Protein 2KMM (pdb70)

Secondary structure (DSSP, 8-state):
--EEEE-TT--EEEE-TT-BHHHHHHHH-SHHHHTEEEEEETTEE--TTPBP-SSSBEEEEE------S-S--

Organism: Porphyromonas gingivalis (strain ATCC BAA-308 / W83) (NCBI:txid242619)

InterPro domains:
  IPR002912 ACT domain [PF13291] (684-760)
  IPR003607 HD/PDEase domain [SM00471] (68-180)
  IPR003607 HD/PDEase domain [cd00077] (70-174)
  IPR004095 TGS [PF02824] (420-477)
  IPR004095 TGS [PS51880] (417-478)
  IPR004811 RelA/SpoT family [TIGR00691] (53-756)
  IPR007685 RelA/SpoT [PF04607] (263-377)
  IPR007685 RelA/SpoT [SM00954] (262-378)
  IPR007685 RelA/SpoT [cd05399] (227-365)
  IPR012675 Beta-grasp domain superfamily [G3DSA:3.10.20.30] (412-488)
  IPR012676 TGS-like [SSF81271] (406-478)
  IPR033655 RelA/SpoT, TGS domain [cd01668] (420-477)
  IPR043519 Nucleotidyltransferase superfamily [G3DSA:3.30.460.10] (219-358)
  IPR043519 Nucleotidyltransferase superfamily [SSF81301] (208-423)
  IPR060374 RelA/SpoT, RIS domain [PF28438] (628-678)

Sequence (73 aa):
MEVMVFTPKGEIKRLPQGATALDFAYSLHSDLGDHCIGAKVNHKLVPLSYVLNSGDQVEVLSSKSLEHHHHHHMEVMVFTPKGEIKRLPQGATALDFAYSLHSDLGDHCIGAKVNHKLVPLSYVLNSGDQVEVLSSKSLEHHHHHHMEVMVFTPKGEIKRLPQGATALDFAYSLHSDLGDHCIGAKVNHKLVPLSYVLNSGDQVEVLSSKSLEHHHHHHMEVMVFTPKGEIKRLPQGATALDFAYSLHSDLGDHCIGAKVNHKLVPLSYVLNSGDQVEVLSSKSLEHHHHHHMEVMVFTPKGEIKRLPQGATALDFAYSLHSDLGDHCIGAKVNHKLVPLSYVLNSGDQVEVLSSKSLEHHHHHHMEVMVFTPKGEIKRLPQGATALDFAYSLHSDLGDHCIGAKVNHKLVPLSYVLNSGDQVEVLSSKSLEHHHHHHMEVMVFTPKGEIKRLPQGATALDFAYSLHSDLGDHCIGAKVNHKLVPLSYVLNSGDQVEVLSSKSLEHHHHHHMEVMVFTPKGEIKRLPQGATALDFAYSLHSDLGDHCIGAKVNHKLVPLSYVLNSGDQVEVLSSKSLEHHHHHHMEVMVFTPKGEIKRLPQGATALDFAYSLHSDLGDHCIGAKVNHKLVPLSYVLNSGDQVEVLSSKSLEHHHHHHMEVMVFTPKGEIKRLPQGATALDFAYSLHSDLGDHCIGAKVNHKLVPLSYVLNSGDQVEVLSSKSLEHHHHHHMEVMVFTPKGEIKRLPQGATALDFAYSLHSDLGDHCIGAKVNHKLVPLSYVLNSGDQVEVLSSKSLEHHHHHHMEVMVFTPKGEIKRLPQGATALDFAYSLHSDLGDHCIGAKVNHKLVPLSYVLNSGDQVEVLSSKSLEHHHHHHMEVMVFTPKGEIKRLPQGATALDFAYSLHSDLGDHCIGAKVNHKLVPLSYVLNSGDQVEVLSSKSLEHHHHHHMEVMVFTPKGEIKRLPQGATALDFAYSLHSDLGDHCIGAKVNHKLVPLSYVLNSGDQVEVLSSKSLEHHHHHHMEVMVFTPKGEIKRLPQGATALDFAYSLHSDLGDHCIGAKVNHKLVPLSYVLNSGDQVEVLSSKSLEHHHHHHMEVMVFTPKGEIKRLPQGATALDFAYSLHSDLGDHCIGAKVNHKLVPLSYVLNSGDQVEVLSSKSLEHHHHHHMEVMVFTPKGEIKRLPQGATALDFAYSLHSDLGDHCIGAKVNHKLVPLSYVLNSGDQVEVLSSKSLEHHHHHHMEVMVFTPKGEIKRLPQGATALDFAYSLHSDLGDHCIGAKVNHKLVPLSYVLNSGDQVEVLSSKSLEHHHHHHMEVMVFTPKGEIKRLPQGATALDFAYSLHSDLGDHCIGAKVNHKLVPLSYVLNSGDQVEVLSSKSLEHHHHHHMEVMVFTPKGEIKRLPQGATALDFAYSLHSDLGDHCIGAKVNHKLVPLSYVLNSGDQVEVLSSKSLEHHHHHH

Foldseek 3Di:
DWAWAAEPVRDIDIHRAQDFLLNVLVVVDDVQSVQFPAKAKQNHGDGRSDGDHHPIHIYTDGVPDPDDDPDDD

Radius of gyration: 13.07 Å; Cα contacts (8 Å, |Δi|>4): 123; chains: 1; bounding box: 39×22×23 Å

Structure (mmCIF, N/CA/C/O backbone):
data_2KMM
#
_entry.id   2KMM
#
loop_
_atom_site.group_PDB
_atom_site.id
_atom_site.type_symbol
_atom_site.label_atom_id
_atom_site.label_alt_id
_atom_site.label_comp_id
_atom_site.label_asym_id
_atom_site.label_entity_id
_atom_site.label_seq_id
_atom_site.pdbx_PDB_ins_code
_atom_site.Cartn_x
_atom_site.Cartn_y
_atom_site.Cartn_z
_atom_site.occupancy
_atom_site.B_iso_or_equiv
_atom_site.auth_seq_id
_atom_site.auth_comp_id
_atom_site.auth_asym_id
_atom_site.auth_atom_id
_atom_site.pdbx_PDB_model_num
ATOM 1 N N . MET A 1 1 ? 10.559 -8.341 10.953 1.00 0.00 417 MET A N 1
ATOM 2 C CA . MET A 1 1 ? 10.644 -6.858 10.846 1.00 0.00 417 MET A CA 1
ATOM 3 C C . MET A 1 1 ? 9.453 -6.341 10.035 1.00 0.00 417 MET A C 1
ATOM 4 O O . MET A 1 1 ? 9.267 -6.693 8.887 1.00 0.00 417 MET A O 1
ATOM 18 N N . GLU A 1 2 ? 8.641 -5.515 10.632 1.00 0.00 418 GLU A N 1
ATOM 19 C CA . GLU A 1 2 ? 7.454 -4.976 9.915 1.00 0.00 418 GLU A CA 1
ATOM 20 C C . GLU A 1 2 ? 7.871 -3.774 9.069 1.00 0.00 418 GLU A C 1
ATOM 21 O O . GLU A 1 2 ? 8.942 -3.229 9.243 1.00 0.00 418 GLU A O 1
ATOM 33 N N . VAL A 1 3 ? 7.028 -3.356 8.155 1.00 0.00 419 VAL A N 1
ATOM 34 C CA . VAL A 1 3 ? 7.360 -2.183 7.286 1.00 0.00 419 VAL A CA 1
ATOM 35 C C . VAL A 1 3 ? 6.364 -1.058 7.551 1.00 0.00 419 VAL A C 1
ATOM 36 O O . VAL A 1 3 ? 5.165 -1.259 7.578 1.00 0.00 419 VAL A O 1
ATOM 49 N N . MET A 1 4 ? 6.861 0.130 7.760 1.00 0.00 420 MET A N 1
ATOM 50 C CA . MET A 1 4 ? 5.967 1.287 8.039 1.00 0.00 420 MET A CA 1
ATOM 51 C C . MET A 1 4 ? 5.686 2.031 6.736 1.00 0.00 420 MET A C 1
ATOM 52 O O . MET A 1 4 ? 6.589 2.342 5.985 1.00 0.00 420 MET A O 1
ATOM 66 N N . VAL A 1 5 ? 4.440 2.326 6.469 1.00 0.00 421 VAL A N 1
ATOM 67 C CA . VAL A 1 5 ? 4.080 3.064 5.221 1.00 0.00 421 VAL A CA 1
ATOM 68 C C . VAL A 1 5 ? 3.138 4.209 5.577 1.00 0.00 421 VAL A C 1
ATOM 69 O O . VAL A 1 5 ? 2.580 4.249 6.658 1.00 0.00 421 VAL A O 1
ATOM 82 N N . PHE A 1 6 ? 2.969 5.147 4.680 1.00 0.00 422 PHE A N 1
ATOM 83 C CA . PHE A 1 6 ? 2.078 6.312 4.956 1.00 0.00 422 PHE A CA 1
ATOM 84 C C . PHE A 1 6 ? 1.013 6.404 3.875 1.00 0.00 422 PHE A C 1
ATOM 85 O O . PHE A 1 6 ? 1.257 6.117 2.719 1.00 0.00 422 PHE A O 1
ATOM 102 N N . THR A 1 7 ? -0.170 6.806 4.247 1.00 0.00 423 THR A N 1
ATOM 103 C CA . THR A 1 7 ? -1.280 6.929 3.258 1.00 0.00 423 THR A CA 1
ATOM 104 C C . THR A 1 7 ? -1.431 8.411 2.875 1.00 0.00 423 THR A C 1
ATOM 105 O O . THR A 1 7 ? -0.764 9.265 3.425 1.00 0.00 423 THR A O 1
ATOM 116 N N . PRO A 1 8 ? -2.311 8.716 1.955 1.00 0.00 424 PRO A N 1
ATOM 117 C CA . PRO A 1 8 ? -2.560 10.123 1.510 1.00 0.00 424 PRO A CA 1
ATOM 118 C C . PRO A 1 8 ? -2.904 11.050 2.686 1.00 0.00 424 PRO A C 1
ATOM 119 O O . PRO A 1 8 ? -2.568 12.217 2.692 1.00 0.00 424 PRO A O 1
ATOM 130 N N . LYS A 1 9 ? -3.591 10.541 3.671 1.00 0.00 425 LYS A N 1
ATOM 131 C CA . LYS A 1 9 ? -3.978 11.389 4.831 1.00 0.00 425 LYS A CA 1
ATOM 132 C C . LYS A 1 9 ? -2.798 11.498 5.804 1.00 0.00 425 LYS A C 1
ATOM 133 O O . LYS A 1 9 ? -2.856 12.206 6.789 1.00 0.00 425 LYS A O 1
ATOM 152 N N . GLY A 1 10 ? -1.720 10.810 5.528 1.00 0.00 426 GLY A N 1
ATOM 153 C CA . GLY A 1 10 ? -0.533 10.881 6.431 1.00 0.00 426 GLY A CA 1
ATOM 154 C C . GLY A 1 10 ? -0.730 9.927 7.611 1.00 0.00 426 GLY A C 1
ATOM 155 O O . GLY A 1 10 ? 0.017 9.945 8.567 1.00 0.00 426 GLY A O 1
ATOM 159 N N . GLU A 1 11 ? -1.739 9.102 7.562 1.00 0.00 427 GLU A N 1
ATOM 160 C CA . GLU A 1 11 ? -1.988 8.165 8.694 1.00 0.00 427 GLU A CA 1
ATOM 161 C C . GLU A 1 11 ? -0.899 7.088 8.742 1.00 0.00 427 GLU A C 1
ATOM 162 O O . GLU A 1 11 ? -0.323 6.723 7.736 1.00 0.00 427 GLU A O 1
ATOM 174 N N . ILE A 1 12 ? -0.610 6.580 9.912 1.00 0.00 428 ILE A N 1
ATOM 175 C CA . ILE A 1 12 ? 0.445 5.533 10.040 1.00 0.00 428 ILE A CA 1
ATOM 176 C C . ILE A 1 12 ? -0.178 4.148 9.887 1.00 0.00 428 ILE A C 1
ATOM 177 O O . ILE A 1 12 ? -1.088 3.784 10.603 1.00 0.00 428 ILE A O 1
ATOM 193 N N . LYS A 1 13 ? 0.322 3.365 8.963 1.00 0.00 429 LYS A N 1
ATOM 194 C CA . LYS A 1 13 ? -0.218 1.988 8.755 1.00 0.00 429 LYS A CA 1
ATOM 195 C C . LYS A 1 13 ? 0.951 1.012 8.696 1.00 0.00 429 LYS A C 1
ATOM 196 O O . LYS A 1 13 ? 1.756 1.038 7.787 1.00 0.00 429 LYS A O 1
ATOM 215 N N . ARG A 1 14 ? 1.060 0.160 9.680 1.00 0.00 430 ARG A N 1
ATOM 216 C CA . ARG A 1 14 ? 2.183 -0.816 9.711 1.00 0.00 430 ARG A CA 1
ATOM 217 C C . ARG A 1 14 ? 1.726 -2.128 9.079 1.00 0.00 430 ARG A C 1
ATOM 218 O O . ARG A 1 14 ? 0.639 -2.601 9.341 1.00 0.00 430 ARG A O 1
ATOM 239 N N . LEU A 1 15 ? 2.551 -2.717 8.248 1.00 0.00 431 LEU A N 1
ATOM 240 C CA . LEU A 1 15 ? 2.182 -4.006 7.582 1.00 0.00 431 LEU A CA 1
ATOM 241 C C . LEU A 1 15 ? 3.240 -5.067 7.928 1.00 0.00 431 LEU A C 1
ATOM 242 O O . LEU A 1 15 ? 4.398 -4.748 8.106 1.00 0.00 431 LEU A O 1
ATOM 258 N N . PRO A 1 16 ? 2.854 -6.321 8.021 1.00 0.00 432 PRO A N 1
ATOM 259 C CA . PRO A 1 16 ? 3.801 -7.431 8.352 1.00 0.00 432 PRO A CA 1
ATOM 260 C C . PRO A 1 16 ? 4.804 -7.713 7.221 1.00 0.00 432 PRO A C 1
ATOM 261 O O . PRO A 1 16 ? 4.577 -7.390 6.073 1.00 0.00 432 PRO A O 1
ATOM 272 N N . GLN A 1 17 ? 5.920 -8.303 7.554 1.00 0.00 433 GLN A N 1
ATOM 273 C CA . GLN A 1 17 ? 6.958 -8.599 6.525 1.00 0.00 433 GLN A CA 1
ATOM 274 C C . GLN A 1 17 ? 6.362 -9.439 5.391 1.00 0.00 433 GLN A C 1
ATOM 275 O O . GLN A 1 17 ? 5.591 -10.352 5.614 1.00 0.00 433 GLN A O 1
ATOM 289 N N . GLY A 1 18 ? 6.727 -9.137 4.171 1.00 0.00 434 GLY A N 1
ATOM 290 C CA . GLY A 1 18 ? 6.196 -9.908 3.010 1.00 0.00 434 GLY A CA 1
ATOM 291 C C . GLY A 1 18 ? 4.830 -9.346 2.615 1.00 0.00 434 GLY A C 1
ATOM 292 O O . GLY A 1 18 ? 4.096 -9.943 1.857 1.00 0.00 434 GLY A O 1
ATOM 296 N N . ALA A 1 19 ? 4.483 -8.199 3.133 1.00 0.00 435 ALA A N 1
ATOM 297 C CA . ALA A 1 19 ? 3.162 -7.595 2.802 1.00 0.00 435 ALA A CA 1
ATOM 298 C C . ALA A 1 19 ? 3.139 -7.143 1.338 1.00 0.00 435 ALA A C 1
ATOM 299 O O . ALA A 1 19 ? 4.166 -6.868 0.750 1.00 0.00 435 ALA A O 1
ATOM 306 N N . THR A 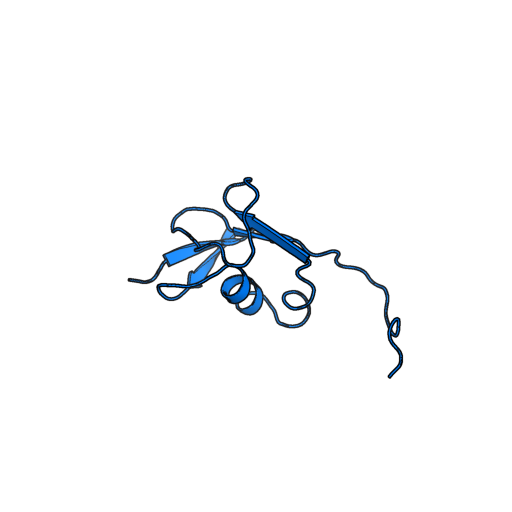1 20 ? 1.968 -7.071 0.750 1.00 0.00 436 THR A N 1
ATOM 307 C CA . THR A 1 20 ? 1.848 -6.645 -0.682 1.00 0.00 436 THR A CA 1
ATOM 308 C C . THR A 1 20 ? 0.836 -5.501 -0.805 1.00 0.00 436 THR A C 1
ATOM 309 O O . THR A 1 20 ? 0.184 -5.124 0.148 1.00 0.00 436 THR A O 1
ATOM 320 N N . ALA A 1 21 ? 0.706 -4.951 -1.980 1.00 0.00 437 ALA A N 1
ATOM 321 C CA . ALA A 1 21 ? -0.256 -3.835 -2.195 1.00 0.00 437 ALA A CA 1
ATOM 322 C C . ALA A 1 21 ? -1.668 -4.302 -1.831 1.00 0.00 437 ALA A C 1
ATOM 323 O O . ALA A 1 21 ? -2.475 -3.545 -1.332 1.00 0.00 437 ALA A O 1
ATOM 330 N N . LEU A 1 22 ? -1.972 -5.544 -2.082 1.00 0.00 438 LEU A N 1
ATOM 331 C CA . LEU A 1 22 ? -3.327 -6.062 -1.751 1.00 0.00 438 LEU A CA 1
ATOM 332 C C . LEU A 1 22 ? -3.543 -5.980 -0.238 1.00 0.00 438 LEU A C 1
ATOM 333 O O . LEU A 1 22 ? -4.596 -5.602 0.231 1.00 0.00 438 LEU A O 1
ATOM 349 N N . ASP A 1 23 ? -2.548 -6.337 0.525 1.00 0.00 439 ASP A N 1
ATOM 350 C CA . ASP A 1 23 ? -2.675 -6.297 2.009 1.00 0.00 439 ASP A CA 1
ATOM 351 C C . ASP A 1 23 ? -2.940 -4.862 2.476 1.00 0.00 439 ASP A C 1
ATOM 352 O O . ASP A 1 23 ? -3.765 -4.621 3.335 1.00 0.00 439 ASP A O 1
ATOM 361 N N . PHE A 1 24 ? -2.246 -3.911 1.922 1.00 0.00 440 PHE A N 1
ATOM 362 C CA . PHE A 1 24 ? -2.455 -2.495 2.332 1.00 0.00 440 PHE A CA 1
ATOM 363 C C . PHE A 1 24 ? -3.896 -2.077 2.030 1.00 0.00 440 PHE A C 1
ATOM 364 O O . PHE A 1 24 ? -4.541 -1.423 2.824 1.00 0.00 440 PHE A O 1
ATOM 381 N N . ALA A 1 25 ? -4.403 -2.439 0.885 1.00 0.00 441 ALA A N 1
ATOM 382 C CA . ALA A 1 25 ? -5.799 -2.056 0.533 1.00 0.00 441 ALA A CA 1
ATOM 383 C C . ALA A 1 25 ? -6.750 -2.575 1.613 1.00 0.00 441 ALA A C 1
ATOM 384 O O . ALA A 1 25 ? -7.646 -1.883 2.054 1.00 0.00 441 ALA A O 1
ATOM 391 N N . TYR A 1 26 ? -6.554 -3.788 2.046 1.00 0.00 442 TYR A N 1
ATOM 392 C CA . TYR A 1 26 ? -7.433 -4.360 3.102 1.00 0.00 442 TYR A CA 1
ATOM 393 C C . TYR A 1 26 ? -7.242 -3.573 4.402 1.00 0.00 442 TYR A C 1
ATOM 394 O O . TYR A 1 26 ? -8.170 -3.361 5.155 1.00 0.00 442 TYR A O 1
ATOM 412 N N . SER A 1 27 ? -6.040 -3.150 4.674 1.00 0.00 443 SER A N 1
ATOM 413 C CA . SER A 1 27 ? -5.783 -2.387 5.926 1.00 0.00 443 SER A CA 1
ATOM 414 C C . SER A 1 27 ? -6.660 -1.132 5.948 1.00 0.00 443 SER A C 1
ATOM 415 O O . SER A 1 27 ? -7.218 -0.769 6.963 1.00 0.00 443 SER A O 1
ATOM 423 N N . LEU A 1 28 ? -6.782 -0.466 4.834 1.00 0.00 444 LEU A N 1
ATOM 424 C CA . LEU A 1 28 ? -7.619 0.764 4.789 1.00 0.00 444 LEU A CA 1
ATOM 425 C C . LEU A 1 28 ? -9.091 0.388 4.969 1.00 0.00 444 LEU A C 1
ATOM 426 O O . LEU A 1 28 ? -9.677 0.621 6.006 1.00 0.00 444 LEU A O 1
ATOM 442 N N . HIS A 1 29 ? -9.697 -0.186 3.961 1.00 0.00 445 HIS A N 1
ATOM 443 C CA . HIS A 1 29 ? -11.137 -0.568 4.070 1.00 0.00 445 HIS A CA 1
ATOM 444 C C . HIS A 1 29 ? -11.394 -1.861 3.292 1.00 0.00 445 HIS A C 1
ATOM 445 O O . HIS A 1 29 ? -10.496 -2.439 2.712 1.00 0.00 445 HIS A O 1
ATOM 459 N N . SER A 1 30 ? -12.618 -2.322 3.291 1.00 0.00 446 SER A N 1
ATOM 460 C CA . SER A 1 30 ? -12.962 -3.586 2.569 1.00 0.00 446 SER A CA 1
ATOM 461 C C . SER A 1 30 ? -13.603 -3.258 1.217 1.00 0.00 446 SER A C 1
ATOM 462 O O . SER A 1 30 ? -13.119 -3.651 0.174 1.00 0.00 446 SER A O 1
ATOM 470 N N . ASP A 1 31 ? -14.701 -2.556 1.230 1.00 0.00 447 ASP A N 1
ATOM 471 C CA . ASP A 1 31 ? -15.393 -2.210 -0.044 1.00 0.00 447 ASP A CA 1
ATOM 472 C C . ASP A 1 31 ? -14.459 -1.388 -0.937 1.00 0.00 447 ASP A C 1
ATOM 473 O O . ASP A 1 31 ? -14.306 -1.658 -2.111 1.00 0.00 447 ASP A O 1
ATOM 482 N N . LEU A 1 32 ? -13.847 -0.375 -0.393 1.00 0.00 448 LEU A N 1
ATOM 483 C CA . LEU A 1 32 ? -12.935 0.475 -1.209 1.00 0.00 448 LEU A CA 1
ATOM 484 C C . LEU A 1 32 ? -11.749 -0.373 -1.690 1.00 0.00 448 LEU A C 1
ATOM 485 O O . LEU A 1 32 ? -11.321 -0.285 -2.823 1.00 0.00 448 LEU A O 1
ATOM 501 N N . GLY A 1 33 ? -11.205 -1.178 -0.816 1.00 0.00 449 GLY A N 1
ATOM 502 C CA . GLY A 1 33 ? -10.033 -2.020 -1.190 1.00 0.00 449 GLY A CA 1
ATOM 503 C C . GLY A 1 33 ? -10.426 -3.032 -2.269 1.00 0.00 449 GLY A C 1
ATOM 504 O O . GLY A 1 33 ? -9.657 -3.324 -3.162 1.00 0.00 449 GLY A O 1
ATOM 508 N N . ASP A 1 34 ? -11.610 -3.572 -2.198 1.00 0.00 450 ASP A N 1
ATOM 509 C CA . ASP A 1 34 ? -12.037 -4.563 -3.226 1.00 0.00 450 ASP A CA 1
ATOM 510 C C . ASP A 1 34 ? -12.251 -3.850 -4.559 1.00 0.00 450 ASP A C 1
ATOM 511 O O . ASP A 1 34 ? -12.313 -4.465 -5.605 1.00 0.00 450 ASP A O 1
ATOM 520 N N . HIS A 1 35 ? -12.365 -2.551 -4.528 1.00 0.00 451 HIS A N 1
ATOM 521 C CA . HIS A 1 35 ? -12.574 -1.781 -5.785 1.00 0.00 451 HIS A CA 1
ATOM 522 C C . HIS A 1 35 ? -11.219 -1.275 -6.279 1.00 0.00 451 HIS A C 1
ATOM 523 O O . HIS A 1 35 ? -11.136 -0.375 -7.090 1.00 0.00 451 HIS A O 1
ATOM 537 N N . CYS A 1 36 ? -10.152 -1.849 -5.787 1.00 0.00 452 CYS A N 1
ATOM 538 C CA . CYS A 1 36 ? -8.801 -1.403 -6.218 1.00 0.00 452 CYS A CA 1
ATOM 539 C C . CYS A 1 36 ? -8.522 -1.911 -7.633 1.00 0.00 452 CYS A C 1
ATOM 540 O O . CYS A 1 36 ? -8.461 -3.099 -7.878 1.00 0.00 452 CYS A O 1
ATOM 548 N N . ILE A 1 37 ? -8.354 -1.012 -8.567 1.00 0.00 453 ILE A N 1
ATOM 549 C CA . ILE A 1 37 ? -8.078 -1.417 -9.976 1.00 0.00 453 ILE A CA 1
ATOM 550 C C . ILE A 1 37 ? -6.577 -1.308 -10.247 1.00 0.00 453 ILE A C 1
ATOM 551 O O . ILE A 1 37 ? -6.106 -1.631 -11.318 1.00 0.00 453 ILE A O 1
ATOM 567 N N . GLY A 1 38 ? -5.820 -0.851 -9.288 1.00 0.00 454 GLY A N 1
ATOM 568 C CA . GLY A 1 38 ? -4.356 -0.725 -9.510 1.00 0.00 454 GLY A CA 1
ATOM 569 C C . GLY A 1 38 ? -3.667 -0.284 -8.219 1.00 0.00 454 GLY A C 1
ATOM 570 O O . GLY A 1 38 ? -4.272 -0.231 -7.167 1.00 0.00 454 GLY A O 1
ATOM 574 N N . ALA A 1 39 ? -2.402 0.035 -8.289 1.00 0.00 455 ALA A N 1
ATOM 575 C CA . ALA A 1 39 ? -1.670 0.473 -7.065 1.00 0.00 455 ALA A CA 1
ATOM 576 C C . ALA A 1 39 ? -0.585 1.467 -7.461 1.00 0.00 455 ALA A C 1
ATOM 577 O O . ALA A 1 39 ? -0.019 1.379 -8.532 1.00 0.00 455 ALA A O 1
ATOM 584 N N . LYS A 1 40 ? -0.282 2.409 -6.604 1.00 0.00 456 LYS A N 1
ATOM 585 C CA . LYS A 1 40 ? 0.780 3.411 -6.925 1.00 0.00 456 LYS A CA 1
ATOM 586 C C . LYS A 1 40 ? 1.671 3.592 -5.697 1.00 0.00 456 LYS A C 1
ATOM 587 O O . LYS A 1 40 ? 1.205 3.959 -4.637 1.00 0.00 456 LYS A O 1
ATOM 606 N N . VAL A 1 41 ? 2.948 3.328 -5.832 1.00 0.00 457 VAL A N 1
ATOM 607 C CA . VAL A 1 41 ? 3.885 3.471 -4.674 1.00 0.00 457 VAL A CA 1
ATOM 608 C C . VAL A 1 41 ? 5.014 4.442 -5.033 1.00 0.00 457 VAL A C 1
ATOM 609 O O . VAL A 1 41 ? 5.615 4.357 -6.085 1.00 0.00 457 VAL A O 1
ATOM 622 N N . ASN A 1 42 ? 5.301 5.361 -4.152 1.00 0.00 458 ASN A N 1
ATOM 623 C CA . ASN A 1 42 ? 6.387 6.347 -4.406 1.00 0.00 458 ASN A CA 1
ATOM 624 C C . ASN A 1 42 ? 6.111 7.092 -5.715 1.00 0.00 458 ASN A C 1
ATOM 625 O O . ASN A 1 42 ? 6.996 7.310 -6.518 1.00 0.00 458 ASN A O 1
ATOM 636 N N . HIS A 1 43 ? 4.883 7.486 -5.925 1.00 0.00 459 HIS A N 1
ATOM 637 C CA . HIS A 1 43 ? 4.520 8.225 -7.168 1.00 0.00 459 HIS A CA 1
ATOM 638 C C . HIS A 1 43 ? 4.932 7.415 -8.395 1.00 0.00 459 HIS A C 1
ATOM 639 O O . HIS A 1 43 ? 4.902 7.902 -9.507 1.00 0.00 459 HIS A O 1
ATOM 653 N N . LYS A 1 44 ? 5.316 6.176 -8.198 1.00 0.00 460 LYS A N 1
ATOM 654 C CA . LYS A 1 44 ? 5.737 5.310 -9.345 1.00 0.00 460 LYS A CA 1
ATOM 655 C C . LYS A 1 44 ? 4.759 4.146 -9.496 1.00 0.00 460 LYS A C 1
ATOM 656 O O . LYS A 1 44 ? 4.226 3.634 -8.532 1.00 0.00 460 LYS A O 1
ATOM 675 N N . LEU A 1 45 ? 4.513 3.733 -10.706 1.00 0.00 461 LEU A N 1
ATOM 676 C CA . LEU A 1 45 ? 3.562 2.613 -10.939 1.00 0.00 461 LEU A CA 1
ATOM 677 C C . LEU A 1 45 ? 4.185 1.285 -10.513 1.00 0.00 461 LEU A C 1
ATOM 678 O O . LEU A 1 45 ? 5.353 1.032 -10.726 1.00 0.00 461 LEU A O 1
ATOM 694 N N . VAL A 1 46 ? 3.396 0.427 -9.926 1.00 0.00 462 VAL A N 1
ATOM 695 C CA . VAL A 1 46 ? 3.917 -0.897 -9.495 1.00 0.00 462 VAL A CA 1
ATOM 696 C C . VAL A 1 46 ? 2.768 -1.916 -9.522 1.00 0.00 462 VAL A C 1
ATOM 697 O O . VAL A 1 46 ? 1.626 -1.569 -9.291 1.00 0.00 462 VAL A O 1
ATOM 710 N N . PRO A 1 47 ? 3.057 -3.163 -9.801 1.00 0.00 463 PRO A N 1
ATOM 711 C CA . PRO A 1 47 ? 2.016 -4.230 -9.850 1.00 0.00 463 PRO A CA 1
ATOM 712 C C . PRO A 1 47 ? 1.400 -4.522 -8.470 1.00 0.00 463 PRO A C 1
ATOM 713 O O . PRO A 1 47 ? 1.938 -4.162 -7.442 1.00 0.00 463 PRO A O 1
ATOM 724 N N . LEU A 1 48 ? 0.265 -5.166 -8.455 1.00 0.00 464 LEU A N 1
ATOM 725 C CA . LEU A 1 48 ? -0.414 -5.489 -7.167 1.00 0.00 464 LEU A CA 1
ATOM 726 C C . LEU A 1 48 ? 0.476 -6.421 -6.335 1.00 0.00 464 LEU A C 1
ATOM 727 O O . LEU A 1 48 ? 0.576 -6.290 -5.132 1.00 0.00 464 LEU A O 1
ATOM 743 N N . SER A 1 49 ? 1.112 -7.370 -6.963 1.00 0.00 465 SER A N 1
ATOM 744 C CA . SER A 1 49 ? 1.982 -8.313 -6.207 1.00 0.00 465 SER A CA 1
ATOM 745 C C . SER A 1 49 ? 3.291 -7.611 -5.834 1.00 0.00 465 SER A C 1
ATOM 746 O O . SER A 1 49 ? 4.235 -8.230 -5.386 1.00 0.00 465 SER A O 1
ATOM 754 N N . TYR A 1 50 ? 3.357 -6.321 -6.024 1.00 0.00 466 TYR A N 1
ATOM 755 C CA . TYR A 1 50 ? 4.606 -5.577 -5.693 1.00 0.00 466 TYR A CA 1
ATOM 756 C C . TYR A 1 50 ? 4.829 -5.558 -4.177 1.00 0.00 466 TYR A C 1
ATOM 757 O O . TYR A 1 50 ? 3.922 -5.323 -3.405 1.00 0.00 466 TYR A O 1
ATOM 775 N N . VAL A 1 51 ? 6.037 -5.808 -3.748 1.00 0.00 467 VAL A N 1
ATOM 776 C CA . VAL A 1 51 ? 6.332 -5.810 -2.287 1.00 0.00 467 VAL A CA 1
ATOM 777 C C . VAL A 1 51 ? 6.441 -4.370 -1.773 1.00 0.00 467 VAL A C 1
ATOM 778 O O . VAL A 1 51 ? 7.109 -3.537 -2.352 1.00 0.00 467 VAL A O 1
ATOM 791 N N . LEU A 1 52 ? 5.772 -4.074 -0.693 1.00 0.00 468 LEU A N 1
ATOM 792 C CA . LEU A 1 52 ? 5.806 -2.693 -0.134 1.00 0.00 468 LEU A CA 1
ATOM 793 C C . LEU A 1 52 ? 7.137 -2.429 0.573 1.00 0.00 468 LEU A C 1
ATOM 794 O O . LEU A 1 52 ? 7.704 -3.301 1.201 1.00 0.00 468 LEU A O 1
ATOM 810 N N . ASN A 1 53 ? 7.632 -1.216 0.473 1.00 0.00 469 ASN A N 1
ATOM 811 C CA . ASN A 1 53 ? 8.927 -0.850 1.130 1.00 0.00 469 ASN A CA 1
ATOM 812 C C . ASN A 1 53 ? 8.669 0.200 2.214 1.00 0.00 469 ASN A C 1
ATOM 813 O O . ASN A 1 53 ? 7.740 0.979 2.133 1.00 0.00 469 ASN A O 1
ATOM 824 N N . SER A 1 54 ? 9.477 0.211 3.236 1.00 0.00 470 SER A N 1
ATOM 825 C CA . SER A 1 54 ? 9.282 1.188 4.345 1.00 0.00 470 SER A CA 1
ATOM 826 C C . SER A 1 54 ? 9.630 2.613 3.897 1.00 0.00 470 SER A C 1
ATOM 827 O O . SER A 1 54 ? 10.412 2.824 2.992 1.00 0.00 470 SER A O 1
ATOM 835 N N . GLY A 1 55 ? 9.059 3.592 4.552 1.00 0.00 471 GLY A N 1
ATOM 836 C CA . GLY A 1 55 ? 9.349 5.012 4.202 1.00 0.00 471 GLY A CA 1
ATOM 837 C C . GLY A 1 55 ? 8.592 5.410 2.932 1.00 0.00 471 GLY A C 1
ATOM 838 O O . GLY A 1 55 ? 8.135 6.526 2.797 1.00 0.00 471 GLY A O 1
ATOM 842 N N . ASP A 1 56 ? 8.465 4.513 1.995 1.00 0.00 472 ASP A N 1
ATOM 843 C CA . ASP A 1 56 ? 7.750 4.851 0.728 1.00 0.00 472 ASP A CA 1
ATOM 844 C C . ASP A 1 56 ? 6.255 5.056 0.980 1.00 0.00 472 ASP A C 1
ATOM 845 O O . ASP A 1 56 ? 5.653 4.400 1.806 1.00 0.00 472 ASP A O 1
ATOM 854 N N . GLN A 1 57 ? 5.652 5.967 0.259 1.00 0.00 473 GLN A N 1
ATOM 855 C CA . GLN A 1 57 ? 4.194 6.228 0.435 1.00 0.00 473 GLN A CA 1
ATOM 856 C C . GLN A 1 57 ? 3.401 5.259 -0.442 1.00 0.00 473 GLN A C 1
ATOM 857 O O . GLN A 1 57 ? 3.778 4.973 -1.562 1.00 0.00 473 GLN A O 1
ATOM 871 N N . VAL A 1 58 ? 2.304 4.750 0.063 1.00 0.00 474 VAL A N 1
ATOM 872 C CA . VAL A 1 58 ? 1.470 3.789 -0.724 1.00 0.00 474 VAL A CA 1
ATOM 873 C C . VAL A 1 58 ? 0.097 4.402 -0.995 1.00 0.00 474 VAL A C 1
ATOM 874 O O . VAL A 1 58 ? -0.549 4.915 -0.104 1.00 0.00 474 VAL A O 1
ATOM 887 N N . GLU A 1 59 ? -0.356 4.342 -2.221 1.00 0.00 475 GLU A N 1
ATOM 888 C CA . GLU A 1 59 ? -1.695 4.907 -2.566 1.00 0.00 475 GLU A CA 1
ATOM 889 C C . GLU A 1 59 ? -2.423 3.927 -3.487 1.00 0.00 475 GLU A C 1
ATOM 890 O O . GLU A 1 59 ? -1.989 3.653 -4.588 1.00 0.00 475 GLU A O 1
ATOM 902 N N . VAL A 1 60 ? -3.522 3.384 -3.036 1.00 0.00 476 VAL A N 1
ATOM 903 C CA . VAL A 1 60 ? -4.275 2.406 -3.872 1.00 0.00 476 VAL A CA 1
ATOM 904 C C . VAL A 1 60 ? -5.131 3.141 -4.903 1.00 0.00 476 VAL A C 1
ATOM 905 O O . VAL A 1 60 ? -5.746 4.148 -4.614 1.00 0.00 476 VAL A O 1
ATOM 918 N N . LEU A 1 61 ? -5.169 2.645 -6.110 1.00 0.00 477 LEU A N 1
ATOM 919 C CA . LEU A 1 61 ? -5.976 3.310 -7.172 1.00 0.00 477 LEU A CA 1
ATOM 920 C C . LEU A 1 61 ? -7.391 2.739 -7.169 1.00 0.00 477 LEU A C 1
ATOM 921 O O . LEU A 1 61 ? -7.588 1.541 -7.166 1.00 0.00 477 LEU A O 1
ATOM 937 N N . SER A 1 62 ? -8.379 3.594 -7.169 1.00 0.00 478 SER A N 1
ATOM 938 C CA . SER A 1 62 ? -9.793 3.117 -7.163 1.00 0.00 478 SER A CA 1
ATOM 939 C C . SER A 1 62 ? -10.627 3.999 -8.092 1.00 0.00 478 SER A C 1
ATOM 940 O O . SER A 1 62 ? -10.386 5.182 -8.223 1.00 0.00 478 SER A O 1
ATOM 948 N N . SER A 1 63 ? -11.604 3.432 -8.738 1.00 0.00 479 SER A N 1
ATOM 949 C CA . SER A 1 63 ? -12.455 4.232 -9.654 1.00 0.00 479 SER A CA 1
ATOM 950 C C . SER A 1 63 ? -13.514 4.963 -8.830 1.00 0.00 479 SER A C 1
ATOM 951 O O . SER A 1 63 ? -14.234 5.799 -9.335 1.00 0.00 479 SER A O 1
ATOM 959 N N . LYS A 1 64 ? -13.607 4.650 -7.556 1.00 0.00 480 LYS A N 1
ATOM 960 C CA . LYS A 1 64 ? -14.616 5.313 -6.671 1.00 0.00 480 LYS A CA 1
ATOM 961 C C . LYS A 1 64 ? -15.929 5.501 -7.435 1.00 0.00 480 LYS A C 1
ATOM 962 O O . LYS A 1 64 ? -16.631 6.478 -7.268 1.00 0.00 480 LYS A O 1
ATOM 981 N N . SER A 1 65 ? -16.247 4.573 -8.291 1.00 0.00 481 SER A N 1
ATOM 982 C CA . SER A 1 65 ? -17.493 4.687 -9.096 1.00 0.00 481 SER A CA 1
ATOM 983 C C . SER A 1 65 ? -18.718 4.679 -8.180 1.00 0.00 481 SER A C 1
ATOM 984 O O . SER A 1 65 ? -18.770 3.971 -7.193 1.00 0.00 481 SER A O 1
ATOM 992 N N . LEU A 1 66 ? -19.709 5.462 -8.511 1.00 0.00 482 LEU A N 1
ATOM 993 C CA . LEU A 1 66 ? -20.948 5.518 -7.686 1.00 0.00 482 LEU A CA 1
ATOM 994 C C . LEU A 1 66 ? -21.984 4.569 -8.296 1.00 0.00 482 LEU A C 1
ATOM 995 O O . LEU A 1 66 ? -23.107 4.479 -7.841 1.00 0.00 482 LEU A O 1
ATOM 1011 N N . GLU A 1 67 ? -21.616 3.866 -9.334 1.00 0.00 483 GLU A N 1
ATOM 1012 C CA . GLU A 1 67 ? -22.577 2.930 -9.986 1.00 0.00 483 GLU A CA 1
ATOM 1013 C C . GLU A 1 67 ? -22.986 1.828 -9.009 1.00 0.00 483 GLU A C 1
ATOM 1014 O O . GLU A 1 67 ? -22.192 1.361 -8.217 1.00 0.00 483 GLU A O 1
ATOM 1026 N N . HIS A 1 68 ? -24.225 1.403 -9.064 1.00 0.00 484 HIS A N 1
ATOM 1027 C CA . HIS A 1 68 ? -24.697 0.325 -8.142 1.00 0.00 484 HIS A CA 1
ATOM 1028 C C . HIS A 1 68 ? -25.639 -0.619 -8.888 1.00 0.00 484 HIS A C 1
ATOM 1029 O O . HIS A 1 68 ? -26.189 -0.280 -9.915 1.00 0.00 484 HIS A O 1
ATOM 1043 N N . HIS A 1 69 ? -25.821 -1.806 -8.375 1.00 0.00 485 HIS A N 1
ATOM 1044 C CA . HIS A 1 69 ? -26.720 -2.788 -9.042 1.00 0.00 485 HIS A CA 1
ATOM 1045 C C . HIS A 1 69 ? -26.266 -2.998 -10.489 1.00 0.00 485 HIS A C 1
ATOM 1046 O O . HIS A 1 69 ? -27.009 -3.480 -11.320 1.00 0.00 485 HIS A O 1
ATOM 1060 N N . HIS A 1 70 ? -25.045 -2.651 -10.793 1.00 0.00 486 HIS A N 1
ATOM 1061 C CA . HIS A 1 70 ? -24.534 -2.843 -12.178 1.00 0.00 486 HIS A CA 1
ATOM 1062 C C . HIS A 1 70 ? -24.577 -4.332 -12.533 1.00 0.00 486 HIS A C 1
ATOM 1063 O O . HIS A 1 70 ? -24.989 -4.712 -13.612 1.00 0.00 486 HIS A O 1
ATOM 1077 N N . HIS A 1 71 ? -24.146 -5.183 -11.637 1.00 0.00 487 HIS A N 1
ATOM 1078 C CA . HIS A 1 71 ? -24.155 -6.648 -11.931 1.00 0.00 487 HIS A CA 1
ATOM 1079 C C . HIS A 1 71 ? -25.493 -7.260 -11.506 1.00 0.00 487 HIS A C 1
ATOM 1080 O O . HIS A 1 71 ? -26.175 -6.754 -10.637 1.00 0.00 487 HIS A O 1
ATOM 1094 N N . HIS A 1 72 ? -25.876 -8.339 -12.128 1.00 0.00 488 HIS A N 1
ATOM 1095 C CA . HIS A 1 72 ? -27.173 -8.988 -11.787 1.00 0.00 488 HIS A CA 1
ATOM 1096 C C . HIS A 1 72 ? -27.071 -9.721 -10.444 1.00 0.00 488 HIS A C 1
ATOM 1097 O O . HIS A 1 72 ? -26.155 -10.483 -10.205 1.00 0.00 488 HIS A O 1
ATOM 1111 N N . HIS A 1 73 ? -28.014 -9.494 -9.567 1.00 0.00 489 HIS A N 1
ATOM 1112 C CA . HIS A 1 73 ? -27.991 -10.169 -8.239 1.00 0.00 489 HIS A CA 1
ATOM 1113 C C . HIS A 1 73 ? -28.475 -11.614 -8.388 1.00 0.00 489 HIS A C 1
ATOM 1114 O O . HIS A 1 73 ? -29.039 -12.131 -7.438 1.00 0.00 489 HIS A O 1
ATOM 1129 N N . MET A 1 1 ? 9.948 -9.200 11.410 1.00 0.00 417 MET A N 2
ATOM 1130 C CA . MET A 1 1 ? 10.207 -7.844 10.849 1.00 0.00 417 MET A CA 2
ATOM 1131 C C . MET A 1 1 ? 8.893 -7.243 10.349 1.00 0.00 417 MET A C 2
ATOM 1132 O O . MET A 1 1 ? 8.030 -7.941 9.857 1.00 0.00 417 MET A O 2
ATOM 1146 N N . GLU A 1 2 ? 8.739 -5.948 10.472 1.00 0.00 418 GLU A N 2
ATOM 1147 C CA . GLU A 1 2 ? 7.484 -5.278 10.007 1.00 0.00 418 GLU A CA 2
ATOM 1148 C C . GLU A 1 2 ? 7.848 -4.050 9.174 1.00 0.00 418 GLU A C 2
ATOM 1149 O O . GLU A 1 2 ? 8.855 -3.411 9.402 1.00 0.00 418 GLU A O 2
ATOM 1161 N N . VAL A 1 3 ? 7.031 -3.718 8.205 1.00 0.00 419 VAL A N 2
ATOM 1162 C CA . VAL A 1 3 ? 7.309 -2.528 7.341 1.00 0.00 419 VAL A CA 2
ATOM 1163 C C . VAL A 1 3 ? 6.211 -1.491 7.556 1.00 0.00 419 VAL A C 2
ATOM 1164 O O . VAL A 1 3 ? 5.036 -1.793 7.508 1.00 0.00 419 VAL A O 2
ATOM 1177 N N . MET A 1 4 ? 6.591 -0.266 7.806 1.00 0.00 420 MET A N 2
ATOM 1178 C CA . MET A 1 4 ? 5.586 0.813 8.042 1.00 0.00 420 MET A CA 2
ATOM 1179 C C . MET A 1 4 ? 5.424 1.649 6.776 1.00 0.00 420 MET A C 2
ATOM 1180 O O . MET A 1 4 ? 6.372 1.902 6.062 1.00 0.00 420 MET A O 2
ATOM 1194 N N . VAL A 1 5 ? 4.220 2.076 6.497 1.00 0.00 421 VAL A N 2
ATOM 1195 C CA . VAL A 1 5 ? 3.962 2.902 5.278 1.00 0.00 421 VAL A CA 2
ATOM 1196 C C . VAL A 1 5 ? 3.150 4.132 5.673 1.00 0.00 421 VAL A C 2
ATOM 1197 O O . VAL A 1 5 ? 2.591 4.199 6.753 1.00 0.00 421 VAL A O 2
ATOM 1210 N N . PHE A 1 6 ? 3.098 5.114 4.809 1.00 0.00 422 PHE A N 2
ATOM 1211 C CA . PHE A 1 6 ? 2.341 6.365 5.116 1.00 0.00 422 PHE A CA 2
ATOM 1212 C C . PHE A 1 6 ? 1.250 6.570 4.068 1.00 0.00 422 PHE A C 2
ATOM 1213 O O . PHE A 1 6 ? 1.460 6.386 2.887 1.00 0.00 422 PHE A O 2
ATOM 1230 N N . THR A 1 7 ? 0.081 6.950 4.503 1.00 0.00 423 THR A N 2
ATOM 1231 C CA . THR A 1 7 ? -1.053 7.180 3.556 1.00 0.00 423 THR A CA 2
ATOM 1232 C C . THR A 1 7 ? -1.163 8.684 3.284 1.00 0.00 423 THR A C 2
ATOM 1233 O O . THR A 1 7 ? -0.595 9.488 3.995 1.00 0.00 423 THR A O 2
ATOM 1244 N N . PRO A 1 8 ? -1.895 9.064 2.271 1.00 0.00 424 PRO A N 2
ATOM 1245 C CA . PRO A 1 8 ? -2.090 10.501 1.915 1.00 0.00 424 PRO A CA 2
ATOM 1246 C C . PRO A 1 8 ? -2.869 11.242 3.006 1.00 0.00 424 PRO A C 2
ATOM 1247 O O . PRO A 1 8 ? -2.911 12.456 3.042 1.00 0.00 424 PRO A O 2
ATOM 1258 N N . LYS A 1 9 ? -3.483 10.511 3.894 1.00 0.00 425 LYS A N 2
ATOM 1259 C CA . LYS A 1 9 ? -4.261 11.149 4.991 1.00 0.00 425 LYS A CA 2
ATOM 1260 C C . LYS A 1 9 ? -3.319 11.490 6.149 1.00 0.00 425 LYS A C 2
ATOM 1261 O O . LYS A 1 9 ? -3.714 12.103 7.121 1.00 0.00 425 LYS A O 2
ATOM 1280 N N . GLY A 1 10 ? -2.073 11.097 6.053 1.00 0.00 426 GLY A N 2
ATOM 1281 C CA . GLY A 1 10 ? -1.102 11.404 7.144 1.00 0.00 426 GLY A CA 2
ATOM 1282 C C . GLY A 1 10 ? -1.207 10.344 8.243 1.00 0.00 426 GLY A C 2
ATOM 1283 O O . GLY A 1 10 ? -0.635 10.482 9.306 1.00 0.00 426 GLY A O 2
ATOM 1287 N N . GLU A 1 11 ? -1.937 9.288 7.997 1.00 0.00 427 GLU A N 2
ATOM 1288 C CA . GLU A 1 11 ? -2.091 8.217 9.028 1.00 0.00 427 GLU A CA 2
ATOM 1289 C C . GLU A 1 11 ? -0.907 7.248 8.949 1.00 0.00 427 GLU A C 2
ATOM 1290 O O . GLU A 1 11 ? -0.195 7.196 7.967 1.00 0.00 427 GLU A O 2
ATOM 1302 N N . ILE A 1 12 ? -0.699 6.482 9.991 1.00 0.00 428 ILE A N 2
ATOM 1303 C CA . ILE A 1 12 ? 0.430 5.503 10.014 1.00 0.00 428 ILE A CA 2
ATOM 1304 C C . ILE A 1 12 ? -0.134 4.087 9.964 1.00 0.00 428 ILE A C 2
ATOM 1305 O O . ILE A 1 12 ? -1.008 3.731 10.729 1.00 0.00 428 ILE A O 2
ATOM 1321 N N . LYS A 1 13 ? 0.362 3.277 9.064 1.00 0.00 429 LYS A N 2
ATOM 1322 C CA . LYS A 1 13 ? -0.135 1.872 8.948 1.00 0.00 429 LYS A CA 2
ATOM 1323 C C . LYS A 1 13 ? 1.056 0.919 8.983 1.00 0.00 429 LYS A C 2
ATOM 1324 O O . LYS A 1 13 ? 2.039 1.109 8.296 1.00 0.00 429 LYS A O 2
ATOM 1343 N N . ARG A 1 14 ? 0.969 -0.109 9.790 1.00 0.00 430 ARG A N 2
ATOM 1344 C CA . ARG A 1 14 ? 2.085 -1.098 9.899 1.00 0.00 430 ARG A CA 2
ATOM 1345 C C . ARG A 1 14 ? 1.659 -2.419 9.267 1.00 0.00 430 ARG A C 2
ATOM 1346 O O . ARG A 1 14 ? 0.538 -2.857 9.423 1.00 0.00 430 ARG A O 2
ATOM 1367 N N . LEU A 1 15 ? 2.549 -3.058 8.547 1.00 0.00 431 LEU A N 2
ATOM 1368 C CA . LEU A 1 15 ? 2.205 -4.358 7.893 1.00 0.00 431 LEU A CA 2
ATOM 1369 C C . LEU A 1 15 ? 3.363 -5.351 8.085 1.00 0.00 431 LEU A C 2
ATOM 1370 O O . LEU A 1 15 ? 4.513 -4.959 8.137 1.00 0.00 431 LEU A O 2
ATOM 1386 N N . PRO A 1 16 ? 3.067 -6.630 8.188 1.00 0.00 432 PRO A N 2
ATOM 1387 C CA . PRO A 1 16 ? 4.111 -7.683 8.377 1.00 0.00 432 PRO A CA 2
ATOM 1388 C C . PRO A 1 16 ? 4.983 -7.879 7.128 1.00 0.00 432 PRO A C 2
ATOM 1389 O O . PRO A 1 16 ? 4.607 -7.528 6.029 1.00 0.00 432 PRO A O 2
ATOM 1400 N N . GLN A 1 17 ? 6.154 -8.431 7.306 1.00 0.00 433 GLN A N 2
ATOM 1401 C CA . GLN A 1 17 ? 7.080 -8.647 6.156 1.00 0.00 433 GLN A CA 2
ATOM 1402 C C . GLN A 1 17 ? 6.395 -9.486 5.074 1.00 0.00 433 GLN A C 2
ATOM 1403 O O . GLN A 1 17 ? 5.592 -10.351 5.356 1.00 0.00 433 GLN A O 2
ATOM 1417 N N . GLY A 1 18 ? 6.712 -9.224 3.832 1.00 0.00 434 GLY A N 2
ATOM 1418 C CA . GLY A 1 18 ? 6.087 -9.992 2.717 1.00 0.00 434 GLY A CA 2
ATOM 1419 C C . GLY A 1 18 ? 4.733 -9.370 2.382 1.00 0.00 434 GLY A C 2
ATOM 1420 O O . GLY A 1 18 ? 3.931 -9.945 1.673 1.00 0.00 434 GLY A O 2
ATOM 1424 N N . ALA A 1 19 ? 4.477 -8.200 2.896 1.00 0.00 435 ALA A N 2
ATOM 1425 C CA . ALA A 1 19 ? 3.174 -7.528 2.630 1.00 0.00 435 ALA A CA 2
ATOM 1426 C C . ALA A 1 19 ? 3.108 -7.065 1.175 1.00 0.00 435 ALA A C 2
ATOM 1427 O O . ALA A 1 19 ? 4.117 -6.830 0.541 1.00 0.00 435 ALA A O 2
ATOM 1434 N N . THR A 1 20 ? 1.915 -6.939 0.645 1.00 0.00 436 THR A N 2
ATOM 1435 C CA . THR A 1 20 ? 1.744 -6.496 -0.775 1.00 0.00 436 THR A CA 2
ATOM 1436 C C . THR A 1 20 ? 0.775 -5.313 -0.833 1.00 0.00 436 THR A C 2
ATOM 1437 O O . THR A 1 20 ? 0.130 -4.971 0.137 1.00 0.00 436 THR A O 2
ATOM 1448 N N . ALA A 1 21 ? 0.670 -4.692 -1.975 1.00 0.00 437 ALA A N 2
ATOM 1449 C CA . ALA A 1 21 ? -0.251 -3.533 -2.125 1.00 0.00 437 ALA A CA 2
ATOM 1450 C C . ALA A 1 21 ? -1.682 -3.983 -1.832 1.00 0.00 437 ALA A C 2
ATOM 1451 O O . ALA A 1 21 ? -2.479 -3.244 -1.288 1.00 0.00 437 ALA A O 2
ATOM 1458 N N . LEU A 1 22 ? -2.012 -5.193 -2.190 1.00 0.00 438 LEU A N 2
ATOM 1459 C CA . LEU A 1 22 ? -3.387 -5.701 -1.939 1.00 0.00 438 LEU A CA 2
ATOM 1460 C C . LEU A 1 22 ? -3.653 -5.737 -0.432 1.00 0.00 438 LEU A C 2
ATOM 1461 O O . LEU A 1 22 ? -4.715 -5.372 0.028 1.00 0.00 438 LEU A O 2
ATOM 1477 N N . ASP A 1 23 ? -2.692 -6.173 0.338 1.00 0.00 439 ASP A N 2
ATOM 1478 C CA . ASP A 1 23 ? -2.883 -6.243 1.816 1.00 0.00 439 ASP A CA 2
ATOM 1479 C C . ASP A 1 23 ? -3.143 -4.837 2.362 1.00 0.00 439 ASP A C 2
ATOM 1480 O O . ASP A 1 23 ? -4.016 -4.628 3.181 1.00 0.00 439 ASP A O 2
ATOM 1489 N N . PHE A 1 24 ? -2.396 -3.867 1.909 1.00 0.00 440 PHE A N 2
ATOM 1490 C CA . PHE A 1 24 ? -2.601 -2.472 2.390 1.00 0.00 440 PHE A CA 2
ATOM 1491 C C . PHE A 1 24 ? -4.012 -2.010 2.030 1.00 0.00 440 PHE A C 2
ATOM 1492 O O . PHE A 1 24 ? -4.706 -1.416 2.832 1.00 0.00 440 PHE A O 2
ATOM 1509 N N . ALA A 1 25 ? -4.438 -2.274 0.826 1.00 0.00 441 ALA A N 2
ATOM 1510 C CA . ALA A 1 25 ? -5.801 -1.849 0.402 1.00 0.00 441 ALA A CA 2
ATOM 1511 C C . ALA A 1 25 ? -6.839 -2.425 1.366 1.00 0.00 441 ALA A C 2
ATOM 1512 O O . ALA A 1 25 ? -7.749 -1.744 1.794 1.00 0.00 441 ALA A O 2
ATOM 1519 N N . TYR A 1 26 ? -6.702 -3.675 1.715 1.00 0.00 442 TYR A N 2
ATOM 1520 C CA . TYR A 1 26 ? -7.673 -4.299 2.654 1.00 0.00 442 TYR A CA 2
ATOM 1521 C C . TYR A 1 26 ? -7.601 -3.581 4.002 1.00 0.00 442 TYR A C 2
ATOM 1522 O O . TYR A 1 26 ? -8.595 -3.398 4.676 1.00 0.00 442 TYR A O 2
ATOM 1540 N N . SER A 1 27 ? -6.426 -3.179 4.396 1.00 0.00 443 SER A N 2
ATOM 1541 C CA . SER A 1 27 ? -6.268 -2.477 5.698 1.00 0.00 443 SER A CA 2
ATOM 1542 C C . SER A 1 27 ? -7.071 -1.175 5.695 1.00 0.00 443 SER A C 2
ATOM 1543 O O . SER A 1 27 ? -7.676 -0.805 6.683 1.00 0.00 443 SER A O 2
ATOM 1551 N N . LEU A 1 28 ? -7.076 -0.470 4.596 1.00 0.00 444 LEU A N 2
ATOM 1552 C CA . LEU A 1 28 ? -7.830 0.815 4.535 1.00 0.00 444 LEU A CA 2
ATOM 1553 C C . LEU A 1 28 ? -9.240 0.614 5.083 1.00 0.00 444 LEU A C 2
ATOM 1554 O O . LEU A 1 28 ? -9.528 0.937 6.217 1.00 0.00 444 LEU A O 2
ATOM 1570 N N . HIS A 1 29 ? -10.128 0.095 4.279 1.00 0.00 445 HIS A N 2
ATOM 1571 C CA . HIS A 1 29 ? -11.527 -0.117 4.744 1.00 0.00 445 HIS A CA 2
ATOM 1572 C C . HIS A 1 29 ? -12.136 -1.301 3.993 1.00 0.00 445 HIS A C 2
ATOM 1573 O O . HIS A 1 29 ? -13.340 -1.443 3.914 1.00 0.00 445 HIS A O 2
ATOM 1587 N N . SER A 1 30 ? -11.306 -2.148 3.440 1.00 0.00 446 SER A N 2
ATOM 1588 C CA . SER A 1 30 ? -11.811 -3.333 2.688 1.00 0.00 446 SER A CA 2
ATOM 1589 C C . SER A 1 30 ? -12.498 -2.876 1.398 1.00 0.00 446 SER A C 2
ATOM 1590 O O . SER A 1 30 ? -12.387 -3.511 0.368 1.00 0.00 446 SER A O 2
ATOM 1598 N N . ASP A 1 31 ? -13.205 -1.781 1.442 1.00 0.00 447 ASP A N 2
ATOM 1599 C CA . ASP A 1 31 ? -13.892 -1.286 0.218 1.00 0.00 447 ASP A CA 2
ATOM 1600 C C . ASP A 1 31 ? -12.852 -0.960 -0.855 1.00 0.00 447 ASP A C 2
ATOM 1601 O O . ASP A 1 31 ? -13.009 -1.297 -2.011 1.00 0.00 447 ASP A O 2
ATOM 1610 N N . LEU A 1 32 ? -11.787 -0.304 -0.476 1.00 0.00 448 LEU A N 2
ATOM 1611 C CA . LEU A 1 32 ? -10.733 0.047 -1.465 1.00 0.00 448 LEU A CA 2
ATOM 1612 C C . LEU A 1 32 ? -10.117 -1.240 -2.013 1.00 0.00 448 LEU A C 2
ATOM 1613 O O . LEU A 1 32 ? -9.886 -1.378 -3.199 1.00 0.00 448 LEU A O 2
ATOM 1629 N N . GLY A 1 33 ? -9.855 -2.187 -1.154 1.00 0.00 449 GLY A N 2
ATOM 1630 C CA . GLY A 1 33 ? -9.259 -3.471 -1.611 1.00 0.00 449 GLY A CA 2
ATOM 1631 C C . GLY A 1 33 ? -10.307 -4.267 -2.389 1.00 0.00 449 GLY A C 2
ATOM 1632 O O . GLY A 1 33 ? -9.987 -5.036 -3.273 1.00 0.00 449 GLY A O 2
ATOM 1636 N N . ASP A 1 34 ? -11.559 -4.093 -2.059 1.00 0.00 450 ASP A N 2
ATOM 1637 C CA . ASP A 1 34 ? -12.631 -4.843 -2.774 1.00 0.00 450 ASP A CA 2
ATOM 1638 C C . ASP A 1 34 ? -12.866 -4.213 -4.144 1.00 0.00 450 ASP A C 2
ATOM 1639 O O . ASP A 1 34 ? -13.568 -4.752 -4.976 1.00 0.00 450 ASP A O 2
ATOM 1648 N N . HIS A 1 35 ? -12.283 -3.069 -4.383 1.00 0.00 451 HIS A N 2
ATOM 1649 C CA . HIS A 1 35 ? -12.460 -2.381 -5.697 1.00 0.00 451 HIS A CA 2
ATOM 1650 C C . HIS A 1 35 ? -11.116 -1.803 -6.133 1.00 0.00 451 HIS A C 2
ATOM 1651 O O . HIS A 1 35 ? -11.049 -0.813 -6.837 1.00 0.00 451 HIS A O 2
ATOM 1665 N N . CYS A 1 36 ? -10.039 -2.414 -5.718 1.00 0.00 452 CYS A N 2
ATOM 1666 C CA . CYS A 1 36 ? -8.694 -1.901 -6.102 1.00 0.00 452 CYS A CA 2
ATOM 1667 C C . CYS A 1 36 ? -8.368 -2.342 -7.528 1.00 0.00 452 CYS A C 2
ATOM 1668 O O . CYS A 1 36 ? -8.116 -3.501 -7.789 1.00 0.00 452 CYS A O 2
ATOM 1676 N N . ILE A 1 37 ? -8.364 -1.418 -8.451 1.00 0.00 453 ILE A N 2
ATOM 1677 C CA . ILE A 1 37 ? -8.051 -1.760 -9.872 1.00 0.00 453 ILE A CA 2
ATOM 1678 C C . ILE A 1 37 ? -6.601 -1.382 -10.180 1.00 0.00 453 ILE A C 2
ATOM 1679 O O . ILE A 1 37 ? -6.109 -1.610 -11.268 1.00 0.00 453 ILE A O 2
ATOM 1695 N N . GLY A 1 38 ? -5.908 -0.804 -9.235 1.00 0.00 454 GLY A N 2
ATOM 1696 C CA . GLY A 1 38 ? -4.492 -0.418 -9.494 1.00 0.00 454 GLY A CA 2
ATOM 1697 C C . GLY A 1 38 ? -3.840 0.085 -8.203 1.00 0.00 454 GLY A C 2
ATOM 1698 O O . GLY A 1 38 ? -4.471 0.195 -7.171 1.00 0.00 454 GLY A O 2
ATOM 1702 N N . ALA A 1 39 ? -2.571 0.395 -8.261 1.00 0.00 455 ALA A N 2
ATOM 1703 C CA . ALA A 1 39 ? -1.861 0.899 -7.050 1.00 0.00 455 ALA A CA 2
ATOM 1704 C C . ALA A 1 39 ? -0.699 1.789 -7.486 1.00 0.00 455 ALA A C 2
ATOM 1705 O O . ALA A 1 39 ? -0.125 1.597 -8.539 1.00 0.00 455 ALA A O 2
ATOM 1712 N N . LYS A 1 40 ? -0.345 2.762 -6.685 1.00 0.00 456 LYS A N 2
ATOM 1713 C CA . LYS A 1 40 ? 0.789 3.667 -7.049 1.00 0.00 456 LYS A CA 2
ATOM 1714 C C . LYS A 1 40 ? 1.676 3.868 -5.820 1.00 0.00 456 LYS A C 2
ATOM 1715 O O . LYS A 1 40 ? 1.215 4.268 -4.770 1.00 0.00 456 LYS A O 2
ATOM 1734 N N . VAL A 1 41 ? 2.949 3.579 -5.945 1.00 0.00 457 VAL A N 2
ATOM 1735 C CA . VAL A 1 41 ? 3.888 3.731 -4.789 1.00 0.00 457 VAL A CA 2
ATOM 1736 C C . VAL A 1 41 ? 5.023 4.691 -5.163 1.00 0.00 457 VAL A C 2
ATOM 1737 O O . VAL A 1 41 ? 5.620 4.590 -6.215 1.00 0.00 457 VAL A O 2
ATOM 1750 N N . ASN A 1 42 ? 5.317 5.624 -4.295 1.00 0.00 458 ASN A N 2
ATOM 1751 C CA . ASN A 1 42 ? 6.408 6.601 -4.570 1.00 0.00 458 ASN A CA 2
ATOM 1752 C C . ASN A 1 42 ? 6.140 7.313 -5.899 1.00 0.00 458 ASN A C 2
ATOM 1753 O O . ASN A 1 42 ? 7.033 7.513 -6.699 1.00 0.00 458 ASN A O 2
ATOM 1764 N N . HIS A 1 43 ? 4.912 7.699 -6.125 1.00 0.00 459 HIS A N 2
ATOM 1765 C CA . HIS A 1 43 ? 4.552 8.411 -7.388 1.00 0.00 459 HIS A CA 2
ATOM 1766 C C . HIS A 1 43 ? 4.980 7.587 -8.600 1.00 0.00 459 HIS A C 2
ATOM 1767 O O . HIS A 1 43 ? 5.007 8.081 -9.709 1.00 0.00 459 HIS A O 2
ATOM 1781 N N . LYS A 1 44 ? 5.311 6.333 -8.401 1.00 0.00 460 LYS A N 2
ATOM 1782 C CA . LYS A 1 44 ? 5.736 5.462 -9.545 1.00 0.00 460 LYS A CA 2
ATOM 1783 C C . LYS A 1 44 ? 4.749 4.303 -9.686 1.00 0.00 460 LYS A C 2
ATOM 1784 O O . LYS A 1 44 ? 4.323 3.713 -8.713 1.00 0.00 460 LYS A O 2
ATOM 1803 N N . LEU A 1 45 ? 4.374 3.980 -10.893 1.00 0.00 461 LEU A N 2
ATOM 1804 C CA . LEU A 1 45 ? 3.405 2.868 -11.109 1.00 0.00 461 LEU A CA 2
ATOM 1805 C C . LEU A 1 45 ? 4.026 1.538 -10.680 1.00 0.00 461 LEU A C 2
ATOM 1806 O O . LEU A 1 45 ? 5.158 1.238 -11.002 1.00 0.00 461 LEU A O 2
ATOM 1822 N N . VAL A 1 46 ? 3.282 0.733 -9.967 1.00 0.00 462 VAL A N 2
ATOM 1823 C CA . VAL A 1 46 ? 3.807 -0.594 -9.522 1.00 0.00 462 VAL A CA 2
ATOM 1824 C C . VAL A 1 46 ? 2.672 -1.628 -9.592 1.00 0.00 462 VAL A C 2
ATOM 1825 O O . VAL A 1 46 ? 1.514 -1.289 -9.439 1.00 0.00 462 VAL A O 2
ATOM 1838 N N . PRO A 1 47 ? 2.996 -2.882 -9.819 1.00 0.00 463 PRO A N 2
ATOM 1839 C CA . PRO A 1 47 ? 1.971 -3.968 -9.907 1.00 0.00 463 PRO A CA 2
ATOM 1840 C C . PRO A 1 47 ? 1.269 -4.225 -8.566 1.00 0.00 463 PRO A C 2
ATOM 1841 O O . PRO A 1 47 ? 1.751 -3.857 -7.514 1.00 0.00 463 PRO A O 2
ATOM 1852 N N . LEU A 1 48 ? 0.125 -4.852 -8.611 1.00 0.00 464 LEU A N 2
ATOM 1853 C CA . LEU A 1 48 ? -0.634 -5.147 -7.362 1.00 0.00 464 LEU A CA 2
ATOM 1854 C C . LEU A 1 48 ? 0.196 -6.079 -6.475 1.00 0.00 464 LEU A C 2
ATOM 1855 O O . LEU A 1 48 ? 0.241 -5.928 -5.270 1.00 0.00 464 LEU A O 2
ATOM 1871 N N . SER A 1 49 ? 0.849 -7.040 -7.066 1.00 0.00 465 SER A N 2
ATOM 1872 C CA . SER A 1 49 ? 1.677 -7.983 -6.268 1.00 0.00 465 SER A CA 2
ATOM 1873 C C . SER A 1 49 ? 2.992 -7.302 -5.893 1.00 0.00 465 SER A C 2
ATOM 1874 O O . SER A 1 49 ? 3.943 -7.940 -5.481 1.00 0.00 465 SER A O 2
ATOM 1882 N N . TYR A 1 50 ? 3.052 -6.005 -6.035 1.00 0.00 466 TYR A N 2
ATOM 1883 C CA . TYR A 1 50 ? 4.302 -5.263 -5.696 1.00 0.00 466 TYR A CA 2
ATOM 1884 C C . TYR A 1 50 ? 4.549 -5.320 -4.185 1.00 0.00 466 TYR A C 2
ATOM 1885 O O . TYR A 1 50 ? 3.657 -5.109 -3.389 1.00 0.00 466 TYR A O 2
ATOM 1903 N N . VAL A 1 51 ? 5.761 -5.604 -3.788 1.00 0.00 467 VAL A N 2
ATOM 1904 C CA . VAL A 1 51 ? 6.075 -5.675 -2.333 1.00 0.00 467 VAL A CA 2
ATOM 1905 C C . VAL A 1 51 ? 6.245 -4.264 -1.771 1.00 0.00 467 VAL A C 2
ATOM 1906 O O . VAL A 1 51 ? 6.943 -3.440 -2.327 1.00 0.00 467 VAL A O 2
ATOM 1919 N N . LEU A 1 52 ? 5.602 -3.980 -0.673 1.00 0.00 468 LEU A N 2
ATOM 1920 C CA . LEU A 1 52 ? 5.707 -2.623 -0.066 1.00 0.00 468 LEU A CA 2
ATOM 1921 C C . LEU A 1 52 ? 7.052 -2.463 0.642 1.00 0.00 468 LEU A C 2
ATOM 1922 O O . LEU A 1 52 ? 7.582 -3.398 1.209 1.00 0.00 468 LEU A O 2
ATOM 1938 N N . ASN A 1 53 ? 7.600 -1.272 0.613 1.00 0.00 469 ASN A N 2
ATOM 1939 C CA . ASN A 1 53 ? 8.913 -1.009 1.281 1.00 0.00 469 ASN A CA 2
ATOM 1940 C C . ASN A 1 53 ? 8.724 0.062 2.356 1.00 0.00 469 ASN A C 2
ATOM 1941 O O . ASN A 1 53 ? 7.915 0.957 2.225 1.00 0.00 469 ASN A O 2
ATOM 1952 N N . SER A 1 54 ? 9.459 -0.039 3.427 1.00 0.00 470 SER A N 2
ATOM 1953 C CA . SER A 1 54 ? 9.322 0.950 4.534 1.00 0.00 470 SER A CA 2
ATOM 1954 C C . SER A 1 54 ? 9.750 2.345 4.069 1.00 0.00 470 SER A C 2
ATOM 1955 O O . SER A 1 54 ? 10.707 2.506 3.340 1.00 0.00 470 SER A O 2
ATOM 1963 N N . GLY A 1 55 ? 9.045 3.359 4.505 1.00 0.00 471 GLY A N 2
ATOM 1964 C CA . GLY A 1 55 ? 9.399 4.757 4.118 1.00 0.00 471 GLY A CA 2
ATOM 1965 C C . GLY A 1 55 ? 8.657 5.161 2.842 1.00 0.00 471 GLY A C 2
ATOM 1966 O O . GLY A 1 55 ? 8.311 6.310 2.655 1.00 0.00 471 GLY A O 2
ATOM 1970 N N . ASP A 1 56 ? 8.417 4.233 1.957 1.00 0.00 472 ASP A N 2
ATOM 1971 C CA . ASP A 1 56 ? 7.710 4.579 0.688 1.00 0.00 472 ASP A CA 2
ATOM 1972 C C . ASP A 1 56 ? 6.231 4.849 0.952 1.00 0.00 472 ASP A C 2
ATOM 1973 O O . ASP A 1 56 ? 5.619 4.257 1.818 1.00 0.00 472 ASP A O 2
ATOM 1982 N N . GLN A 1 57 ? 5.654 5.745 0.195 1.00 0.00 473 GLN A N 2
ATOM 1983 C CA . GLN A 1 57 ? 4.210 6.072 0.371 1.00 0.00 473 GLN A CA 2
ATOM 1984 C C . GLN A 1 57 ? 3.373 5.077 -0.432 1.00 0.00 473 GLN A C 2
ATOM 1985 O O . GLN A 1 57 ? 3.764 4.650 -1.498 1.00 0.00 473 GLN A O 2
ATOM 1999 N N . VAL A 1 58 ? 2.226 4.700 0.079 1.00 0.00 474 VAL A N 2
ATOM 2000 C CA . VAL A 1 58 ? 1.351 3.718 -0.641 1.00 0.00 474 VAL A CA 2
ATOM 2001 C C . VAL A 1 58 ? 0.008 4.367 -0.971 1.00 0.00 474 VAL A C 2
ATOM 2002 O O . VAL A 1 58 ? -0.617 4.994 -0.142 1.00 0.00 474 VAL A O 2
ATOM 2015 N N . GLU A 1 59 ? -0.437 4.211 -2.189 1.00 0.00 475 GLU A N 2
ATOM 2016 C CA . GLU A 1 59 ? -1.743 4.802 -2.606 1.00 0.00 475 GLU A CA 2
ATOM 2017 C C . GLU A 1 59 ? -2.469 3.801 -3.490 1.00 0.00 475 GLU A C 2
ATOM 2018 O O . GLU A 1 59 ? -1.918 3.280 -4.438 1.00 0.00 475 GLU A O 2
ATOM 2030 N N . VAL A 1 60 ? -3.705 3.513 -3.174 1.00 0.00 476 VAL A N 2
ATOM 2031 C CA . VAL A 1 60 ? -4.486 2.529 -3.976 1.00 0.00 476 VAL A CA 2
ATOM 2032 C C . VAL A 1 60 ? -5.518 3.258 -4.838 1.00 0.00 476 VAL A C 2
ATOM 2033 O O . VAL A 1 60 ? -6.281 4.071 -4.357 1.00 0.00 476 VAL A O 2
ATOM 2046 N N . LEU A 1 61 ? -5.546 2.971 -6.113 1.00 0.00 477 LEU A N 2
ATOM 2047 C CA . LEU A 1 61 ? -6.526 3.643 -7.016 1.00 0.00 477 LEU A CA 2
ATOM 2048 C C . LEU A 1 61 ? -7.750 2.741 -7.183 1.00 0.00 477 LEU A C 2
ATOM 2049 O O . LEU A 1 61 ? -7.743 1.799 -7.948 1.00 0.00 477 LEU A O 2
ATOM 2065 N N . SER A 1 62 ? -8.802 3.026 -6.465 1.00 0.00 478 SER A N 2
ATOM 2066 C CA . SER A 1 62 ? -10.034 2.191 -6.566 1.00 0.00 478 SER A CA 2
ATOM 2067 C C . SER A 1 62 ? -10.888 2.658 -7.746 1.00 0.00 478 SER A C 2
ATOM 2068 O O . SER A 1 62 ? -10.684 3.722 -8.295 1.00 0.00 478 SER A O 2
ATOM 2076 N N . SER A 1 63 ? -11.849 1.866 -8.130 1.00 0.00 479 SER A N 2
ATOM 2077 C CA . SER A 1 63 ? -12.733 2.244 -9.266 1.00 0.00 479 SER A CA 2
ATOM 2078 C C . SER A 1 63 ? -13.801 3.220 -8.769 1.00 0.00 479 SER A C 2
ATOM 2079 O O . SER A 1 63 ? -14.620 3.701 -9.525 1.00 0.00 479 SER A O 2
ATOM 2087 N N . LYS A 1 64 ? -13.799 3.505 -7.496 1.00 0.00 480 LYS A N 2
ATOM 2088 C CA . LYS A 1 64 ? -14.817 4.435 -6.931 1.00 0.00 480 LYS A CA 2
ATOM 2089 C C . LYS A 1 64 ? -14.817 5.754 -7.706 1.00 0.00 480 LYS A C 2
ATOM 2090 O O . LYS A 1 64 ? -14.006 6.626 -7.472 1.00 0.00 480 LYS A O 2
ATOM 2109 N N . SER A 1 65 ? -15.736 5.905 -8.620 1.00 0.00 481 SER A N 2
ATOM 2110 C CA . SER A 1 65 ? -15.811 7.168 -9.408 1.00 0.00 481 SER A CA 2
ATOM 2111 C C . SER A 1 65 ? -17.072 7.133 -10.276 1.00 0.00 481 SER A C 2
ATOM 2112 O O . SER A 1 65 ? -17.005 7.013 -11.484 1.00 0.00 481 SER A O 2
ATOM 2120 N N . LEU A 1 66 ? -18.218 7.241 -9.664 1.00 0.00 482 LEU A N 2
ATOM 2121 C CA . LEU A 1 66 ? -19.496 7.217 -10.432 1.00 0.00 482 LEU A CA 2
ATOM 2122 C C . LEU A 1 66 ? -19.878 8.652 -10.787 1.00 0.00 482 LEU A C 2
ATOM 2123 O O . LEU A 1 66 ? -20.870 8.901 -11.442 1.00 0.00 482 LEU A O 2
ATOM 2139 N N . GLU A 1 67 ? -19.094 9.598 -10.350 1.00 0.00 483 GLU A N 2
ATOM 2140 C CA . GLU A 1 67 ? -19.404 11.024 -10.647 1.00 0.00 483 GLU A CA 2
ATOM 2141 C C . GLU A 1 67 ? -19.015 11.353 -12.089 1.00 0.00 483 GLU A C 2
ATOM 2142 O O . GLU A 1 67 ? -17.863 11.278 -12.468 1.00 0.00 483 GLU A O 2
ATOM 2154 N N . HIS A 1 68 ? -19.980 11.725 -12.891 1.00 0.00 484 HIS A N 2
ATOM 2155 C CA . HIS A 1 68 ? -19.703 12.075 -14.318 1.00 0.00 484 HIS A CA 2
ATOM 2156 C C . HIS A 1 68 ? -18.699 11.089 -14.922 1.00 0.00 484 HIS A C 2
ATOM 2157 O O . HIS A 1 68 ? -17.502 11.293 -14.873 1.00 0.00 484 HIS A O 2
ATOM 2171 N N . HIS A 1 69 ? -19.188 10.024 -15.501 1.00 0.00 485 HIS A N 2
ATOM 2172 C CA . HIS A 1 69 ? -18.282 9.017 -16.121 1.00 0.00 485 HIS A CA 2
ATOM 2173 C C . HIS A 1 69 ? -17.836 9.524 -17.495 1.00 0.00 485 HIS A C 2
ATOM 2174 O O . HIS A 1 69 ? -16.972 8.953 -18.131 1.00 0.00 485 HIS A O 2
ATOM 2188 N N . HIS A 1 70 ? -18.424 10.598 -17.948 1.00 0.00 486 HIS A N 2
ATOM 2189 C CA . HIS A 1 70 ? -18.051 11.173 -19.274 1.00 0.00 486 HIS A CA 2
ATOM 2190 C C . HIS A 1 70 ? -18.086 10.094 -20.361 1.00 0.00 486 HIS A C 2
ATOM 2191 O O . HIS A 1 70 ? -18.381 8.944 -20.106 1.00 0.00 486 HIS A O 2
ATOM 2205 N N . HIS A 1 71 ? -17.780 10.477 -21.574 1.00 0.00 487 HIS A N 2
ATOM 2206 C CA . HIS A 1 71 ? -17.778 9.510 -22.711 1.00 0.00 487 HIS A CA 2
ATOM 2207 C C . HIS A 1 71 ? -19.131 8.806 -22.814 1.00 0.00 487 HIS A C 2
ATOM 2208 O O . HIS A 1 71 ? -19.950 8.875 -21.921 1.00 0.00 487 HIS A O 2
ATOM 2222 N N . HIS A 1 72 ? -19.371 8.133 -23.915 1.00 0.00 488 HIS A N 2
ATOM 2223 C CA . HIS A 1 72 ? -20.673 7.421 -24.111 1.00 0.00 488 HIS A CA 2
ATOM 2224 C C . HIS A 1 72 ? -20.496 5.917 -23.877 1.00 0.00 488 HIS A C 2
ATOM 2225 O O . HIS A 1 72 ? -19.612 5.289 -24.425 1.00 0.00 488 HIS A O 2
ATOM 2239 N N . HIS A 1 73 ? -21.344 5.338 -23.065 1.00 0.00 489 HIS A N 2
ATOM 2240 C CA . HIS A 1 73 ? -21.250 3.875 -22.783 1.00 0.00 489 HIS A CA 2
ATOM 2241 C C . HIS A 1 73 ? -19.804 3.499 -22.450 1.00 0.00 489 HIS A C 2
ATOM 2242 O O . HIS A 1 73 ? -19.161 2.898 -23.295 1.00 0.00 489 HIS A O 2
ATOM 2257 N N . MET A 1 1 ? 9.553 -8.635 12.803 1.00 0.00 417 MET A N 3
ATOM 2258 C CA . MET A 1 1 ? 9.958 -7.543 11.880 1.00 0.00 417 MET A CA 3
ATOM 2259 C C . MET A 1 1 ? 8.788 -7.168 10.973 1.00 0.00 417 MET A C 3
ATOM 2260 O O . MET A 1 1 ? 8.150 -8.012 10.371 1.00 0.00 417 MET A O 3
ATOM 2274 N N . GLU A 1 2 ? 8.511 -5.896 10.880 1.00 0.00 418 GLU A N 3
ATOM 2275 C CA . GLU A 1 2 ? 7.388 -5.414 10.024 1.00 0.00 418 GLU A CA 3
ATOM 2276 C C . GLU A 1 2 ? 7.833 -4.197 9.220 1.00 0.00 418 GLU A C 3
ATOM 2277 O O . GLU A 1 2 ? 8.856 -3.602 9.492 1.00 0.00 418 GLU A O 3
ATOM 2289 N N . VAL A 1 3 ? 7.059 -3.836 8.230 1.00 0.00 419 VAL A N 3
ATOM 2290 C CA . VAL A 1 3 ? 7.402 -2.661 7.374 1.00 0.00 419 VAL A CA 3
ATOM 2291 C C . VAL A 1 3 ? 6.392 -1.545 7.614 1.00 0.00 419 VAL A C 3
ATOM 2292 O O . VAL A 1 3 ? 5.196 -1.756 7.613 1.00 0.00 419 VAL A O 3
ATOM 2305 N N . MET A 1 4 ? 6.885 -0.358 7.840 1.00 0.00 420 MET A N 3
ATOM 2306 C CA . MET A 1 4 ? 5.996 0.806 8.109 1.00 0.00 420 MET A CA 3
ATOM 2307 C C . MET A 1 4 ? 5.794 1.626 6.841 1.00 0.00 420 MET A C 3
ATOM 2308 O O . MET A 1 4 ? 6.731 1.997 6.165 1.00 0.00 420 MET A O 3
ATOM 2322 N N . VAL A 1 5 ? 4.557 1.913 6.533 1.00 0.00 421 VAL A N 3
ATOM 2323 C CA . VAL A 1 5 ? 4.228 2.717 5.321 1.00 0.00 421 VAL A CA 3
ATOM 2324 C C . VAL A 1 5 ? 3.277 3.844 5.703 1.00 0.00 421 VAL A C 3
ATOM 2325 O O . VAL A 1 5 ? 2.689 3.841 6.767 1.00 0.00 421 VAL A O 3
ATOM 2338 N N . PHE A 1 6 ? 3.140 4.813 4.839 1.00 0.00 422 PHE A N 3
ATOM 2339 C CA . PHE A 1 6 ? 2.245 5.977 5.122 1.00 0.00 422 PHE A CA 3
ATOM 2340 C C . PHE A 1 6 ? 1.117 6.026 4.100 1.00 0.00 422 PHE A C 3
ATOM 2341 O O . PHE A 1 6 ? 1.316 5.839 2.915 1.00 0.00 422 PHE A O 3
ATOM 2358 N N . THR A 1 7 ? -0.070 6.290 4.567 1.00 0.00 423 THR A N 3
ATOM 2359 C CA . THR A 1 7 ? -1.255 6.373 3.664 1.00 0.00 423 THR A CA 3
ATOM 2360 C C . THR A 1 7 ? -1.514 7.845 3.328 1.00 0.00 423 THR A C 3
ATOM 2361 O O . THR A 1 7 ? -1.083 8.734 4.038 1.00 0.00 423 THR A O 3
ATOM 2372 N N . PRO A 1 8 ? -2.225 8.103 2.258 1.00 0.00 424 PRO A N 3
ATOM 2373 C CA . PRO A 1 8 ? -2.553 9.496 1.837 1.00 0.00 424 PRO A CA 3
ATOM 2374 C C . PRO A 1 8 ? -3.307 10.252 2.940 1.00 0.00 424 PRO A C 3
ATOM 2375 O O . PRO A 1 8 ? -3.409 11.464 2.919 1.00 0.00 424 PRO A O 3
ATOM 2386 N N . LYS A 1 9 ? -3.831 9.536 3.895 1.00 0.00 425 LYS A N 3
ATOM 2387 C CA . LYS A 1 9 ? -4.585 10.182 5.006 1.00 0.00 425 LYS A CA 3
ATOM 2388 C C . LYS A 1 9 ? -3.597 10.671 6.068 1.00 0.00 425 LYS A C 3
ATOM 2389 O O . LYS A 1 9 ? -3.968 11.346 7.011 1.00 0.00 425 LYS A O 3
ATOM 2408 N N . GLY A 1 10 ? -2.342 10.344 5.907 1.00 0.00 426 GLY A N 3
ATOM 2409 C CA . GLY A 1 10 ? -1.306 10.789 6.884 1.00 0.00 426 GLY A CA 3
ATOM 2410 C C . GLY A 1 10 ? -1.290 9.858 8.097 1.00 0.00 426 GLY A C 3
ATOM 2411 O O . GLY A 1 10 ? -0.604 10.105 9.073 1.00 0.00 426 GLY A O 3
ATOM 2415 N N . GLU A 1 11 ? -2.046 8.793 8.043 1.00 0.00 427 GLU A N 3
ATOM 2416 C CA . GLU A 1 11 ? -2.098 7.839 9.190 1.00 0.00 427 GLU A CA 3
ATOM 2417 C C . GLU A 1 11 ? -0.979 6.802 9.082 1.00 0.00 427 GLU A C 3
ATOM 2418 O O . GLU A 1 11 ? -0.512 6.469 8.009 1.00 0.00 427 GLU A O 3
ATOM 2430 N N . ILE A 1 12 ? -0.554 6.290 10.206 1.00 0.00 428 ILE A N 3
ATOM 2431 C CA . ILE A 1 12 ? 0.531 5.272 10.225 1.00 0.00 428 ILE A CA 3
ATOM 2432 C C . ILE A 1 12 ? -0.057 3.885 9.981 1.00 0.00 428 ILE A C 3
ATOM 2433 O O . ILE A 1 12 ? -1.003 3.475 10.623 1.00 0.00 428 ILE A O 3
ATOM 2449 N N . LYS A 1 13 ? 0.509 3.163 9.047 1.00 0.00 429 LYS A N 3
ATOM 2450 C CA . LYS A 1 13 ? 0.010 1.791 8.730 1.00 0.00 429 LYS A CA 3
ATOM 2451 C C . LYS A 1 13 ? 1.177 0.815 8.646 1.00 0.00 429 LYS A C 3
ATOM 2452 O O . LYS A 1 13 ? 1.964 0.842 7.721 1.00 0.00 429 LYS A O 3
ATOM 2471 N N . ARG A 1 14 ? 1.274 -0.059 9.613 1.00 0.00 430 ARG A N 3
ATOM 2472 C CA . ARG A 1 14 ? 2.370 -1.072 9.627 1.00 0.00 430 ARG A CA 3
ATOM 2473 C C . ARG A 1 14 ? 1.820 -2.415 9.175 1.00 0.00 430 ARG A C 3
ATOM 2474 O O . ARG A 1 14 ? 0.821 -2.890 9.682 1.00 0.00 430 ARG A O 3
ATOM 2495 N N . LEU A 1 15 ? 2.472 -3.026 8.218 1.00 0.00 431 LEU A N 3
ATOM 2496 C CA . LEU A 1 15 ? 2.013 -4.346 7.700 1.00 0.00 431 LEU A CA 3
ATOM 2497 C C . LEU A 1 15 ? 3.137 -5.380 7.852 1.00 0.00 431 LEU A C 3
ATOM 2498 O O . LEU A 1 15 ? 4.304 -5.035 7.841 1.00 0.00 431 LEU A O 3
ATOM 2514 N N . PRO A 1 16 ? 2.797 -6.644 7.980 1.00 0.00 432 PRO A N 3
ATOM 2515 C CA . PRO A 1 16 ? 3.807 -7.736 8.116 1.00 0.00 432 PRO A CA 3
ATOM 2516 C C . PRO A 1 16 ? 4.882 -7.688 7.025 1.00 0.00 432 PRO A C 3
ATOM 2517 O O . PRO A 1 16 ? 4.632 -7.314 5.894 1.00 0.00 432 PRO A O 3
ATOM 2528 N N . GLN A 1 17 ? 6.080 -8.063 7.377 1.00 0.00 433 GLN A N 3
ATOM 2529 C CA . GLN A 1 17 ? 7.204 -8.045 6.404 1.00 0.00 433 GLN A CA 3
ATOM 2530 C C . GLN A 1 17 ? 6.885 -8.926 5.196 1.00 0.00 433 GLN A C 3
ATOM 2531 O O . GLN A 1 17 ? 6.377 -10.025 5.319 1.00 0.00 433 GLN A O 3
ATOM 2545 N N . GLY A 1 18 ? 7.194 -8.435 4.026 1.00 0.00 434 GLY A N 3
ATOM 2546 C CA . GLY A 1 18 ? 6.939 -9.204 2.776 1.00 0.00 434 GLY A CA 3
ATOM 2547 C C . GLY A 1 18 ? 5.493 -8.991 2.323 1.00 0.00 434 GLY A C 3
ATOM 2548 O O . GLY A 1 18 ? 4.986 -9.707 1.480 1.00 0.00 434 GLY A O 3
ATOM 2552 N N . ALA A 1 19 ? 4.831 -8.013 2.879 1.00 0.00 435 ALA A N 3
ATOM 2553 C CA . ALA A 1 19 ? 3.413 -7.743 2.497 1.00 0.00 435 ALA A CA 3
ATOM 2554 C C . ALA A 1 19 ? 3.351 -7.127 1.103 1.00 0.00 435 ALA A C 3
ATOM 2555 O O . ALA A 1 19 ? 4.348 -6.703 0.552 1.00 0.00 435 ALA A O 3
ATOM 2562 N N . THR A 1 20 ? 2.174 -7.088 0.528 1.00 0.00 436 THR A N 3
ATOM 2563 C CA . THR A 1 20 ? 2.005 -6.517 -0.845 1.00 0.00 436 THR A CA 3
ATOM 2564 C C . THR A 1 20 ? 0.912 -5.450 -0.852 1.00 0.00 436 THR A C 3
ATOM 2565 O O . THR A 1 20 ? 0.213 -5.236 0.122 1.00 0.00 436 THR A O 3
ATOM 2576 N N . ALA A 1 21 ? 0.784 -4.775 -1.958 1.00 0.00 437 ALA A N 3
ATOM 2577 C CA . ALA A 1 21 ? -0.229 -3.694 -2.097 1.00 0.00 437 ALA A CA 3
ATOM 2578 C C . ALA A 1 21 ? -1.628 -4.247 -1.824 1.00 0.00 437 ALA A C 3
ATOM 2579 O O . ALA A 1 21 ? -2.524 -3.522 -1.425 1.00 0.00 437 ALA A O 3
ATOM 2586 N N . LEU A 1 22 ? -1.829 -5.515 -2.048 1.00 0.00 438 LEU A N 3
ATOM 2587 C CA . LEU A 1 22 ? -3.174 -6.108 -1.814 1.00 0.00 438 LEU A CA 3
ATOM 2588 C C . LEU A 1 22 ? -3.541 -5.989 -0.329 1.00 0.00 438 LEU A C 3
ATOM 2589 O O . LEU A 1 22 ? -4.643 -5.615 0.024 1.00 0.00 438 LEU A O 3
ATOM 2605 N N . ASP A 1 23 ? -2.619 -6.311 0.533 1.00 0.00 439 ASP A N 3
ATOM 2606 C CA . ASP A 1 23 ? -2.889 -6.229 1.995 1.00 0.00 439 ASP A CA 3
ATOM 2607 C C . ASP A 1 23 ? -3.128 -4.770 2.387 1.00 0.00 439 ASP A C 3
ATOM 2608 O O . ASP A 1 23 ? -3.971 -4.466 3.214 1.00 0.00 439 ASP A O 3
ATOM 2617 N N . PHE A 1 24 ? -2.388 -3.871 1.797 1.00 0.00 440 PHE A N 3
ATOM 2618 C CA . PHE A 1 24 ? -2.548 -2.424 2.111 1.00 0.00 440 PHE A CA 3
ATOM 2619 C C . PHE A 1 24 ? -3.965 -1.965 1.755 1.00 0.00 440 PHE A C 3
ATOM 2620 O O . PHE A 1 24 ? -4.611 -1.266 2.515 1.00 0.00 440 PHE A O 3
ATOM 2637 N N . ALA A 1 25 ? -4.444 -2.348 0.602 1.00 0.00 441 ALA A N 3
ATOM 2638 C CA . ALA A 1 25 ? -5.814 -1.936 0.178 1.00 0.00 441 ALA A CA 3
ATOM 2639 C C . ALA A 1 25 ? -6.836 -2.436 1.198 1.00 0.00 441 ALA A C 3
ATOM 2640 O O . ALA A 1 25 ? -7.734 -1.718 1.599 1.00 0.00 441 ALA A O 3
ATOM 2647 N N . TYR A 1 26 ? -6.698 -3.662 1.618 1.00 0.00 442 TYR A N 3
ATOM 2648 C CA . TYR A 1 26 ? -7.643 -4.235 2.618 1.00 0.00 442 TYR A CA 3
ATOM 2649 C C . TYR A 1 26 ? -7.437 -3.547 3.967 1.00 0.00 442 TYR A C 3
ATOM 2650 O O . TYR A 1 26 ? -8.366 -3.363 4.732 1.00 0.00 442 TYR A O 3
ATOM 2668 N N . SER A 1 27 ? -6.220 -3.185 4.264 1.00 0.00 443 SER A N 3
ATOM 2669 C CA . SER A 1 27 ? -5.923 -2.525 5.564 1.00 0.00 443 SER A CA 3
ATOM 2670 C C . SER A 1 27 ? -6.756 -1.250 5.697 1.00 0.00 443 SER A C 3
ATOM 2671 O O . SER A 1 27 ? -7.296 -0.957 6.749 1.00 0.00 443 SER A O 3
ATOM 2679 N N . LEU A 1 28 ? -6.861 -0.495 4.639 1.00 0.00 444 LEU A N 3
ATOM 2680 C CA . LEU A 1 28 ? -7.655 0.767 4.685 1.00 0.00 444 LEU A CA 3
ATOM 2681 C C . LEU A 1 28 ? -9.124 0.439 4.944 1.00 0.00 444 LEU A C 3
ATOM 2682 O O . LEU A 1 28 ? -9.650 0.705 6.009 1.00 0.00 444 LEU A O 3
ATOM 2698 N N . HIS A 1 29 ? -9.791 -0.130 3.975 1.00 0.00 445 HIS A N 3
ATOM 2699 C CA . HIS A 1 29 ? -11.233 -0.477 4.151 1.00 0.00 445 HIS A CA 3
ATOM 2700 C C . HIS A 1 29 ? -11.575 -1.715 3.323 1.00 0.00 445 HIS A C 3
ATOM 2701 O O . HIS A 1 29 ? -10.722 -2.322 2.705 1.00 0.00 445 HIS A O 3
ATOM 2715 N N . SER A 1 30 ? -12.823 -2.090 3.319 1.00 0.00 446 SER A N 3
ATOM 2716 C CA . SER A 1 30 ? -13.268 -3.296 2.559 1.00 0.00 446 SER A CA 3
ATOM 2717 C C . SER A 1 30 ? -13.724 -2.893 1.155 1.00 0.00 446 SER A C 3
ATOM 2718 O O . SER A 1 30 ? -13.085 -3.208 0.166 1.00 0.00 446 SER A O 3
ATOM 2726 N N . ASP A 1 31 ? -14.846 -2.233 1.067 1.00 0.00 447 ASP A N 3
ATOM 2727 C CA . ASP A 1 31 ? -15.385 -1.824 -0.261 1.00 0.00 447 ASP A CA 3
ATOM 2728 C C . ASP A 1 31 ? -14.349 -1.001 -1.020 1.00 0.00 447 ASP A C 3
ATOM 2729 O O . ASP A 1 31 ? -14.080 -1.242 -2.184 1.00 0.00 447 ASP A O 3
ATOM 2738 N N . LEU A 1 32 ? -13.776 -0.023 -0.376 1.00 0.00 448 LEU A N 3
ATOM 2739 C CA . LEU A 1 32 ? -12.767 0.831 -1.058 1.00 0.00 448 LEU A CA 3
ATOM 2740 C C . LEU A 1 32 ? -11.563 -0.023 -1.462 1.00 0.00 448 LEU A C 3
ATOM 2741 O O . LEU A 1 32 ? -11.042 0.086 -2.559 1.00 0.00 448 LEU A O 3
ATOM 2757 N N . GLY A 1 33 ? -11.115 -0.863 -0.572 1.00 0.00 449 GLY A N 3
ATOM 2758 C CA . GLY A 1 33 ? -9.942 -1.725 -0.869 1.00 0.00 449 GLY A CA 3
ATOM 2759 C C . GLY A 1 33 ? -10.297 -2.735 -1.958 1.00 0.00 449 GLY A C 3
ATOM 2760 O O . GLY A 1 33 ? -9.496 -3.041 -2.823 1.00 0.00 449 GLY A O 3
ATOM 2764 N N . ASP A 1 34 ? -11.494 -3.258 -1.914 1.00 0.00 450 ASP A N 3
ATOM 2765 C CA . ASP A 1 34 ? -11.920 -4.257 -2.934 1.00 0.00 450 ASP A CA 3
ATOM 2766 C C . ASP A 1 34 ? -12.181 -3.550 -4.262 1.00 0.00 450 ASP A C 3
ATOM 2767 O O . ASP A 1 34 ? -12.352 -4.180 -5.287 1.00 0.00 450 ASP A O 3
ATOM 2776 N N . HIS A 1 35 ? -12.212 -2.245 -4.248 1.00 0.00 451 HIS A N 3
ATOM 2777 C CA . HIS A 1 35 ? -12.459 -1.473 -5.503 1.00 0.00 451 HIS A CA 3
ATOM 2778 C C . HIS A 1 35 ? -11.124 -0.972 -6.051 1.00 0.00 451 HIS A C 3
ATOM 2779 O O . HIS A 1 35 ? -11.070 -0.037 -6.826 1.00 0.00 451 HIS A O 3
ATOM 2793 N N . CYS A 1 36 ? -10.047 -1.597 -5.652 1.00 0.00 452 CYS A N 3
ATOM 2794 C CA . CYS A 1 36 ? -8.706 -1.172 -6.139 1.00 0.00 452 CYS A CA 3
ATOM 2795 C C . CYS A 1 36 ? -8.445 -1.780 -7.516 1.00 0.00 452 CYS A C 3
ATOM 2796 O O . CYS A 1 36 ? -8.386 -2.983 -7.680 1.00 0.00 452 CYS A O 3
ATOM 2804 N N . ILE A 1 37 ? -8.281 -0.940 -8.500 1.00 0.00 453 ILE A N 3
ATOM 2805 C CA . ILE A 1 37 ? -8.014 -1.415 -9.887 1.00 0.00 453 ILE A CA 3
ATOM 2806 C C . ILE A 1 37 ? -6.520 -1.278 -10.180 1.00 0.00 453 ILE A C 3
ATOM 2807 O O . ILE A 1 37 ? -6.045 -1.664 -11.231 1.00 0.00 453 ILE A O 3
ATOM 2823 N N . GLY A 1 38 ? -5.781 -0.732 -9.250 1.00 0.00 454 GLY A N 3
ATOM 2824 C CA . GLY A 1 38 ? -4.317 -0.565 -9.460 1.00 0.00 454 GLY A CA 3
ATOM 2825 C C . GLY A 1 38 ? -3.663 -0.033 -8.184 1.00 0.00 454 GLY A C 3
ATOM 2826 O O . GLY A 1 38 ? -4.322 0.244 -7.199 1.00 0.00 454 GLY A O 3
ATOM 2830 N N . ALA A 1 39 ? -2.366 0.104 -8.204 1.00 0.00 455 ALA A N 3
ATOM 2831 C CA . ALA A 1 39 ? -1.632 0.612 -7.009 1.00 0.00 455 ALA A CA 3
ATOM 2832 C C . ALA A 1 39 ? -0.514 1.548 -7.451 1.00 0.00 455 ALA A C 3
ATOM 2833 O O . ALA A 1 39 ? 0.089 1.369 -8.492 1.00 0.00 455 ALA A O 3
ATOM 2840 N N . LYS A 1 40 ? -0.239 2.548 -6.655 1.00 0.00 456 LYS A N 3
ATOM 2841 C CA . LYS A 1 40 ? 0.839 3.518 -6.997 1.00 0.00 456 LYS A CA 3
ATOM 2842 C C . LYS A 1 40 ? 1.699 3.778 -5.765 1.00 0.00 456 LYS A C 3
ATOM 2843 O O . LYS A 1 40 ? 1.216 4.205 -4.734 1.00 0.00 456 LYS A O 3
ATOM 2862 N N . VAL A 1 41 ? 2.973 3.522 -5.881 1.00 0.00 457 VAL A N 3
ATOM 2863 C CA . VAL A 1 41 ? 3.912 3.738 -4.740 1.00 0.00 457 VAL A CA 3
ATOM 2864 C C . VAL A 1 41 ? 5.020 4.707 -5.157 1.00 0.00 457 VAL A C 3
ATOM 2865 O O . VAL A 1 41 ? 5.618 4.580 -6.209 1.00 0.00 457 VAL A O 3
ATOM 2878 N N . ASN A 1 42 ? 5.282 5.675 -4.321 1.00 0.00 458 ASN A N 3
ATOM 2879 C CA . ASN A 1 42 ? 6.339 6.681 -4.611 1.00 0.00 458 ASN A CA 3
ATOM 2880 C C . ASN A 1 42 ? 6.081 7.325 -5.973 1.00 0.00 458 ASN A C 3
ATOM 2881 O O . ASN A 1 42 ? 6.978 7.483 -6.788 1.00 0.00 458 ASN A O 3
ATOM 2892 N N . HIS A 1 43 ? 4.852 7.699 -6.215 1.00 0.00 459 HIS A N 3
ATOM 2893 C CA . HIS A 1 43 ? 4.475 8.343 -7.504 1.00 0.00 459 HIS A CA 3
ATOM 2894 C C . HIS A 1 43 ? 4.860 7.438 -8.671 1.00 0.00 459 HIS A C 3
ATOM 2895 O O . HIS A 1 43 ? 4.874 7.858 -9.813 1.00 0.00 459 HIS A O 3
ATOM 2909 N N . LYS A 1 44 ? 5.165 6.196 -8.389 1.00 0.00 460 LYS A N 3
ATOM 2910 C CA . LYS A 1 44 ? 5.548 5.237 -9.472 1.00 0.00 460 LYS A CA 3
ATOM 2911 C C . LYS A 1 44 ? 4.491 4.148 -9.607 1.00 0.00 460 LYS A C 3
ATOM 2912 O O . LYS A 1 44 ? 3.935 3.671 -8.634 1.00 0.00 460 LYS A O 3
ATOM 2931 N N . LEU A 1 45 ? 4.210 3.762 -10.818 1.00 0.00 461 LEU A N 3
ATOM 2932 C CA . LEU A 1 45 ? 3.184 2.719 -11.057 1.00 0.00 461 LEU A CA 3
ATOM 2933 C C . LEU A 1 45 ? 3.785 1.345 -10.796 1.00 0.00 461 LEU A C 3
ATOM 2934 O O . LEU A 1 45 ? 4.642 0.878 -11.520 1.00 0.00 461 LEU A O 3
ATOM 2950 N N . VAL A 1 46 ? 3.318 0.693 -9.759 1.00 0.00 462 VAL A N 3
ATOM 2951 C CA . VAL A 1 46 ? 3.829 -0.663 -9.410 1.00 0.00 462 VAL A CA 3
ATOM 2952 C C . VAL A 1 46 ? 2.672 -1.670 -9.423 1.00 0.00 462 VAL A C 3
ATOM 2953 O O . VAL A 1 46 ? 1.536 -1.322 -9.162 1.00 0.00 462 VAL A O 3
ATOM 2966 N N . PRO A 1 47 ? 2.962 -2.914 -9.718 1.00 0.00 463 PRO A N 3
ATOM 2967 C CA . PRO A 1 47 ? 1.932 -3.992 -9.756 1.00 0.00 463 PRO A CA 3
ATOM 2968 C C . PRO A 1 47 ? 1.364 -4.315 -8.369 1.00 0.00 463 PRO A C 3
ATOM 2969 O O . PRO A 1 47 ? 1.925 -3.957 -7.350 1.00 0.00 463 PRO A O 3
ATOM 2980 N N . LEU A 1 48 ? 0.246 -4.984 -8.343 1.00 0.00 464 LEU A N 3
ATOM 2981 C CA . LEU A 1 48 ? -0.403 -5.349 -7.053 1.00 0.00 464 LEU A CA 3
ATOM 2982 C C . LEU A 1 48 ? 0.518 -6.274 -6.253 1.00 0.00 464 LEU A C 3
ATOM 2983 O O . LEU A 1 48 ? 0.623 -6.169 -5.044 1.00 0.00 464 LEU A O 3
ATOM 2999 N N . SER A 1 49 ? 1.168 -7.188 -6.918 1.00 0.00 465 SER A N 3
ATOM 3000 C CA . SER A 1 49 ? 2.071 -8.140 -6.210 1.00 0.00 465 SER A CA 3
ATOM 3001 C C . SER A 1 49 ? 3.369 -7.430 -5.821 1.00 0.00 465 SER A C 3
ATOM 3002 O O . SER A 1 49 ? 4.315 -8.049 -5.372 1.00 0.00 465 SER A O 3
ATOM 3010 N N . TYR A 1 50 ? 3.419 -6.138 -5.996 1.00 0.00 466 TYR A N 3
ATOM 3011 C CA . TYR A 1 50 ? 4.651 -5.375 -5.649 1.00 0.00 466 TYR A CA 3
ATOM 3012 C C . TYR A 1 50 ? 4.874 -5.382 -4.137 1.00 0.00 466 TYR A C 3
ATOM 3013 O O . TYR A 1 50 ? 3.966 -5.169 -3.356 1.00 0.00 466 TYR A O 3
ATOM 3031 N N . VAL A 1 51 ? 6.092 -5.623 -3.730 1.00 0.00 467 VAL A N 3
ATOM 3032 C CA . VAL A 1 51 ? 6.420 -5.652 -2.278 1.00 0.00 467 VAL A CA 3
ATOM 3033 C C . VAL A 1 51 ? 6.546 -4.226 -1.749 1.00 0.00 467 VAL A C 3
ATOM 3034 O O . VAL A 1 51 ? 7.213 -3.386 -2.322 1.00 0.00 467 VAL A O 3
ATOM 3047 N N . LEU A 1 52 ? 5.891 -3.958 -0.654 1.00 0.00 468 LEU A N 3
ATOM 3048 C CA . LEU A 1 52 ? 5.926 -2.597 -0.054 1.00 0.00 468 LEU A CA 3
ATOM 3049 C C . LEU A 1 52 ? 7.268 -2.349 0.622 1.00 0.00 468 LEU A C 3
ATOM 3050 O O . LEU A 1 52 ? 7.857 -3.232 1.213 1.00 0.00 468 LEU A O 3
ATOM 3066 N N . ASN A 1 53 ? 7.747 -1.136 0.530 1.00 0.00 469 ASN A N 3
ATOM 3067 C CA . ASN A 1 53 ? 9.055 -0.770 1.149 1.00 0.00 469 ASN A CA 3
ATOM 3068 C C . ASN A 1 53 ? 8.836 0.275 2.242 1.00 0.00 469 ASN A C 3
ATOM 3069 O O . ASN A 1 53 ? 7.982 1.134 2.144 1.00 0.00 469 ASN A O 3
ATOM 3080 N N . SER A 1 54 ? 9.611 0.189 3.284 1.00 0.00 470 SER A N 3
ATOM 3081 C CA . SER A 1 54 ? 9.484 1.146 4.414 1.00 0.00 470 SER A CA 3
ATOM 3082 C C . SER A 1 54 ? 9.885 2.554 3.973 1.00 0.00 470 SER A C 3
ATOM 3083 O O . SER A 1 54 ? 10.838 2.749 3.244 1.00 0.00 470 SER A O 3
ATOM 3091 N N . GLY A 1 55 ? 9.153 3.533 4.429 1.00 0.00 471 GLY A N 3
ATOM 3092 C CA . GLY A 1 55 ? 9.453 4.950 4.076 1.00 0.00 471 GLY A CA 3
ATOM 3093 C C . GLY A 1 55 ? 8.656 5.353 2.836 1.00 0.00 471 GLY A C 3
ATOM 3094 O O . GLY A 1 55 ? 8.229 6.483 2.698 1.00 0.00 471 GLY A O 3
ATOM 3098 N N . ASP A 1 56 ? 8.468 4.432 1.929 1.00 0.00 472 ASP A N 3
ATOM 3099 C CA . ASP A 1 56 ? 7.718 4.739 0.676 1.00 0.00 472 ASP A CA 3
ATOM 3100 C C . ASP A 1 56 ? 6.228 4.905 0.961 1.00 0.00 472 ASP A C 3
ATOM 3101 O O . ASP A 1 56 ? 5.656 4.227 1.794 1.00 0.00 472 ASP A O 3
ATOM 3110 N N . GLN A 1 57 ? 5.599 5.807 0.256 1.00 0.00 473 GLN A N 3
ATOM 3111 C CA . GLN A 1 57 ? 4.142 6.047 0.449 1.00 0.00 473 GLN A CA 3
ATOM 3112 C C . GLN A 1 57 ? 3.347 5.098 -0.438 1.00 0.00 473 GLN A C 3
ATOM 3113 O O . GLN A 1 57 ? 3.746 4.774 -1.539 1.00 0.00 473 GLN A O 3
ATOM 3127 N N . VAL A 1 58 ? 2.224 4.645 0.054 1.00 0.00 474 VAL A N 3
ATOM 3128 C CA . VAL A 1 58 ? 1.372 3.699 -0.723 1.00 0.00 474 VAL A CA 3
ATOM 3129 C C . VAL A 1 58 ? 0.035 4.355 -1.056 1.00 0.00 474 VAL A C 3
ATOM 3130 O O . VAL A 1 58 ? -0.625 4.918 -0.208 1.00 0.00 474 VAL A O 3
ATOM 3143 N N . GLU A 1 59 ? -0.355 4.271 -2.299 1.00 0.00 475 GLU A N 3
ATOM 3144 C CA . GLU A 1 59 ? -1.648 4.867 -2.741 1.00 0.00 475 GLU A CA 3
ATOM 3145 C C . GLU A 1 59 ? -2.405 3.851 -3.593 1.00 0.00 475 GLU A C 3
ATOM 3146 O O . GLU A 1 59 ? -1.834 3.170 -4.422 1.00 0.00 475 GLU A O 3
ATOM 3158 N N . VAL A 1 60 ? -3.692 3.752 -3.380 1.00 0.00 476 VAL A N 3
ATOM 3159 C CA . VAL A 1 60 ? -4.531 2.785 -4.153 1.00 0.00 476 VAL A CA 3
ATOM 3160 C C . VAL A 1 60 ? -5.467 3.541 -5.093 1.00 0.00 476 VAL A C 3
ATOM 3161 O O . VAL A 1 60 ? -6.148 4.468 -4.704 1.00 0.00 476 VAL A O 3
ATOM 3174 N N . LEU A 1 61 ? -5.493 3.135 -6.332 1.00 0.00 477 LEU A N 3
ATOM 3175 C CA . LEU A 1 61 ? -6.369 3.802 -7.338 1.00 0.00 477 LEU A CA 3
ATOM 3176 C C . LEU A 1 61 ? -7.677 3.031 -7.471 1.00 0.00 477 LEU A C 3
ATOM 3177 O O . LEU A 1 61 ? -7.692 1.824 -7.608 1.00 0.00 477 LEU A O 3
ATOM 3193 N N . SER A 1 62 ? -8.776 3.738 -7.424 1.00 0.00 478 SER A N 3
ATOM 3194 C CA . SER A 1 62 ? -10.119 3.092 -7.539 1.00 0.00 478 SER A CA 3
ATOM 3195 C C . SER A 1 62 ? -10.924 3.770 -8.646 1.00 0.00 478 SER A C 3
ATOM 3196 O O . SER A 1 62 ? -10.735 4.933 -8.954 1.00 0.00 478 SER A O 3
ATOM 3204 N N . SER A 1 63 ? -11.819 3.036 -9.245 1.00 0.00 479 SER A N 3
ATOM 3205 C CA . SER A 1 63 ? -12.654 3.593 -10.345 1.00 0.00 479 SER A CA 3
ATOM 3206 C C . SER A 1 63 ? -13.693 4.554 -9.770 1.00 0.00 479 SER A C 3
ATOM 3207 O O . SER A 1 63 ? -14.880 4.292 -9.790 1.00 0.00 479 SER A O 3
ATOM 3215 N N . LYS A 1 64 ? -13.244 5.672 -9.267 1.00 0.00 480 LYS A N 3
ATOM 3216 C CA . LYS A 1 64 ? -14.177 6.681 -8.689 1.00 0.00 480 LYS A CA 3
ATOM 3217 C C . LYS A 1 64 ? -14.512 7.728 -9.756 1.00 0.00 480 LYS A C 3
ATOM 3218 O O . LYS A 1 64 ? -15.363 8.572 -9.557 1.00 0.00 480 LYS A O 3
ATOM 3237 N N . SER A 1 65 ? -13.854 7.668 -10.890 1.00 0.00 481 SER A N 3
ATOM 3238 C CA . SER A 1 65 ? -14.135 8.650 -11.987 1.00 0.00 481 SER A CA 3
ATOM 3239 C C . SER A 1 65 ? -13.959 7.975 -13.354 1.00 0.00 481 SER A C 3
ATOM 3240 O O . SER A 1 65 ? -14.584 6.975 -13.654 1.00 0.00 481 SER A O 3
ATOM 3248 N N . LEU A 1 66 ? -13.116 8.537 -14.185 1.00 0.00 482 LEU A N 3
ATOM 3249 C CA . LEU A 1 66 ? -12.869 7.979 -15.544 1.00 0.00 482 LEU A CA 3
ATOM 3250 C C . LEU A 1 66 ? -14.186 7.947 -16.329 1.00 0.00 482 LEU A C 3
ATOM 3251 O O . LEU A 1 66 ? -14.231 7.505 -17.464 1.00 0.00 482 LEU A O 3
ATOM 3267 N N . GLU A 1 67 ? -15.253 8.411 -15.733 1.00 0.00 483 GLU A N 3
ATOM 3268 C CA . GLU A 1 67 ? -16.574 8.404 -16.431 1.00 0.00 483 GLU A CA 3
ATOM 3269 C C . GLU A 1 67 ? -16.441 9.056 -17.810 1.00 0.00 483 GLU A C 3
ATOM 3270 O O . GLU A 1 67 ? -16.241 10.248 -17.941 1.00 0.00 483 GLU A O 3
ATOM 3282 N N . HIS A 1 68 ? -16.566 8.259 -18.836 1.00 0.00 484 HIS A N 3
ATOM 3283 C CA . HIS A 1 68 ? -16.466 8.772 -20.231 1.00 0.00 484 HIS A CA 3
ATOM 3284 C C . HIS A 1 68 ? -17.676 9.649 -20.546 1.00 0.00 484 HIS A C 3
ATOM 3285 O O . HIS A 1 68 ? -17.572 10.632 -21.257 1.00 0.00 484 HIS A O 3
ATOM 3299 N N . HIS A 1 69 ? -18.817 9.289 -20.025 1.00 0.00 485 HIS A N 3
ATOM 3300 C CA . HIS A 1 69 ? -20.060 10.075 -20.269 1.00 0.00 485 HIS A CA 3
ATOM 3301 C C . HIS A 1 69 ? -20.507 9.935 -21.726 1.00 0.00 485 HIS A C 3
ATOM 3302 O O . HIS A 1 69 ? -19.750 10.161 -22.655 1.00 0.00 485 HIS A O 3
ATOM 3316 N N . HIS A 1 70 ? -21.745 9.563 -21.916 1.00 0.00 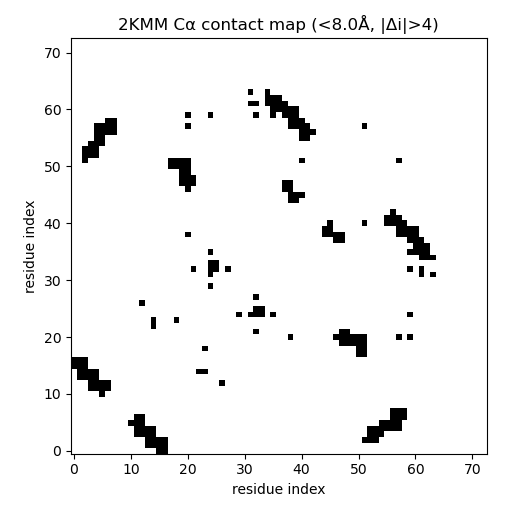486 HIS A N 3
ATOM 3317 C CA . HIS A 1 70 ? -22.303 9.392 -23.286 1.00 0.00 486 HIS A CA 3
ATOM 3318 C C . HIS A 1 70 ? -21.399 8.479 -24.114 1.00 0.00 486 HIS A C 3
ATOM 3319 O O . HIS A 1 70 ? -20.458 8.918 -24.750 1.00 0.00 486 HIS A O 3
ATOM 3333 N N . HIS A 1 71 ? -21.695 7.208 -24.108 1.00 0.00 487 HIS A N 3
ATOM 3334 C CA . HIS A 1 71 ? -20.877 6.233 -24.879 1.00 0.00 487 HIS A CA 3
ATOM 3335 C C . HIS A 1 71 ? -21.079 6.454 -26.376 1.00 0.00 487 HIS A C 3
ATOM 3336 O O . HIS A 1 71 ? -22.182 6.629 -26.853 1.00 0.00 487 HIS A O 3
ATOM 3350 N N . HIS A 1 72 ? -20.004 6.442 -27.112 1.00 0.00 488 HIS A N 3
ATOM 3351 C CA . HIS A 1 72 ? -20.079 6.643 -28.584 1.00 0.00 488 HIS A CA 3
ATOM 3352 C C . HIS A 1 72 ? -18.903 5.920 -29.247 1.00 0.00 488 HIS A C 3
ATOM 3353 O O . HIS A 1 72 ? -18.766 5.911 -30.456 1.00 0.00 488 HIS A O 3
ATOM 3367 N N . HIS A 1 73 ? -18.058 5.314 -28.452 1.00 0.00 489 HIS A N 3
ATOM 3368 C CA . HIS A 1 73 ? -16.881 4.577 -29.000 1.00 0.00 489 HIS A CA 3
ATOM 3369 C C . HIS A 1 73 ? -16.122 5.456 -29.997 1.00 0.00 489 HIS A C 3
ATOM 3370 O O . HIS A 1 73 ? -15.605 4.913 -30.962 1.00 0.00 489 HIS A O 3
ATOM 3385 N N . MET A 1 1 ? 10.124 -7.374 12.454 1.00 0.00 417 MET A N 4
ATOM 3386 C CA . MET A 1 1 ? 10.727 -6.764 11.236 1.00 0.00 417 MET A CA 4
ATOM 3387 C C . MET A 1 1 ? 9.604 -6.325 10.291 1.00 0.00 417 MET A C 4
ATOM 3388 O O . MET A 1 1 ? 9.621 -6.609 9.110 1.00 0.00 417 MET A O 4
ATOM 3402 N N . GLU A 1 2 ? 8.626 -5.637 10.812 1.00 0.00 418 GLU A N 4
ATOM 3403 C CA . GLU A 1 2 ? 7.485 -5.181 9.966 1.00 0.00 418 GLU A CA 4
ATOM 3404 C C . GLU A 1 2 ? 7.870 -3.921 9.192 1.00 0.00 418 GLU A C 4
ATOM 3405 O O . GLU A 1 2 ? 8.839 -3.257 9.505 1.00 0.00 418 GLU A O 4
ATOM 3417 N N . VAL A 1 3 ? 7.104 -3.589 8.180 1.00 0.00 419 VAL A N 4
ATOM 3418 C CA . VAL A 1 3 ? 7.393 -2.373 7.360 1.00 0.00 419 VAL A CA 4
ATOM 3419 C C . VAL A 1 3 ? 6.254 -1.370 7.526 1.00 0.00 419 VAL A C 4
ATOM 3420 O O . VAL A 1 3 ? 5.089 -1.707 7.425 1.00 0.00 419 VAL A O 4
ATOM 3433 N N . MET A 1 4 ? 6.587 -0.137 7.800 1.00 0.00 420 MET A N 4
ATOM 3434 C CA . MET A 1 4 ? 5.543 0.906 7.999 1.00 0.00 420 MET A CA 4
ATOM 3435 C C . MET A 1 4 ? 5.356 1.701 6.711 1.00 0.00 420 MET A C 4
ATOM 3436 O O . MET A 1 4 ? 6.311 2.079 6.062 1.00 0.00 420 MET A O 4
ATOM 3450 N N . VAL A 1 5 ? 4.125 1.966 6.344 1.00 0.00 421 VAL A N 4
ATOM 3451 C CA . VAL A 1 5 ? 3.845 2.750 5.102 1.00 0.00 421 VAL A CA 4
ATOM 3452 C C . VAL A 1 5 ? 3.073 4.009 5.479 1.00 0.00 421 VAL A C 4
ATOM 3453 O O . VAL A 1 5 ? 2.506 4.104 6.554 1.00 0.00 421 VAL A O 4
ATOM 3466 N N . PHE A 1 6 ? 3.062 4.985 4.604 1.00 0.00 422 PHE A N 4
ATOM 3467 C CA . PHE A 1 6 ? 2.347 6.263 4.892 1.00 0.00 422 PHE A CA 4
ATOM 3468 C C . PHE A 1 6 ? 1.188 6.438 3.915 1.00 0.00 422 PHE A C 4
ATOM 3469 O O . PHE A 1 6 ? 1.323 6.241 2.723 1.00 0.00 422 PHE A O 4
ATOM 3486 N N . THR A 1 7 ? 0.048 6.816 4.422 1.00 0.00 423 THR A N 4
ATOM 3487 C CA . THR A 1 7 ? -1.150 7.024 3.556 1.00 0.00 423 THR A CA 4
ATOM 3488 C C . THR A 1 7 ? -1.275 8.524 3.262 1.00 0.00 423 THR A C 4
ATOM 3489 O O . THR A 1 7 ? -0.646 9.340 3.907 1.00 0.00 423 THR A O 4
ATOM 3500 N N . PRO A 1 8 ? -2.088 8.889 2.306 1.00 0.00 424 PRO A N 4
ATOM 3501 C CA . PRO A 1 8 ? -2.303 10.321 1.937 1.00 0.00 424 PRO A CA 4
ATOM 3502 C C . PRO A 1 8 ? -2.935 11.110 3.092 1.00 0.00 424 PRO A C 4
ATOM 3503 O O . PRO A 1 8 ? -2.945 12.324 3.097 1.00 0.00 424 PRO A O 4
ATOM 3514 N N . LYS A 1 9 ? -3.465 10.423 4.069 1.00 0.00 425 LYS A N 4
ATOM 3515 C CA . LYS A 1 9 ? -4.096 11.125 5.221 1.00 0.00 425 LYS A CA 4
ATOM 3516 C C . LYS A 1 9 ? -3.018 11.459 6.260 1.00 0.00 425 LYS A C 4
ATOM 3517 O O . LYS A 1 9 ? -3.271 12.140 7.235 1.00 0.00 425 LYS A O 4
ATOM 3536 N N . GLY A 1 10 ? -1.815 10.992 6.052 1.00 0.00 426 GLY A N 4
ATOM 3537 C CA . GLY A 1 10 ? -0.716 11.282 7.020 1.00 0.00 426 GLY A CA 4
ATOM 3538 C C . GLY A 1 10 ? -0.779 10.276 8.171 1.00 0.00 426 GLY A C 4
ATOM 3539 O O . GLY A 1 10 ? -0.133 10.436 9.186 1.00 0.00 426 GLY A O 4
ATOM 3543 N N . GLU A 1 11 ? -1.560 9.240 8.021 1.00 0.00 427 GLU A N 4
ATOM 3544 C CA . GLU A 1 11 ? -1.678 8.221 9.104 1.00 0.00 427 GLU A CA 4
ATOM 3545 C C . GLU A 1 11 ? -0.567 7.179 8.972 1.00 0.00 427 GLU A C 4
ATOM 3546 O O . GLU A 1 11 ? 0.046 7.036 7.934 1.00 0.00 427 GLU A O 4
ATOM 3558 N N . ILE A 1 12 ? -0.311 6.448 10.030 1.00 0.00 428 ILE A N 4
ATOM 3559 C CA . ILE A 1 12 ? 0.754 5.398 10.004 1.00 0.00 428 ILE A CA 4
ATOM 3560 C C . ILE A 1 12 ? 0.098 4.018 9.998 1.00 0.00 428 ILE A C 4
ATOM 3561 O O . ILE A 1 12 ? -0.734 3.711 10.829 1.00 0.00 428 ILE A O 4
ATOM 3577 N N . LYS A 1 13 ? 0.494 3.178 9.078 1.00 0.00 429 LYS A N 4
ATOM 3578 C CA . LYS A 1 13 ? -0.072 1.801 9.012 1.00 0.00 429 LYS A CA 4
ATOM 3579 C C . LYS A 1 13 ? 1.077 0.798 8.956 1.00 0.00 429 LYS A C 4
ATOM 3580 O O . LYS A 1 13 ? 1.930 0.858 8.093 1.00 0.00 429 LYS A O 4
ATOM 3599 N N . ARG A 1 14 ? 1.105 -0.123 9.887 1.00 0.00 430 ARG A N 4
ATOM 3600 C CA . ARG A 1 14 ? 2.195 -1.143 9.919 1.00 0.00 430 ARG A CA 4
ATOM 3601 C C . ARG A 1 14 ? 1.663 -2.455 9.358 1.00 0.00 430 ARG A C 4
ATOM 3602 O O . ARG A 1 14 ? 0.633 -2.942 9.781 1.00 0.00 430 ARG A O 4
ATOM 3623 N N . LEU A 1 15 ? 2.355 -3.023 8.399 1.00 0.00 431 LEU A N 4
ATOM 3624 C CA . LEU A 1 15 ? 1.896 -4.306 7.779 1.00 0.00 431 LEU A CA 4
ATOM 3625 C C . LEU A 1 15 ? 2.954 -5.397 8.017 1.00 0.00 431 LEU A C 4
ATOM 3626 O O . LEU A 1 15 ? 4.109 -5.096 8.247 1.00 0.00 431 LEU A O 4
ATOM 3642 N N . PRO A 1 16 ? 2.576 -6.657 7.950 1.00 0.00 432 PRO A N 4
ATOM 3643 C CA . PRO A 1 16 ? 3.534 -7.794 8.152 1.00 0.00 432 PRO A CA 4
ATOM 3644 C C . PRO A 1 16 ? 4.693 -7.787 7.139 1.00 0.00 432 PRO A C 4
ATOM 3645 O O . PRO A 1 16 ? 4.555 -7.343 6.017 1.00 0.00 432 PRO A O 4
ATOM 3656 N N . GLN A 1 17 ? 5.837 -8.271 7.545 1.00 0.00 433 GLN A N 4
ATOM 3657 C CA . GLN A 1 17 ? 7.018 -8.290 6.634 1.00 0.00 433 GLN A CA 4
ATOM 3658 C C . GLN A 1 17 ? 6.694 -9.067 5.356 1.00 0.00 433 GLN A C 4
ATOM 3659 O O . GLN A 1 17 ? 6.142 -10.150 5.391 1.00 0.00 433 GLN A O 4
ATOM 3673 N N . GLY A 1 18 ? 7.053 -8.519 4.224 1.00 0.00 434 GLY A N 4
ATOM 3674 C CA . GLY A 1 18 ? 6.786 -9.208 2.930 1.00 0.00 434 GLY A CA 4
ATOM 3675 C C . GLY A 1 18 ? 5.351 -8.917 2.493 1.00 0.00 434 GLY A C 4
ATOM 3676 O O . GLY A 1 18 ? 4.815 -9.558 1.613 1.00 0.00 434 GLY A O 4
ATOM 3680 N N . ALA A 1 19 ? 4.721 -7.954 3.109 1.00 0.00 435 ALA A N 4
ATOM 3681 C CA . ALA A 1 19 ? 3.315 -7.622 2.745 1.00 0.00 435 ALA A CA 4
ATOM 3682 C C . ALA A 1 19 ? 3.245 -7.129 1.299 1.00 0.00 435 ALA A C 4
ATOM 3683 O O . ALA A 1 19 ? 4.250 -6.846 0.677 1.00 0.00 435 ALA A O 4
ATOM 3690 N N . THR A 1 20 ? 2.052 -7.033 0.762 1.00 0.00 436 THR A N 4
ATOM 3691 C CA . THR A 1 20 ? 1.874 -6.567 -0.649 1.00 0.00 436 THR A CA 4
ATOM 3692 C C . THR A 1 20 ? 0.867 -5.417 -0.697 1.00 0.00 436 THR A C 4
ATOM 3693 O O . THR A 1 20 ? 0.228 -5.087 0.283 1.00 0.00 436 THR A O 4
ATOM 3704 N N . ALA A 1 21 ? 0.725 -4.805 -1.841 1.00 0.00 437 ALA A N 4
ATOM 3705 C CA . ALA A 1 21 ? -0.234 -3.677 -1.985 1.00 0.00 437 ALA A CA 4
ATOM 3706 C C . ALA A 1 21 ? -1.646 -4.171 -1.658 1.00 0.00 437 ALA A C 4
ATOM 3707 O O . ALA A 1 21 ? -2.484 -3.428 -1.187 1.00 0.00 437 ALA A O 4
ATOM 3714 N N . LEU A 1 22 ? -1.912 -5.422 -1.912 1.00 0.00 438 LEU A N 4
ATOM 3715 C CA . LEU A 1 22 ? -3.263 -5.976 -1.623 1.00 0.00 438 LEU A CA 4
ATOM 3716 C C . LEU A 1 22 ? -3.529 -5.902 -0.117 1.00 0.00 438 LEU A C 4
ATOM 3717 O O . LEU A 1 22 ? -4.600 -5.535 0.318 1.00 0.00 438 LEU A O 4
ATOM 3733 N N . ASP A 1 23 ? -2.553 -6.247 0.678 1.00 0.00 439 ASP A N 4
ATOM 3734 C CA . ASP A 1 23 ? -2.726 -6.209 2.158 1.00 0.00 439 ASP A CA 4
ATOM 3735 C C . ASP A 1 23 ? -2.993 -4.772 2.611 1.00 0.00 439 ASP A C 4
ATOM 3736 O O . ASP A 1 23 ? -3.818 -4.519 3.466 1.00 0.00 439 ASP A O 4
ATOM 3745 N N . PHE A 1 24 ? -2.291 -3.833 2.046 1.00 0.00 440 PHE A N 4
ATOM 3746 C CA . PHE A 1 24 ? -2.482 -2.406 2.430 1.00 0.00 440 PHE A CA 4
ATOM 3747 C C . PHE A 1 24 ? -3.917 -1.970 2.122 1.00 0.00 440 PHE A C 4
ATOM 3748 O O . PHE A 1 24 ? -4.552 -1.295 2.907 1.00 0.00 440 PHE A O 4
ATOM 3765 N N . ALA A 1 25 ? -4.426 -2.337 0.980 1.00 0.00 441 ALA A N 4
ATOM 3766 C CA . ALA A 1 25 ? -5.815 -1.936 0.615 1.00 0.00 441 ALA A CA 4
ATOM 3767 C C . ALA A 1 25 ? -6.790 -2.449 1.676 1.00 0.00 441 ALA A C 4
ATOM 3768 O O . ALA A 1 25 ? -7.674 -1.742 2.118 1.00 0.00 441 ALA A O 4
ATOM 3775 N N . TYR A 1 26 ? -6.633 -3.677 2.086 1.00 0.00 442 TYR A N 4
ATOM 3776 C CA . TYR A 1 26 ? -7.544 -4.247 3.121 1.00 0.00 442 TYR A CA 4
ATOM 3777 C C . TYR A 1 26 ? -7.341 -3.503 4.443 1.00 0.00 442 TYR A C 4
ATOM 3778 O O . TYR A 1 26 ? -8.267 -3.300 5.203 1.00 0.00 442 TYR A O 4
ATOM 3796 N N . SER A 1 27 ? -6.131 -3.115 4.730 1.00 0.00 443 SER A N 4
ATOM 3797 C CA . SER A 1 27 ? -5.853 -2.399 6.007 1.00 0.00 443 SER A CA 4
ATOM 3798 C C . SER A 1 27 ? -6.694 -1.123 6.078 1.00 0.00 443 SER A C 4
ATOM 3799 O O . SER A 1 27 ? -7.228 -0.776 7.112 1.00 0.00 443 SER A O 4
ATOM 3807 N N . LEU A 1 28 ? -6.803 -0.415 4.989 1.00 0.00 444 LEU A N 4
ATOM 3808 C CA . LEU A 1 28 ? -7.596 0.846 4.992 1.00 0.00 444 LEU A CA 4
ATOM 3809 C C . LEU A 1 28 ? -9.082 0.519 5.154 1.00 0.00 444 LEU A C 4
ATOM 3810 O O . LEU A 1 28 ? -9.642 0.662 6.223 1.00 0.00 444 LEU A O 4
ATOM 3826 N N . HIS A 1 29 ? -9.723 0.088 4.095 1.00 0.00 445 HIS A N 4
ATOM 3827 C CA . HIS A 1 29 ? -11.180 -0.248 4.161 1.00 0.00 445 HIS A CA 4
ATOM 3828 C C . HIS A 1 29 ? -11.386 -1.687 3.688 1.00 0.00 445 HIS A C 4
ATOM 3829 O O . HIS A 1 29 ? -10.516 -2.526 3.824 1.00 0.00 445 HIS A O 4
ATOM 3843 N N . SER A 1 30 ? -12.538 -1.976 3.133 1.00 0.00 446 SER A N 4
ATOM 3844 C CA . SER A 1 30 ? -12.834 -3.360 2.644 1.00 0.00 446 SER A CA 4
ATOM 3845 C C . SER A 1 30 ? -13.329 -3.289 1.197 1.00 0.00 446 SER A C 4
ATOM 3846 O O . SER A 1 30 ? -12.653 -3.698 0.273 1.00 0.00 446 SER A O 4
ATOM 3854 N N . ASP A 1 31 ? -14.513 -2.782 0.997 1.00 0.00 447 ASP A N 4
ATOM 3855 C CA . ASP A 1 31 ? -15.067 -2.686 -0.380 1.00 0.00 447 ASP A CA 4
ATOM 3856 C C . ASP A 1 31 ? -14.211 -1.734 -1.218 1.00 0.00 447 ASP A C 4
ATOM 3857 O O . ASP A 1 31 ? -13.975 -1.959 -2.387 1.00 0.00 447 ASP A O 4
ATOM 3866 N N . LEU A 1 32 ? -13.764 -0.656 -0.635 1.00 0.00 448 LEU A N 4
ATOM 3867 C CA . LEU A 1 32 ? -12.946 0.323 -1.407 1.00 0.00 448 LEU A CA 4
ATOM 3868 C C . LEU A 1 32 ? -11.660 -0.363 -1.881 1.00 0.00 448 LEU A C 4
ATOM 3869 O O . LEU A 1 32 ? -11.244 -0.221 -3.014 1.00 0.00 448 LEU A O 4
ATOM 3885 N N . GLY A 1 33 ? -11.025 -1.096 -1.010 1.00 0.00 449 GLY A N 4
ATOM 3886 C CA . GLY A 1 33 ? -9.763 -1.786 -1.387 1.00 0.00 449 GLY A CA 4
ATOM 3887 C C . GLY A 1 33 ? -10.052 -2.855 -2.444 1.00 0.00 449 GLY A C 4
ATOM 3888 O O . GLY A 1 33 ? -9.278 -3.066 -3.355 1.00 0.00 449 GLY A O 4
ATOM 3892 N N . ASP A 1 34 ? -11.157 -3.535 -2.322 1.00 0.00 450 ASP A N 4
ATOM 3893 C CA . ASP A 1 34 ? -11.503 -4.594 -3.312 1.00 0.00 450 ASP A CA 4
ATOM 3894 C C . ASP A 1 34 ? -11.718 -3.960 -4.688 1.00 0.00 450 ASP A C 4
ATOM 3895 O O . ASP A 1 34 ? -11.346 -4.513 -5.705 1.00 0.00 450 ASP A O 4
ATOM 3904 N N . HIS A 1 35 ? -12.321 -2.806 -4.724 1.00 0.00 451 HIS A N 4
ATOM 3905 C CA . HIS A 1 35 ? -12.569 -2.129 -6.026 1.00 0.00 451 HIS A CA 4
ATOM 3906 C C . HIS A 1 35 ? -11.276 -1.460 -6.500 1.00 0.00 451 HIS A C 4
ATOM 3907 O O . HIS A 1 35 ? -11.298 -0.470 -7.202 1.00 0.00 451 HIS A O 4
ATOM 3921 N N . CYS A 1 36 ? -10.147 -1.991 -6.112 1.00 0.00 452 CYS A N 4
ATOM 3922 C CA . CYS A 1 36 ? -8.854 -1.384 -6.530 1.00 0.00 452 CYS A CA 4
ATOM 3923 C C . CYS A 1 36 ? -8.527 -1.801 -7.964 1.00 0.00 452 CYS A C 4
ATOM 3924 O O . CYS A 1 36 ? -8.458 -2.972 -8.283 1.00 0.00 452 CYS A O 4
ATOM 3932 N N . ILE A 1 37 ? -8.320 -0.843 -8.831 1.00 0.00 453 ILE A N 4
ATOM 3933 C CA . ILE A 1 37 ? -7.989 -1.160 -10.250 1.00 0.00 453 ILE A CA 4
ATOM 3934 C C . ILE A 1 37 ? -6.473 -1.086 -10.442 1.00 0.00 453 ILE A C 4
ATOM 3935 O O . ILE A 1 37 ? -5.955 -1.392 -11.497 1.00 0.00 453 ILE A O 4
ATOM 3951 N N . GLY A 1 38 ? -5.754 -0.680 -9.431 1.00 0.00 454 GLY A N 4
ATOM 3952 C CA . GLY A 1 38 ? -4.276 -0.592 -9.572 1.00 0.00 454 GLY A CA 4
ATOM 3953 C C . GLY A 1 38 ? -3.658 -0.000 -8.305 1.00 0.00 454 GLY A C 4
ATOM 3954 O O . GLY A 1 38 ? -4.346 0.334 -7.362 1.00 0.00 454 GLY A O 4
ATOM 3958 N N . ALA A 1 39 ? -2.356 0.133 -8.283 1.00 0.00 455 ALA A N 4
ATOM 3959 C CA . ALA A 1 39 ? -1.671 0.704 -7.086 1.00 0.00 455 ALA A CA 4
ATOM 3960 C C . ALA A 1 39 ? -0.551 1.630 -7.546 1.00 0.00 455 ALA A C 4
ATOM 3961 O O . ALA A 1 39 ? 0.044 1.426 -8.585 1.00 0.00 455 ALA A O 4
ATOM 3968 N N . LYS A 1 40 ? -0.253 2.644 -6.774 1.00 0.00 456 LYS A N 4
ATOM 3969 C CA . LYS A 1 40 ? 0.838 3.591 -7.154 1.00 0.00 456 LYS A CA 4
ATOM 3970 C C . LYS A 1 40 ? 1.744 3.811 -5.944 1.00 0.00 456 LYS A C 4
ATOM 3971 O O . LYS A 1 40 ? 1.299 4.227 -4.893 1.00 0.00 456 LYS A O 4
ATOM 3990 N N . VAL A 1 41 ? 3.015 3.530 -6.090 1.00 0.00 457 VAL A N 4
ATOM 3991 C CA . VAL A 1 41 ? 3.976 3.710 -4.959 1.00 0.00 457 VAL A CA 4
ATOM 3992 C C . VAL A 1 41 ? 5.107 4.648 -5.389 1.00 0.00 457 VAL A C 4
ATOM 3993 O O . VAL A 1 41 ? 5.681 4.502 -6.451 1.00 0.00 457 VAL A O 4
ATOM 4006 N N . ASN A 1 42 ? 5.425 5.608 -4.563 1.00 0.00 458 ASN A N 4
ATOM 4007 C CA . ASN A 1 42 ? 6.517 6.566 -4.894 1.00 0.00 458 ASN A CA 4
ATOM 4008 C C . ASN A 1 42 ? 6.228 7.234 -6.239 1.00 0.00 458 ASN A C 4
ATOM 4009 O O . ASN A 1 42 ? 7.107 7.402 -7.062 1.00 0.00 458 ASN A O 4
ATOM 4020 N N . HIS A 1 43 ? 4.996 7.613 -6.461 1.00 0.00 459 HIS A N 4
ATOM 4021 C CA . HIS A 1 43 ? 4.613 8.280 -7.739 1.00 0.00 459 HIS A CA 4
ATOM 4022 C C . HIS A 1 43 ? 4.973 7.383 -8.921 1.00 0.00 459 HIS A C 4
ATOM 4023 O O . HIS A 1 43 ? 4.946 7.807 -10.059 1.00 0.00 459 HIS A O 4
ATOM 4037 N N . LYS A 1 44 ? 5.304 6.142 -8.658 1.00 0.00 460 LYS A N 4
ATOM 4038 C CA . LYS A 1 44 ? 5.664 5.195 -9.759 1.00 0.00 460 LYS A CA 4
ATOM 4039 C C . LYS A 1 44 ? 4.642 4.061 -9.816 1.00 0.00 460 LYS A C 4
ATOM 4040 O O . LYS A 1 44 ? 4.239 3.515 -8.808 1.00 0.00 460 LYS A O 4
ATOM 4059 N N . LEU A 1 45 ? 4.218 3.711 -10.998 1.00 0.00 461 LEU A N 4
ATOM 4060 C CA . LEU A 1 45 ? 3.217 2.620 -11.146 1.00 0.00 461 LEU A CA 4
ATOM 4061 C C . LEU A 1 45 ? 3.836 1.287 -10.727 1.00 0.00 461 LEU A C 4
ATOM 4062 O O . LEU A 1 45 ? 4.942 0.959 -11.108 1.00 0.00 461 LEU A O 4
ATOM 4078 N N . VAL A 1 46 ? 3.122 0.509 -9.951 1.00 0.00 462 VAL A N 4
ATOM 4079 C CA . VAL A 1 46 ? 3.654 -0.814 -9.508 1.00 0.00 462 VAL A CA 4
ATOM 4080 C C . VAL A 1 46 ? 2.510 -1.841 -9.489 1.00 0.00 462 VAL A C 4
ATOM 4081 O O . VAL A 1 46 ? 1.365 -1.490 -9.283 1.00 0.00 462 VAL A O 4
ATOM 4094 N N . PRO A 1 47 ? 2.813 -3.102 -9.704 1.00 0.00 463 PRO A N 4
ATOM 4095 C CA . PRO A 1 47 ? 1.784 -4.187 -9.711 1.00 0.00 463 PRO A CA 4
ATOM 4096 C C . PRO A 1 47 ? 1.161 -4.434 -8.326 1.00 0.00 463 PRO A C 4
ATOM 4097 O O . PRO A 1 47 ? 1.693 -4.045 -7.306 1.00 0.00 463 PRO A O 4
ATOM 4108 N N . LEU A 1 48 ? 0.025 -5.077 -8.305 1.00 0.00 464 LEU A N 4
ATOM 4109 C CA . LEU A 1 48 ? -0.670 -5.367 -7.018 1.00 0.00 464 LEU A CA 4
ATOM 4110 C C . LEU A 1 48 ? 0.206 -6.289 -6.161 1.00 0.00 464 LEU A C 4
ATOM 4111 O O . LEU A 1 48 ? 0.293 -6.138 -4.959 1.00 0.00 464 LEU A O 4
ATOM 4127 N N . SER A 1 49 ? 0.841 -7.253 -6.769 1.00 0.00 465 SER A N 4
ATOM 4128 C CA . SER A 1 49 ? 1.700 -8.191 -5.992 1.00 0.00 465 SER A CA 4
ATOM 4129 C C . SER A 1 49 ? 3.016 -7.493 -5.638 1.00 0.00 465 SER A C 4
ATOM 4130 O O . SER A 1 49 ? 3.944 -8.102 -5.145 1.00 0.00 465 SER A O 4
ATOM 4138 N N . TYR A 1 50 ? 3.102 -6.218 -5.902 1.00 0.00 466 TYR A N 4
ATOM 4139 C CA . TYR A 1 50 ? 4.353 -5.466 -5.602 1.00 0.00 466 TYR A CA 4
ATOM 4140 C C . TYR A 1 50 ? 4.656 -5.505 -4.100 1.00 0.00 466 TYR A C 4
ATOM 4141 O O . TYR A 1 50 ? 3.790 -5.310 -3.271 1.00 0.00 466 TYR A O 4
ATOM 4159 N N . VAL A 1 51 ? 5.891 -5.759 -3.751 1.00 0.00 467 VAL A N 4
ATOM 4160 C CA . VAL A 1 51 ? 6.272 -5.817 -2.313 1.00 0.00 467 VAL A CA 4
ATOM 4161 C C . VAL A 1 51 ? 6.386 -4.399 -1.744 1.00 0.00 467 VAL A C 4
ATOM 4162 O O . VAL A 1 51 ? 7.029 -3.537 -2.310 1.00 0.00 467 VAL A O 4
ATOM 4175 N N . LEU A 1 52 ? 5.754 -4.156 -0.629 1.00 0.00 468 LEU A N 4
ATOM 4176 C CA . LEU A 1 52 ? 5.798 -2.802 -0.010 1.00 0.00 468 LEU A CA 4
ATOM 4177 C C . LEU A 1 52 ? 7.118 -2.598 0.732 1.00 0.00 468 LEU A C 4
ATOM 4178 O O . LEU A 1 52 ? 7.686 -3.523 1.278 1.00 0.00 468 LEU A O 4
ATOM 4194 N N . ASN A 1 53 ? 7.600 -1.378 0.758 1.00 0.00 469 ASN A N 4
ATOM 4195 C CA . ASN A 1 53 ? 8.883 -1.070 1.464 1.00 0.00 469 ASN A CA 4
ATOM 4196 C C . ASN A 1 53 ? 8.654 0.057 2.471 1.00 0.00 469 ASN A C 4
ATOM 4197 O O . ASN A 1 53 ? 7.865 0.954 2.254 1.00 0.00 469 ASN A O 4
ATOM 4208 N N . SER A 1 54 ? 9.336 0.002 3.581 1.00 0.00 470 SER A N 4
ATOM 4209 C CA . SER A 1 54 ? 9.166 1.046 4.629 1.00 0.00 470 SER A CA 4
ATOM 4210 C C . SER A 1 54 ? 9.649 2.409 4.124 1.00 0.00 470 SER A C 4
ATOM 4211 O O . SER A 1 54 ? 10.608 2.512 3.384 1.00 0.00 470 SER A O 4
ATOM 4219 N N . GLY A 1 55 ? 8.989 3.459 4.543 1.00 0.00 471 GLY A N 4
ATOM 4220 C CA . GLY A 1 55 ? 9.390 4.832 4.120 1.00 0.00 471 GLY A CA 4
ATOM 4221 C C . GLY A 1 55 ? 8.659 5.195 2.827 1.00 0.00 471 GLY A C 4
ATOM 4222 O O . GLY A 1 55 ? 8.337 6.340 2.582 1.00 0.00 471 GLY A O 4
ATOM 4226 N N . ASP A 1 56 ? 8.401 4.225 1.993 1.00 0.00 472 ASP A N 4
ATOM 4227 C CA . ASP A 1 56 ? 7.702 4.502 0.706 1.00 0.00 472 ASP A CA 4
ATOM 4228 C C . ASP A 1 56 ? 6.223 4.811 0.946 1.00 0.00 472 ASP A C 4
ATOM 4229 O O . ASP A 1 56 ? 5.593 4.262 1.828 1.00 0.00 472 ASP A O 4
ATOM 4238 N N . GLN A 1 57 ? 5.664 5.686 0.150 1.00 0.00 473 GLN A N 4
ATOM 4239 C CA . GLN A 1 57 ? 4.224 6.038 0.306 1.00 0.00 473 GLN A CA 4
ATOM 4240 C C . GLN A 1 57 ? 3.389 5.109 -0.573 1.00 0.00 473 GLN A C 4
ATOM 4241 O O . GLN A 1 57 ? 3.761 4.795 -1.687 1.00 0.00 473 GLN A O 4
ATOM 4255 N N . VAL A 1 58 ? 2.263 4.662 -0.074 1.00 0.00 474 VAL A N 4
ATOM 4256 C CA . VAL A 1 58 ? 1.388 3.739 -0.861 1.00 0.00 474 VAL A CA 4
ATOM 4257 C C . VAL A 1 58 ? 0.049 4.411 -1.152 1.00 0.00 474 VAL A C 4
ATOM 4258 O O . VAL A 1 58 ? -0.589 4.962 -0.278 1.00 0.00 474 VAL A O 4
ATOM 4271 N N . GLU A 1 59 ? -0.381 4.356 -2.387 1.00 0.00 475 GLU A N 4
ATOM 4272 C CA . GLU A 1 59 ? -1.683 4.972 -2.773 1.00 0.00 475 GLU A CA 4
ATOM 4273 C C . GLU A 1 59 ? -2.440 3.999 -3.682 1.00 0.00 475 GLU A C 4
ATOM 4274 O O . GLU A 1 59 ? -2.016 3.703 -4.781 1.00 0.00 475 GLU A O 4
ATOM 4286 N N . VAL A 1 60 ? -3.552 3.488 -3.223 1.00 0.00 476 VAL A N 4
ATOM 4287 C CA . VAL A 1 60 ? -4.333 2.520 -4.049 1.00 0.00 476 VAL A CA 4
ATOM 4288 C C . VAL A 1 60 ? -5.235 3.271 -5.032 1.00 0.00 476 VAL A C 4
ATOM 4289 O O . VAL A 1 60 ? -5.872 4.246 -4.687 1.00 0.00 476 VAL A O 4
ATOM 4302 N N . LEU A 1 61 ? -5.286 2.822 -6.259 1.00 0.00 477 LEU A N 4
ATOM 4303 C CA . LEU A 1 61 ? -6.136 3.502 -7.281 1.00 0.00 477 LEU A CA 4
ATOM 4304 C C . LEU A 1 61 ? -7.504 2.824 -7.343 1.00 0.00 477 LEU A C 4
ATOM 4305 O O . LEU A 1 61 ? -7.629 1.676 -7.719 1.00 0.00 477 LEU A O 4
ATOM 4321 N N . SER A 1 62 ? -8.532 3.534 -6.963 1.00 0.00 478 SER A N 4
ATOM 4322 C CA . SER A 1 62 ? -9.902 2.954 -6.980 1.00 0.00 478 SER A CA 4
ATOM 4323 C C . SER A 1 62 ? -10.527 3.113 -8.369 1.00 0.00 478 SER A C 4
ATOM 4324 O O . SER A 1 62 ? -9.977 3.755 -9.243 1.00 0.00 478 SER A O 4
ATOM 4332 N N . SER A 1 63 ? -11.673 2.523 -8.576 1.00 0.00 479 SER A N 4
ATOM 4333 C CA . SER A 1 63 ? -12.352 2.620 -9.899 1.00 0.00 479 SER A CA 4
ATOM 4334 C C . SER A 1 63 ? -13.177 3.911 -9.961 1.00 0.00 479 SER A C 4
ATOM 4335 O O . SER A 1 63 ? -13.775 4.228 -10.971 1.00 0.00 479 SER A O 4
ATOM 4343 N N . LYS A 1 64 ? -13.222 4.654 -8.887 1.00 0.00 480 LYS A N 4
ATOM 4344 C CA . LYS A 1 64 ? -14.015 5.916 -8.883 1.00 0.00 480 LYS A CA 4
ATOM 4345 C C . LYS A 1 64 ? -13.415 6.919 -9.871 1.00 0.00 480 LYS A C 4
ATOM 4346 O O . LYS A 1 64 ? -12.216 7.102 -9.940 1.00 0.00 480 LYS A O 4
ATOM 4365 N N . SER A 1 65 ? -14.248 7.564 -10.639 1.00 0.00 481 SER A N 4
ATOM 4366 C CA . SER A 1 65 ? -13.748 8.553 -11.636 1.00 0.00 481 SER A CA 4
ATOM 4367 C C . SER A 1 65 ? -13.116 9.759 -10.930 1.00 0.00 481 SER A C 4
ATOM 4368 O O . SER A 1 65 ? -13.504 10.136 -9.842 1.00 0.00 481 SER A O 4
ATOM 4376 N N . LEU A 1 66 ? -12.135 10.363 -11.552 1.00 0.00 482 LEU A N 4
ATOM 4377 C CA . LEU A 1 66 ? -11.452 11.546 -10.948 1.00 0.00 482 LEU A CA 4
ATOM 4378 C C . LEU A 1 66 ? -12.036 12.827 -11.555 1.00 0.00 482 LEU A C 4
ATOM 4379 O O . LEU A 1 66 ? -11.584 13.921 -11.278 1.00 0.00 482 LEU A O 4
ATOM 4395 N N . GLU A 1 67 ? -13.034 12.699 -12.391 1.00 0.00 483 GLU A N 4
ATOM 4396 C CA . GLU A 1 67 ? -13.640 13.904 -13.025 1.00 0.00 483 GLU A CA 4
ATOM 4397 C C . GLU A 1 67 ? -14.303 14.783 -11.964 1.00 0.00 483 GLU A C 4
ATOM 4398 O O . GLU A 1 67 ? -14.947 14.301 -11.052 1.00 0.00 483 GLU A O 4
ATOM 4410 N N . HIS A 1 68 ? -14.153 16.079 -12.079 1.00 0.00 484 HIS A N 4
ATOM 4411 C CA . HIS A 1 68 ? -14.773 17.003 -11.085 1.00 0.00 484 HIS A CA 4
ATOM 4412 C C . HIS A 1 68 ? -15.199 18.296 -11.781 1.00 0.00 484 HIS A C 4
ATOM 4413 O O . HIS A 1 68 ? -14.702 18.642 -12.834 1.00 0.00 484 HIS A O 4
ATOM 4427 N N . HIS A 1 69 ? -16.128 19.008 -11.200 1.00 0.00 485 HIS A N 4
ATOM 4428 C CA . HIS A 1 69 ? -16.607 20.278 -11.819 1.00 0.00 485 HIS A CA 4
ATOM 4429 C C . HIS A 1 69 ? -15.877 21.471 -11.193 1.00 0.00 485 HIS A C 4
ATOM 4430 O O . HIS A 1 69 ? -16.187 21.902 -10.101 1.00 0.00 485 HIS A O 4
ATOM 4444 N N . HIS A 1 70 ? -14.908 22.006 -11.890 1.00 0.00 486 HIS A N 4
ATOM 4445 C CA . HIS A 1 70 ? -14.145 23.175 -11.364 1.00 0.00 486 HIS A CA 4
ATOM 4446 C C . HIS A 1 70 ? -14.823 24.465 -11.840 1.00 0.00 486 HIS A C 4
ATOM 4447 O O . HIS A 1 70 ? -14.487 25.552 -11.414 1.00 0.00 486 HIS A O 4
ATOM 4461 N N . HIS A 1 71 ? -15.779 24.344 -12.723 1.00 0.00 487 HIS A N 4
ATOM 4462 C CA . HIS A 1 71 ? -16.494 25.547 -13.242 1.00 0.00 487 HIS A CA 4
ATOM 4463 C C . HIS A 1 71 ? -15.480 26.572 -13.763 1.00 0.00 487 HIS A C 4
ATOM 4464 O O . HIS A 1 71 ? -15.250 27.601 -13.157 1.00 0.00 487 HIS A O 4
ATOM 4478 N N . HIS A 1 72 ? -14.877 26.298 -14.892 1.00 0.00 488 HIS A N 4
ATOM 4479 C CA . HIS A 1 72 ? -13.885 27.252 -15.467 1.00 0.00 488 HIS A CA 4
ATOM 4480 C C . HIS A 1 72 ? -13.840 27.089 -16.990 1.00 0.00 488 HIS A C 4
ATOM 4481 O O . HIS A 1 72 ? -13.895 25.993 -17.513 1.00 0.00 488 HIS A O 4
ATOM 4495 N N . HIS A 1 73 ? -13.746 28.181 -17.701 1.00 0.00 489 HIS A N 4
ATOM 4496 C CA . HIS A 1 73 ? -13.702 28.118 -19.189 1.00 0.00 489 HIS A CA 4
ATOM 4497 C C . HIS A 1 73 ? -12.267 27.846 -19.650 1.00 0.00 489 HIS A C 4
ATOM 4498 O O . HIS A 1 73 ? -11.759 26.780 -19.346 1.00 0.00 489 HIS A O 4
ATOM 4513 N N . MET A 1 1 ? 9.658 -5.927 12.997 1.00 0.00 417 MET A N 5
ATOM 4514 C CA . MET A 1 1 ? 9.930 -6.761 11.797 1.00 0.00 417 MET A CA 5
ATOM 4515 C C . MET A 1 1 ? 8.947 -6.378 10.693 1.00 0.00 417 MET A C 5
ATOM 4516 O O . MET A 1 1 ? 9.106 -6.742 9.546 1.00 0.00 417 MET A O 5
ATOM 4530 N N . GLU A 1 2 ? 7.938 -5.640 11.043 1.00 0.00 418 GLU A N 5
ATOM 4531 C CA . GLU A 1 2 ? 6.918 -5.210 10.042 1.00 0.00 418 GLU A CA 5
ATOM 4532 C C . GLU A 1 2 ? 7.432 -4.008 9.260 1.00 0.00 418 GLU A C 5
ATOM 4533 O O . GLU A 1 2 ? 8.422 -3.404 9.612 1.00 0.00 418 GLU A O 5
ATOM 4545 N N . VAL A 1 3 ? 6.755 -3.667 8.192 1.00 0.00 419 VAL A N 5
ATOM 4546 C CA . VAL A 1 3 ? 7.183 -2.508 7.352 1.00 0.00 419 VAL A CA 5
ATOM 4547 C C . VAL A 1 3 ? 6.244 -1.333 7.585 1.00 0.00 419 VAL A C 5
ATOM 4548 O O . VAL A 1 3 ? 5.037 -1.468 7.575 1.00 0.00 419 VAL A O 5
ATOM 4561 N N . MET A 1 4 ? 6.812 -0.183 7.814 1.00 0.00 420 MET A N 5
ATOM 4562 C CA . MET A 1 4 ? 5.997 1.033 8.074 1.00 0.00 420 MET A CA 5
ATOM 4563 C C . MET A 1 4 ? 5.700 1.752 6.767 1.00 0.00 420 MET A C 5
ATOM 4564 O O . MET A 1 4 ? 6.569 1.976 5.949 1.00 0.00 420 MET A O 5
ATOM 4578 N N . VAL A 1 5 ? 4.463 2.118 6.582 1.00 0.00 421 VAL A N 5
ATOM 4579 C CA . VAL A 1 5 ? 4.044 2.836 5.345 1.00 0.00 421 VAL A CA 5
ATOM 4580 C C . VAL A 1 5 ? 3.213 4.052 5.723 1.00 0.00 421 VAL A C 5
ATOM 4581 O O . VAL A 1 5 ? 2.733 4.171 6.834 1.00 0.00 421 VAL A O 5
ATOM 4594 N N . PHE A 1 6 ? 3.051 4.962 4.798 1.00 0.00 422 PHE A N 5
ATOM 4595 C CA . PHE A 1 6 ? 2.263 6.201 5.073 1.00 0.00 422 PHE A CA 5
ATOM 4596 C C . PHE A 1 6 ? 1.134 6.331 4.065 1.00 0.00 422 PHE A C 5
ATOM 4597 O O . PHE A 1 6 ? 1.290 6.077 2.886 1.00 0.00 422 PHE A O 5
ATOM 4614 N N . THR A 1 7 ? -0.014 6.729 4.543 1.00 0.00 423 THR A N 5
ATOM 4615 C CA . THR A 1 7 ? -1.195 6.896 3.657 1.00 0.00 423 THR A CA 5
ATOM 4616 C C . THR A 1 7 ? -1.365 8.382 3.323 1.00 0.00 423 THR A C 5
ATOM 4617 O O . THR A 1 7 ? -0.878 9.240 4.036 1.00 0.00 423 THR A O 5
ATOM 4628 N N . PRO A 1 8 ? -2.066 8.688 2.258 1.00 0.00 424 PRO A N 5
ATOM 4629 C CA . PRO A 1 8 ? -2.305 10.101 1.838 1.00 0.00 424 PRO A CA 5
ATOM 4630 C C . PRO A 1 8 ? -2.805 10.976 2.999 1.00 0.00 424 PRO A C 5
ATOM 4631 O O . PRO A 1 8 ? -2.493 12.146 3.079 1.00 0.00 424 PRO A O 5
ATOM 4642 N N . LYS A 1 9 ? -3.588 10.410 3.879 1.00 0.00 425 LYS A N 5
ATOM 4643 C CA . LYS A 1 9 ? -4.133 11.189 5.031 1.00 0.00 425 LYS A CA 5
ATOM 4644 C C . LYS A 1 9 ? -3.024 11.437 6.057 1.00 0.00 425 LYS A C 5
ATOM 4645 O O . LYS A 1 9 ? -3.221 12.129 7.036 1.00 0.00 425 LYS A O 5
ATOM 4664 N N . GLY A 1 10 ? -1.864 10.888 5.824 1.00 0.00 426 GLY A N 5
ATOM 4665 C CA . GLY A 1 10 ? -0.718 11.089 6.763 1.00 0.00 426 GLY A CA 5
ATOM 4666 C C . GLY A 1 10 ? -0.792 10.062 7.894 1.00 0.00 426 GLY A C 5
ATOM 4667 O O . GLY A 1 10 ? -0.041 10.122 8.847 1.00 0.00 426 GLY A O 5
ATOM 4671 N N . GLU A 1 11 ? -1.695 9.130 7.784 1.00 0.00 427 GLU A N 5
ATOM 4672 C CA . GLU A 1 11 ? -1.852 8.086 8.836 1.00 0.00 427 GLU A CA 5
ATOM 4673 C C . GLU A 1 11 ? -0.716 7.075 8.764 1.00 0.00 427 GLU A C 5
ATOM 4674 O O . GLU A 1 11 ? -0.128 6.851 7.728 1.00 0.00 427 GLU A O 5
ATOM 4686 N N . ILE A 1 12 ? -0.412 6.463 9.879 1.00 0.00 428 ILE A N 5
ATOM 4687 C CA . ILE A 1 12 ? 0.683 5.451 9.925 1.00 0.00 428 ILE A CA 5
ATOM 4688 C C . ILE A 1 12 ? 0.085 4.054 10.002 1.00 0.00 428 ILE A C 5
ATOM 4689 O O . ILE A 1 12 ? -0.676 3.740 10.894 1.00 0.00 428 ILE A O 5
ATOM 4705 N N . LYS A 1 13 ? 0.427 3.218 9.055 1.00 0.00 429 LYS A N 5
ATOM 4706 C CA . LYS A 1 13 ? -0.107 1.821 9.035 1.00 0.00 429 LYS A CA 5
ATOM 4707 C C . LYS A 1 13 ? 1.035 0.823 8.930 1.00 0.00 429 LYS A C 5
ATOM 4708 O O . LYS A 1 13 ? 1.960 0.987 8.162 1.00 0.00 429 LYS A O 5
ATOM 4727 N N . ARG A 1 14 ? 0.959 -0.220 9.716 1.00 0.00 430 ARG A N 5
ATOM 4728 C CA . ARG A 1 14 ? 2.015 -1.273 9.711 1.00 0.00 430 ARG A CA 5
ATOM 4729 C C . ARG A 1 14 ? 1.476 -2.535 9.059 1.00 0.00 430 ARG A C 5
ATOM 4730 O O . ARG A 1 14 ? 0.389 -2.987 9.363 1.00 0.00 430 ARG A O 5
ATOM 4751 N N . LEU A 1 15 ? 2.241 -3.103 8.164 1.00 0.00 431 LEU A N 5
ATOM 4752 C CA . LEU A 1 15 ? 1.808 -4.344 7.465 1.00 0.00 431 LEU A CA 5
ATOM 4753 C C . LEU A 1 15 ? 2.837 -5.456 7.700 1.00 0.00 431 LEU A C 5
ATOM 4754 O O . LEU A 1 15 ? 4.010 -5.192 7.888 1.00 0.00 431 LEU A O 5
ATOM 4770 N N . PRO A 1 16 ? 2.408 -6.700 7.662 1.00 0.00 432 PRO A N 5
ATOM 4771 C CA . PRO A 1 16 ? 3.323 -7.865 7.852 1.00 0.00 432 PRO A CA 5
ATOM 4772 C C . PRO A 1 16 ? 4.541 -7.824 6.921 1.00 0.00 432 PRO A C 5
ATOM 4773 O O . PRO A 1 16 ? 4.481 -7.322 5.815 1.00 0.00 432 PRO A O 5
ATOM 4784 N N . GLN A 1 17 ? 5.646 -8.338 7.388 1.00 0.00 433 GLN A N 5
ATOM 4785 C CA . GLN A 1 17 ? 6.892 -8.335 6.578 1.00 0.00 433 GLN A CA 5
ATOM 4786 C C . GLN A 1 17 ? 6.674 -9.066 5.255 1.00 0.00 433 GLN A C 5
ATOM 4787 O O . GLN A 1 17 ? 6.200 -10.181 5.215 1.00 0.00 433 GLN A O 5
ATOM 4801 N N . GLY A 1 18 ? 7.043 -8.426 4.178 1.00 0.00 434 GLY A N 5
ATOM 4802 C CA . GLY A 1 18 ? 6.894 -9.041 2.830 1.00 0.00 434 GLY A CA 5
ATOM 4803 C C . GLY A 1 18 ? 5.464 -8.827 2.335 1.00 0.00 434 GLY A C 5
ATOM 4804 O O . GLY A 1 18 ? 5.027 -9.450 1.389 1.00 0.00 434 GLY A O 5
ATOM 4808 N N . ALA A 1 19 ? 4.740 -7.953 2.980 1.00 0.00 435 ALA A N 5
ATOM 4809 C CA . ALA A 1 19 ? 3.332 -7.682 2.579 1.00 0.00 435 ALA A CA 5
ATOM 4810 C C . ALA A 1 19 ? 3.270 -7.191 1.139 1.00 0.00 435 ALA A C 5
ATOM 4811 O O . ALA A 1 19 ? 4.275 -6.949 0.505 1.00 0.00 435 ALA A O 5
ATOM 4818 N N . THR A 1 20 ? 2.074 -7.050 0.628 1.00 0.00 436 THR A N 5
ATOM 4819 C CA . THR A 1 20 ? 1.880 -6.581 -0.775 1.00 0.00 436 THR A CA 5
ATOM 4820 C C . THR A 1 20 ? 0.908 -5.403 -0.799 1.00 0.00 436 THR A C 5
ATOM 4821 O O . THR A 1 20 ? 0.301 -5.058 0.194 1.00 0.00 436 THR A O 5
ATOM 4832 N N . ALA A 1 21 ? 0.770 -4.789 -1.942 1.00 0.00 437 ALA A N 5
ATOM 4833 C CA . ALA A 1 21 ? -0.151 -3.627 -2.075 1.00 0.00 437 ALA A CA 5
ATOM 4834 C C . ALA A 1 21 ? -1.568 -4.071 -1.718 1.00 0.00 437 ALA A C 5
ATOM 4835 O O . ALA A 1 21 ? -2.384 -3.283 -1.285 1.00 0.00 437 ALA A O 5
ATOM 4842 N N . LEU A 1 22 ? -1.853 -5.332 -1.899 1.00 0.00 438 LEU A N 5
ATOM 4843 C CA . LEU A 1 22 ? -3.206 -5.860 -1.573 1.00 0.00 438 LEU A CA 5
ATOM 4844 C C . LEU A 1 22 ? -3.455 -5.701 -0.078 1.00 0.00 438 LEU A C 5
ATOM 4845 O O . LEU A 1 22 ? -4.528 -5.318 0.342 1.00 0.00 438 LEU A O 5
ATOM 4861 N N . ASP A 1 23 ? -2.464 -5.999 0.714 1.00 0.00 439 ASP A N 5
ATOM 4862 C CA . ASP A 1 23 ? -2.605 -5.890 2.193 1.00 0.00 439 ASP A CA 5
ATOM 4863 C C . ASP A 1 23 ? -2.890 -4.437 2.579 1.00 0.00 439 ASP A C 5
ATOM 4864 O O . ASP A 1 23 ? -3.716 -4.167 3.427 1.00 0.00 439 ASP A O 5
ATOM 4873 N N . PHE A 1 24 ? -2.211 -3.509 1.964 1.00 0.00 440 PHE A N 5
ATOM 4874 C CA . PHE A 1 24 ? -2.434 -2.073 2.283 1.00 0.00 440 PHE A CA 5
ATOM 4875 C C . PHE A 1 24 ? -3.878 -1.699 1.944 1.00 0.00 440 PHE A C 5
ATOM 4876 O O . PHE A 1 24 ? -4.536 -0.998 2.686 1.00 0.00 440 PHE A O 5
ATOM 4893 N N . ALA A 1 25 ? -4.362 -2.154 0.821 1.00 0.00 441 ALA A N 5
ATOM 4894 C CA . ALA A 1 25 ? -5.755 -1.830 0.408 1.00 0.00 441 ALA A CA 5
ATOM 4895 C C . ALA A 1 25 ? -6.724 -2.352 1.468 1.00 0.00 441 ALA A C 5
ATOM 4896 O O . ALA A 1 25 ? -7.678 -1.692 1.830 1.00 0.00 441 ALA A O 5
ATOM 4903 N N . TYR A 1 26 ? -6.476 -3.532 1.959 1.00 0.00 442 TYR A N 5
ATOM 4904 C CA . TYR A 1 26 ? -7.359 -4.126 2.998 1.00 0.00 442 TYR A CA 5
ATOM 4905 C C . TYR A 1 26 ? -7.253 -3.298 4.277 1.00 0.00 442 TYR A C 5
ATOM 4906 O O . TYR A 1 26 ? -8.216 -3.122 4.996 1.00 0.00 442 TYR A O 5
ATOM 4924 N N . SER A 1 27 ? -6.077 -2.810 4.564 1.00 0.00 443 SER A N 5
ATOM 4925 C CA . SER A 1 27 ? -5.863 -2.006 5.800 1.00 0.00 443 SER A CA 5
ATOM 4926 C C . SER A 1 27 ? -6.780 -0.783 5.784 1.00 0.00 443 SER A C 5
ATOM 4927 O O . SER A 1 27 ? -7.370 -0.431 6.785 1.00 0.00 443 SER A O 5
ATOM 4935 N N . LEU A 1 28 ? -6.890 -0.132 4.657 1.00 0.00 444 LEU A N 5
ATOM 4936 C CA . LEU A 1 28 ? -7.754 1.079 4.563 1.00 0.00 444 LEU A CA 5
ATOM 4937 C C . LEU A 1 28 ? -9.217 0.685 4.743 1.00 0.00 444 LEU A C 5
ATOM 4938 O O . LEU A 1 28 ? -9.878 1.143 5.652 1.00 0.00 444 LEU A O 5
ATOM 4954 N N . HIS A 1 29 ? -9.717 -0.162 3.887 1.00 0.00 445 HIS A N 5
ATOM 4955 C CA . HIS A 1 29 ? -11.137 -0.596 3.995 1.00 0.00 445 HIS A CA 5
ATOM 4956 C C . HIS A 1 29 ? -11.332 -1.921 3.260 1.00 0.00 445 HIS A C 5
ATOM 4957 O O . HIS A 1 29 ? -10.395 -2.518 2.772 1.00 0.00 445 HIS A O 5
ATOM 4971 N N . SER A 1 30 ? -12.549 -2.393 3.198 1.00 0.00 446 SER A N 5
ATOM 4972 C CA . SER A 1 30 ? -12.831 -3.691 2.515 1.00 0.00 446 SER A CA 5
ATOM 4973 C C . SER A 1 30 ? -13.413 -3.437 1.124 1.00 0.00 446 SER A C 5
ATOM 4974 O O . SER A 1 30 ? -12.847 -3.833 0.126 1.00 0.00 446 SER A O 5
ATOM 4982 N N . ASP A 1 31 ? -14.551 -2.797 1.061 1.00 0.00 447 ASP A N 5
ATOM 4983 C CA . ASP A 1 31 ? -15.199 -2.530 -0.255 1.00 0.00 447 ASP A CA 5
ATOM 4984 C C . ASP A 1 31 ? -14.298 -1.637 -1.108 1.00 0.00 447 ASP A C 5
ATOM 4985 O O . ASP A 1 31 ? -14.120 -1.871 -2.287 1.00 0.00 447 ASP A O 5
ATOM 4994 N N . LEU A 1 32 ? -13.754 -0.606 -0.523 1.00 0.00 448 LEU A N 5
ATOM 4995 C CA . LEU A 1 32 ? -12.884 0.319 -1.293 1.00 0.00 448 LEU A CA 5
ATOM 4996 C C . LEU A 1 32 ? -11.652 -0.443 -1.788 1.00 0.00 448 LEU A C 5
ATOM 4997 O O . LEU A 1 32 ? -11.244 -0.317 -2.926 1.00 0.00 448 LEU A O 5
ATOM 5013 N N . GLY A 1 33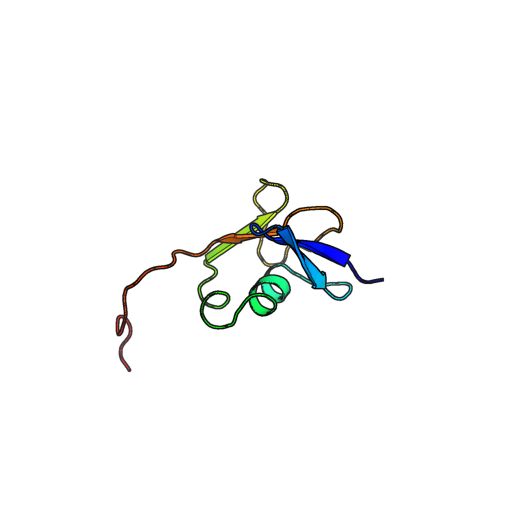 ? -11.059 -1.219 -0.928 1.00 0.00 449 GLY A N 5
ATOM 5014 C CA . GLY A 1 33 ? -9.846 -1.994 -1.308 1.00 0.00 449 GLY A CA 5
ATOM 5015 C C . GLY A 1 33 ? -10.218 -3.060 -2.339 1.00 0.00 449 GLY A C 5
ATOM 5016 O O . GLY A 1 33 ? -9.453 -3.364 -3.232 1.00 0.00 449 GLY A O 5
ATOM 5020 N N . ASP A 1 34 ? -11.382 -3.633 -2.204 1.00 0.00 450 ASP A N 5
ATOM 5021 C CA . ASP A 1 34 ? -11.830 -4.692 -3.152 1.00 0.00 450 ASP A CA 5
ATOM 5022 C C . ASP A 1 34 ? -11.996 -4.088 -4.547 1.00 0.00 450 ASP A C 5
ATOM 5023 O O . ASP A 1 34 ? -11.757 -4.737 -5.545 1.00 0.00 450 ASP A O 5
ATOM 5032 N N . HIS A 1 35 ? -12.417 -2.854 -4.612 1.00 0.00 451 HIS A N 5
ATOM 5033 C CA . HIS A 1 35 ? -12.623 -2.185 -5.928 1.00 0.00 451 HIS A CA 5
ATOM 5034 C C . HIS A 1 35 ? -11.296 -1.594 -6.410 1.00 0.00 451 HIS A C 5
ATOM 5035 O O . HIS A 1 35 ? -11.262 -0.758 -7.292 1.00 0.00 451 HIS A O 5
ATOM 5049 N N . CYS A 1 36 ? -10.209 -2.028 -5.831 1.00 0.00 452 CYS A N 5
ATOM 5050 C CA . CYS A 1 36 ? -8.875 -1.506 -6.240 1.00 0.00 452 CYS A CA 5
ATOM 5051 C C . CYS A 1 36 ? -8.501 -2.072 -7.608 1.00 0.00 452 CYS A C 5
ATOM 5052 O O . CYS A 1 36 ? -8.341 -3.263 -7.778 1.00 0.00 452 CYS A O 5
ATOM 5060 N N . ILE A 1 37 ? -8.365 -1.211 -8.583 1.00 0.00 453 ILE A N 5
ATOM 5061 C CA . ILE A 1 37 ? -7.998 -1.660 -9.961 1.00 0.00 453 ILE A CA 5
ATOM 5062 C C . ILE A 1 37 ? -6.518 -1.372 -10.209 1.00 0.00 453 ILE A C 5
ATOM 5063 O O . ILE A 1 37 ? -5.992 -1.664 -11.263 1.00 0.00 453 ILE A O 5
ATOM 5079 N N . GLY A 1 38 ? -5.846 -0.802 -9.243 1.00 0.00 454 GLY A N 5
ATOM 5080 C CA . GLY A 1 38 ? -4.398 -0.493 -9.422 1.00 0.00 454 GLY A CA 5
ATOM 5081 C C . GLY A 1 38 ? -3.785 0.008 -8.113 1.00 0.00 454 GLY A C 5
ATOM 5082 O O . GLY A 1 38 ? -4.466 0.271 -7.143 1.00 0.00 454 GLY A O 5
ATOM 5086 N N . ALA A 1 39 ? -2.483 0.133 -8.102 1.00 0.00 455 ALA A N 5
ATOM 5087 C CA . ALA A 1 39 ? -1.763 0.613 -6.889 1.00 0.00 455 ALA A CA 5
ATOM 5088 C C . ALA A 1 39 ? -0.505 1.371 -7.307 1.00 0.00 455 ALA A C 5
ATOM 5089 O O . ALA A 1 39 ? 0.095 1.092 -8.326 1.00 0.00 455 ALA A O 5
ATOM 5096 N N . LYS A 1 40 ? -0.107 2.334 -6.519 1.00 0.00 456 LYS A N 5
ATOM 5097 C CA . LYS A 1 40 ? 1.111 3.137 -6.844 1.00 0.00 456 LYS A CA 5
ATOM 5098 C C . LYS A 1 40 ? 1.931 3.388 -5.584 1.00 0.00 456 LYS A C 5
ATOM 5099 O O . LYS A 1 40 ? 1.421 3.811 -4.565 1.00 0.00 456 LYS A O 5
ATOM 5118 N N . VAL A 1 41 ? 3.208 3.123 -5.664 1.00 0.00 457 VAL A N 5
ATOM 5119 C CA . VAL A 1 41 ? 4.120 3.329 -4.500 1.00 0.00 457 VAL A CA 5
ATOM 5120 C C . VAL A 1 41 ? 5.209 4.337 -4.871 1.00 0.00 457 VAL A C 5
ATOM 5121 O O . VAL A 1 41 ? 5.847 4.237 -5.901 1.00 0.00 457 VAL A O 5
ATOM 5134 N N . ASN A 1 42 ? 5.412 5.305 -4.022 1.00 0.00 458 ASN A N 5
ATOM 5135 C CA . ASN A 1 42 ? 6.446 6.349 -4.269 1.00 0.00 458 ASN A CA 5
ATOM 5136 C C . ASN A 1 42 ? 6.149 7.062 -5.589 1.00 0.00 458 ASN A C 5
ATOM 5137 O O . ASN A 1 42 ? 7.039 7.347 -6.365 1.00 0.00 458 ASN A O 5
ATOM 5148 N N . HIS A 1 43 ? 4.893 7.350 -5.828 1.00 0.00 459 HIS A N 5
ATOM 5149 C CA . HIS A 1 43 ? 4.483 8.051 -7.073 1.00 0.00 459 HIS A CA 5
ATOM 5150 C C . HIS A 1 43 ? 4.955 7.249 -8.281 1.00 0.00 459 HIS A C 5
ATOM 5151 O O . HIS A 1 43 ? 4.931 7.724 -9.397 1.00 0.00 459 HIS A O 5
ATOM 5165 N N . LYS A 1 44 ? 5.367 6.028 -8.055 1.00 0.00 460 LYS A N 5
ATOM 5166 C CA . LYS A 1 44 ? 5.838 5.156 -9.174 1.00 0.00 460 LYS A CA 5
ATOM 5167 C C . LYS A 1 44 ? 4.870 3.993 -9.365 1.00 0.00 460 LYS A C 5
ATOM 5168 O O . LYS A 1 44 ? 4.697 3.154 -8.504 1.00 0.00 460 LYS A O 5
ATOM 5187 N N . LEU A 1 45 ? 4.229 3.960 -10.498 1.00 0.00 461 LEU A N 5
ATOM 5188 C CA . LEU A 1 45 ? 3.253 2.881 -10.789 1.00 0.00 461 LEU A CA 5
ATOM 5189 C C . LEU A 1 45 ? 3.884 1.517 -10.535 1.00 0.00 461 LEU A C 5
ATOM 5190 O O . LEU A 1 45 ? 4.991 1.242 -10.950 1.00 0.00 461 LEU A O 5
ATOM 5206 N N . VAL A 1 46 ? 3.164 0.659 -9.857 1.00 0.00 462 VAL A N 5
ATOM 5207 C CA . VAL A 1 46 ? 3.684 -0.706 -9.563 1.00 0.00 462 VAL A CA 5
ATOM 5208 C C . VAL A 1 46 ? 2.522 -1.705 -9.516 1.00 0.00 462 VAL A C 5
ATOM 5209 O O . VAL A 1 46 ? 1.400 -1.352 -9.198 1.00 0.00 462 VAL A O 5
ATOM 5222 N N . PRO A 1 47 ? 2.794 -2.954 -9.824 1.00 0.00 463 PRO A N 5
ATOM 5223 C CA . PRO A 1 47 ? 1.758 -4.029 -9.813 1.00 0.00 463 PRO A CA 5
ATOM 5224 C C . PRO A 1 47 ? 1.242 -4.336 -8.405 1.00 0.00 463 PRO A C 5
ATOM 5225 O O . PRO A 1 47 ? 1.857 -3.999 -7.414 1.00 0.00 463 PRO A O 5
ATOM 5236 N N . LEU A 1 48 ? 0.106 -4.969 -8.333 1.00 0.00 464 LEU A N 5
ATOM 5237 C CA . LEU A 1 48 ? -0.501 -5.313 -7.018 1.00 0.00 464 LEU A CA 5
ATOM 5238 C C . LEU A 1 48 ? 0.423 -6.270 -6.260 1.00 0.00 464 LEU A C 5
ATOM 5239 O O . LEU A 1 48 ? 0.553 -6.191 -5.055 1.00 0.00 464 LEU A O 5
ATOM 5255 N N . SER A 1 49 ? 1.040 -7.182 -6.961 1.00 0.00 465 SER A N 5
ATOM 5256 C CA . SER A 1 49 ? 1.940 -8.171 -6.300 1.00 0.00 465 SER A CA 5
ATOM 5257 C C . SER A 1 49 ? 3.257 -7.493 -5.917 1.00 0.00 465 SER A C 5
ATOM 5258 O O . SER A 1 49 ? 4.194 -8.137 -5.490 1.00 0.00 465 SER A O 5
ATOM 5266 N N . TYR A 1 50 ? 3.327 -6.200 -6.073 1.00 0.00 466 TYR A N 5
ATOM 5267 C CA . TYR A 1 50 ? 4.571 -5.459 -5.724 1.00 0.00 466 TYR A CA 5
ATOM 5268 C C . TYR A 1 50 ? 4.772 -5.450 -4.209 1.00 0.00 466 TYR A C 5
ATOM 5269 O O . TYR A 1 50 ? 3.859 -5.200 -3.448 1.00 0.00 466 TYR A O 5
ATOM 5287 N N . VAL A 1 51 ? 5.975 -5.731 -3.782 1.00 0.00 467 VAL A N 5
ATOM 5288 C CA . VAL A 1 51 ? 6.285 -5.757 -2.327 1.00 0.00 467 VAL A CA 5
ATOM 5289 C C . VAL A 1 51 ? 6.460 -4.331 -1.808 1.00 0.00 467 VAL A C 5
ATOM 5290 O O . VAL A 1 51 ? 7.161 -3.526 -2.385 1.00 0.00 467 VAL A O 5
ATOM 5303 N N . LEU A 1 52 ? 5.802 -4.028 -0.723 1.00 0.00 468 LEU A N 5
ATOM 5304 C CA . LEU A 1 52 ? 5.883 -2.662 -0.135 1.00 0.00 468 LEU A CA 5
ATOM 5305 C C . LEU A 1 52 ? 7.219 -2.457 0.562 1.00 0.00 468 LEU A C 5
ATOM 5306 O O . LEU A 1 52 ? 7.785 -3.366 1.133 1.00 0.00 468 LEU A O 5
ATOM 5322 N N . ASN A 1 53 ? 7.716 -1.247 0.513 1.00 0.00 469 ASN A N 5
ATOM 5323 C CA . ASN A 1 53 ? 9.021 -0.917 1.160 1.00 0.00 469 ASN A CA 5
ATOM 5324 C C . ASN A 1 53 ? 8.826 0.184 2.199 1.00 0.00 469 ASN A C 5
ATOM 5325 O O . ASN A 1 53 ? 8.018 1.079 2.042 1.00 0.00 469 ASN A O 5
ATOM 5336 N N . SER A 1 54 ? 9.567 0.099 3.266 1.00 0.00 470 SER A N 5
ATOM 5337 C CA . SER A 1 54 ? 9.465 1.100 4.363 1.00 0.00 470 SER A CA 5
ATOM 5338 C C . SER A 1 54 ? 9.920 2.482 3.892 1.00 0.00 470 SER A C 5
ATOM 5339 O O . SER A 1 54 ? 10.885 2.623 3.170 1.00 0.00 470 SER A O 5
ATOM 5347 N N . GLY A 1 55 ? 9.224 3.499 4.333 1.00 0.00 471 GLY A N 5
ATOM 5348 C CA . GLY A 1 55 ? 9.583 4.902 3.967 1.00 0.00 471 GLY A CA 5
ATOM 5349 C C . GLY A 1 55 ? 8.789 5.340 2.736 1.00 0.00 471 GLY A C 5
ATOM 5350 O O . GLY A 1 55 ? 8.562 6.515 2.524 1.00 0.00 471 GLY A O 5
ATOM 5354 N N . ASP A 1 56 ? 8.384 4.407 1.921 1.00 0.00 472 ASP A N 5
ATOM 5355 C CA . ASP A 1 56 ? 7.625 4.753 0.686 1.00 0.00 472 ASP A CA 5
ATOM 5356 C C . ASP A 1 56 ? 6.164 5.061 1.011 1.00 0.00 472 ASP A C 5
ATOM 5357 O O . ASP A 1 56 ? 5.662 4.731 2.064 1.00 0.00 472 ASP A O 5
ATOM 5366 N N . GLN A 1 57 ? 5.490 5.696 0.086 1.00 0.00 473 GLN A N 5
ATOM 5367 C CA . GLN A 1 57 ? 4.055 6.053 0.282 1.00 0.00 473 GLN A CA 5
ATOM 5368 C C . GLN A 1 57 ? 3.199 5.184 -0.631 1.00 0.00 473 GLN A C 5
ATOM 5369 O O . GLN A 1 57 ? 3.351 5.183 -1.835 1.00 0.00 473 GLN A O 5
ATOM 5383 N N . VAL A 1 58 ? 2.309 4.431 -0.046 1.00 0.00 474 VAL A N 5
ATOM 5384 C CA . VAL A 1 58 ? 1.431 3.526 -0.838 1.00 0.00 474 VAL A CA 5
ATOM 5385 C C . VAL A 1 58 ? 0.118 4.218 -1.182 1.00 0.00 474 VAL A C 5
ATOM 5386 O O . VAL A 1 58 ? -0.537 4.803 -0.343 1.00 0.00 474 VAL A O 5
ATOM 5399 N N . GLU A 1 59 ? -0.261 4.136 -2.427 1.00 0.00 475 GLU A N 5
ATOM 5400 C CA . GLU A 1 59 ? -1.531 4.759 -2.894 1.00 0.00 475 GLU A CA 5
ATOM 5401 C C . GLU A 1 59 ? -2.327 3.738 -3.701 1.00 0.00 475 GLU A C 5
ATOM 5402 O O . GLU A 1 59 ? -1.784 2.988 -4.488 1.00 0.00 475 GLU A O 5
ATOM 5414 N N . VAL A 1 60 ? -3.618 3.711 -3.494 1.00 0.00 476 VAL A N 5
ATOM 5415 C CA . VAL A 1 60 ? -4.499 2.746 -4.220 1.00 0.00 476 VAL A CA 5
ATOM 5416 C C . VAL A 1 60 ? -5.398 3.482 -5.202 1.00 0.00 476 VAL A C 5
ATOM 5417 O O . VAL A 1 60 ? -6.047 4.455 -4.871 1.00 0.00 476 VAL A O 5
ATOM 5430 N N . LEU A 1 61 ? -5.432 3.003 -6.417 1.00 0.00 477 LEU A N 5
ATOM 5431 C CA . LEU A 1 61 ? -6.279 3.634 -7.468 1.00 0.00 477 LEU A CA 5
ATOM 5432 C C . LEU A 1 61 ? -7.603 2.880 -7.566 1.00 0.00 477 LEU A C 5
ATOM 5433 O O . LEU A 1 61 ? -7.672 1.779 -8.074 1.00 0.00 477 LEU A O 5
ATOM 5449 N N . SER A 1 62 ? -8.651 3.481 -7.072 1.00 0.00 478 SER A N 5
ATOM 5450 C CA . SER A 1 62 ? -9.995 2.840 -7.116 1.00 0.00 478 SER A CA 5
ATOM 5451 C C . SER A 1 62 ? -10.695 3.175 -8.430 1.00 0.00 478 SER A C 5
ATOM 5452 O O . SER A 1 62 ? -10.256 4.015 -9.188 1.00 0.00 478 SER A O 5
ATOM 5460 N N . SER A 1 63 ? -11.784 2.506 -8.692 1.00 0.00 479 SER A N 5
ATOM 5461 C CA . SER A 1 63 ? -12.548 2.745 -9.949 1.00 0.00 479 SER A CA 5
ATOM 5462 C C . SER A 1 63 ? -13.362 4.031 -9.822 1.00 0.00 479 SER A C 5
ATOM 5463 O O . SER A 1 63 ? -14.437 4.153 -10.373 1.00 0.00 479 SER A O 5
ATOM 5471 N N . LYS A 1 64 ? -12.847 4.983 -9.098 1.00 0.00 480 LYS A N 5
ATOM 5472 C CA . LYS A 1 64 ? -13.564 6.275 -8.922 1.00 0.00 480 LYS A CA 5
ATOM 5473 C C . LYS A 1 64 ? -13.304 7.154 -10.142 1.00 0.00 480 LYS A C 5
ATOM 5474 O O . LYS A 1 64 ? -13.849 8.233 -10.270 1.00 0.00 480 LYS A O 5
ATOM 5493 N N . SER A 1 65 ? -12.468 6.693 -11.034 1.00 0.00 481 SER A N 5
ATOM 5494 C CA . SER A 1 65 ? -12.150 7.481 -12.256 1.00 0.00 481 SER A CA 5
ATOM 5495 C C . SER A 1 65 ? -13.434 8.020 -12.874 1.00 0.00 481 SER A C 5
ATOM 5496 O O . SER A 1 65 ? -14.218 7.291 -13.449 1.00 0.00 481 SER A O 5
ATOM 5504 N N . LEU A 1 66 ? -13.635 9.300 -12.749 1.00 0.00 482 LEU A N 5
ATOM 5505 C CA . LEU A 1 66 ? -14.847 9.948 -13.311 1.00 0.00 482 LEU A CA 5
ATOM 5506 C C . LEU A 1 66 ? -16.088 9.270 -12.746 1.00 0.00 482 LEU A C 5
ATOM 5507 O O . LEU A 1 66 ? -17.200 9.563 -13.137 1.00 0.00 482 LEU A O 5
ATOM 5523 N N . GLU A 1 67 ? -15.889 8.376 -11.821 1.00 0.00 483 GLU A N 5
ATOM 5524 C CA . GLU A 1 67 ? -17.024 7.655 -11.189 1.00 0.00 483 GLU A CA 5
ATOM 5525 C C . GLU A 1 67 ? -17.994 7.154 -12.254 1.00 0.00 483 GLU A C 5
ATOM 5526 O O . GLU A 1 67 ? -17.704 7.168 -13.433 1.00 0.00 483 GLU A O 5
ATOM 5538 N N . HIS A 1 68 ? -19.148 6.708 -11.834 1.00 0.00 484 HIS A N 5
ATOM 5539 C CA . HIS A 1 68 ? -20.163 6.194 -12.796 1.00 0.00 484 HIS A CA 5
ATOM 5540 C C . HIS A 1 68 ? -21.572 6.443 -12.257 1.00 0.00 484 HIS A C 5
ATOM 5541 O O . HIS A 1 68 ? -21.770 6.733 -11.093 1.00 0.00 484 HIS A O 5
ATOM 5555 N N . HIS A 1 69 ? -22.548 6.346 -13.121 1.00 0.00 485 HIS A N 5
ATOM 5556 C CA . HIS A 1 69 ? -23.963 6.586 -12.716 1.00 0.00 485 HIS A CA 5
ATOM 5557 C C . HIS A 1 69 ? -24.453 5.472 -11.793 1.00 0.00 485 HIS A C 5
ATOM 5558 O O . HIS A 1 69 ? -24.315 4.301 -12.080 1.00 0.00 485 HIS A O 5
ATOM 5572 N N . HIS A 1 70 ? -25.020 5.855 -10.680 1.00 0.00 486 HIS A N 5
ATOM 5573 C CA . HIS A 1 70 ? -25.531 4.862 -9.695 1.00 0.00 486 HIS A CA 5
ATOM 5574 C C . HIS A 1 70 ? -26.922 4.384 -10.100 1.00 0.00 486 HIS A C 5
ATOM 5575 O O . HIS A 1 70 ? -27.816 5.167 -10.350 1.00 0.00 486 HIS A O 5
ATOM 5589 N N . HIS A 1 71 ? -27.093 3.090 -10.164 1.00 0.00 487 HIS A N 5
ATOM 5590 C CA . HIS A 1 71 ? -28.409 2.501 -10.553 1.00 0.00 487 HIS A CA 5
ATOM 5591 C C . HIS A 1 71 ? -29.066 1.845 -9.340 1.00 0.00 487 HIS A C 5
ATOM 5592 O O . HIS A 1 71 ? -28.491 0.993 -8.692 1.00 0.00 487 HIS A O 5
ATOM 5606 N N . HIS A 1 72 ? -30.273 2.249 -9.035 1.00 0.00 488 HIS A N 5
ATOM 5607 C CA . HIS A 1 72 ? -31.007 1.676 -7.864 1.00 0.00 488 HIS A CA 5
ATOM 5608 C C . HIS A 1 72 ? -32.119 0.738 -8.339 1.00 0.00 488 HIS A C 5
ATOM 5609 O O . HIS A 1 72 ? -32.956 1.094 -9.145 1.00 0.00 488 HIS A O 5
ATOM 5623 N N . HIS A 1 73 ? -32.114 -0.466 -7.832 1.00 0.00 489 HIS A N 5
ATOM 5624 C CA . HIS A 1 73 ? -33.147 -1.467 -8.220 1.00 0.00 489 HIS A CA 5
ATOM 5625 C C . HIS A 1 73 ? -34.418 -1.247 -7.398 1.00 0.00 489 HIS A C 5
ATOM 5626 O O . HIS A 1 73 ? -35.481 -1.598 -7.888 1.00 0.00 489 HIS A O 5
ATOM 5641 N N . MET A 1 1 ? 10.001 -9.141 9.583 1.00 0.00 417 MET A N 6
ATOM 5642 C CA . MET A 1 1 ? 9.806 -8.002 10.525 1.00 0.00 417 MET A CA 6
ATOM 5643 C C . MET A 1 1 ? 8.532 -7.255 10.150 1.00 0.00 417 MET A C 6
ATOM 5644 O O . MET A 1 1 ? 7.549 -7.849 9.753 1.00 0.00 417 MET A O 6
ATOM 5658 N N . GLU A 1 2 ? 8.549 -5.951 10.271 1.00 0.00 418 GLU A N 6
ATOM 5659 C CA . GLU A 1 2 ? 7.345 -5.145 9.921 1.00 0.00 418 GLU A CA 6
ATOM 5660 C C . GLU A 1 2 ? 7.769 -3.919 9.110 1.00 0.00 418 GLU A C 6
ATOM 5661 O O . GLU A 1 2 ? 8.819 -3.350 9.341 1.00 0.00 418 GLU A O 6
ATOM 5673 N N . VAL A 1 3 ? 6.955 -3.505 8.165 1.00 0.00 419 VAL A N 6
ATOM 5674 C CA . VAL A 1 3 ? 7.293 -2.306 7.334 1.00 0.00 419 VAL A CA 6
ATOM 5675 C C . VAL A 1 3 ? 6.216 -1.241 7.527 1.00 0.00 419 VAL A C 6
ATOM 5676 O O . VAL A 1 3 ? 5.033 -1.514 7.451 1.00 0.00 419 VAL A O 6
ATOM 5689 N N . MET A 1 4 ? 6.620 -0.026 7.793 1.00 0.00 420 MET A N 6
ATOM 5690 C CA . MET A 1 4 ? 5.632 1.070 8.007 1.00 0.00 420 MET A CA 6
ATOM 5691 C C . MET A 1 4 ? 5.445 1.850 6.709 1.00 0.00 420 MET A C 6
ATOM 5692 O O . MET A 1 4 ? 6.396 2.141 6.009 1.00 0.00 420 MET A O 6
ATOM 5706 N N . VAL A 1 5 ? 4.222 2.194 6.384 1.00 0.00 421 VAL A N 6
ATOM 5707 C CA . VAL A 1 5 ? 3.947 2.963 5.131 1.00 0.00 421 VAL A CA 6
ATOM 5708 C C . VAL A 1 5 ? 3.054 4.152 5.469 1.00 0.00 421 VAL A C 6
ATOM 5709 O O . VAL A 1 5 ? 2.477 4.217 6.540 1.00 0.00 421 VAL A O 6
ATOM 5722 N N . PHE A 1 6 ? 2.947 5.102 4.573 1.00 0.00 422 PHE A N 6
ATOM 5723 C CA . PHE A 1 6 ? 2.107 6.308 4.838 1.00 0.00 422 PHE A CA 6
ATOM 5724 C C . PHE A 1 6 ? 0.912 6.314 3.892 1.00 0.00 422 PHE A C 6
ATOM 5725 O O . PHE A 1 6 ? 1.031 6.007 2.721 1.00 0.00 422 PHE A O 6
ATOM 5742 N N . THR A 1 7 ? -0.246 6.662 4.390 1.00 0.00 423 THR A N 6
ATOM 5743 C CA . THR A 1 7 ? -1.463 6.694 3.530 1.00 0.00 423 THR A CA 6
ATOM 5744 C C . THR A 1 7 ? -1.716 8.145 3.083 1.00 0.00 423 THR A C 6
ATOM 5745 O O . THR A 1 7 ? -1.204 9.070 3.685 1.00 0.00 423 THR A O 6
ATOM 5756 N N . PRO A 1 8 ? -2.510 8.359 2.057 1.00 0.00 424 PRO A N 6
ATOM 5757 C CA . PRO A 1 8 ? -2.831 9.738 1.571 1.00 0.00 424 PRO A CA 6
ATOM 5758 C C . PRO A 1 8 ? -3.313 10.651 2.708 1.00 0.00 424 PRO A C 6
ATOM 5759 O O . PRO A 1 8 ? -3.087 11.845 2.701 1.00 0.00 424 PRO A O 6
ATOM 5770 N N . LYS A 1 9 ? -3.983 10.099 3.681 1.00 0.00 425 LYS A N 6
ATOM 5771 C CA . LYS A 1 9 ? -4.481 10.933 4.806 1.00 0.00 425 LYS A CA 6
ATOM 5772 C C . LYS A 1 9 ? -3.326 11.224 5.772 1.00 0.00 425 LYS A C 6
ATOM 5773 O O . LYS A 1 9 ? -3.484 11.920 6.756 1.00 0.00 425 LYS A O 6
ATOM 5792 N N . GLY A 1 10 ? -2.159 10.698 5.495 1.00 0.00 426 GLY A N 6
ATOM 5793 C CA . GLY A 1 10 ? -0.994 10.945 6.394 1.00 0.00 426 GLY A CA 6
ATOM 5794 C C . GLY A 1 10 ? -1.056 9.976 7.577 1.00 0.00 426 GLY A C 6
ATOM 5795 O O . GLY A 1 10 ? -0.354 10.126 8.556 1.00 0.00 426 GLY A O 6
ATOM 5799 N N . GLU A 1 11 ? -1.902 8.987 7.497 1.00 0.00 427 GLU A N 6
ATOM 5800 C CA . GLU A 1 11 ? -2.021 8.013 8.618 1.00 0.00 427 GLU A CA 6
ATOM 5801 C C . GLU A 1 11 ? -0.829 7.054 8.625 1.00 0.00 427 GLU A C 6
ATOM 5802 O O . GLU A 1 11 ? -0.164 6.867 7.625 1.00 0.00 427 GLU A O 6
ATOM 5814 N N . ILE A 1 12 ? -0.560 6.437 9.752 1.00 0.00 428 ILE A N 6
ATOM 5815 C CA . ILE A 1 12 ? 0.584 5.479 9.845 1.00 0.00 428 ILE A CA 6
ATOM 5816 C C . ILE A 1 12 ? 0.039 4.055 9.896 1.00 0.00 428 ILE A C 6
ATOM 5817 O O . ILE A 1 12 ? -0.766 3.724 10.746 1.00 0.00 428 ILE A O 6
ATOM 5833 N N . LYS A 1 13 ? 0.472 3.206 8.995 1.00 0.00 429 LYS A N 6
ATOM 5834 C CA . LYS A 1 13 ? -0.017 1.793 8.986 1.00 0.00 429 LYS A CA 6
ATOM 5835 C C . LYS A 1 13 ? 1.183 0.852 8.952 1.00 0.00 429 LYS A C 6
ATOM 5836 O O . LYS A 1 13 ? 2.104 1.032 8.180 1.00 0.00 429 LYS A O 6
ATOM 5855 N N . ARG A 1 14 ? 1.177 -0.151 9.793 1.00 0.00 430 ARG A N 6
ATOM 5856 C CA . ARG A 1 14 ? 2.310 -1.121 9.837 1.00 0.00 430 ARG A CA 6
ATOM 5857 C C . ARG A 1 14 ? 1.875 -2.445 9.217 1.00 0.00 430 ARG A C 6
ATOM 5858 O O . ARG A 1 14 ? 0.778 -2.913 9.450 1.00 0.00 430 ARG A O 6
ATOM 5879 N N . LEU A 1 15 ? 2.729 -3.056 8.432 1.00 0.00 431 LEU A N 6
ATOM 5880 C CA . LEU A 1 15 ? 2.381 -4.362 7.792 1.00 0.00 431 LEU A CA 6
ATOM 5881 C C . LEU A 1 15 ? 3.542 -5.348 8.009 1.00 0.00 431 LEU A C 6
ATOM 5882 O O . LEU A 1 15 ? 4.687 -4.948 8.057 1.00 0.00 431 LEU A O 6
ATOM 5898 N N . PRO A 1 16 ? 3.257 -6.624 8.137 1.00 0.00 432 PRO A N 6
ATOM 5899 C CA . PRO A 1 16 ? 4.312 -7.663 8.348 1.00 0.00 432 PRO A CA 6
ATOM 5900 C C . PRO A 1 16 ? 5.199 -7.869 7.108 1.00 0.00 432 PRO A C 6
ATOM 5901 O O . PRO A 1 16 ? 4.823 -7.554 5.997 1.00 0.00 432 PRO A O 6
ATOM 5912 N N . GLN A 1 17 ? 6.386 -8.381 7.304 1.00 0.00 433 GLN A N 6
ATOM 5913 C CA . GLN A 1 17 ? 7.322 -8.594 6.161 1.00 0.00 433 GLN A CA 6
ATOM 5914 C C . GLN A 1 17 ? 6.656 -9.431 5.066 1.00 0.00 433 GLN A C 6
ATOM 5915 O O . GLN A 1 17 ? 5.903 -10.349 5.335 1.00 0.00 433 GLN A O 6
ATOM 5929 N N . GLY A 1 18 ? 6.937 -9.120 3.825 1.00 0.00 434 GLY A N 6
ATOM 5930 C CA . GLY A 1 18 ? 6.331 -9.883 2.696 1.00 0.00 434 GLY A CA 6
ATOM 5931 C C . GLY A 1 18 ? 4.954 -9.300 2.387 1.00 0.00 434 GLY A C 6
ATOM 5932 O O . GLY A 1 18 ? 4.163 -9.883 1.672 1.00 0.00 434 GLY A O 6
ATOM 5936 N N . ALA A 1 19 ? 4.661 -8.151 2.930 1.00 0.00 435 ALA A N 6
ATOM 5937 C CA . ALA A 1 19 ? 3.334 -7.521 2.687 1.00 0.00 435 ALA A CA 6
ATOM 5938 C C . ALA A 1 19 ? 3.224 -7.055 1.234 1.00 0.00 435 ALA A C 6
ATOM 5939 O O . ALA A 1 19 ? 4.214 -6.778 0.584 1.00 0.00 435 ALA A O 6
ATOM 5946 N N . THR A 1 20 ? 2.017 -6.972 0.720 1.00 0.00 436 THR A N 6
ATOM 5947 C CA . THR A 1 20 ? 1.811 -6.531 -0.698 1.00 0.00 436 THR A CA 6
ATOM 5948 C C . THR A 1 20 ? 0.800 -5.381 -0.748 1.00 0.00 436 THR A C 6
ATOM 5949 O O . THR A 1 20 ? 0.176 -5.038 0.238 1.00 0.00 436 THR A O 6
ATOM 5960 N N . ALA A 1 21 ? 0.639 -4.786 -1.897 1.00 0.00 437 ALA A N 6
ATOM 5961 C CA . ALA A 1 21 ? -0.323 -3.660 -2.044 1.00 0.00 437 ALA A CA 6
ATOM 5962 C C . ALA A 1 21 ? -1.727 -4.130 -1.654 1.00 0.00 437 ALA A C 6
ATOM 5963 O O . ALA A 1 21 ? -2.522 -3.377 -1.127 1.00 0.00 437 ALA A O 6
ATOM 5970 N N . LEU A 1 22 ? -2.041 -5.367 -1.912 1.00 0.00 438 LEU A N 6
ATOM 5971 C CA . LEU A 1 22 ? -3.391 -5.881 -1.558 1.00 0.00 438 LEU A CA 6
ATOM 5972 C C . LEU A 1 22 ? -3.575 -5.809 -0.039 1.00 0.00 438 LEU A C 6
ATOM 5973 O O . LEU A 1 22 ? -4.616 -5.423 0.453 1.00 0.00 438 LEU A O 6
ATOM 5989 N N . ASP A 1 23 ? -2.567 -6.172 0.706 1.00 0.00 439 ASP A N 6
ATOM 5990 C CA . ASP A 1 23 ? -2.672 -6.125 2.192 1.00 0.00 439 ASP A CA 6
ATOM 5991 C C . ASP A 1 23 ? -2.966 -4.691 2.637 1.00 0.00 439 ASP A C 6
ATOM 5992 O O . ASP A 1 23 ? -3.810 -4.447 3.477 1.00 0.00 439 ASP A O 6
ATOM 6001 N N . PHE A 1 24 ? -2.274 -3.742 2.075 1.00 0.00 440 PHE A N 6
ATOM 6002 C CA . PHE A 1 24 ? -2.504 -2.320 2.447 1.00 0.00 440 PHE A CA 6
ATOM 6003 C C . PHE A 1 24 ? -3.945 -1.925 2.109 1.00 0.00 440 PHE A C 6
ATOM 6004 O O . PHE A 1 24 ? -4.617 -1.270 2.879 1.00 0.00 440 PHE A O 6
ATOM 6021 N N . ALA A 1 25 ? -4.423 -2.314 0.958 1.00 0.00 441 ALA A N 6
ATOM 6022 C CA . ALA A 1 25 ? -5.816 -1.961 0.570 1.00 0.00 441 ALA A CA 6
ATOM 6023 C C . ALA A 1 25 ? -6.793 -2.495 1.623 1.00 0.00 441 ALA A C 6
ATOM 6024 O O . ALA A 1 25 ? -7.699 -1.808 2.051 1.00 0.00 441 ALA A O 6
ATOM 6031 N N . TYR A 1 26 ? -6.611 -3.716 2.045 1.00 0.00 442 TYR A N 6
ATOM 6032 C CA . TYR A 1 26 ? -7.519 -4.295 3.072 1.00 0.00 442 TYR A CA 6
ATOM 6033 C C . TYR A 1 26 ? -7.370 -3.516 4.380 1.00 0.00 442 TYR A C 6
ATOM 6034 O O . TYR A 1 26 ? -8.322 -3.308 5.107 1.00 0.00 442 TYR A O 6
ATOM 6052 N N . SER A 1 27 ? -6.178 -3.098 4.692 1.00 0.00 443 SER A N 6
ATOM 6053 C CA . SER A 1 27 ? -5.955 -2.345 5.954 1.00 0.00 443 SER A CA 6
ATOM 6054 C C . SER A 1 27 ? -6.814 -1.077 5.965 1.00 0.00 443 SER A C 6
ATOM 6055 O O . SER A 1 27 ? -7.399 -0.722 6.969 1.00 0.00 443 SER A O 6
ATOM 6063 N N . LEU A 1 28 ? -6.888 -0.382 4.863 1.00 0.00 444 LEU A N 6
ATOM 6064 C CA . LEU A 1 28 ? -7.702 0.864 4.826 1.00 0.00 444 LEU A CA 6
ATOM 6065 C C . LEU A 1 28 ? -9.184 0.516 4.988 1.00 0.00 444 LEU A C 6
ATOM 6066 O O . LEU A 1 28 ? -9.848 0.991 5.888 1.00 0.00 444 LEU A O 6
ATOM 6082 N N . HIS A 1 29 ? -9.709 -0.311 4.126 1.00 0.00 445 HIS A N 6
ATOM 6083 C CA . HIS A 1 29 ? -11.146 -0.681 4.238 1.00 0.00 445 HIS A CA 6
ATOM 6084 C C . HIS A 1 29 ? -11.402 -1.966 3.445 1.00 0.00 445 HIS A C 6
ATOM 6085 O O . HIS A 1 29 ? -10.484 -2.589 2.948 1.00 0.00 445 HIS A O 6
ATOM 6099 N N . SER A 1 30 ? -12.644 -2.365 3.327 1.00 0.00 446 SER A N 6
ATOM 6100 C CA . SER A 1 30 ? -12.978 -3.609 2.568 1.00 0.00 446 SER A CA 6
ATOM 6101 C C . SER A 1 30 ? -13.548 -3.240 1.195 1.00 0.00 446 SER A C 6
ATOM 6102 O O . SER A 1 30 ? -13.010 -3.602 0.169 1.00 0.00 446 SER A O 6
ATOM 6110 N N . ASP A 1 31 ? -14.641 -2.531 1.171 1.00 0.00 447 ASP A N 6
ATOM 6111 C CA . ASP A 1 31 ? -15.253 -2.144 -0.131 1.00 0.00 447 ASP A CA 6
ATOM 6112 C C . ASP A 1 31 ? -14.280 -1.262 -0.920 1.00 0.00 447 ASP A C 6
ATOM 6113 O O . ASP A 1 31 ? -14.082 -1.448 -2.103 1.00 0.00 447 ASP A O 6
ATOM 6122 N N . LEU A 1 32 ? -13.684 -0.296 -0.279 1.00 0.00 448 LEU A N 6
ATOM 6123 C CA . LEU A 1 32 ? -12.740 0.602 -1.001 1.00 0.00 448 LEU A CA 6
ATOM 6124 C C . LEU A 1 32 ? -11.558 -0.228 -1.506 1.00 0.00 448 LEU A C 6
ATOM 6125 O O . LEU A 1 32 ? -11.111 -0.080 -2.626 1.00 0.00 448 LEU A O 6
ATOM 6141 N N . GLY A 1 33 ? -11.045 -1.099 -0.678 1.00 0.00 449 GLY A N 6
ATOM 6142 C CA . GLY A 1 33 ? -9.890 -1.935 -1.098 1.00 0.00 449 GLY A CA 6
ATOM 6143 C C . GLY A 1 33 ? -10.314 -2.856 -2.241 1.00 0.00 449 GLY A C 6
ATOM 6144 O O . GLY A 1 33 ? -9.549 -3.135 -3.141 1.00 0.00 449 GLY A O 6
ATOM 6148 N N . ASP A 1 34 ? -11.529 -3.329 -2.214 1.00 0.00 450 ASP A N 6
ATOM 6149 C CA . ASP A 1 34 ? -11.999 -4.229 -3.300 1.00 0.00 450 ASP A CA 6
ATOM 6150 C C . ASP A 1 34 ? -12.234 -3.411 -4.570 1.00 0.00 450 ASP A C 6
ATOM 6151 O O . ASP A 1 34 ? -12.432 -3.949 -5.642 1.00 0.00 450 ASP A O 6
ATOM 6160 N N . HIS A 1 35 ? -12.211 -2.111 -4.457 1.00 0.00 451 HIS A N 6
ATOM 6161 C CA . HIS A 1 35 ? -12.425 -1.242 -5.648 1.00 0.00 451 HIS A CA 6
ATOM 6162 C C . HIS A 1 35 ? -11.067 -0.807 -6.191 1.00 0.00 451 HIS A C 6
ATOM 6163 O O . HIS A 1 35 ? -10.976 0.023 -7.071 1.00 0.00 451 HIS A O 6
ATOM 6177 N N . CYS A 1 36 ? -10.007 -1.361 -5.666 1.00 0.00 452 CYS A N 6
ATOM 6178 C CA . CYS A 1 36 ? -8.655 -0.975 -6.146 1.00 0.00 452 CYS A CA 6
ATOM 6179 C C . CYS A 1 36 ? -8.403 -1.580 -7.529 1.00 0.00 452 CYS A C 6
ATOM 6180 O O . CYS A 1 36 ? -8.355 -2.784 -7.693 1.00 0.00 452 CYS A O 6
ATOM 6188 N N . ILE A 1 37 ? -8.235 -0.749 -8.528 1.00 0.00 453 ILE A N 6
ATOM 6189 C CA . ILE A 1 37 ? -7.978 -1.259 -9.908 1.00 0.00 453 ILE A CA 6
ATOM 6190 C C . ILE A 1 37 ? -6.476 -1.194 -10.193 1.00 0.00 453 ILE A C 6
ATOM 6191 O O . ILE A 1 37 ? -6.015 -1.601 -11.239 1.00 0.00 453 ILE A O 6
ATOM 6207 N N . GLY A 1 38 ? -5.709 -0.681 -9.270 1.00 0.00 454 GLY A N 6
ATOM 6208 C CA . GLY A 1 38 ? -4.244 -0.591 -9.499 1.00 0.00 454 GLY A CA 6
ATOM 6209 C C . GLY A 1 38 ? -3.547 -0.169 -8.206 1.00 0.00 454 GLY A C 6
ATOM 6210 O O . GLY A 1 38 ? -4.185 0.080 -7.203 1.00 0.00 454 GLY A O 6
ATOM 6214 N N . ALA A 1 39 ? -2.238 -0.089 -8.220 1.00 0.00 455 ALA A N 6
ATOM 6215 C CA . ALA A 1 39 ? -1.491 0.316 -6.990 1.00 0.00 455 ALA A CA 6
ATOM 6216 C C . ALA A 1 39 ? -0.383 1.290 -7.381 1.00 0.00 455 ALA A C 6
ATOM 6217 O O . ALA A 1 39 ? 0.234 1.144 -8.417 1.00 0.00 455 ALA A O 6
ATOM 6224 N N . LYS A 1 40 ? -0.122 2.280 -6.563 1.00 0.00 456 LYS A N 6
ATOM 6225 C CA . LYS A 1 40 ? 0.956 3.264 -6.891 1.00 0.00 456 LYS A CA 6
ATOM 6226 C C . LYS A 1 40 ? 1.805 3.503 -5.643 1.00 0.00 456 LYS A C 6
ATOM 6227 O O . LYS A 1 40 ? 1.304 3.910 -4.613 1.00 0.00 456 LYS A O 6
ATOM 6246 N N . VAL A 1 41 ? 3.089 3.249 -5.732 1.00 0.00 457 VAL A N 6
ATOM 6247 C CA . VAL A 1 41 ? 3.994 3.451 -4.558 1.00 0.00 457 VAL A CA 6
ATOM 6248 C C . VAL A 1 41 ? 5.107 4.430 -4.940 1.00 0.00 457 VAL A C 6
ATOM 6249 O O . VAL A 1 41 ? 5.713 4.320 -5.988 1.00 0.00 457 VAL A O 6
ATOM 6262 N N . ASN A 1 42 ? 5.377 5.387 -4.094 1.00 0.00 458 ASN A N 6
ATOM 6263 C CA . ASN A 1 42 ? 6.447 6.379 -4.393 1.00 0.00 458 ASN A CA 6
ATOM 6264 C C . ASN A 1 42 ? 6.136 7.077 -5.724 1.00 0.00 458 ASN A C 6
ATOM 6265 O O . ASN A 1 42 ? 6.996 7.274 -6.559 1.00 0.00 458 ASN A O 6
ATOM 6276 N N . HIS A 1 43 ? 4.897 7.456 -5.915 1.00 0.00 459 HIS A N 6
ATOM 6277 C CA . HIS A 1 43 ? 4.492 8.149 -7.172 1.00 0.00 459 HIS A CA 6
ATOM 6278 C C . HIS A 1 43 ? 4.899 7.318 -8.388 1.00 0.00 459 HIS A C 6
ATOM 6279 O O . HIS A 1 43 ? 4.881 7.798 -9.505 1.00 0.00 459 HIS A O 6
ATOM 6293 N N . LYS A 1 44 ? 5.264 6.075 -8.181 1.00 0.00 460 LYS A N 6
ATOM 6294 C CA . LYS A 1 44 ? 5.675 5.198 -9.324 1.00 0.00 460 LYS A CA 6
ATOM 6295 C C . LYS A 1 44 ? 4.669 4.056 -9.476 1.00 0.00 460 LYS A C 6
ATOM 6296 O O . LYS A 1 44 ? 4.242 3.455 -8.510 1.00 0.00 460 LYS A O 6
ATOM 6315 N N . LEU A 1 45 ? 4.286 3.756 -10.686 1.00 0.00 461 LEU A N 6
ATOM 6316 C CA . LEU A 1 45 ? 3.303 2.660 -10.912 1.00 0.00 461 LEU A CA 6
ATOM 6317 C C . LEU A 1 45 ? 3.928 1.310 -10.557 1.00 0.00 461 LEU A C 6
ATOM 6318 O O . LEU A 1 45 ? 5.041 1.011 -10.944 1.00 0.00 461 LEU A O 6
ATOM 6334 N N . VAL A 1 46 ? 3.214 0.480 -9.837 1.00 0.00 462 VAL A N 6
ATOM 6335 C CA . VAL A 1 46 ? 3.756 -0.863 -9.474 1.00 0.00 462 VAL A CA 6
ATOM 6336 C C . VAL A 1 46 ? 2.601 -1.879 -9.463 1.00 0.00 462 VAL A C 6
ATOM 6337 O O . VAL A 1 46 ? 1.467 -1.524 -9.208 1.00 0.00 462 VAL A O 6
ATOM 6350 N N . PRO A 1 47 ? 2.881 -3.130 -9.740 1.00 0.00 463 PRO A N 6
ATOM 6351 C CA . PRO A 1 47 ? 1.840 -4.202 -9.763 1.00 0.00 463 PRO A CA 6
ATOM 6352 C C . PRO A 1 47 ? 1.242 -4.481 -8.372 1.00 0.00 463 PRO A C 6
ATOM 6353 O O . PRO A 1 47 ? 1.800 -4.121 -7.354 1.00 0.00 463 PRO A O 6
ATOM 6364 N N . LEU A 1 48 ? 0.103 -5.119 -8.338 1.00 0.00 464 LEU A N 6
ATOM 6365 C CA . LEU A 1 48 ? -0.557 -5.437 -7.043 1.00 0.00 464 LEU A CA 6
ATOM 6366 C C . LEU A 1 48 ? 0.342 -6.376 -6.234 1.00 0.00 464 LEU A C 6
ATOM 6367 O O . LEU A 1 48 ? 0.462 -6.259 -5.030 1.00 0.00 464 LEU A O 6
ATOM 6383 N N . SER A 1 49 ? 0.972 -7.313 -6.886 1.00 0.00 465 SER A N 6
ATOM 6384 C CA . SER A 1 49 ? 1.856 -8.261 -6.158 1.00 0.00 465 SER A CA 6
ATOM 6385 C C . SER A 1 49 ? 3.159 -7.549 -5.786 1.00 0.00 465 SER A C 6
ATOM 6386 O O . SER A 1 49 ? 4.101 -8.155 -5.317 1.00 0.00 465 SER A O 6
ATOM 6394 N N . TYR A 1 50 ? 3.221 -6.262 -6.002 1.00 0.00 466 TYR A N 6
ATOM 6395 C CA . TYR A 1 50 ? 4.460 -5.505 -5.675 1.00 0.00 466 TYR A CA 6
ATOM 6396 C C . TYR A 1 50 ? 4.694 -5.499 -4.160 1.00 0.00 466 TYR A C 6
ATOM 6397 O O . TYR A 1 50 ? 3.788 -5.278 -3.379 1.00 0.00 466 TYR A O 6
ATOM 6415 N N . VAL A 1 51 ? 5.905 -5.744 -3.739 1.00 0.00 467 VAL A N 6
ATOM 6416 C CA . VAL A 1 51 ? 6.210 -5.758 -2.281 1.00 0.00 467 VAL A CA 6
ATOM 6417 C C . VAL A 1 51 ? 6.344 -4.322 -1.759 1.00 0.00 467 VAL A C 6
ATOM 6418 O O . VAL A 1 51 ? 7.019 -3.497 -2.343 1.00 0.00 467 VAL A O 6
ATOM 6431 N N . LEU A 1 52 ? 5.695 -4.016 -0.667 1.00 0.00 468 LEU A N 6
ATOM 6432 C CA . LEU A 1 52 ? 5.771 -2.635 -0.109 1.00 0.00 468 LEU A CA 6
ATOM 6433 C C . LEU A 1 52 ? 7.130 -2.407 0.556 1.00 0.00 468 LEU A C 6
ATOM 6434 O O . LEU A 1 52 ? 7.697 -3.302 1.153 1.00 0.00 468 LEU A O 6
ATOM 6450 N N . ASN A 1 53 ? 7.652 -1.205 0.456 1.00 0.00 469 ASN A N 6
ATOM 6451 C CA . ASN A 1 53 ? 8.975 -0.883 1.074 1.00 0.00 469 ASN A CA 6
ATOM 6452 C C . ASN A 1 53 ? 8.792 0.191 2.146 1.00 0.00 469 ASN A C 6
ATOM 6453 O O . ASN A 1 53 ? 7.887 1.000 2.083 1.00 0.00 469 ASN A O 6
ATOM 6464 N N . SER A 1 54 ? 9.642 0.195 3.134 1.00 0.00 470 SER A N 6
ATOM 6465 C CA . SER A 1 54 ? 9.525 1.199 4.226 1.00 0.00 470 SER A CA 6
ATOM 6466 C C . SER A 1 54 ? 9.858 2.604 3.713 1.00 0.00 470 SER A C 6
ATOM 6467 O O . SER A 1 54 ? 10.599 2.775 2.764 1.00 0.00 470 SER A O 6
ATOM 6475 N N . GLY A 1 55 ? 9.323 3.613 4.352 1.00 0.00 471 GLY A N 6
ATOM 6476 C CA . GLY A 1 55 ? 9.609 5.012 3.928 1.00 0.00 471 GLY A CA 6
ATOM 6477 C C . GLY A 1 55 ? 8.793 5.372 2.682 1.00 0.00 471 GLY A C 6
ATOM 6478 O O . GLY A 1 55 ? 8.337 6.488 2.534 1.00 0.00 471 GLY A O 6
ATOM 6482 N N . ASP A 1 56 ? 8.612 4.450 1.776 1.00 0.00 472 ASP A N 6
ATOM 6483 C CA . ASP A 1 56 ? 7.837 4.768 0.541 1.00 0.00 472 ASP A CA 6
ATOM 6484 C C . ASP A 1 56 ? 6.349 4.939 0.857 1.00 0.00 472 ASP A C 6
ATOM 6485 O O . ASP A 1 56 ? 5.800 4.278 1.717 1.00 0.00 472 ASP A O 6
ATOM 6494 N N . GLN A 1 57 ? 5.694 5.831 0.157 1.00 0.00 473 GLN A N 6
ATOM 6495 C CA . GLN A 1 57 ? 4.242 6.067 0.397 1.00 0.00 473 GLN A CA 6
ATOM 6496 C C . GLN A 1 57 ? 3.419 5.096 -0.453 1.00 0.00 473 GLN A C 6
ATOM 6497 O O . GLN A 1 57 ? 3.835 4.694 -1.523 1.00 0.00 473 GLN A O 6
ATOM 6511 N N . VAL A 1 58 ? 2.253 4.716 0.017 1.00 0.00 474 VAL A N 6
ATOM 6512 C CA . VAL A 1 58 ? 1.388 3.767 -0.753 1.00 0.00 474 VAL A CA 6
ATOM 6513 C C . VAL A 1 58 ? 0.065 4.442 -1.101 1.00 0.00 474 VAL A C 6
ATOM 6514 O O . VAL A 1 58 ? -0.573 5.050 -0.262 1.00 0.00 474 VAL A O 6
ATOM 6527 N N . GLU A 1 59 ? -0.358 4.335 -2.336 1.00 0.00 475 GLU A N 6
ATOM 6528 C CA . GLU A 1 59 ? -1.647 4.959 -2.753 1.00 0.00 475 GLU A CA 6
ATOM 6529 C C . GLU A 1 59 ? -2.396 3.982 -3.662 1.00 0.00 475 GLU A C 6
ATOM 6530 O O . GLU A 1 59 ? -1.957 3.673 -4.751 1.00 0.00 475 GLU A O 6
ATOM 6542 N N . VAL A 1 60 ? -3.518 3.484 -3.215 1.00 0.00 476 VAL A N 6
ATOM 6543 C CA . VAL A 1 60 ? -4.289 2.516 -4.044 1.00 0.00 476 VAL A CA 6
ATOM 6544 C C . VAL A 1 60 ? -5.156 3.268 -5.057 1.00 0.00 476 VAL A C 6
ATOM 6545 O O . VAL A 1 60 ? -5.743 4.288 -4.750 1.00 0.00 476 VAL A O 6
ATOM 6558 N N . LEU A 1 61 ? -5.236 2.779 -6.266 1.00 0.00 477 LEU A N 6
ATOM 6559 C CA . LEU A 1 61 ? -6.060 3.465 -7.301 1.00 0.00 477 LEU A CA 6
ATOM 6560 C C . LEU A 1 61 ? -7.470 2.874 -7.302 1.00 0.00 477 LEU A C 6
ATOM 6561 O O . LEU A 1 61 ? -7.674 1.735 -7.676 1.00 0.00 477 LEU A O 6
ATOM 6577 N N . SER A 1 62 ? -8.443 3.646 -6.887 1.00 0.00 478 SER A N 6
ATOM 6578 C CA . SER A 1 62 ? -9.853 3.154 -6.854 1.00 0.00 478 SER A CA 6
ATOM 6579 C C . SER A 1 62 ? -10.638 3.836 -7.979 1.00 0.00 478 SER A C 6
ATOM 6580 O O . SER A 1 62 ? -11.801 4.153 -7.841 1.00 0.00 478 SER A O 6
ATOM 6588 N N . SER A 1 63 ? -9.996 4.067 -9.093 1.00 0.00 479 SER A N 6
ATOM 6589 C CA . SER A 1 63 ? -10.681 4.732 -10.238 1.00 0.00 479 SER A CA 6
ATOM 6590 C C . SER A 1 63 ? -11.292 6.061 -9.775 1.00 0.00 479 SER A C 6
ATOM 6591 O O . SER A 1 63 ? -12.155 6.618 -10.423 1.00 0.00 479 SER A O 6
ATOM 6599 N N . LYS A 1 64 ? -10.851 6.571 -8.657 1.00 0.00 480 LYS A N 6
ATOM 6600 C CA . LYS A 1 64 ? -11.405 7.854 -8.150 1.00 0.00 480 LYS A CA 6
ATOM 6601 C C . LYS A 1 64 ? -10.998 9.009 -9.071 1.00 0.00 480 LYS A C 6
ATOM 6602 O O . LYS A 1 64 ? -9.878 9.086 -9.540 1.00 0.00 480 LYS A O 6
ATOM 6621 N N . SER A 1 65 ? -11.910 9.903 -9.336 1.00 0.00 481 SER A N 6
ATOM 6622 C CA . SER A 1 65 ? -11.602 11.055 -10.227 1.00 0.00 481 SER A CA 6
ATOM 6623 C C . SER A 1 65 ? -10.745 12.075 -9.474 1.00 0.00 481 SER A C 6
ATOM 6624 O O . SER A 1 65 ? -10.972 12.354 -8.310 1.00 0.00 481 SER A O 6
ATOM 6632 N N . LEU A 1 66 ? -9.766 12.637 -10.137 1.00 0.00 482 LEU A N 6
ATOM 6633 C CA . LEU A 1 66 ? -8.876 13.649 -9.496 1.00 0.00 482 LEU A CA 6
ATOM 6634 C C . LEU A 1 66 ? -9.134 15.015 -10.136 1.00 0.00 482 LEU A C 6
ATOM 6635 O O . LEU A 1 66 ? -8.850 16.049 -9.566 1.00 0.00 482 LEU A O 6
ATOM 6651 N N . GLU A 1 67 ? -9.653 15.023 -11.334 1.00 0.00 483 GLU A N 6
ATOM 6652 C CA . GLU A 1 67 ? -9.907 16.315 -12.025 1.00 0.00 483 GLU A CA 6
ATOM 6653 C C . GLU A 1 67 ? -10.973 17.116 -11.273 1.00 0.00 483 GLU A C 6
ATOM 6654 O O . GLU A 1 67 ? -12.016 16.605 -10.914 1.00 0.00 483 GLU A O 6
ATOM 6666 N N . HIS A 1 68 ? -10.713 18.377 -11.029 1.00 0.00 484 HIS A N 6
ATOM 6667 C CA . HIS A 1 68 ? -11.696 19.227 -10.297 1.00 0.00 484 HIS A CA 6
ATOM 6668 C C . HIS A 1 68 ? -12.634 19.914 -11.297 1.00 0.00 484 HIS A C 6
ATOM 6669 O O . HIS A 1 68 ? -12.200 20.502 -12.269 1.00 0.00 484 HIS A O 6
ATOM 6683 N N . HIS A 1 69 ? -13.917 19.830 -11.072 1.00 0.00 485 HIS A N 6
ATOM 6684 C CA . HIS A 1 69 ? -14.889 20.457 -12.011 1.00 0.00 485 HIS A CA 6
ATOM 6685 C C . HIS A 1 69 ? -14.980 21.969 -11.776 1.00 0.00 485 HIS A C 6
ATOM 6686 O O . HIS A 1 69 ? -14.695 22.461 -10.702 1.00 0.00 485 HIS A O 6
ATOM 6700 N N . HIS A 1 70 ? -15.378 22.705 -12.784 1.00 0.00 486 HIS A N 6
ATOM 6701 C CA . HIS A 1 70 ? -15.495 24.187 -12.648 1.00 0.00 486 HIS A CA 6
ATOM 6702 C C . HIS A 1 70 ? -14.142 24.768 -12.229 1.00 0.00 486 HIS A C 6
ATOM 6703 O O . HIS A 1 70 ? -14.059 25.643 -11.390 1.00 0.00 486 HIS A O 6
ATOM 6717 N N . HIS A 1 71 ? -13.079 24.281 -12.815 1.00 0.00 487 HIS A N 6
ATOM 6718 C CA . HIS A 1 71 ? -11.722 24.790 -12.464 1.00 0.00 487 HIS A CA 6
ATOM 6719 C C . HIS A 1 71 ? -11.453 26.113 -13.185 1.00 0.00 487 HIS A C 6
ATOM 6720 O O . HIS A 1 71 ? -12.106 26.450 -14.154 1.00 0.00 487 HIS A O 6
ATOM 6734 N N . HIS A 1 72 ? -10.485 26.867 -12.723 1.00 0.00 488 HIS A N 6
ATOM 6735 C CA . HIS A 1 72 ? -10.166 28.167 -13.384 1.00 0.00 488 HIS A CA 6
ATOM 6736 C C . HIS A 1 72 ? -8.679 28.486 -13.201 1.00 0.00 488 HIS A C 6
ATOM 6737 O O . HIS A 1 72 ? -8.049 28.047 -12.257 1.00 0.00 488 HIS A O 6
ATOM 6751 N N . HIS A 1 73 ? -8.114 29.245 -14.101 1.00 0.00 489 HIS A N 6
ATOM 6752 C CA . HIS A 1 73 ? -6.670 29.594 -13.995 1.00 0.00 489 HIS A CA 6
ATOM 6753 C C . HIS A 1 73 ? -6.404 30.316 -12.668 1.00 0.00 489 HIS A C 6
ATOM 6754 O O . HIS A 1 73 ? -7.192 31.179 -12.314 1.00 0.00 489 HIS A O 6
ATOM 6769 N N . MET A 1 1 ? 9.764 -9.314 11.630 1.00 0.00 417 MET A N 7
ATOM 6770 C CA . MET A 1 1 ? 10.068 -7.990 11.015 1.00 0.00 417 MET A CA 7
ATOM 6771 C C . MET A 1 1 ? 8.783 -7.386 10.451 1.00 0.00 417 MET A C 7
ATOM 6772 O O . MET A 1 1 ? 7.919 -8.084 9.955 1.00 0.00 417 MET A O 7
ATOM 6786 N N . GLU A 1 2 ? 8.652 -6.088 10.524 1.00 0.00 418 GLU A N 7
ATOM 6787 C CA . GLU A 1 2 ? 7.430 -5.413 10.001 1.00 0.00 418 GLU A CA 7
ATOM 6788 C C . GLU A 1 2 ? 7.837 -4.177 9.206 1.00 0.00 418 GLU A C 7
ATOM 6789 O O . GLU A 1 2 ? 8.845 -3.555 9.482 1.00 0.00 418 GLU A O 7
ATOM 6801 N N . VAL A 1 3 ? 7.058 -3.816 8.216 1.00 0.00 419 VAL A N 7
ATOM 6802 C CA . VAL A 1 3 ? 7.382 -2.619 7.381 1.00 0.00 419 VAL A CA 7
ATOM 6803 C C . VAL A 1 3 ? 6.288 -1.571 7.566 1.00 0.00 419 VAL A C 7
ATOM 6804 O O . VAL A 1 3 ? 5.108 -1.858 7.488 1.00 0.00 419 VAL A O 7
ATOM 6817 N N . MET A 1 4 ? 6.678 -0.352 7.829 1.00 0.00 420 MET A N 7
ATOM 6818 C CA . MET A 1 4 ? 5.684 0.737 8.046 1.00 0.00 420 MET A CA 7
ATOM 6819 C C . MET A 1 4 ? 5.546 1.574 6.776 1.00 0.00 420 MET A C 7
ATOM 6820 O O . MET A 1 4 ? 6.513 1.860 6.096 1.00 0.00 420 MET A O 7
ATOM 6834 N N . VAL A 1 5 ? 4.340 1.973 6.460 1.00 0.00 421 VAL A N 7
ATOM 6835 C CA . VAL A 1 5 ? 4.098 2.802 5.242 1.00 0.00 421 VAL A CA 7
ATOM 6836 C C . VAL A 1 5 ? 3.237 4.003 5.619 1.00 0.00 421 VAL A C 7
ATOM 6837 O O . VAL A 1 5 ? 2.663 4.058 6.694 1.00 0.00 421 VAL A O 7
ATOM 6850 N N . PHE A 1 6 ? 3.154 4.978 4.746 1.00 0.00 422 PHE A N 7
ATOM 6851 C CA . PHE A 1 6 ? 2.347 6.201 5.036 1.00 0.00 422 PHE A CA 7
ATOM 6852 C C . PHE A 1 6 ? 1.170 6.287 4.067 1.00 0.00 422 PHE A C 7
ATOM 6853 O O . PHE A 1 6 ? 1.292 6.025 2.885 1.00 0.00 422 PHE A O 7
ATOM 6870 N N . THR A 1 7 ? 0.027 6.663 4.572 1.00 0.00 423 THR A N 7
ATOM 6871 C CA . THR A 1 7 ? -1.193 6.788 3.720 1.00 0.00 423 THR A CA 7
ATOM 6872 C C . THR A 1 7 ? -1.385 8.269 3.364 1.00 0.00 423 THR A C 7
ATOM 6873 O O . THR A 1 7 ? -0.791 9.136 3.969 1.00 0.00 423 THR A O 7
ATOM 6884 N N . PRO A 1 8 ? -2.222 8.554 2.402 1.00 0.00 424 PRO A N 7
ATOM 6885 C CA . PRO A 1 8 ? -2.505 9.957 1.971 1.00 0.00 424 PRO A CA 7
ATOM 6886 C C . PRO A 1 8 ? -3.190 10.760 3.087 1.00 0.00 424 PRO A C 7
ATOM 6887 O O . PRO A 1 8 ? -3.250 11.972 3.049 1.00 0.00 424 PRO A O 7
ATOM 6898 N N . LYS A 1 9 ? -3.712 10.088 4.076 1.00 0.00 425 LYS A N 7
ATOM 6899 C CA . LYS A 1 9 ? -4.398 10.803 5.189 1.00 0.00 425 LYS A CA 7
ATOM 6900 C C . LYS A 1 9 ? -3.355 11.208 6.237 1.00 0.00 425 LYS A C 7
ATOM 6901 O O . LYS A 1 9 ? -3.656 11.874 7.210 1.00 0.00 425 LYS A O 7
ATOM 6920 N N . GLY A 1 10 ? -2.125 10.818 6.037 1.00 0.00 426 GLY A N 7
ATOM 6921 C CA . GLY A 1 10 ? -1.053 11.183 7.010 1.00 0.00 426 GLY A CA 7
ATOM 6922 C C . GLY A 1 10 ? -1.069 10.201 8.185 1.00 0.00 426 GLY A C 7
ATOM 6923 O O . GLY A 1 10 ? -0.405 10.401 9.183 1.00 0.00 426 GLY A O 7
ATOM 6927 N N . GLU A 1 11 ? -1.828 9.145 8.078 1.00 0.00 427 GLU A N 7
ATOM 6928 C CA . GLU A 1 11 ? -1.894 8.154 9.192 1.00 0.00 427 GLU A CA 7
ATOM 6929 C C . GLU A 1 11 ? -0.721 7.177 9.107 1.00 0.00 427 GLU A C 7
ATOM 6930 O O . GLU A 1 11 ? -0.021 7.110 8.115 1.00 0.00 427 GLU A O 7
ATOM 6942 N N . ILE A 1 12 ? -0.505 6.417 10.152 1.00 0.00 428 ILE A N 7
ATOM 6943 C CA . ILE A 1 12 ? 0.618 5.430 10.163 1.00 0.00 428 ILE A CA 7
ATOM 6944 C C . ILE A 1 12 ? 0.050 4.019 10.059 1.00 0.00 428 ILE A C 7
ATOM 6945 O O . ILE A 1 12 ? -0.836 3.640 10.801 1.00 0.00 428 ILE A O 7
ATOM 6961 N N . LYS A 1 13 ? 0.552 3.237 9.134 1.00 0.00 429 LYS A N 7
ATOM 6962 C CA . LYS A 1 13 ? 0.048 1.841 8.958 1.00 0.00 429 LYS A CA 7
ATOM 6963 C C . LYS A 1 13 ? 1.214 0.864 9.044 1.00 0.00 429 LYS A C 7
ATOM 6964 O O . LYS A 1 13 ? 2.237 1.037 8.412 1.00 0.00 429 LYS A O 7
ATOM 6983 N N . ARG A 1 14 ? 1.058 -0.170 9.830 1.00 0.00 430 ARG A N 7
ATOM 6984 C CA . ARG A 1 14 ? 2.138 -1.188 9.982 1.00 0.00 430 ARG A CA 7
ATOM 6985 C C . ARG A 1 14 ? 1.723 -2.470 9.271 1.00 0.00 430 ARG A C 7
ATOM 6986 O O . ARG A 1 14 ? 0.618 -2.949 9.434 1.00 0.00 430 ARG A O 7
ATOM 7007 N N . LEU A 1 15 ? 2.607 -3.033 8.483 1.00 0.00 431 LEU A N 7
ATOM 7008 C CA . LEU A 1 15 ? 2.284 -4.294 7.749 1.00 0.00 431 LEU A CA 7
ATOM 7009 C C . LEU A 1 15 ? 3.364 -5.346 8.044 1.00 0.00 431 LEU A C 7
ATOM 7010 O O . LEU A 1 15 ? 4.516 -5.012 8.239 1.00 0.00 431 LEU A O 7
ATOM 7026 N N . PRO A 1 16 ? 3.002 -6.609 8.069 1.00 0.00 432 PRO A N 7
ATOM 7027 C CA . PRO A 1 16 ? 3.966 -7.717 8.343 1.00 0.00 432 PRO A CA 7
ATOM 7028 C C . PRO A 1 16 ? 4.953 -7.938 7.186 1.00 0.00 432 PRO A C 7
ATOM 7029 O O . PRO A 1 16 ? 4.709 -7.561 6.056 1.00 0.00 432 PRO A O 7
ATOM 7040 N N . GLN A 1 17 ? 6.071 -8.542 7.476 1.00 0.00 433 GLN A N 7
ATOM 7041 C CA . GLN A 1 17 ? 7.091 -8.791 6.419 1.00 0.00 433 GLN A CA 7
ATOM 7042 C C . GLN A 1 17 ? 6.471 -9.587 5.267 1.00 0.00 433 GLN A C 7
ATOM 7043 O O . GLN A 1 17 ? 5.699 -10.505 5.470 1.00 0.00 433 GLN A O 7
ATOM 7057 N N . GLY A 1 18 ? 6.816 -9.236 4.056 1.00 0.00 434 GLY A N 7
ATOM 7058 C CA . GLY A 1 18 ? 6.264 -9.954 2.872 1.00 0.00 434 GLY A CA 7
ATOM 7059 C C . GLY A 1 18 ? 4.893 -9.373 2.522 1.00 0.00 434 GLY A C 7
ATOM 7060 O O . GLY A 1 18 ? 4.140 -9.943 1.758 1.00 0.00 434 GLY A O 7
ATOM 7064 N N . ALA A 1 19 ? 4.563 -8.242 3.083 1.00 0.00 435 ALA A N 7
ATOM 7065 C CA . ALA A 1 19 ? 3.238 -7.621 2.795 1.00 0.00 435 ALA A CA 7
ATOM 7066 C C . ALA A 1 19 ? 3.190 -7.133 1.347 1.00 0.00 435 ALA A C 7
ATOM 7067 O O . ALA A 1 19 ? 4.206 -6.852 0.740 1.00 0.00 435 ALA A O 7
ATOM 7074 N N . THR A 1 20 ? 2.007 -7.038 0.788 1.00 0.00 436 THR A N 7
ATOM 7075 C CA . THR A 1 20 ? 1.860 -6.579 -0.628 1.00 0.00 436 THR A CA 7
ATOM 7076 C C . THR A 1 20 ? 0.866 -5.418 -0.707 1.00 0.00 436 THR A C 7
ATOM 7077 O O . THR A 1 20 ? 0.220 -5.060 0.259 1.00 0.00 436 THR A O 7
ATOM 7088 N N . ALA A 1 21 ? 0.755 -4.826 -1.863 1.00 0.00 437 ALA A N 7
ATOM 7089 C CA . ALA A 1 21 ? -0.175 -3.678 -2.050 1.00 0.00 437 ALA A CA 7
ATOM 7090 C C . ALA A 1 21 ? -1.606 -4.099 -1.701 1.00 0.00 437 ALA A C 7
ATOM 7091 O O . ALA A 1 21 ? -2.409 -3.302 -1.261 1.00 0.00 437 ALA A O 7
ATOM 7098 N N . LEU A 1 22 ? -1.933 -5.343 -1.907 1.00 0.00 438 LEU A N 7
ATOM 7099 C CA . LEU A 1 22 ? -3.313 -5.813 -1.595 1.00 0.00 438 LEU A CA 7
ATOM 7100 C C . LEU A 1 22 ? -3.586 -5.679 -0.093 1.00 0.00 438 LEU A C 7
ATOM 7101 O O . LEU A 1 22 ? -4.643 -5.250 0.320 1.00 0.00 438 LEU A O 7
ATOM 7117 N N . ASP A 1 23 ? -2.638 -6.047 0.725 1.00 0.00 439 ASP A N 7
ATOM 7118 C CA . ASP A 1 23 ? -2.839 -5.950 2.201 1.00 0.00 439 ASP A CA 7
ATOM 7119 C C . ASP A 1 23 ? -3.046 -4.487 2.599 1.00 0.00 439 ASP A C 7
ATOM 7120 O O . ASP A 1 23 ? -3.873 -4.163 3.429 1.00 0.00 439 ASP A O 7
ATOM 7129 N N . PHE A 1 24 ? -2.297 -3.604 2.008 1.00 0.00 440 PHE A N 7
ATOM 7130 C CA . PHE A 1 24 ? -2.430 -2.155 2.332 1.00 0.00 440 PHE A CA 7
ATOM 7131 C C . PHE A 1 24 ? -3.846 -1.684 1.990 1.00 0.00 440 PHE A C 7
ATOM 7132 O O . PHE A 1 24 ? -4.464 -0.944 2.730 1.00 0.00 440 PHE A O 7
ATOM 7149 N N . ALA A 1 25 ? -4.359 -2.098 0.865 1.00 0.00 441 ALA A N 7
ATOM 7150 C CA . ALA A 1 25 ? -5.731 -1.676 0.461 1.00 0.00 441 ALA A CA 7
ATOM 7151 C C . ALA A 1 25 ? -6.747 -2.140 1.510 1.00 0.00 441 ALA A C 7
ATOM 7152 O O . ALA A 1 25 ? -7.656 -1.422 1.876 1.00 0.00 441 ALA A O 7
ATOM 7159 N N . TYR A 1 26 ? -6.598 -3.343 1.991 1.00 0.00 442 TYR A N 7
ATOM 7160 C CA . TYR A 1 26 ? -7.546 -3.866 3.016 1.00 0.00 442 TYR A CA 7
ATOM 7161 C C . TYR A 1 26 ? -7.358 -3.104 4.330 1.00 0.00 442 TYR A C 7
ATOM 7162 O O . TYR A 1 26 ? -8.301 -2.837 5.048 1.00 0.00 442 TYR A O 7
ATOM 7180 N N . SER A 1 27 ? -6.142 -2.770 4.658 1.00 0.00 443 SER A N 7
ATOM 7181 C CA . SER A 1 27 ? -5.883 -2.040 5.931 1.00 0.00 443 SER A CA 7
ATOM 7182 C C . SER A 1 27 ? -6.607 -0.692 5.903 1.00 0.00 443 SER A C 7
ATOM 7183 O O . SER A 1 27 ? -7.097 -0.216 6.908 1.00 0.00 443 SER A O 7
ATOM 7191 N N . LEU A 1 28 ? -6.672 -0.069 4.761 1.00 0.00 444 LEU A N 7
ATOM 7192 C CA . LEU A 1 28 ? -7.360 1.248 4.672 1.00 0.00 444 LEU A CA 7
ATOM 7193 C C . LEU A 1 28 ? -8.844 1.075 4.995 1.00 0.00 444 LEU A C 7
ATOM 7194 O O . LEU A 1 28 ? -9.424 1.857 5.723 1.00 0.00 444 LEU A O 7
ATOM 7210 N N . HIS A 1 29 ? -9.458 0.052 4.465 1.00 0.00 445 HIS A N 7
ATOM 7211 C CA . HIS A 1 29 ? -10.908 -0.181 4.731 1.00 0.00 445 HIS A CA 7
ATOM 7212 C C . HIS A 1 29 ? -11.262 -1.630 4.384 1.00 0.00 445 HIS A C 7
ATOM 7213 O O . HIS A 1 29 ? -10.718 -2.567 4.937 1.00 0.00 445 HIS A O 7
ATOM 7227 N N . SER A 1 30 ? -12.175 -1.818 3.465 1.00 0.00 446 SER A N 7
ATOM 7228 C CA . SER A 1 30 ? -12.576 -3.197 3.065 1.00 0.00 446 SER A CA 7
ATOM 7229 C C . SER A 1 30 ? -13.219 -3.148 1.675 1.00 0.00 446 SER A C 7
ATOM 7230 O O . SER A 1 30 ? -12.675 -3.637 0.703 1.00 0.00 446 SER A O 7
ATOM 7238 N N . ASP A 1 31 ? -14.380 -2.562 1.581 1.00 0.00 447 ASP A N 7
ATOM 7239 C CA . ASP A 1 31 ? -15.075 -2.470 0.264 1.00 0.00 447 ASP A CA 7
ATOM 7240 C C . ASP A 1 31 ? -14.260 -1.591 -0.686 1.00 0.00 447 ASP A C 7
ATOM 7241 O O . ASP A 1 31 ? -14.163 -1.854 -1.868 1.00 0.00 447 ASP A O 7
ATOM 7250 N N . LEU A 1 32 ? -13.691 -0.536 -0.179 1.00 0.00 448 LEU A N 7
ATOM 7251 C CA . LEU A 1 32 ? -12.898 0.378 -1.048 1.00 0.00 448 LEU A CA 7
ATOM 7252 C C . LEU A 1 32 ? -11.697 -0.385 -1.621 1.00 0.00 448 LEU A C 7
ATOM 7253 O O . LEU A 1 32 ? -11.358 -0.263 -2.781 1.00 0.00 448 LEU A O 7
ATOM 7269 N N . GLY A 1 33 ? -11.045 -1.156 -0.801 1.00 0.00 449 GLY A N 7
ATOM 7270 C CA . GLY A 1 33 ? -9.854 -1.917 -1.272 1.00 0.00 449 GLY A CA 7
ATOM 7271 C C . GLY A 1 33 ? -10.269 -2.924 -2.346 1.00 0.00 449 GLY A C 7
ATOM 7272 O O . GLY A 1 33 ? -9.530 -3.204 -3.268 1.00 0.00 449 GLY A O 7
ATOM 7276 N N . ASP A 1 34 ? -11.443 -3.473 -2.227 1.00 0.00 450 ASP A N 7
ATOM 7277 C CA . ASP A 1 34 ? -11.914 -4.467 -3.233 1.00 0.00 450 ASP A CA 7
ATOM 7278 C C . ASP A 1 34 ? -12.092 -3.786 -4.594 1.00 0.00 450 ASP A C 7
ATOM 7279 O O . ASP A 1 34 ? -11.872 -4.379 -5.631 1.00 0.00 450 ASP A O 7
ATOM 7288 N N . HIS A 1 35 ? -12.499 -2.547 -4.597 1.00 0.00 451 HIS A N 7
ATOM 7289 C CA . HIS A 1 35 ? -12.699 -1.829 -5.887 1.00 0.00 451 HIS A CA 7
ATOM 7290 C C . HIS A 1 35 ? -11.351 -1.297 -6.378 1.00 0.00 451 HIS A C 7
ATOM 7291 O O . HIS A 1 35 ? -11.281 -0.378 -7.171 1.00 0.00 451 HIS A O 7
ATOM 7305 N N . CYS A 1 36 ? -10.276 -1.873 -5.908 1.00 0.00 452 CYS A N 7
ATOM 7306 C CA . CYS A 1 36 ? -8.930 -1.407 -6.340 1.00 0.00 452 CYS A CA 7
ATOM 7307 C C . CYS A 1 36 ? -8.631 -1.930 -7.746 1.00 0.00 452 CYS A C 7
ATOM 7308 O O . CYS A 1 36 ? -8.647 -3.120 -7.996 1.00 0.00 452 CYS A O 7
ATOM 7316 N N . ILE A 1 37 ? -8.353 -1.040 -8.664 1.00 0.00 453 ILE A N 7
ATOM 7317 C CA . ILE A 1 37 ? -8.041 -1.453 -10.064 1.00 0.00 453 ILE A CA 7
ATOM 7318 C C . ILE A 1 37 ? -6.537 -1.306 -10.303 1.00 0.00 453 ILE A C 7
ATOM 7319 O O . ILE A 1 37 ? -6.026 -1.658 -11.348 1.00 0.00 453 ILE A O 7
ATOM 7335 N N . GLY A 1 38 ? -5.820 -0.788 -9.342 1.00 0.00 454 GLY A N 7
ATOM 7336 C CA . GLY A 1 38 ? -4.352 -0.624 -9.530 1.00 0.00 454 GLY A CA 7
ATOM 7337 C C . GLY A 1 38 ? -3.715 -0.051 -8.263 1.00 0.00 454 GLY A C 7
ATOM 7338 O O . GLY A 1 38 ? -4.372 0.168 -7.265 1.00 0.00 454 GLY A O 7
ATOM 7342 N N . ALA A 1 39 ? -2.431 0.199 -8.299 1.00 0.00 455 ALA A N 7
ATOM 7343 C CA . ALA A 1 39 ? -1.736 0.762 -7.104 1.00 0.00 455 ALA A CA 7
ATOM 7344 C C . ALA A 1 39 ? -0.572 1.635 -7.565 1.00 0.00 455 ALA A C 7
ATOM 7345 O O . ALA A 1 39 ? 0.032 1.393 -8.591 1.00 0.00 455 ALA A O 7
ATOM 7352 N N . LYS A 1 40 ? -0.254 2.653 -6.809 1.00 0.00 456 LYS A N 7
ATOM 7353 C CA . LYS A 1 40 ? 0.871 3.564 -7.182 1.00 0.00 456 LYS A CA 7
ATOM 7354 C C . LYS A 1 40 ? 1.771 3.776 -5.969 1.00 0.00 456 LYS A C 7
ATOM 7355 O O . LYS A 1 40 ? 1.316 4.156 -4.908 1.00 0.00 456 LYS A O 7
ATOM 7374 N N . VAL A 1 41 ? 3.050 3.534 -6.121 1.00 0.00 457 VAL A N 7
ATOM 7375 C CA . VAL A 1 41 ? 4.003 3.716 -4.984 1.00 0.00 457 VAL A CA 7
ATOM 7376 C C . VAL A 1 41 ? 5.100 4.706 -5.383 1.00 0.00 457 VAL A C 7
ATOM 7377 O O . VAL A 1 41 ? 5.718 4.588 -6.423 1.00 0.00 457 VAL A O 7
ATOM 7390 N N . ASN A 1 42 ? 5.346 5.677 -4.546 1.00 0.00 458 ASN A N 7
ATOM 7391 C CA . ASN A 1 42 ? 6.402 6.687 -4.840 1.00 0.00 458 ASN A CA 7
ATOM 7392 C C . ASN A 1 42 ? 6.131 7.341 -6.198 1.00 0.00 458 ASN A C 7
ATOM 7393 O O . ASN A 1 42 ? 7.033 7.559 -6.982 1.00 0.00 458 ASN A O 7
ATOM 7404 N N . HIS A 1 43 ? 4.891 7.650 -6.472 1.00 0.00 459 HIS A N 7
ATOM 7405 C CA . HIS A 1 43 ? 4.533 8.297 -7.770 1.00 0.00 459 HIS A CA 7
ATOM 7406 C C . HIS A 1 43 ? 4.992 7.409 -8.923 1.00 0.00 459 HIS A C 7
ATOM 7407 O O . HIS A 1 43 ? 5.075 7.841 -10.056 1.00 0.00 459 HIS A O 7
ATOM 7421 N N . LYS A 1 44 ? 5.285 6.167 -8.635 1.00 0.00 460 LYS A N 7
ATOM 7422 C CA . LYS A 1 44 ? 5.740 5.220 -9.698 1.00 0.00 460 LYS A CA 7
ATOM 7423 C C . LYS A 1 44 ? 4.754 4.060 -9.816 1.00 0.00 460 LYS A C 7
ATOM 7424 O O . LYS A 1 44 ? 4.259 3.540 -8.835 1.00 0.00 460 LYS A O 7
ATOM 7443 N N . LEU A 1 45 ? 4.463 3.660 -11.021 1.00 0.00 461 LEU A N 7
ATOM 7444 C CA . LEU A 1 45 ? 3.504 2.543 -11.234 1.00 0.00 461 LEU A CA 7
ATOM 7445 C C . LEU A 1 45 ? 4.116 1.222 -10.776 1.00 0.00 461 LEU A C 7
ATOM 7446 O O . LEU A 1 45 ? 5.272 0.937 -11.014 1.00 0.00 461 LEU A O 7
ATOM 7462 N N . VAL A 1 46 ? 3.328 0.404 -10.132 1.00 0.00 462 VAL A N 7
ATOM 7463 C CA . VAL A 1 46 ? 3.834 -0.913 -9.663 1.00 0.00 462 VAL A CA 7
ATOM 7464 C C . VAL A 1 46 ? 2.668 -1.909 -9.623 1.00 0.00 462 VAL A C 7
ATOM 7465 O O . VAL A 1 46 ? 1.534 -1.529 -9.403 1.00 0.00 462 VAL A O 7
ATOM 7478 N N . PRO A 1 47 ? 2.935 -3.175 -9.833 1.00 0.00 463 PRO A N 7
ATOM 7479 C CA . PRO A 1 47 ? 1.877 -4.227 -9.818 1.00 0.00 463 PRO A CA 7
ATOM 7480 C C . PRO A 1 47 ? 1.287 -4.457 -8.416 1.00 0.00 463 PRO A C 7
ATOM 7481 O O . PRO A 1 47 ? 1.854 -4.075 -7.411 1.00 0.00 463 PRO A O 7
ATOM 7492 N N . LEU A 1 48 ? 0.139 -5.073 -8.360 1.00 0.00 464 LEU A N 7
ATOM 7493 C CA . LEU A 1 48 ? -0.523 -5.341 -7.051 1.00 0.00 464 LEU A CA 7
ATOM 7494 C C . LEU A 1 48 ? 0.359 -6.276 -6.214 1.00 0.00 464 LEU A C 7
ATOM 7495 O O . LEU A 1 48 ? 0.475 -6.130 -5.014 1.00 0.00 464 LEU A O 7
ATOM 7511 N N . SER A 1 49 ? 0.968 -7.245 -6.838 1.00 0.00 465 SER A N 7
ATOM 7512 C CA . SER A 1 49 ? 1.831 -8.196 -6.082 1.00 0.00 465 SER A CA 7
ATOM 7513 C C . SER A 1 49 ? 3.154 -7.507 -5.728 1.00 0.00 465 SER A C 7
ATOM 7514 O O . SER A 1 49 ? 4.083 -8.127 -5.248 1.00 0.00 465 SER A O 7
ATOM 7522 N N . TYR A 1 50 ? 3.245 -6.228 -5.974 1.00 0.00 466 TYR A N 7
ATOM 7523 C CA . TYR A 1 50 ? 4.506 -5.491 -5.668 1.00 0.00 466 TYR A CA 7
ATOM 7524 C C . TYR A 1 50 ? 4.759 -5.464 -4.158 1.00 0.00 466 TYR A C 7
ATOM 7525 O O . TYR A 1 50 ? 3.870 -5.217 -3.367 1.00 0.00 466 TYR A O 7
ATOM 7543 N N . VAL A 1 51 ? 5.976 -5.720 -3.760 1.00 0.00 467 VAL A N 7
ATOM 7544 C CA . VAL A 1 51 ? 6.314 -5.717 -2.310 1.00 0.00 467 VAL A CA 7
ATOM 7545 C C . VAL A 1 51 ? 6.440 -4.277 -1.804 1.00 0.00 467 VAL A C 7
ATOM 7546 O O . VAL A 1 51 ? 7.107 -3.449 -2.394 1.00 0.00 467 VAL A O 7
ATOM 7559 N N . LEU A 1 52 ? 5.790 -3.976 -0.713 1.00 0.00 468 LEU A N 7
ATOM 7560 C CA . LEU A 1 52 ? 5.845 -2.596 -0.154 1.00 0.00 468 LEU A CA 7
ATOM 7561 C C . LEU A 1 52 ? 7.177 -2.369 0.559 1.00 0.00 468 LEU A C 7
ATOM 7562 O O . LEU A 1 52 ? 7.728 -3.264 1.170 1.00 0.00 468 LEU A O 7
ATOM 7578 N N . ASN A 1 53 ? 7.692 -1.164 0.485 1.00 0.00 469 ASN A N 7
ATOM 7579 C CA . ASN A 1 53 ? 8.989 -0.838 1.153 1.00 0.00 469 ASN A CA 7
ATOM 7580 C C . ASN A 1 53 ? 8.769 0.251 2.203 1.00 0.00 469 ASN A C 7
ATOM 7581 O O . ASN A 1 53 ? 7.919 1.110 2.064 1.00 0.00 469 ASN A O 7
ATOM 7592 N N . SER A 1 54 ? 9.531 0.207 3.260 1.00 0.00 470 SER A N 7
ATOM 7593 C CA . SER A 1 54 ? 9.383 1.216 4.346 1.00 0.00 470 SER A CA 7
ATOM 7594 C C . SER A 1 54 ? 9.753 2.616 3.845 1.00 0.00 470 SER A C 7
ATOM 7595 O O . SER A 1 54 ? 10.563 2.783 2.953 1.00 0.00 470 SER A O 7
ATOM 7603 N N . GLY A 1 55 ? 9.160 3.623 4.430 1.00 0.00 471 GLY A N 7
ATOM 7604 C CA . GLY A 1 55 ? 9.459 5.023 4.018 1.00 0.00 471 GLY A CA 7
ATOM 7605 C C . GLY A 1 55 ? 8.675 5.363 2.750 1.00 0.00 471 GLY A C 7
ATOM 7606 O O . GLY A 1 55 ? 8.187 6.463 2.582 1.00 0.00 471 GLY A O 7
ATOM 7610 N N . ASP A 1 56 ? 8.559 4.423 1.853 1.00 0.00 472 ASP A N 7
ATOM 7611 C CA . ASP A 1 56 ? 7.819 4.680 0.584 1.00 0.00 472 ASP A CA 7
ATOM 7612 C C . ASP A 1 56 ? 6.321 4.857 0.854 1.00 0.00 472 ASP A C 7
ATOM 7613 O O . ASP A 1 56 ? 5.746 4.213 1.711 1.00 0.00 472 ASP A O 7
ATOM 7622 N N . GLN A 1 57 ? 5.686 5.729 0.113 1.00 0.00 473 GLN A N 7
ATOM 7623 C CA . GLN A 1 57 ? 4.227 5.963 0.300 1.00 0.00 473 GLN A CA 7
ATOM 7624 C C . GLN A 1 57 ? 3.446 4.997 -0.589 1.00 0.00 473 GLN A C 7
ATOM 7625 O O . GLN A 1 57 ? 3.868 4.659 -1.678 1.00 0.00 473 GLN A O 7
ATOM 7639 N N . VAL A 1 58 ? 2.306 4.546 -0.125 1.00 0.00 474 VAL A N 7
ATOM 7640 C CA . VAL A 1 58 ? 1.480 3.592 -0.922 1.00 0.00 474 VAL A CA 7
ATOM 7641 C C . VAL A 1 58 ? 0.113 4.204 -1.202 1.00 0.00 474 VAL A C 7
ATOM 7642 O O . VAL A 1 58 ? -0.538 4.730 -0.319 1.00 0.00 474 VAL A O 7
ATOM 7655 N N . GLU A 1 59 ? -0.332 4.125 -2.430 1.00 0.00 475 GLU A N 7
ATOM 7656 C CA . GLU A 1 59 ? -1.666 4.685 -2.793 1.00 0.00 475 GLU A CA 7
ATOM 7657 C C . GLU A 1 59 ? -2.428 3.650 -3.617 1.00 0.00 475 GLU A C 7
ATOM 7658 O O . GLU A 1 59 ? -1.861 2.944 -4.429 1.00 0.00 475 GLU A O 7
ATOM 7670 N N . VAL A 1 60 ? -3.717 3.555 -3.404 1.00 0.00 476 VAL A N 7
ATOM 7671 C CA . VAL A 1 60 ? -4.555 2.567 -4.151 1.00 0.00 476 VAL A CA 7
ATOM 7672 C C . VAL A 1 60 ? -5.518 3.305 -5.080 1.00 0.00 476 VAL A C 7
ATOM 7673 O O . VAL A 1 60 ? -6.195 4.236 -4.687 1.00 0.00 476 VAL A O 7
ATOM 7686 N N . LEU A 1 61 ? -5.576 2.895 -6.321 1.00 0.00 477 LEU A N 7
ATOM 7687 C CA . LEU A 1 61 ? -6.480 3.562 -7.301 1.00 0.00 477 LEU A CA 7
ATOM 7688 C C . LEU A 1 61 ? -7.824 2.840 -7.338 1.00 0.00 477 LEU A C 7
ATOM 7689 O O . LEU A 1 61 ? -7.890 1.625 -7.332 1.00 0.00 477 LEU A O 7
ATOM 7705 N N . SER A 1 62 ? -8.899 3.588 -7.373 1.00 0.00 478 SER A N 7
ATOM 7706 C CA . SER A 1 62 ? -10.261 2.975 -7.406 1.00 0.00 478 SER A CA 7
ATOM 7707 C C . SER A 1 62 ? -11.053 3.553 -8.578 1.00 0.00 478 SER A C 7
ATOM 7708 O O . SER A 1 62 ? -10.800 4.651 -9.036 1.00 0.00 478 SER A O 7
ATOM 7716 N N . SER A 1 63 ? -12.007 2.811 -9.073 1.00 0.00 479 SER A N 7
ATOM 7717 C CA . SER A 1 63 ? -12.822 3.296 -10.220 1.00 0.00 479 SER A CA 7
ATOM 7718 C C . SER A 1 63 ? -14.028 4.081 -9.698 1.00 0.00 479 SER A C 7
ATOM 7719 O O . SER A 1 63 ? -15.109 3.553 -9.534 1.00 0.00 479 SER A O 7
ATOM 7727 N N . LYS A 1 64 ? -13.843 5.346 -9.447 1.00 0.00 480 LYS A N 7
ATOM 7728 C CA . LYS A 1 64 ? -14.962 6.194 -8.947 1.00 0.00 480 LYS A CA 7
ATOM 7729 C C . LYS A 1 64 ? -15.738 6.746 -10.147 1.00 0.00 480 LYS A C 7
ATOM 7730 O O . LYS A 1 64 ? -16.784 7.351 -10.007 1.00 0.00 480 LYS A O 7
ATOM 7749 N N . SER A 1 65 ? -15.220 6.549 -11.330 1.00 0.00 481 SER A N 7
ATOM 7750 C CA . SER A 1 65 ? -15.900 7.068 -12.552 1.00 0.00 481 SER A CA 7
ATOM 7751 C C . SER A 1 65 ? -17.092 6.179 -12.930 1.00 0.00 481 SER A C 7
ATOM 7752 O O . SER A 1 65 ? -17.262 5.091 -12.417 1.00 0.00 481 SER A O 7
ATOM 7760 N N . LEU A 1 66 ? -17.915 6.649 -13.831 1.00 0.00 482 LEU A N 7
ATOM 7761 C CA . LEU A 1 66 ? -19.101 5.856 -14.264 1.00 0.00 482 LEU A CA 7
ATOM 7762 C C . LEU A 1 66 ? -18.664 4.866 -15.348 1.00 0.00 482 LEU A C 7
ATOM 7763 O O . LEU A 1 66 ? -19.439 4.064 -15.828 1.00 0.00 482 LEU A O 7
ATOM 7779 N N . GLU A 1 67 ? -17.417 4.920 -15.723 1.00 0.00 483 GLU A N 7
ATOM 7780 C CA . GLU A 1 67 ? -16.888 3.991 -16.762 1.00 0.00 483 GLU A CA 7
ATOM 7781 C C . GLU A 1 67 ? -17.716 4.077 -18.047 1.00 0.00 483 GLU A C 7
ATOM 7782 O O . GLU A 1 67 ? -18.797 4.634 -18.075 1.00 0.00 483 GLU A O 7
ATOM 7794 N N . HIS A 1 68 ? -17.200 3.528 -19.112 1.00 0.00 484 HIS A N 7
ATOM 7795 C CA . HIS A 1 68 ? -17.924 3.570 -20.412 1.00 0.00 484 HIS A CA 7
ATOM 7796 C C . HIS A 1 68 ? -19.010 2.492 -20.453 1.00 0.00 484 HIS A C 7
ATOM 7797 O O . HIS A 1 68 ? -19.034 1.577 -19.654 1.00 0.00 484 HIS A O 7
ATOM 7811 N N . HIS A 1 69 ? -19.914 2.605 -21.386 1.00 0.00 485 HIS A N 7
ATOM 7812 C CA . HIS A 1 69 ? -21.010 1.604 -21.504 1.00 0.00 485 HIS A CA 7
ATOM 7813 C C . HIS A 1 69 ? -20.417 0.207 -21.713 1.00 0.00 485 HIS A C 7
ATOM 7814 O O . HIS A 1 69 ? -20.885 -0.768 -21.156 1.00 0.00 485 HIS A O 7
ATOM 7828 N N . HIS A 1 70 ? -19.401 0.100 -22.522 1.00 0.00 486 HIS A N 7
ATOM 7829 C CA . HIS A 1 70 ? -18.793 -1.235 -22.780 1.00 0.00 486 HIS A CA 7
ATOM 7830 C C . HIS A 1 70 ? -18.009 -1.703 -21.553 1.00 0.00 486 HIS A C 7
ATOM 7831 O O . HIS A 1 70 ? -17.195 -0.986 -21.004 1.00 0.00 486 HIS A O 7
ATOM 7845 N N . HIS A 1 71 ? -18.259 -2.910 -21.118 1.00 0.00 487 HIS A N 7
ATOM 7846 C CA . HIS A 1 71 ? -17.549 -3.444 -19.923 1.00 0.00 487 HIS A CA 7
ATOM 7847 C C . HIS A 1 71 ? -16.173 -3.990 -20.319 1.00 0.00 487 HIS A C 7
ATOM 7848 O O . HIS A 1 71 ? -16.023 -4.700 -21.295 1.00 0.00 487 HIS A O 7
ATOM 7862 N N . HIS A 1 72 ? -15.170 -3.652 -19.554 1.00 0.00 488 HIS A N 7
ATOM 7863 C CA . HIS A 1 72 ? -13.785 -4.124 -19.845 1.00 0.00 488 HIS A CA 7
ATOM 7864 C C . HIS A 1 72 ? -13.467 -3.954 -21.334 1.00 0.00 488 HIS A C 7
ATOM 7865 O O . HIS A 1 72 ? -13.785 -4.794 -22.154 1.00 0.00 488 HIS A O 7
ATOM 7879 N N . HIS A 1 73 ? -12.834 -2.862 -21.684 1.00 0.00 489 HIS A N 7
ATOM 7880 C CA . HIS A 1 73 ? -12.480 -2.610 -23.112 1.00 0.00 489 HIS A CA 7
ATOM 7881 C C . HIS A 1 73 ? -11.912 -3.885 -23.743 1.00 0.00 489 HIS A C 7
ATOM 7882 O O . HIS A 1 73 ? -12.288 -4.187 -24.863 1.00 0.00 489 HIS A O 7
ATOM 7897 N N . MET A 1 1 ? 10.613 -7.320 12.030 1.00 0.00 417 MET A N 8
ATOM 7898 C CA . MET A 1 1 ? 11.026 -6.875 10.671 1.00 0.00 417 MET A CA 8
ATOM 7899 C C . MET A 1 1 ? 9.796 -6.359 9.918 1.00 0.00 417 MET A C 8
ATOM 7900 O O . MET A 1 1 ? 9.590 -6.658 8.759 1.00 0.00 417 MET A O 8
ATOM 7914 N N . GLU A 1 2 ? 8.976 -5.588 10.578 1.00 0.00 418 GLU A N 8
ATOM 7915 C CA . GLU A 1 2 ? 7.746 -5.050 9.925 1.00 0.00 418 GLU A CA 8
ATOM 7916 C C . GLU A 1 2 ? 8.090 -3.809 9.105 1.00 0.00 418 GLU A C 8
ATOM 7917 O O . GLU A 1 2 ? 9.082 -3.150 9.348 1.00 0.00 418 GLU A O 8
ATOM 7929 N N . VAL A 1 3 ? 7.263 -3.485 8.139 1.00 0.00 419 VAL A N 8
ATOM 7930 C CA . VAL A 1 3 ? 7.511 -2.282 7.286 1.00 0.00 419 VAL A CA 8
ATOM 7931 C C . VAL A 1 3 ? 6.345 -1.311 7.434 1.00 0.00 419 VAL A C 8
ATOM 7932 O O . VAL A 1 3 ? 5.192 -1.686 7.343 1.00 0.00 419 VAL A O 8
ATOM 7945 N N . MET A 1 4 ? 6.644 -0.063 7.673 1.00 0.00 420 MET A N 8
ATOM 7946 C CA . MET A 1 4 ? 5.569 0.957 7.845 1.00 0.00 420 MET A CA 8
ATOM 7947 C C . MET A 1 4 ? 5.395 1.745 6.549 1.00 0.00 420 MET A C 8
ATOM 7948 O O . MET A 1 4 ? 6.346 2.022 5.846 1.00 0.00 420 MET A O 8
ATOM 7962 N N . VAL A 1 5 ? 4.178 2.116 6.238 1.00 0.00 421 VAL A N 8
ATOM 7963 C CA . VAL A 1 5 ? 3.908 2.899 4.994 1.00 0.00 421 VAL A CA 8
ATOM 7964 C C . VAL A 1 5 ? 3.026 4.096 5.340 1.00 0.00 421 VAL A C 8
ATOM 7965 O O . VAL A 1 5 ? 2.418 4.145 6.395 1.00 0.00 421 VAL A O 8
ATOM 7978 N N . PHE A 1 6 ? 2.965 5.067 4.460 1.00 0.00 422 PHE A N 8
ATOM 7979 C CA . PHE A 1 6 ? 2.141 6.288 4.723 1.00 0.00 422 PHE A CA 8
ATOM 7980 C C . PHE A 1 6 ? 1.062 6.421 3.654 1.00 0.00 422 PHE A C 8
ATOM 7981 O O . PHE A 1 6 ? 1.299 6.218 2.479 1.00 0.00 422 PHE A O 8
ATOM 7998 N N . THR A 1 7 ? -0.128 6.766 4.065 1.00 0.00 423 THR A N 8
ATOM 7999 C CA . THR A 1 7 ? -1.256 6.926 3.100 1.00 0.00 423 THR A CA 8
ATOM 8000 C C . THR A 1 7 ? -1.404 8.415 2.756 1.00 0.00 423 THR A C 8
ATOM 8001 O O . THR A 1 7 ? -0.693 9.249 3.283 1.00 0.00 423 THR A O 8
ATOM 8012 N N . PRO A 1 8 ? -2.320 8.751 1.880 1.00 0.00 424 PRO A N 8
ATOM 8013 C CA . PRO A 1 8 ? -2.556 10.169 1.470 1.00 0.00 424 PRO A CA 8
ATOM 8014 C C . PRO A 1 8 ? -2.884 11.059 2.677 1.00 0.00 424 PRO A C 8
ATOM 8015 O O . PRO A 1 8 ? -2.601 12.241 2.689 1.00 0.00 424 PRO A O 8
ATOM 8026 N N . LYS A 1 9 ? -3.491 10.495 3.687 1.00 0.00 425 LYS A N 8
ATOM 8027 C CA . LYS A 1 9 ? -3.852 11.293 4.894 1.00 0.00 425 LYS A CA 8
ATOM 8028 C C . LYS A 1 9 ? -2.647 11.351 5.837 1.00 0.00 425 LYS A C 8
ATOM 8029 O O . LYS A 1 9 ? -2.667 12.022 6.848 1.00 0.00 425 LYS A O 8
ATOM 8048 N N . GLY A 1 10 ? -1.591 10.656 5.502 1.00 0.00 426 GLY A N 8
ATOM 8049 C CA . GLY A 1 10 ? -0.371 10.668 6.362 1.00 0.00 426 GLY A CA 8
ATOM 8050 C C . GLY A 1 10 ? -0.553 9.698 7.530 1.00 0.00 426 GLY A C 8
ATOM 8051 O O . GLY A 1 10 ? 0.188 9.724 8.492 1.00 0.00 426 GLY A O 8
ATOM 8055 N N . GLU A 1 11 ? -1.538 8.844 7.457 1.00 0.00 427 GLU A N 8
ATOM 8056 C CA . GLU A 1 11 ? -1.774 7.876 8.565 1.00 0.00 427 GLU A CA 8
ATOM 8057 C C . GLU A 1 11 ? -0.694 6.793 8.566 1.00 0.00 427 GLU A C 8
ATOM 8058 O O . GLU A 1 11 ? -0.186 6.401 7.533 1.00 0.00 427 GLU A O 8
ATOM 8070 N N . ILE A 1 12 ? -0.344 6.307 9.728 1.00 0.00 428 ILE A N 8
ATOM 8071 C CA . ILE A 1 12 ? 0.701 5.246 9.826 1.00 0.00 428 ILE A CA 8
ATOM 8072 C C . ILE A 1 12 ? 0.035 3.873 9.765 1.00 0.00 428 ILE A C 8
ATOM 8073 O O . ILE A 1 12 ? -0.871 3.576 10.520 1.00 0.00 428 ILE A O 8
ATOM 8089 N N . LYS A 1 13 ? 0.499 3.029 8.881 1.00 0.00 429 LYS A N 8
ATOM 8090 C CA . LYS A 1 13 ? -0.077 1.658 8.761 1.00 0.00 429 LYS A CA 8
ATOM 8091 C C . LYS A 1 13 ? 1.063 0.642 8.745 1.00 0.00 429 LYS A C 8
ATOM 8092 O O . LYS A 1 13 ? 1.823 0.554 7.802 1.00 0.00 429 LYS A O 8
ATOM 8111 N N . ARG A 1 14 ? 1.184 -0.121 9.800 1.00 0.00 430 ARG A N 8
ATOM 8112 C CA . ARG A 1 14 ? 2.270 -1.139 9.882 1.00 0.00 430 ARG A CA 8
ATOM 8113 C C . ARG A 1 14 ? 1.777 -2.464 9.312 1.00 0.00 430 ARG A C 8
ATOM 8114 O O . ARG A 1 14 ? 0.667 -2.886 9.567 1.00 0.00 430 ARG A O 8
ATOM 8135 N N . LEU A 1 15 ? 2.604 -3.123 8.538 1.00 0.00 431 LEU A N 8
ATOM 8136 C CA . LEU A 1 15 ? 2.211 -4.430 7.934 1.00 0.00 431 LEU A CA 8
ATOM 8137 C C . LEU A 1 15 ? 3.334 -5.454 8.160 1.00 0.00 431 LEU A C 8
ATOM 8138 O O . LEU A 1 15 ? 4.495 -5.100 8.206 1.00 0.00 431 LEU A O 8
ATOM 8154 N N . PRO A 1 16 ? 2.995 -6.716 8.300 1.00 0.00 432 PRO A N 8
ATOM 8155 C CA . PRO A 1 16 ? 4.002 -7.797 8.522 1.00 0.00 432 PRO A CA 8
ATOM 8156 C C . PRO A 1 16 ? 4.898 -8.025 7.296 1.00 0.00 432 PRO A C 8
ATOM 8157 O O . PRO A 1 16 ? 4.531 -7.726 6.177 1.00 0.00 432 PRO A O 8
ATOM 8168 N N . GLN A 1 17 ? 6.078 -8.542 7.514 1.00 0.00 433 GLN A N 8
ATOM 8169 C CA . GLN A 1 17 ? 7.022 -8.782 6.385 1.00 0.00 433 GLN A CA 8
ATOM 8170 C C . GLN A 1 17 ? 6.338 -9.587 5.279 1.00 0.00 433 GLN A C 8
ATOM 8171 O O . GLN A 1 17 ? 5.509 -10.440 5.530 1.00 0.00 433 GLN A O 8
ATOM 8185 N N . GLY A 1 18 ? 6.693 -9.314 4.050 1.00 0.00 434 GLY A N 8
ATOM 8186 C CA . GLY A 1 18 ? 6.084 -10.045 2.904 1.00 0.00 434 GLY A CA 8
ATOM 8187 C C . GLY A 1 18 ? 4.742 -9.403 2.557 1.00 0.00 434 GLY A C 8
ATOM 8188 O O . GLY A 1 18 ? 3.947 -9.954 1.825 1.00 0.00 434 GLY A O 8
ATOM 8192 N N . ALA A 1 19 ? 4.487 -8.238 3.089 1.00 0.00 435 ALA A N 8
ATOM 8193 C CA . ALA A 1 19 ? 3.197 -7.548 2.808 1.00 0.00 435 ALA A CA 8
ATOM 8194 C C . ALA A 1 19 ? 3.148 -7.091 1.353 1.00 0.00 435 ALA A C 8
ATOM 8195 O O . ALA A 1 19 ? 4.163 -6.810 0.745 1.00 0.00 435 ALA A O 8
ATOM 8202 N N . THR A 1 20 ? 1.965 -7.018 0.793 1.00 0.00 436 THR A N 8
ATOM 8203 C CA . THR A 1 20 ? 1.811 -6.585 -0.632 1.00 0.00 436 THR A CA 8
ATOM 8204 C C . THR A 1 20 ? 0.796 -5.444 -0.720 1.00 0.00 436 THR A C 8
ATOM 8205 O O . THR A 1 20 ? 0.146 -5.093 0.245 1.00 0.00 436 THR A O 8
ATOM 8216 N N . ALA A 1 21 ? 0.666 -4.864 -1.881 1.00 0.00 437 ALA A N 8
ATOM 8217 C CA . ALA A 1 21 ? -0.291 -3.740 -2.067 1.00 0.00 437 ALA A CA 8
ATOM 8218 C C . ALA A 1 21 ? -1.702 -4.201 -1.703 1.00 0.00 437 ALA A C 8
ATOM 8219 O O . ALA A 1 21 ? -2.523 -3.426 -1.254 1.00 0.00 437 ALA A O 8
ATOM 8226 N N . LEU A 1 22 ? -1.994 -5.458 -1.898 1.00 0.00 438 LEU A N 8
ATOM 8227 C CA . LEU A 1 22 ? -3.352 -5.971 -1.569 1.00 0.00 438 LEU A CA 8
ATOM 8228 C C . LEU A 1 22 ? -3.600 -5.840 -0.063 1.00 0.00 438 LEU A C 8
ATOM 8229 O O . LEU A 1 22 ? -4.663 -5.437 0.365 1.00 0.00 438 LEU A O 8
ATOM 8245 N N . ASP A 1 23 ? -2.628 -6.179 0.740 1.00 0.00 439 ASP A N 8
ATOM 8246 C CA . ASP A 1 23 ? -2.799 -6.082 2.218 1.00 0.00 439 ASP A CA 8
ATOM 8247 C C . ASP A 1 23 ? -3.035 -4.624 2.616 1.00 0.00 439 ASP A C 8
ATOM 8248 O O . ASP A 1 23 ? -3.863 -4.322 3.453 1.00 0.00 439 ASP A O 8
ATOM 8257 N N . PHE A 1 24 ? -2.303 -3.723 2.025 1.00 0.00 440 PHE A N 8
ATOM 8258 C CA . PHE A 1 24 ? -2.457 -2.279 2.354 1.00 0.00 440 PHE A CA 8
ATOM 8259 C C . PHE A 1 24 ? -3.877 -1.818 2.017 1.00 0.00 440 PHE A C 8
ATOM 8260 O O . PHE A 1 24 ? -4.501 -1.097 2.769 1.00 0.00 440 PHE A O 8
ATOM 8277 N N . ALA A 1 25 ? -4.382 -2.217 0.883 1.00 0.00 441 ALA A N 8
ATOM 8278 C CA . ALA A 1 25 ? -5.754 -1.798 0.480 1.00 0.00 441 ALA A CA 8
ATOM 8279 C C . ALA A 1 25 ? -6.763 -2.231 1.547 1.00 0.00 441 ALA A C 8
ATOM 8280 O O . ALA A 1 25 ? -7.614 -1.468 1.957 1.00 0.00 441 ALA A O 8
ATOM 8287 N N . TYR A 1 26 ? -6.673 -3.453 1.998 1.00 0.00 442 TYR A N 8
ATOM 8288 C CA . TYR A 1 26 ? -7.622 -3.945 3.037 1.00 0.00 442 TYR A CA 8
ATOM 8289 C C . TYR A 1 26 ? -7.412 -3.164 4.335 1.00 0.00 442 TYR A C 8
ATOM 8290 O O . TYR A 1 26 ? -8.346 -2.885 5.062 1.00 0.00 442 TYR A O 8
ATOM 8308 N N . SER A 1 27 ? -6.192 -2.822 4.637 1.00 0.00 443 SER A N 8
ATOM 8309 C CA . SER A 1 27 ? -5.910 -2.071 5.890 1.00 0.00 443 SER A CA 8
ATOM 8310 C C . SER A 1 27 ? -6.672 -0.745 5.876 1.00 0.00 443 SER A C 8
ATOM 8311 O O . SER A 1 27 ? -7.185 -0.302 6.884 1.00 0.00 443 SER A O 8
ATOM 8319 N N . LEU A 1 28 ? -6.738 -0.103 4.743 1.00 0.00 444 LEU A N 8
ATOM 8320 C CA . LEU A 1 28 ? -7.454 1.199 4.663 1.00 0.00 444 LEU A CA 8
ATOM 8321 C C . LEU A 1 28 ? -8.935 0.995 4.983 1.00 0.00 444 LEU A C 8
ATOM 8322 O O . LEU A 1 28 ? -9.525 1.756 5.723 1.00 0.00 444 LEU A O 8
ATOM 8338 N N . HIS A 1 29 ? -9.533 -0.029 4.433 1.00 0.00 445 HIS A N 8
ATOM 8339 C CA . HIS A 1 29 ? -10.977 -0.291 4.694 1.00 0.00 445 HIS A CA 8
ATOM 8340 C C . HIS A 1 29 ? -11.310 -1.742 4.323 1.00 0.00 445 HIS A C 8
ATOM 8341 O O . HIS A 1 29 ? -10.753 -2.675 4.863 1.00 0.00 445 HIS A O 8
ATOM 8355 N N . SER A 1 30 ? -12.219 -1.928 3.400 1.00 0.00 446 SER A N 8
ATOM 8356 C CA . SER A 1 30 ? -12.605 -3.303 2.978 1.00 0.00 446 SER A CA 8
ATOM 8357 C C . SER A 1 30 ? -13.109 -3.260 1.534 1.00 0.00 446 SER A C 8
ATOM 8358 O O . SER A 1 30 ? -12.422 -3.644 0.609 1.00 0.00 446 SER A O 8
ATOM 8366 N N . ASP A 1 31 ? -14.314 -2.794 1.346 1.00 0.00 447 ASP A N 8
ATOM 8367 C CA . ASP A 1 31 ? -14.890 -2.716 -0.023 1.00 0.00 447 ASP A CA 8
ATOM 8368 C C . ASP A 1 31 ? -14.070 -1.746 -0.868 1.00 0.00 447 ASP A C 8
ATOM 8369 O O . ASP A 1 31 ? -13.792 -1.992 -2.024 1.00 0.00 447 ASP A O 8
ATOM 8378 N N . LEU A 1 32 ? -13.694 -0.632 -0.302 1.00 0.00 448 LEU A N 8
ATOM 8379 C CA . LEU A 1 32 ? -12.907 0.364 -1.075 1.00 0.00 448 LEU A CA 8
ATOM 8380 C C . LEU A 1 32 ? -11.568 -0.261 -1.471 1.00 0.00 448 LEU A C 8
ATOM 8381 O O . LEU A 1 32 ? -11.113 -0.133 -2.590 1.00 0.00 448 LEU A O 8
ATOM 8397 N N . GLY A 1 33 ? -10.933 -0.930 -0.550 1.00 0.00 449 GLY A N 8
ATOM 8398 C CA . GLY A 1 33 ? -9.619 -1.557 -0.854 1.00 0.00 449 GLY A CA 8
ATOM 8399 C C . GLY A 1 33 ? -9.808 -2.667 -1.886 1.00 0.00 449 GLY A C 8
ATOM 8400 O O . GLY A 1 33 ? -9.047 -2.795 -2.823 1.00 0.00 449 GLY A O 8
ATOM 8404 N N . ASP A 1 34 ? -10.819 -3.471 -1.715 1.00 0.00 450 ASP A N 8
ATOM 8405 C CA . ASP A 1 34 ? -11.076 -4.579 -2.675 1.00 0.00 450 ASP A CA 8
ATOM 8406 C C . ASP A 1 34 ? -11.522 -4.001 -4.018 1.00 0.00 450 ASP A C 8
ATOM 8407 O O . ASP A 1 34 ? -11.299 -4.582 -5.062 1.00 0.00 450 ASP A O 8
ATOM 8416 N N . HIS A 1 35 ? -12.157 -2.861 -3.997 1.00 0.00 451 HIS A N 8
ATOM 8417 C CA . HIS A 1 35 ? -12.627 -2.240 -5.264 1.00 0.00 451 HIS A CA 8
ATOM 8418 C C . HIS A 1 35 ? -11.453 -1.522 -5.926 1.00 0.00 451 HIS A C 8
ATOM 8419 O O . HIS A 1 35 ? -11.624 -0.667 -6.771 1.00 0.00 451 HIS A O 8
ATOM 8433 N N . CYS A 1 36 ? -10.257 -1.865 -5.533 1.00 0.00 452 CYS A N 8
ATOM 8434 C CA . CYS A 1 36 ? -9.056 -1.212 -6.117 1.00 0.00 452 CYS A CA 8
ATOM 8435 C C . CYS A 1 36 ? -8.737 -1.829 -7.478 1.00 0.00 452 CYS A C 8
ATOM 8436 O O . CYS A 1 36 ? -8.714 -3.035 -7.637 1.00 0.00 452 CYS A O 8
ATOM 8444 N N . ILE A 1 37 ? -8.488 -1.003 -8.461 1.00 0.00 453 ILE A N 8
ATOM 8445 C CA . ILE A 1 37 ? -8.164 -1.511 -9.827 1.00 0.00 453 ILE A CA 8
ATOM 8446 C C . ILE A 1 37 ? -6.655 -1.416 -10.062 1.00 0.00 453 ILE A C 8
ATOM 8447 O O . ILE A 1 37 ? -6.149 -1.844 -11.081 1.00 0.00 453 ILE A O 8
ATOM 8463 N N . GLY A 1 38 ? -5.927 -0.858 -9.131 1.00 0.00 454 GLY A N 8
ATOM 8464 C CA . GLY A 1 38 ? -4.453 -0.741 -9.314 1.00 0.00 454 GLY A CA 8
ATOM 8465 C C . GLY A 1 38 ? -3.811 -0.148 -8.059 1.00 0.00 454 GLY A C 8
ATOM 8466 O O . GLY A 1 38 ? -4.483 0.175 -7.098 1.00 0.00 454 GLY A O 8
ATOM 8470 N N . ALA A 1 39 ? -2.508 -0.005 -8.063 1.00 0.00 455 ALA A N 8
ATOM 8471 C CA . ALA A 1 39 ? -1.801 0.561 -6.873 1.00 0.00 455 ALA A CA 8
ATOM 8472 C C . ALA A 1 39 ? -0.721 1.536 -7.332 1.00 0.00 455 ALA A C 8
ATOM 8473 O O . ALA A 1 39 ? -0.178 1.409 -8.414 1.00 0.00 455 ALA A O 8
ATOM 8480 N N . LYS A 1 40 ? -0.402 2.508 -6.512 1.00 0.00 456 LYS A N 8
ATOM 8481 C CA . LYS A 1 40 ? 0.650 3.503 -6.886 1.00 0.00 456 LYS A CA 8
ATOM 8482 C C . LYS A 1 40 ? 1.609 3.691 -5.710 1.00 0.00 456 LYS A C 8
ATOM 8483 O O . LYS A 1 40 ? 1.216 4.091 -4.632 1.00 0.00 456 LYS A O 8
ATOM 8502 N N . VAL A 1 41 ? 2.867 3.402 -5.922 1.00 0.00 457 VAL A N 8
ATOM 8503 C CA . VAL A 1 41 ? 3.888 3.554 -4.839 1.00 0.00 457 VAL A CA 8
ATOM 8504 C C . VAL A 1 41 ? 5.018 4.457 -5.334 1.00 0.00 457 VAL A C 8
ATOM 8505 O O . VAL A 1 41 ? 5.481 4.331 -6.451 1.00 0.00 457 VAL A O 8
ATOM 8518 N N . ASN A 1 42 ? 5.454 5.369 -4.505 1.00 0.00 458 ASN A N 8
ATOM 8519 C CA . ASN A 1 42 ? 6.553 6.296 -4.898 1.00 0.00 458 ASN A CA 8
ATOM 8520 C C . ASN A 1 42 ? 6.148 7.055 -6.161 1.00 0.00 458 ASN A C 8
ATOM 8521 O O . ASN A 1 42 ? 6.955 7.311 -7.030 1.00 0.00 458 ASN A O 8
ATOM 8532 N N . HIS A 1 43 ? 4.894 7.414 -6.252 1.00 0.00 459 HIS A N 8
ATOM 8533 C CA . HIS A 1 43 ? 4.389 8.164 -7.437 1.00 0.00 459 HIS A CA 8
ATOM 8534 C C . HIS A 1 43 ? 4.631 7.351 -8.707 1.00 0.00 459 HIS A C 8
ATOM 8535 O O . HIS A 1 43 ? 4.521 7.855 -9.806 1.00 0.00 459 HIS A O 8
ATOM 8549 N N . LYS A 1 44 ? 4.953 6.088 -8.557 1.00 0.00 460 LYS A N 8
ATOM 8550 C CA . LYS A 1 44 ? 5.202 5.209 -9.743 1.00 0.00 460 LYS A CA 8
ATOM 8551 C C . LYS A 1 44 ? 4.156 4.106 -9.796 1.00 0.00 460 LYS A C 8
ATOM 8552 O O . LYS A 1 44 ? 3.547 3.758 -8.802 1.00 0.00 460 LYS A O 8
ATOM 8571 N N . LEU A 1 45 ? 3.928 3.563 -10.959 1.00 0.00 461 LEU A N 8
ATOM 8572 C CA . LEU A 1 45 ? 2.903 2.494 -11.090 1.00 0.00 461 LEU A CA 8
ATOM 8573 C C . LEU A 1 45 ? 3.535 1.136 -10.795 1.00 0.00 461 LEU A C 8
ATOM 8574 O O . LEU A 1 45 ? 4.372 0.655 -11.537 1.00 0.00 461 LEU A O 8
ATOM 8590 N N . VAL A 1 46 ? 3.124 0.512 -9.719 1.00 0.00 462 VAL A N 8
ATOM 8591 C CA . VAL A 1 46 ? 3.674 -0.828 -9.350 1.00 0.00 462 VAL A CA 8
ATOM 8592 C C . VAL A 1 46 ? 2.544 -1.869 -9.379 1.00 0.00 462 VAL A C 8
ATOM 8593 O O . VAL A 1 46 ? 1.396 -1.550 -9.134 1.00 0.00 462 VAL A O 8
ATOM 8606 N N . PRO A 1 47 ? 2.867 -3.109 -9.667 1.00 0.00 463 PRO A N 8
ATOM 8607 C CA . PRO A 1 47 ? 1.862 -4.212 -9.717 1.00 0.00 463 PRO A CA 8
ATOM 8608 C C . PRO A 1 47 ? 1.260 -4.528 -8.340 1.00 0.00 463 PRO A C 8
ATOM 8609 O O . PRO A 1 47 ? 1.792 -4.160 -7.311 1.00 0.00 463 PRO A O 8
ATOM 8620 N N . LEU A 1 48 ? 0.145 -5.205 -8.330 1.00 0.00 464 LEU A N 8
ATOM 8621 C CA . LEU A 1 48 ? -0.529 -5.559 -7.049 1.00 0.00 464 LEU A CA 8
ATOM 8622 C C . LEU A 1 48 ? 0.385 -6.474 -6.225 1.00 0.00 464 LEU A C 8
ATOM 8623 O O . LEU A 1 48 ? 0.462 -6.366 -5.018 1.00 0.00 464 LEU A O 8
ATOM 8639 N N . SER A 1 49 ? 1.068 -7.380 -6.868 1.00 0.00 465 SER A N 8
ATOM 8640 C CA . SER A 1 49 ? 1.967 -8.309 -6.127 1.00 0.00 465 SER A CA 8
ATOM 8641 C C . SER A 1 49 ? 3.236 -7.561 -5.710 1.00 0.00 465 SER A C 8
ATOM 8642 O O . SER A 1 49 ? 4.158 -8.135 -5.166 1.00 0.00 465 SER A O 8
ATOM 8650 N N . TYR A 1 50 ? 3.289 -6.283 -5.971 1.00 0.00 466 TYR A N 8
ATOM 8651 C CA . TYR A 1 50 ? 4.495 -5.486 -5.608 1.00 0.00 466 TYR A CA 8
ATOM 8652 C C . TYR A 1 50 ? 4.699 -5.486 -4.091 1.00 0.00 466 TYR A C 8
ATOM 8653 O O . TYR A 1 50 ? 3.772 -5.318 -3.323 1.00 0.00 466 TYR A O 8
ATOM 8671 N N . VAL A 1 51 ? 5.917 -5.679 -3.662 1.00 0.00 467 VAL A N 8
ATOM 8672 C CA . VAL A 1 51 ? 6.216 -5.701 -2.202 1.00 0.00 467 VAL A CA 8
ATOM 8673 C C . VAL A 1 51 ? 6.341 -4.270 -1.668 1.00 0.00 467 VAL A C 8
ATOM 8674 O O . VAL A 1 51 ? 7.008 -3.432 -2.243 1.00 0.00 467 VAL A O 8
ATOM 8687 N N . LEU A 1 52 ? 5.689 -3.992 -0.572 1.00 0.00 468 LEU A N 8
ATOM 8688 C CA . LEU A 1 52 ? 5.739 -2.624 0.018 1.00 0.00 468 LEU A CA 8
ATOM 8689 C C . LEU A 1 52 ? 7.110 -2.357 0.634 1.00 0.00 468 LEU A C 8
ATOM 8690 O O . LEU A 1 52 ? 7.764 -3.253 1.131 1.00 0.00 468 LEU A O 8
ATOM 8706 N N . ASN A 1 53 ? 7.543 -1.119 0.602 1.00 0.00 469 ASN A N 8
ATOM 8707 C CA . ASN A 1 53 ? 8.875 -0.752 1.179 1.00 0.00 469 ASN A CA 8
ATOM 8708 C C . ASN A 1 53 ? 8.698 0.354 2.221 1.00 0.00 469 ASN A C 8
ATOM 8709 O O . ASN A 1 53 ? 7.886 1.247 2.072 1.00 0.00 469 ASN A O 8
ATOM 8720 N N . SER A 1 54 ? 9.454 0.283 3.279 1.00 0.00 470 SER A N 8
ATOM 8721 C CA . SER A 1 54 ? 9.352 1.301 4.360 1.00 0.00 470 SER A CA 8
ATOM 8722 C C . SER A 1 54 ? 9.823 2.669 3.864 1.00 0.00 470 SER A C 8
ATOM 8723 O O . SER A 1 54 ? 10.784 2.784 3.129 1.00 0.00 470 SER A O 8
ATOM 8731 N N . GLY A 1 55 ? 9.147 3.710 4.278 1.00 0.00 471 GLY A N 8
ATOM 8732 C CA . GLY A 1 55 ? 9.532 5.088 3.859 1.00 0.00 471 GLY A CA 8
ATOM 8733 C C . GLY A 1 55 ? 8.775 5.455 2.584 1.00 0.00 471 GLY A C 8
ATOM 8734 O O . GLY A 1 55 ? 8.377 6.586 2.388 1.00 0.00 471 GLY A O 8
ATOM 8738 N N . ASP A 1 56 ? 8.577 4.503 1.713 1.00 0.00 472 ASP A N 8
ATOM 8739 C CA . ASP A 1 56 ? 7.854 4.780 0.443 1.00 0.00 472 ASP A CA 8
ATOM 8740 C C . ASP A 1 56 ? 6.372 5.037 0.717 1.00 0.00 472 ASP A C 8
ATOM 8741 O O . ASP A 1 56 ? 5.773 4.431 1.584 1.00 0.00 472 ASP A O 8
ATOM 8750 N N . GLN A 1 57 ? 5.778 5.933 -0.026 1.00 0.00 473 GLN A N 8
ATOM 8751 C CA . GLN A 1 57 ? 4.334 6.241 0.173 1.00 0.00 473 GLN A CA 8
ATOM 8752 C C . GLN A 1 57 ? 3.491 5.263 -0.639 1.00 0.00 473 GLN A C 8
ATOM 8753 O O . GLN A 1 57 ? 3.856 4.876 -1.733 1.00 0.00 473 GLN A O 8
ATOM 8767 N N . VAL A 1 58 ? 2.368 4.856 -0.104 1.00 0.00 474 VAL A N 8
ATOM 8768 C CA . VAL A 1 58 ? 1.482 3.890 -0.822 1.00 0.00 474 VAL A CA 8
ATOM 8769 C C . VAL A 1 58 ? 0.120 4.530 -1.079 1.00 0.00 474 VAL A C 8
ATOM 8770 O O . VAL A 1 58 ? -0.487 5.105 -0.196 1.00 0.00 474 VAL A O 8
ATOM 8783 N N . GLU A 1 59 ? -0.367 4.422 -2.286 1.00 0.00 475 GLU A N 8
ATOM 8784 C CA . GLU A 1 59 ? -1.697 5.007 -2.624 1.00 0.00 475 GLU A CA 8
ATOM 8785 C C . GLU A 1 59 ? -2.445 4.048 -3.550 1.00 0.00 475 GLU A C 8
ATOM 8786 O O . GLU A 1 59 ? -1.945 3.641 -4.580 1.00 0.00 475 GLU A O 8
ATOM 8798 N N . VAL A 1 60 ? -3.645 3.682 -3.182 1.00 0.00 476 VAL A N 8
ATOM 8799 C CA . VAL A 1 60 ? -4.448 2.743 -4.020 1.00 0.00 476 VAL A CA 8
ATOM 8800 C C . VAL A 1 60 ? -5.368 3.535 -4.951 1.00 0.00 476 VAL A C 8
ATOM 8801 O O . VAL A 1 60 ? -6.035 4.463 -4.540 1.00 0.00 476 VAL A O 8
ATOM 8814 N N . LEU A 1 61 ? -5.400 3.178 -6.210 1.00 0.00 477 LEU A N 8
ATOM 8815 C CA . LEU A 1 61 ? -6.264 3.911 -7.183 1.00 0.00 477 LEU A CA 8
ATOM 8816 C C . LEU A 1 61 ? -7.613 3.204 -7.306 1.00 0.00 477 LEU A C 8
ATOM 8817 O O . LEU A 1 61 ? -7.711 2.104 -7.812 1.00 0.00 477 LEU A O 8
ATOM 8833 N N . SER A 1 62 ? -8.653 3.839 -6.836 1.00 0.00 478 SER A N 8
ATOM 8834 C CA . SER A 1 62 ? -10.011 3.227 -6.902 1.00 0.00 478 SER A CA 8
ATOM 8835 C C . SER A 1 62 ? -10.696 3.612 -8.216 1.00 0.00 478 SER A C 8
ATOM 8836 O O . SER A 1 62 ? -10.202 4.420 -8.979 1.00 0.00 478 SER A O 8
ATOM 8844 N N . SER A 1 63 ? -11.834 3.031 -8.480 1.00 0.00 479 SER A N 8
ATOM 8845 C CA . SER A 1 63 ? -12.573 3.338 -9.736 1.00 0.00 479 SER A CA 8
ATOM 8846 C C . SER A 1 63 ? -13.254 4.705 -9.613 1.00 0.00 479 SER A C 8
ATOM 8847 O O . SER A 1 63 ? -14.297 4.947 -10.187 1.00 0.00 479 SER A O 8
ATOM 8855 N N . LYS A 1 64 ? -12.674 5.597 -8.855 1.00 0.00 480 LYS A N 8
ATOM 8856 C CA . LYS A 1 64 ? -13.283 6.943 -8.671 1.00 0.00 480 LYS A CA 8
ATOM 8857 C C . LYS A 1 64 ? -13.149 7.774 -9.944 1.00 0.00 480 LYS A C 8
ATOM 8858 O O . LYS A 1 64 ? -12.180 7.683 -10.671 1.00 0.00 480 LYS A O 8
ATOM 8877 N N . SER A 1 65 ? -14.137 8.580 -10.210 1.00 0.00 481 SER A N 8
ATOM 8878 C CA . SER A 1 65 ? -14.120 9.429 -11.432 1.00 0.00 481 SER A CA 8
ATOM 8879 C C . SER A 1 65 ? -13.091 10.551 -11.280 1.00 0.00 481 SER A C 8
ATOM 8880 O O . SER A 1 65 ? -13.284 11.502 -10.545 1.00 0.00 481 SER A O 8
ATOM 8888 N N . LEU A 1 66 ? -11.996 10.442 -11.985 1.00 0.00 482 LEU A N 8
ATOM 8889 C CA . LEU A 1 66 ? -10.927 11.479 -11.920 1.00 0.00 482 LEU A CA 8
ATOM 8890 C C . LEU A 1 66 ? -11.076 12.422 -13.117 1.00 0.00 482 LEU A C 8
ATOM 8891 O O . LEU A 1 66 ? -10.223 13.243 -13.383 1.00 0.00 482 LEU A O 8
ATOM 8907 N N . GLU A 1 67 ? -12.163 12.300 -13.838 1.00 0.00 483 GLU A N 8
ATOM 8908 C CA . GLU A 1 67 ? -12.404 13.177 -15.022 1.00 0.00 483 GLU A CA 8
ATOM 8909 C C . GLU A 1 67 ? -11.257 13.041 -16.027 1.00 0.00 483 GLU A C 8
ATOM 8910 O O . GLU A 1 67 ? -10.172 13.553 -15.829 1.00 0.00 483 GLU A O 8
ATOM 8922 N N . HIS A 1 68 ? -11.501 12.344 -17.105 1.00 0.00 484 HIS A N 8
ATOM 8923 C CA . HIS A 1 68 ? -10.451 12.150 -18.144 1.00 0.00 484 HIS A CA 8
ATOM 8924 C C . HIS A 1 68 ? -10.035 13.503 -18.722 1.00 0.00 484 HIS A C 8
ATOM 8925 O O . HIS A 1 68 ? -8.873 13.749 -18.979 1.00 0.00 484 HIS A O 8
ATOM 8939 N N . HIS A 1 69 ? -10.976 14.383 -18.935 1.00 0.00 485 HIS A N 8
ATOM 8940 C CA . HIS A 1 69 ? -10.635 15.716 -19.502 1.00 0.00 485 HIS A CA 8
ATOM 8941 C C . HIS A 1 69 ? -9.998 16.586 -18.416 1.00 0.00 485 HIS A C 8
ATOM 8942 O O . HIS A 1 69 ? -10.554 17.579 -17.989 1.00 0.00 485 HIS A O 8
ATOM 8956 N N . HIS A 1 70 ? -8.826 16.214 -17.972 1.00 0.00 486 HIS A N 8
ATOM 8957 C CA . HIS A 1 70 ? -8.128 17.002 -16.921 1.00 0.00 486 HIS A CA 8
ATOM 8958 C C . HIS A 1 70 ? -7.852 18.410 -17.446 1.00 0.00 486 HIS A C 8
ATOM 8959 O O . HIS A 1 70 ? -8.000 19.388 -16.740 1.00 0.00 486 HIS A O 8
ATOM 8973 N N . HIS A 1 71 ? -7.453 18.521 -18.687 1.00 0.00 487 HIS A N 8
ATOM 8974 C CA . HIS A 1 71 ? -7.166 19.866 -19.266 1.00 0.00 487 HIS A CA 8
ATOM 8975 C C . HIS A 1 71 ? -7.419 19.848 -20.774 1.00 0.00 487 HIS A C 8
ATOM 8976 O O . HIS A 1 71 ? -7.528 18.805 -21.387 1.00 0.00 487 HIS A O 8
ATOM 8990 N N . HIS A 1 72 ? -7.518 21.007 -21.371 1.00 0.00 488 HIS A N 8
ATOM 8991 C CA . HIS A 1 72 ? -7.772 21.084 -22.836 1.00 0.00 488 HIS A CA 8
ATOM 8992 C C . HIS A 1 72 ? -6.451 20.977 -23.602 1.00 0.00 488 HIS A C 8
ATOM 8993 O O . HIS A 1 72 ? -5.537 21.754 -23.400 1.00 0.00 488 HIS A O 8
ATOM 9007 N N . HIS A 1 73 ? -6.347 20.013 -24.476 1.00 0.00 489 HIS A N 8
ATOM 9008 C CA . HIS A 1 73 ? -5.093 19.837 -25.261 1.00 0.00 489 HIS A CA 8
ATOM 9009 C C . HIS A 1 73 ? -5.060 20.842 -26.414 1.00 0.00 489 HIS A C 8
ATOM 9010 O O . HIS A 1 73 ? -6.101 21.063 -27.013 1.00 0.00 489 HIS A O 8
ATOM 9025 N N . MET A 1 1 ? 10.123 -9.098 10.542 1.00 0.00 417 MET A N 9
ATOM 9026 C CA . MET A 1 1 ? 10.293 -7.620 10.527 1.00 0.00 417 MET A CA 9
ATOM 9027 C C . MET A 1 1 ? 9.012 -6.966 10.008 1.00 0.00 417 MET A C 9
ATOM 9028 O O . MET A 1 1 ? 8.280 -7.548 9.232 1.00 0.00 417 MET A O 9
ATOM 9042 N N . GLU A 1 2 ? 8.737 -5.758 10.434 1.00 0.00 418 GLU A N 9
ATOM 9043 C CA . GLU A 1 2 ? 7.504 -5.042 9.979 1.00 0.00 418 GLU A CA 9
ATOM 9044 C C . GLU A 1 2 ? 7.908 -3.827 9.144 1.00 0.00 418 GLU A C 9
ATOM 9045 O O . GLU A 1 2 ? 8.916 -3.198 9.399 1.00 0.00 418 GLU A O 9
ATOM 9057 N N . VAL A 1 3 ? 7.126 -3.495 8.146 1.00 0.00 419 VAL A N 9
ATOM 9058 C CA . VAL A 1 3 ? 7.449 -2.320 7.277 1.00 0.00 419 VAL A CA 9
ATOM 9059 C C . VAL A 1 3 ? 6.440 -1.205 7.547 1.00 0.00 419 VAL A C 9
ATOM 9060 O O . VAL A 1 3 ? 5.245 -1.420 7.561 1.00 0.00 419 VAL A O 9
ATOM 9073 N N . MET A 1 4 ? 6.919 -0.013 7.774 1.00 0.00 420 MET A N 9
ATOM 9074 C CA . MET A 1 4 ? 6.004 1.130 8.054 1.00 0.00 420 MET A CA 9
ATOM 9075 C C . MET A 1 4 ? 5.650 1.828 6.740 1.00 0.00 420 MET A C 9
ATOM 9076 O O . MET A 1 4 ? 6.507 2.095 5.922 1.00 0.00 420 MET A O 9
ATOM 9090 N N . VAL A 1 5 ? 4.392 2.129 6.535 1.00 0.00 421 VAL A N 9
ATOM 9091 C CA . VAL A 1 5 ? 3.965 2.817 5.276 1.00 0.00 421 VAL A CA 9
ATOM 9092 C C . VAL A 1 5 ? 3.074 4.005 5.632 1.00 0.00 421 VAL A C 9
ATOM 9093 O O . VAL A 1 5 ? 2.561 4.101 6.734 1.00 0.00 421 VAL A O 9
ATOM 9106 N N . PHE A 1 6 ? 2.901 4.918 4.708 1.00 0.00 422 PHE A N 9
ATOM 9107 C CA . PHE A 1 6 ? 2.061 6.127 4.971 1.00 0.00 422 PHE A CA 9
ATOM 9108 C C . PHE A 1 6 ? 0.888 6.157 3.996 1.00 0.00 422 PHE A C 9
ATOM 9109 O O . PHE A 1 6 ? 1.029 5.867 2.824 1.00 0.00 422 PHE A O 9
ATOM 9126 N N . THR A 1 7 ? -0.271 6.511 4.478 1.00 0.00 423 THR A N 9
ATOM 9127 C CA . THR A 1 7 ? -1.478 6.576 3.599 1.00 0.00 423 THR A CA 9
ATOM 9128 C C . THR A 1 7 ? -1.697 8.033 3.182 1.00 0.00 423 THR A C 9
ATOM 9129 O O . THR A 1 7 ? -1.124 8.937 3.759 1.00 0.00 423 THR A O 9
ATOM 9140 N N . PRO A 1 8 ? -2.519 8.266 2.192 1.00 0.00 424 PRO A N 9
ATOM 9141 C CA . PRO A 1 8 ? -2.809 9.646 1.709 1.00 0.00 424 PRO A CA 9
ATOM 9142 C C . PRO A 1 8 ? -3.550 10.460 2.775 1.00 0.00 424 PRO A C 9
ATOM 9143 O O . PRO A 1 8 ? -3.650 11.668 2.696 1.00 0.00 424 PRO A O 9
ATOM 9154 N N . LYS A 1 9 ? -4.071 9.797 3.771 1.00 0.00 425 LYS A N 9
ATOM 9155 C CA . LYS A 1 9 ? -4.808 10.513 4.852 1.00 0.00 425 LYS A CA 9
ATOM 9156 C C . LYS A 1 9 ? -3.811 11.014 5.902 1.00 0.00 425 LYS A C 9
ATOM 9157 O O . LYS A 1 9 ? -4.174 11.700 6.835 1.00 0.00 425 LYS A O 9
ATOM 9176 N N . GLY A 1 10 ? -2.555 10.684 5.753 1.00 0.00 426 GLY A N 9
ATOM 9177 C CA . GLY A 1 10 ? -1.532 11.149 6.739 1.00 0.00 426 GLY A CA 9
ATOM 9178 C C . GLY A 1 10 ? -1.501 10.206 7.943 1.00 0.00 426 GLY A C 9
ATOM 9179 O O . GLY A 1 10 ? -0.842 10.463 8.930 1.00 0.00 426 GLY A O 9
ATOM 9183 N N . GLU A 1 11 ? -2.209 9.114 7.867 1.00 0.00 427 GLU A N 9
ATOM 9184 C CA . GLU A 1 11 ? -2.226 8.149 9.003 1.00 0.00 427 GLU A CA 9
ATOM 9185 C C . GLU A 1 11 ? -1.021 7.211 8.913 1.00 0.00 427 GLU A C 9
ATOM 9186 O O . GLU A 1 11 ? -0.355 7.131 7.901 1.00 0.00 427 GLU A O 9
ATOM 9198 N N . ILE A 1 12 ? -0.738 6.500 9.978 1.00 0.00 428 ILE A N 9
ATOM 9199 C CA . ILE A 1 12 ? 0.422 5.554 9.988 1.00 0.00 428 ILE A CA 9
ATOM 9200 C C . ILE A 1 12 ? -0.105 4.120 10.031 1.00 0.00 428 ILE A C 9
ATOM 9201 O O . ILE A 1 12 ? -0.918 3.778 10.867 1.00 0.00 428 ILE A O 9
ATOM 9217 N N . LYS A 1 13 ? 0.353 3.279 9.135 1.00 0.00 429 LYS A N 9
ATOM 9218 C CA . LYS A 1 13 ? -0.115 1.856 9.113 1.00 0.00 429 LYS A CA 9
ATOM 9219 C C . LYS A 1 13 ? 1.101 0.930 9.140 1.00 0.00 429 LYS A C 9
ATOM 9220 O O . LYS A 1 13 ? 2.104 1.192 8.509 1.00 0.00 429 LYS A O 9
ATOM 9239 N N . ARG A 1 14 ? 1.015 -0.151 9.877 1.00 0.00 430 ARG A N 9
ATOM 9240 C CA . ARG A 1 14 ? 2.157 -1.116 9.967 1.00 0.00 430 ARG A CA 9
ATOM 9241 C C . ARG A 1 14 ? 1.764 -2.442 9.318 1.00 0.00 430 ARG A C 9
ATOM 9242 O O . ARG A 1 14 ? 0.675 -2.940 9.520 1.00 0.00 430 ARG A O 9
ATOM 9263 N N . LEU A 1 15 ? 2.649 -3.021 8.545 1.00 0.00 431 LEU A N 9
ATOM 9264 C CA . LEU A 1 15 ? 2.344 -4.327 7.878 1.00 0.00 431 LEU A CA 9
ATOM 9265 C C . LEU A 1 15 ? 3.548 -5.270 8.050 1.00 0.00 431 LEU A C 9
ATOM 9266 O O . LEU A 1 15 ? 4.678 -4.825 8.085 1.00 0.00 431 LEU A O 9
ATOM 9282 N N . PRO A 1 16 ? 3.323 -6.562 8.157 1.00 0.00 432 PRO A N 9
ATOM 9283 C CA . PRO A 1 16 ? 4.428 -7.552 8.330 1.00 0.00 432 PRO A CA 9
ATOM 9284 C C . PRO A 1 16 ? 5.259 -7.721 7.048 1.00 0.00 432 PRO A C 9
ATOM 9285 O O . PRO A 1 16 ? 4.823 -7.384 5.965 1.00 0.00 432 PRO A O 9
ATOM 9296 N N . GLN A 1 17 ? 6.458 -8.223 7.174 1.00 0.00 433 GLN A N 9
ATOM 9297 C CA . GLN A 1 17 ? 7.338 -8.404 5.980 1.00 0.00 433 GLN A CA 9
ATOM 9298 C C . GLN A 1 17 ? 6.643 -9.283 4.936 1.00 0.00 433 GLN A C 9
ATOM 9299 O O . GLN A 1 17 ? 5.863 -10.156 5.260 1.00 0.00 433 GLN A O 9
ATOM 9313 N N . GLY A 1 18 ? 6.923 -9.054 3.679 1.00 0.00 434 GLY A N 9
ATOM 9314 C CA . GLY A 1 18 ? 6.284 -9.869 2.604 1.00 0.00 434 GLY A CA 9
ATOM 9315 C C . GLY A 1 18 ? 4.906 -9.291 2.281 1.00 0.00 434 GLY A C 9
ATOM 9316 O O . GLY A 1 18 ? 4.119 -9.888 1.572 1.00 0.00 434 GLY A O 9
ATOM 9320 N N . ALA A 1 19 ? 4.612 -8.130 2.795 1.00 0.00 435 ALA A N 9
ATOM 9321 C CA . ALA A 1 19 ? 3.289 -7.499 2.524 1.00 0.00 435 ALA A CA 9
ATOM 9322 C C . ALA A 1 19 ? 3.211 -7.070 1.056 1.00 0.00 435 ALA A C 9
ATOM 9323 O O . ALA A 1 19 ? 4.215 -6.802 0.425 1.00 0.00 435 ALA A O 9
ATOM 9330 N N . THR A 1 20 ? 2.021 -7.012 0.511 1.00 0.00 436 THR A N 9
ATOM 9331 C CA . THR A 1 20 ? 1.846 -6.607 -0.922 1.00 0.00 436 THR A CA 9
ATOM 9332 C C . THR A 1 20 ? 0.823 -5.473 -1.016 1.00 0.00 436 THR A C 9
ATOM 9333 O O . THR A 1 20 ? 0.200 -5.099 -0.044 1.00 0.00 436 THR A O 9
ATOM 9344 N N . ALA A 1 21 ? 0.656 -4.922 -2.187 1.00 0.00 437 ALA A N 9
ATOM 9345 C CA . ALA A 1 21 ? -0.314 -3.805 -2.364 1.00 0.00 437 ALA A CA 9
ATOM 9346 C C . ALA A 1 21 ? -1.713 -4.258 -1.938 1.00 0.00 437 ALA A C 9
ATOM 9347 O O . ALA A 1 21 ? -2.493 -3.486 -1.418 1.00 0.00 437 ALA A O 9
ATOM 9354 N N . LEU A 1 22 ? -2.042 -5.499 -2.161 1.00 0.00 438 LEU A N 9
ATOM 9355 C CA . LEU A 1 22 ? -3.395 -5.992 -1.773 1.00 0.00 438 LEU A CA 9
ATOM 9356 C C . LEU A 1 22 ? -3.572 -5.870 -0.256 1.00 0.00 438 LEU A C 9
ATOM 9357 O O . LEU A 1 22 ? -4.606 -5.455 0.226 1.00 0.00 438 LEU A O 9
ATOM 9373 N N . ASP A 1 23 ? -2.570 -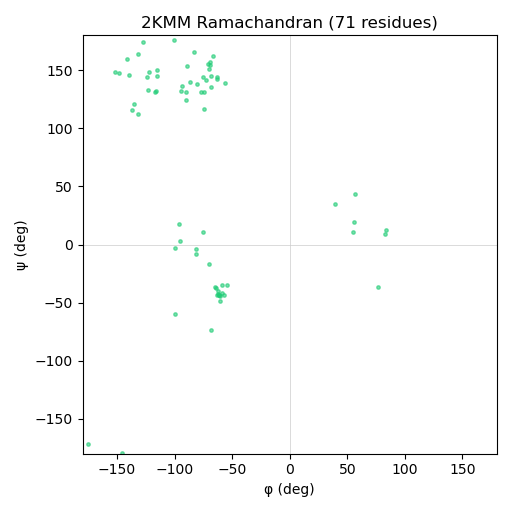6.229 0.498 1.00 0.00 439 ASP A N 9
ATOM 9374 C CA . ASP A 1 23 ? -2.677 -6.142 1.985 1.00 0.00 439 ASP A CA 9
ATOM 9375 C C . ASP A 1 23 ? -2.894 -4.688 2.408 1.00 0.00 439 ASP A C 9
ATOM 9376 O O . ASP A 1 23 ? -3.686 -4.395 3.280 1.00 0.00 439 ASP A O 9
ATOM 9385 N N . PHE A 1 24 ? -2.195 -3.776 1.796 1.00 0.00 440 PHE A N 9
ATOM 9386 C CA . PHE A 1 24 ? -2.351 -2.339 2.158 1.00 0.00 440 PHE A CA 9
ATOM 9387 C C . PHE A 1 24 ? -3.793 -1.888 1.908 1.00 0.00 440 PHE A C 9
ATOM 9388 O O . PHE A 1 24 ? -4.390 -1.207 2.718 1.00 0.00 440 PHE A O 9
ATOM 9405 N N . ALA A 1 25 ? -4.357 -2.253 0.791 1.00 0.00 441 ALA A N 9
ATOM 9406 C CA . ALA A 1 25 ? -5.755 -1.835 0.489 1.00 0.00 441 ALA A CA 9
ATOM 9407 C C . ALA A 1 25 ? -6.697 -2.329 1.590 1.00 0.00 441 ALA A C 9
ATOM 9408 O O . ALA A 1 25 ? -7.570 -1.612 2.039 1.00 0.00 441 ALA A O 9
ATOM 9415 N N . TYR A 1 26 ? -6.530 -3.542 2.036 1.00 0.00 442 TYR A N 9
ATOM 9416 C CA . TYR A 1 26 ? -7.420 -4.068 3.111 1.00 0.00 442 TYR A CA 9
ATOM 9417 C C . TYR A 1 26 ? -7.215 -3.258 4.391 1.00 0.00 442 TYR A C 9
ATOM 9418 O O . TYR A 1 26 ? -8.146 -2.994 5.125 1.00 0.00 442 TYR A O 9
ATOM 9436 N N . SER A 1 27 ? -6.003 -2.874 4.673 1.00 0.00 443 SER A N 9
ATOM 9437 C CA . SER A 1 27 ? -5.739 -2.095 5.913 1.00 0.00 443 SER A CA 9
ATOM 9438 C C . SER A 1 27 ? -6.541 -0.793 5.889 1.00 0.00 443 SER A C 9
ATOM 9439 O O . SER A 1 27 ? -7.026 -0.334 6.903 1.00 0.00 443 SER A O 9
ATOM 9447 N N . LEU A 1 28 ? -6.676 -0.184 4.745 1.00 0.00 444 LEU A N 9
ATOM 9448 C CA . LEU A 1 28 ? -7.435 1.097 4.679 1.00 0.00 444 LEU A CA 9
ATOM 9449 C C . LEU A 1 28 ? -8.896 0.860 5.068 1.00 0.00 444 LEU A C 9
ATOM 9450 O O . LEU A 1 28 ? -9.414 1.502 5.959 1.00 0.00 444 LEU A O 9
ATOM 9466 N N . HIS A 1 29 ? -9.556 -0.064 4.418 1.00 0.00 445 HIS A N 9
ATOM 9467 C CA . HIS A 1 29 ? -10.986 -0.347 4.750 1.00 0.00 445 HIS A CA 9
ATOM 9468 C C . HIS A 1 29 ? -11.378 -1.721 4.195 1.00 0.00 445 HIS A C 9
ATOM 9469 O O . HIS A 1 29 ? -10.730 -2.715 4.452 1.00 0.00 445 HIS A O 9
ATOM 9483 N N . SER A 1 30 ? -12.440 -1.780 3.431 1.00 0.00 446 SER A N 9
ATOM 9484 C CA . SER A 1 30 ? -12.886 -3.081 2.851 1.00 0.00 446 SER A CA 9
ATOM 9485 C C . SER A 1 30 ? -13.506 -2.827 1.475 1.00 0.00 446 SER A C 9
ATOM 9486 O O . SER A 1 30 ? -13.000 -3.267 0.463 1.00 0.00 446 SER A O 9
ATOM 9494 N N . ASP A 1 31 ? -14.600 -2.120 1.435 1.00 0.00 447 ASP A N 9
ATOM 9495 C CA . ASP A 1 31 ? -15.262 -1.832 0.133 1.00 0.00 447 ASP A CA 9
ATOM 9496 C C . ASP A 1 31 ? -14.333 -0.999 -0.753 1.00 0.00 447 ASP A C 9
ATOM 9497 O O . ASP A 1 31 ? -14.174 -1.263 -1.928 1.00 0.00 447 ASP A O 9
ATOM 9506 N N . LEU A 1 32 ? -13.724 0.012 -0.198 1.00 0.00 448 LEU A N 9
ATOM 9507 C CA . LEU A 1 32 ? -12.812 0.874 -1.003 1.00 0.00 448 LEU A CA 9
ATOM 9508 C C . LEU A 1 32 ? -11.632 0.027 -1.502 1.00 0.00 448 LEU A C 9
ATOM 9509 O O . LEU A 1 32 ? -11.242 0.096 -2.650 1.00 0.00 448 LEU A O 9
ATOM 9525 N N . GLY A 1 33 ? -11.066 -0.776 -0.643 1.00 0.00 449 GLY A N 9
ATOM 9526 C CA . GLY A 1 33 ? -9.915 -1.630 -1.054 1.00 0.00 449 GLY A CA 9
ATOM 9527 C C . GLY A 1 33 ? -10.372 -2.673 -2.076 1.00 0.00 449 GLY A C 9
ATOM 9528 O O . GLY A 1 33 ? -9.648 -3.029 -2.982 1.00 0.00 449 GLY A O 9
ATOM 9532 N N . ASP A 1 34 ? -11.565 -3.177 -1.928 1.00 0.00 450 ASP A N 9
ATOM 9533 C CA . ASP A 1 34 ? -12.063 -4.209 -2.882 1.00 0.00 450 ASP A CA 9
ATOM 9534 C C . ASP A 1 34 ? -12.300 -3.581 -4.255 1.00 0.00 450 ASP A C 9
ATOM 9535 O O . ASP A 1 34 ? -12.378 -4.269 -5.254 1.00 0.00 450 ASP A O 9
ATOM 9544 N N . HIS A 1 35 ? -12.411 -2.279 -4.314 1.00 0.00 451 HIS A N 9
ATOM 9545 C CA . HIS A 1 35 ? -12.642 -1.592 -5.625 1.00 0.00 451 HIS A CA 9
ATOM 9546 C C . HIS A 1 35 ? -11.336 -0.957 -6.100 1.00 0.00 451 HIS A C 9
ATOM 9547 O O . HIS A 1 35 ? -11.312 0.156 -6.587 1.00 0.00 451 HIS A O 9
ATOM 9561 N N . CYS A 1 36 ? -10.245 -1.664 -5.960 1.00 0.00 452 CYS A N 9
ATOM 9562 C CA . CYS A 1 36 ? -8.925 -1.121 -6.397 1.00 0.00 452 CYS A CA 9
ATOM 9563 C C . CYS A 1 36 ? -8.581 -1.674 -7.779 1.00 0.00 452 CYS A C 9
ATOM 9564 O O . CYS A 1 36 ? -8.596 -2.870 -7.998 1.00 0.00 452 CYS A O 9
ATOM 9572 N N . ILE A 1 37 ? -8.265 -0.814 -8.711 1.00 0.00 453 ILE A N 9
ATOM 9573 C CA . ILE A 1 37 ? -7.911 -1.279 -10.088 1.00 0.00 453 ILE A CA 9
ATOM 9574 C C . ILE A 1 37 ? -6.391 -1.254 -10.268 1.00 0.00 453 ILE A C 9
ATOM 9575 O O . ILE A 1 37 ? -5.871 -1.676 -11.281 1.00 0.00 453 ILE A O 9
ATOM 9591 N N . GLY A 1 38 ? -5.677 -0.758 -9.295 1.00 0.00 454 GLY A N 9
ATOM 9592 C CA . GLY A 1 38 ? -4.194 -0.703 -9.412 1.00 0.00 454 GLY A CA 9
ATOM 9593 C C . GLY A 1 38 ? -3.595 -0.149 -8.119 1.00 0.00 454 GLY A C 9
ATOM 9594 O O . GLY A 1 38 ? -4.301 0.201 -7.193 1.00 0.00 454 GLY A O 9
ATOM 9598 N N . ALA A 1 39 ? -2.292 -0.067 -8.057 1.00 0.00 455 ALA A N 9
ATOM 9599 C CA . ALA A 1 39 ? -1.610 0.462 -6.836 1.00 0.00 455 ALA A CA 9
ATOM 9600 C C . ALA A 1 39 ? -0.491 1.410 -7.271 1.00 0.00 455 ALA A C 9
ATOM 9601 O O . ALA A 1 39 ? 0.097 1.237 -8.320 1.00 0.00 455 ALA A O 9
ATOM 9608 N N . LYS A 1 40 ? -0.188 2.407 -6.476 1.00 0.00 456 LYS A N 9
ATOM 9609 C CA . LYS A 1 40 ? 0.904 3.369 -6.842 1.00 0.00 456 LYS A CA 9
ATOM 9610 C C . LYS A 1 40 ? 1.810 3.566 -5.622 1.00 0.00 456 LYS A C 9
ATOM 9611 O O . LYS A 1 40 ? 1.362 3.976 -4.569 1.00 0.00 456 LYS A O 9
ATOM 9630 N N . VAL A 1 41 ? 3.080 3.258 -5.755 1.00 0.00 457 VAL A N 9
ATOM 9631 C CA . VAL A 1 41 ? 4.027 3.401 -4.602 1.00 0.00 457 VAL A CA 9
ATOM 9632 C C . VAL A 1 41 ? 5.190 4.317 -4.999 1.00 0.00 457 VAL A C 9
ATOM 9633 O O . VAL A 1 41 ? 5.767 4.182 -6.059 1.00 0.00 457 VAL A O 9
ATOM 9646 N N . ASN A 1 42 ? 5.534 5.248 -4.152 1.00 0.00 458 ASN A N 9
ATOM 9647 C CA . ASN A 1 42 ? 6.656 6.180 -4.468 1.00 0.00 458 ASN A CA 9
ATOM 9648 C C . ASN A 1 42 ? 6.356 6.928 -5.770 1.00 0.00 458 ASN A C 9
ATOM 9649 O O . ASN A 1 42 ? 7.212 7.089 -6.614 1.00 0.00 458 ASN A O 9
ATOM 9660 N N . HIS A 1 43 ? 5.147 7.389 -5.932 1.00 0.00 459 HIS A N 9
ATOM 9661 C CA . HIS A 1 43 ? 4.774 8.141 -7.169 1.00 0.00 459 HIS A CA 9
ATOM 9662 C C . HIS A 1 43 ? 5.132 7.335 -8.419 1.00 0.00 459 HIS A C 9
ATOM 9663 O O . HIS A 1 43 ? 5.133 7.859 -9.516 1.00 0.00 459 HIS A O 9
ATOM 9677 N N . LYS A 1 44 ? 5.437 6.070 -8.267 1.00 0.00 460 LYS A N 9
ATOM 9678 C CA . LYS A 1 44 ? 5.798 5.220 -9.450 1.00 0.00 460 LYS A CA 9
ATOM 9679 C C . LYS A 1 44 ? 4.784 4.083 -9.592 1.00 0.00 460 LYS A C 9
ATOM 9680 O O . LYS A 1 44 ? 4.391 3.460 -8.626 1.00 0.00 460 LYS A O 9
ATOM 9699 N N . LEU A 1 45 ? 4.359 3.812 -10.796 1.00 0.00 461 LEU A N 9
ATOM 9700 C CA . LEU A 1 45 ? 3.372 2.717 -11.021 1.00 0.00 461 LEU A CA 9
ATOM 9701 C C . LEU A 1 45 ? 4.006 1.372 -10.662 1.00 0.00 461 LEU A C 9
ATOM 9702 O O . LEU A 1 45 ? 5.125 1.086 -11.035 1.00 0.00 461 LEU A O 9
ATOM 9718 N N . VAL A 1 46 ? 3.294 0.538 -9.944 1.00 0.00 462 VAL A N 9
ATOM 9719 C CA . VAL A 1 46 ? 3.850 -0.799 -9.561 1.00 0.00 462 VAL A CA 9
ATOM 9720 C C . VAL A 1 46 ? 2.720 -1.845 -9.593 1.00 0.00 462 VAL A C 9
ATOM 9721 O O . VAL A 1 46 ? 1.571 -1.519 -9.372 1.00 0.00 462 VAL A O 9
ATOM 9734 N N . PRO A 1 47 ? 3.038 -3.090 -9.865 1.00 0.00 463 PRO A N 9
ATOM 9735 C CA . PRO A 1 47 ? 2.022 -4.188 -9.926 1.00 0.00 463 PRO A CA 9
ATOM 9736 C C . PRO A 1 47 ? 1.419 -4.515 -8.552 1.00 0.00 463 PRO A C 9
ATOM 9737 O O . PRO A 1 47 ? 1.957 -4.169 -7.522 1.00 0.00 463 PRO A O 9
ATOM 9748 N N . LEU A 1 48 ? 0.296 -5.179 -8.545 1.00 0.00 464 LEU A N 9
ATOM 9749 C CA . LEU A 1 48 ? -0.370 -5.538 -7.261 1.00 0.00 464 LEU A CA 9
ATOM 9750 C C . LEU A 1 48 ? 0.550 -6.463 -6.457 1.00 0.00 464 LEU A C 9
ATOM 9751 O O . LEU A 1 48 ? 0.647 -6.362 -5.250 1.00 0.00 464 LEU A O 9
ATOM 9767 N N . SER A 1 49 ? 1.219 -7.366 -7.118 1.00 0.00 465 SER A N 9
ATOM 9768 C CA . SER A 1 49 ? 2.128 -8.302 -6.400 1.00 0.00 465 SER A CA 9
ATOM 9769 C C . SER A 1 49 ? 3.399 -7.556 -5.985 1.00 0.00 465 SER A C 9
ATOM 9770 O O . SER A 1 49 ? 4.353 -8.142 -5.515 1.00 0.00 465 SER A O 9
ATOM 9778 N N . TYR A 1 50 ? 3.415 -6.265 -6.167 1.00 0.00 466 TYR A N 9
ATOM 9779 C CA . TYR A 1 50 ? 4.617 -5.466 -5.794 1.00 0.00 466 TYR A CA 9
ATOM 9780 C C . TYR A 1 50 ? 4.823 -5.509 -4.276 1.00 0.00 466 TYR A C 9
ATOM 9781 O O . TYR A 1 50 ? 3.899 -5.332 -3.507 1.00 0.00 466 TYR A O 9
ATOM 9799 N N . VAL A 1 51 ? 6.034 -5.742 -3.844 1.00 0.00 467 VAL A N 9
ATOM 9800 C CA . VAL A 1 51 ? 6.320 -5.798 -2.380 1.00 0.00 467 VAL A CA 9
ATOM 9801 C C . VAL A 1 51 ? 6.435 -4.376 -1.821 1.00 0.00 467 VAL A C 9
ATOM 9802 O O . VAL A 1 51 ? 7.107 -3.531 -2.378 1.00 0.00 467 VAL A O 9
ATOM 9815 N N . LEU A 1 52 ? 5.774 -4.107 -0.728 1.00 0.00 468 LEU A N 9
ATOM 9816 C CA . LEU A 1 52 ? 5.829 -2.741 -0.128 1.00 0.00 468 LEU A CA 9
ATOM 9817 C C . LEU A 1 52 ? 7.181 -2.521 0.558 1.00 0.00 468 LEU A C 9
ATOM 9818 O O . LEU A 1 52 ? 7.790 -3.447 1.058 1.00 0.00 468 LEU A O 9
ATOM 9834 N N . ASN A 1 53 ? 7.651 -1.295 0.582 1.00 0.00 469 ASN A N 9
ATOM 9835 C CA . ASN A 1 53 ? 8.966 -0.981 1.231 1.00 0.00 469 ASN A CA 9
ATOM 9836 C C . ASN A 1 53 ? 8.764 0.102 2.298 1.00 0.00 469 ASN A C 9
ATOM 9837 O O . ASN A 1 53 ? 7.937 0.982 2.158 1.00 0.00 469 ASN A O 9
ATOM 9848 N N . SER A 1 54 ? 9.507 0.030 3.370 1.00 0.00 470 SER A N 9
ATOM 9849 C CA . SER A 1 54 ? 9.361 1.035 4.464 1.00 0.00 470 SER A CA 9
ATOM 9850 C C . SER A 1 54 ? 9.785 2.425 3.976 1.00 0.00 470 SER A C 9
ATOM 9851 O O . SER A 1 54 ? 10.731 2.573 3.228 1.00 0.00 470 SER A O 9
ATOM 9859 N N . GLY A 1 55 ? 9.094 3.450 4.408 1.00 0.00 471 GLY A N 9
ATOM 9860 C CA . GLY A 1 55 ? 9.452 4.843 3.992 1.00 0.00 471 GLY A CA 9
ATOM 9861 C C . GLY A 1 55 ? 8.682 5.220 2.726 1.00 0.00 471 GLY A C 9
ATOM 9862 O O . GLY A 1 55 ? 8.327 6.363 2.518 1.00 0.00 471 GLY A O 9
ATOM 9866 N N . ASP A 1 56 ? 8.420 4.266 1.882 1.00 0.00 472 ASP A N 9
ATOM 9867 C CA . ASP A 1 56 ? 7.674 4.558 0.631 1.00 0.00 472 ASP A CA 9
ATOM 9868 C C . ASP A 1 56 ? 6.202 4.814 0.956 1.00 0.00 472 ASP A C 9
ATOM 9869 O O . ASP A 1 56 ? 5.656 4.268 1.894 1.00 0.00 472 ASP A O 9
ATOM 9878 N N . GLN A 1 57 ? 5.551 5.641 0.178 1.00 0.00 473 GLN A N 9
ATOM 9879 C CA . GLN A 1 57 ? 4.109 5.933 0.426 1.00 0.00 473 GLN A CA 9
ATOM 9880 C C . GLN A 1 57 ? 3.267 5.016 -0.461 1.00 0.00 473 GLN A C 9
ATOM 9881 O O . GLN A 1 57 ? 3.498 4.910 -1.649 1.00 0.00 473 GLN A O 9
ATOM 9895 N N . VAL A 1 58 ? 2.297 4.348 0.108 1.00 0.00 474 VAL A N 9
ATOM 9896 C CA . VAL A 1 58 ? 1.436 3.425 -0.693 1.00 0.00 474 VAL A CA 9
ATOM 9897 C C . VAL A 1 58 ? 0.081 4.084 -0.958 1.00 0.00 474 VAL A C 9
ATOM 9898 O O . VAL A 1 58 ? -0.552 4.601 -0.060 1.00 0.00 474 VAL A O 9
ATOM 9911 N N . GLU A 1 59 ? -0.366 4.062 -2.187 1.00 0.00 475 GLU A N 9
ATOM 9912 C CA . GLU A 1 59 ? -1.686 4.674 -2.534 1.00 0.00 475 GLU A CA 9
ATOM 9913 C C . GLU A 1 59 ? -2.456 3.708 -3.431 1.00 0.00 475 GLU A C 9
ATOM 9914 O O . GLU A 1 59 ? -1.882 3.034 -4.263 1.00 0.00 475 GLU A O 9
ATOM 9926 N N . VAL A 1 60 ? -3.752 3.633 -3.264 1.00 0.00 476 VAL A N 9
ATOM 9927 C CA . VAL A 1 60 ? -4.581 2.707 -4.098 1.00 0.00 476 VAL A CA 9
ATOM 9928 C C . VAL A 1 60 ? -5.452 3.523 -5.053 1.00 0.00 476 VAL A C 9
ATOM 9929 O O . VAL A 1 60 ? -6.090 4.481 -4.664 1.00 0.00 476 VAL A O 9
ATOM 9942 N N . LEU A 1 61 ? -5.475 3.155 -6.307 1.00 0.00 477 LEU A N 9
ATOM 9943 C CA . LEU A 1 61 ? -6.299 3.906 -7.303 1.00 0.00 477 LEU A CA 9
ATOM 9944 C C . LEU A 1 61 ? -7.596 3.140 -7.564 1.00 0.00 477 LEU A C 9
ATOM 9945 O O . LEU A 1 61 ? -7.581 1.960 -7.853 1.00 0.00 477 LEU A O 9
ATOM 9961 N N . SER A 1 62 ? -8.721 3.807 -7.460 1.00 0.00 478 SER A N 9
ATOM 9962 C CA . SER A 1 62 ? -10.036 3.130 -7.696 1.00 0.00 478 SER A CA 9
ATOM 9963 C C . SER A 1 62 ? -10.877 3.967 -8.659 1.00 0.00 478 SER A C 9
ATOM 9964 O O . SER A 1 62 ? -11.217 5.100 -8.383 1.00 0.00 478 SER A O 9
ATOM 9972 N N . SER A 1 63 ? -11.223 3.410 -9.788 1.00 0.00 479 SER A N 9
ATOM 9973 C CA . SER A 1 63 ? -12.053 4.158 -10.776 1.00 0.00 479 SER A CA 9
ATOM 9974 C C . SER A 1 63 ? -13.530 3.871 -10.504 1.00 0.00 479 SER A C 9
ATOM 9975 O O . SER A 1 63 ? -14.409 4.438 -11.122 1.00 0.00 479 SER A O 9
ATOM 9983 N N . LYS A 1 64 ? -13.804 2.993 -9.578 1.00 0.00 480 LYS A N 9
ATOM 9984 C CA . LYS A 1 64 ? -15.220 2.655 -9.252 1.00 0.00 480 LYS A CA 9
ATOM 9985 C C . LYS A 1 64 ? -15.999 2.423 -10.547 1.00 0.00 480 LYS A C 9
ATOM 9986 O O . LYS A 1 64 ? -16.550 3.336 -11.128 1.00 0.00 480 LYS A O 9
ATOM 10005 N N . SER A 1 65 ? -16.036 1.201 -11.002 1.00 0.00 481 SER A N 9
ATOM 10006 C CA . SER A 1 65 ? -16.765 0.887 -12.262 1.00 0.00 481 SER A CA 9
ATOM 10007 C C . SER A 1 65 ? -18.265 0.788 -11.980 1.00 0.00 481 SER A C 9
ATOM 10008 O O . SER A 1 65 ? -18.738 -0.175 -11.409 1.00 0.00 481 SER A O 9
ATOM 10016 N N . LEU A 1 66 ? -19.017 1.776 -12.383 1.00 0.00 482 LEU A N 9
ATOM 10017 C CA . LEU A 1 66 ? -20.492 1.748 -12.152 1.00 0.00 482 LEU A CA 9
ATOM 10018 C C . LEU A 1 66 ? -21.177 1.215 -13.412 1.00 0.00 482 LEU A C 9
ATOM 10019 O O . LEU A 1 66 ? -22.385 1.094 -13.475 1.00 0.00 482 LEU A O 9
ATOM 10035 N N . GLU A 1 67 ? -20.408 0.905 -14.419 1.00 0.00 483 GLU A N 9
ATOM 10036 C CA . GLU A 1 67 ? -20.991 0.390 -15.689 1.00 0.00 483 GLU A CA 9
ATOM 10037 C C . GLU A 1 67 ? -21.613 -0.989 -15.469 1.00 0.00 483 GLU A C 9
ATOM 10038 O O . GLU A 1 67 ? -21.073 -1.827 -14.772 1.00 0.00 483 GLU A O 9
ATOM 10050 N N . HIS A 1 68 ? -22.746 -1.229 -16.074 1.00 0.00 484 HIS A N 9
ATOM 10051 C CA . HIS A 1 68 ? -23.424 -2.553 -15.931 1.00 0.00 484 HIS A CA 9
ATOM 10052 C C . HIS A 1 68 ? -24.036 -2.949 -17.278 1.00 0.00 484 HIS A C 9
ATOM 10053 O O . HIS A 1 68 ? -24.969 -3.723 -17.344 1.00 0.00 484 HIS A O 9
ATOM 10067 N N . HIS A 1 69 ? -23.512 -2.416 -18.355 1.00 0.00 485 HIS A N 9
ATOM 10068 C CA . HIS A 1 69 ? -24.054 -2.747 -19.710 1.00 0.00 485 HIS A CA 9
ATOM 10069 C C . HIS A 1 69 ? -22.900 -2.915 -20.703 1.00 0.00 485 HIS A C 9
ATOM 10070 O O . HIS A 1 69 ? -21.748 -2.731 -20.366 1.00 0.00 485 HIS A O 9
ATOM 10084 N N . HIS A 1 70 ? -23.211 -3.270 -21.922 1.00 0.00 486 HIS A N 9
ATOM 10085 C CA . HIS A 1 70 ? -22.152 -3.460 -22.955 1.00 0.00 486 HIS A CA 9
ATOM 10086 C C . HIS A 1 70 ? -21.119 -4.471 -22.462 1.00 0.00 486 HIS A C 9
ATOM 10087 O O . HIS A 1 70 ? -20.086 -4.113 -21.934 1.00 0.00 486 HIS A O 9
ATOM 10101 N N . HIS A 1 71 ? -21.395 -5.737 -22.646 1.00 0.00 487 HIS A N 9
ATOM 10102 C CA . HIS A 1 71 ? -20.442 -6.804 -22.210 1.00 0.00 487 HIS A CA 9
ATOM 10103 C C . HIS A 1 71 ? -20.286 -7.823 -23.343 1.00 0.00 487 HIS A C 9
ATOM 10104 O O . HIS A 1 71 ? -19.860 -8.941 -23.130 1.00 0.00 487 HIS A O 9
ATOM 10118 N N . HIS A 1 72 ? -20.626 -7.444 -24.553 1.00 0.00 488 HIS A N 9
ATOM 10119 C CA . HIS A 1 72 ? -20.500 -8.392 -25.704 1.00 0.00 488 HIS A CA 9
ATOM 10120 C C . HIS A 1 72 ? -20.247 -7.616 -27.002 1.00 0.00 488 HIS A C 9
ATOM 10121 O O . HIS A 1 72 ? -20.473 -6.425 -27.081 1.00 0.00 488 HIS A O 9
ATOM 10135 N N . HIS A 1 73 ? -19.774 -8.291 -28.019 1.00 0.00 489 HIS A N 9
ATOM 10136 C CA . HIS A 1 73 ? -19.494 -7.611 -29.319 1.00 0.00 489 HIS A CA 9
ATOM 10137 C C . HIS A 1 73 ? -18.771 -6.288 -29.065 1.00 0.00 489 HIS A C 9
ATOM 10138 O O . HIS A 1 73 ? -19.449 -5.283 -28.933 1.00 0.00 489 HIS A O 9
ATOM 10153 N N . MET A 1 1 ? 9.787 -7.886 12.241 1.00 0.00 417 MET A N 10
ATOM 10154 C CA . MET A 1 1 ? 10.353 -6.823 11.365 1.00 0.00 417 MET A CA 10
ATOM 10155 C C . MET A 1 1 ? 9.275 -6.350 10.385 1.00 0.00 417 MET A C 10
ATOM 10156 O O . MET A 1 1 ? 9.308 -6.646 9.205 1.00 0.00 417 MET A O 10
ATOM 10170 N N . GLU A 1 2 ? 8.314 -5.624 10.887 1.00 0.00 418 GLU A N 10
ATOM 10171 C CA . GLU A 1 2 ? 7.208 -5.120 10.024 1.00 0.00 418 GLU A CA 10
ATOM 10172 C C . GLU A 1 2 ? 7.690 -3.939 9.187 1.00 0.00 418 GLU A C 10
ATOM 10173 O O . GLU A 1 2 ? 8.752 -3.390 9.418 1.00 0.00 418 GLU A O 10
ATOM 10185 N N . VAL A 1 3 ? 6.908 -3.550 8.213 1.00 0.00 419 VAL A N 10
ATOM 10186 C CA . VAL A 1 3 ? 7.285 -2.405 7.331 1.00 0.00 419 VAL A CA 10
ATOM 10187 C C . VAL A 1 3 ? 6.294 -1.262 7.528 1.00 0.00 419 VAL A C 10
ATOM 10188 O O . VAL A 1 3 ? 5.091 -1.452 7.525 1.00 0.00 419 VAL A O 10
ATOM 10201 N N . MET A 1 4 ? 6.803 -0.076 7.719 1.00 0.00 420 MET A N 10
ATOM 10202 C CA . MET A 1 4 ? 5.922 1.104 7.940 1.00 0.00 420 MET A CA 10
ATOM 10203 C C . MET A 1 4 ? 5.716 1.867 6.633 1.00 0.00 420 MET A C 10
ATOM 10204 O O . MET A 1 4 ? 6.648 2.146 5.902 1.00 0.00 420 MET A O 10
ATOM 10218 N N . VAL A 1 5 ? 4.489 2.214 6.353 1.00 0.00 421 VAL A N 10
ATOM 10219 C CA . VAL A 1 5 ? 4.163 2.976 5.111 1.00 0.00 421 VAL A CA 10
ATOM 10220 C C . VAL A 1 5 ? 3.259 4.150 5.479 1.00 0.00 421 VAL A C 10
ATOM 10221 O O . VAL A 1 5 ? 2.681 4.184 6.554 1.00 0.00 421 VAL A O 10
ATOM 10234 N N . PHE A 1 6 ? 3.143 5.115 4.603 1.00 0.00 422 PHE A N 10
ATOM 10235 C CA . PHE A 1 6 ? 2.292 6.311 4.891 1.00 0.00 422 PHE A CA 10
ATOM 10236 C C . PHE A 1 6 ? 1.123 6.375 3.918 1.00 0.00 422 PHE A C 10
ATOM 10237 O O . PHE A 1 6 ? 1.244 6.069 2.746 1.00 0.00 422 PHE A O 10
ATOM 10254 N N . THR A 1 7 ? -0.012 6.785 4.411 1.00 0.00 423 THR A N 10
ATOM 10255 C CA . THR A 1 7 ? -1.230 6.898 3.559 1.00 0.00 423 THR A CA 10
ATOM 10256 C C . THR A 1 7 ? -1.418 8.373 3.176 1.00 0.00 423 THR A C 10
ATOM 10257 O O . THR A 1 7 ? -0.669 9.226 3.614 1.00 0.00 423 THR A O 10
ATOM 10268 N N . PRO A 1 8 ? -2.403 8.677 2.369 1.00 0.00 424 PRO A N 10
ATOM 10269 C CA . PRO A 1 8 ? -2.669 10.082 1.936 1.00 0.00 424 PRO A CA 10
ATOM 10270 C C . PRO A 1 8 ? -2.922 11.002 3.140 1.00 0.00 424 PRO A C 10
ATOM 10271 O O . PRO A 1 8 ? -2.637 12.185 3.110 1.00 0.00 424 PRO A O 10
ATOM 10282 N N . LYS A 1 9 ? -3.460 10.454 4.197 1.00 0.00 425 LYS A N 10
ATOM 10283 C CA . LYS A 1 9 ? -3.743 11.271 5.414 1.00 0.00 425 LYS A CA 10
ATOM 10284 C C . LYS A 1 9 ? -2.472 11.362 6.266 1.00 0.00 425 LYS A C 10
ATOM 10285 O O . LYS A 1 9 ? -2.426 12.051 7.268 1.00 0.00 425 LYS A O 10
ATOM 10304 N N . GLY A 1 10 ? -1.444 10.665 5.863 1.00 0.00 426 GLY A N 10
ATOM 10305 C CA . GLY A 1 10 ? -0.161 10.692 6.629 1.00 0.00 426 GLY A CA 10
ATOM 10306 C C . GLY A 1 10 ? -0.244 9.729 7.815 1.00 0.00 426 GLY A C 10
ATOM 10307 O O . GLY A 1 10 ? 0.575 9.758 8.716 1.00 0.00 426 GLY A O 10
ATOM 10311 N N . GLU A 1 11 ? -1.231 8.879 7.819 1.00 0.00 427 GLU A N 10
ATOM 10312 C CA . GLU A 1 11 ? -1.388 7.907 8.941 1.00 0.00 427 GLU A CA 10
ATOM 10313 C C . GLU A 1 11 ? -0.306 6.832 8.872 1.00 0.00 427 GLU A C 10
ATOM 10314 O O . GLU A 1 11 ? 0.275 6.574 7.833 1.00 0.00 427 GLU A O 10
ATOM 10326 N N . ILE A 1 12 ? -0.032 6.205 9.984 1.00 0.00 428 ILE A N 10
ATOM 10327 C CA . ILE A 1 12 ? 1.013 5.143 10.020 1.00 0.00 428 ILE A CA 10
ATOM 10328 C C . ILE A 1 12 ? 0.354 3.769 9.960 1.00 0.00 428 ILE A C 10
ATOM 10329 O O . ILE A 1 12 ? -0.490 3.435 10.772 1.00 0.00 428 ILE A O 10
ATOM 10345 N N . LYS A 1 13 ? 0.738 2.974 8.997 1.00 0.00 429 LYS A N 10
ATOM 10346 C CA . LYS A 1 13 ? 0.151 1.607 8.852 1.00 0.00 429 LYS A CA 10
ATOM 10347 C C . LYS A 1 13 ? 1.277 0.584 8.779 1.00 0.00 429 LYS A C 10
ATOM 10348 O O . LYS A 1 13 ? 2.181 0.691 7.972 1.00 0.00 429 LYS A O 10
ATOM 10367 N N . ARG A 1 14 ? 1.223 -0.407 9.627 1.00 0.00 430 ARG A N 10
ATOM 10368 C CA . ARG A 1 14 ? 2.277 -1.462 9.642 1.00 0.00 430 ARG A CA 10
ATOM 10369 C C . ARG A 1 14 ? 1.723 -2.745 9.051 1.00 0.00 430 ARG A C 10
ATOM 10370 O O . ARG A 1 14 ? 0.629 -3.172 9.379 1.00 0.00 430 ARG A O 10
ATOM 10391 N N . LEU A 1 15 ? 2.476 -3.362 8.178 1.00 0.00 431 LEU A N 10
ATOM 10392 C CA . LEU A 1 15 ? 2.020 -4.633 7.538 1.00 0.00 431 LEU A CA 10
ATOM 10393 C C . LEU A 1 15 ? 3.109 -5.702 7.703 1.00 0.00 431 LEU A C 10
ATOM 10394 O O . LEU A 1 15 ? 4.277 -5.382 7.802 1.00 0.00 431 LEU A O 10
ATOM 10410 N N . PRO A 1 16 ? 2.742 -6.964 7.718 1.00 0.00 432 PRO A N 10
ATOM 10411 C CA . PRO A 1 16 ? 3.724 -8.080 7.852 1.00 0.00 432 PRO A CA 10
ATOM 10412 C C . PRO A 1 16 ? 4.873 -7.977 6.837 1.00 0.00 432 PRO A C 10
ATOM 10413 O O . PRO A 1 16 ? 4.710 -7.486 5.735 1.00 0.00 432 PRO A O 10
ATOM 10424 N N . GLN A 1 17 ? 6.035 -8.427 7.223 1.00 0.00 433 GLN A N 10
ATOM 10425 C CA . GLN A 1 17 ? 7.216 -8.355 6.319 1.00 0.00 433 GLN A CA 10
ATOM 10426 C C . GLN A 1 17 ? 6.931 -9.081 4.999 1.00 0.00 433 GLN A C 10
ATOM 10427 O O . GLN A 1 17 ? 6.441 -10.195 4.970 1.00 0.00 433 GLN A O 10
ATOM 10441 N N . GLY A 1 18 ? 7.244 -8.436 3.908 1.00 0.00 434 GLY A N 10
ATOM 10442 C CA . GLY A 1 18 ? 7.012 -9.041 2.565 1.00 0.00 434 GLY A CA 10
ATOM 10443 C C . GLY A 1 18 ? 5.560 -8.801 2.141 1.00 0.00 434 GLY A C 10
ATOM 10444 O O . GLY A 1 18 ? 5.061 -9.406 1.211 1.00 0.00 434 GLY A O 10
ATOM 10448 N N . ALA A 1 19 ? 4.880 -7.924 2.828 1.00 0.00 435 ALA A N 10
ATOM 10449 C CA . ALA A 1 19 ? 3.454 -7.637 2.491 1.00 0.00 435 ALA A CA 10
ATOM 10450 C C . ALA A 1 19 ? 3.330 -7.135 1.054 1.00 0.00 435 ALA A C 10
ATOM 10451 O O . ALA A 1 19 ? 4.310 -6.858 0.385 1.00 0.00 435 ALA A O 10
ATOM 10458 N N . THR A 1 20 ? 2.115 -7.024 0.579 1.00 0.00 436 THR A N 10
ATOM 10459 C CA . THR A 1 20 ? 1.870 -6.549 -0.816 1.00 0.00 436 THR A CA 10
ATOM 10460 C C . THR A 1 20 ? 0.873 -5.389 -0.810 1.00 0.00 436 THR A C 10
ATOM 10461 O O . THR A 1 20 ? 0.271 -5.070 0.199 1.00 0.00 436 THR A O 10
ATOM 10472 N N . ALA A 1 21 ? 0.705 -4.761 -1.940 1.00 0.00 437 ALA A N 10
ATOM 10473 C CA . ALA A 1 21 ? -0.244 -3.615 -2.044 1.00 0.00 437 ALA A CA 10
ATOM 10474 C C . ALA A 1 21 ? -1.659 -4.074 -1.685 1.00 0.00 437 ALA A C 10
ATOM 10475 O O . ALA A 1 21 ? -2.472 -3.304 -1.204 1.00 0.00 437 ALA A O 10
ATOM 10482 N N . LEU A 1 22 ? -1.958 -5.320 -1.918 1.00 0.00 438 LEU A N 10
ATOM 10483 C CA . LEU A 1 22 ? -3.321 -5.839 -1.597 1.00 0.00 438 LEU A CA 10
ATOM 10484 C C . LEU A 1 22 ? -3.570 -5.754 -0.090 1.00 0.00 438 LEU A C 10
ATOM 10485 O O . LEU A 1 22 ? -4.636 -5.372 0.354 1.00 0.00 438 LEU A O 10
ATOM 10501 N N . ASP A 1 23 ? -2.592 -6.109 0.695 1.00 0.00 439 ASP A N 10
ATOM 10502 C CA . ASP A 1 23 ? -2.755 -6.063 2.179 1.00 0.00 439 ASP A CA 10
ATOM 10503 C C . ASP A 1 23 ? -3.000 -4.620 2.627 1.00 0.00 439 ASP A C 10
ATOM 10504 O O . ASP A 1 23 ? -3.811 -4.353 3.496 1.00 0.00 439 ASP A O 10
ATOM 10513 N N . PHE A 1 24 ? -2.311 -3.689 2.032 1.00 0.00 440 PHE A N 10
ATOM 10514 C CA . PHE A 1 24 ? -2.500 -2.255 2.400 1.00 0.00 440 PHE A CA 10
ATOM 10515 C C . PHE A 1 24 ? -3.948 -1.849 2.112 1.00 0.00 440 PHE A C 10
ATOM 10516 O O . PHE A 1 24 ? -4.591 -1.179 2.903 1.00 0.00 440 PHE A O 10
ATOM 10533 N N . ALA A 1 25 ? -4.460 -2.252 0.983 1.00 0.00 441 ALA A N 10
ATOM 10534 C CA . ALA A 1 25 ? -5.865 -1.903 0.619 1.00 0.00 441 ALA A CA 10
ATOM 10535 C C . ALA A 1 25 ? -6.822 -2.471 1.671 1.00 0.00 441 ALA A C 10
ATOM 10536 O O . ALA A 1 25 ? -7.752 -1.814 2.105 1.00 0.00 441 ALA A O 10
ATOM 10543 N N . TYR A 1 26 ? -6.595 -3.686 2.084 1.00 0.00 442 TYR A N 10
ATOM 10544 C CA . TYR A 1 26 ? -7.476 -4.312 3.113 1.00 0.00 442 TYR A CA 10
ATOM 10545 C C . TYR A 1 26 ? -7.339 -3.552 4.435 1.00 0.00 442 TYR A C 10
ATOM 10546 O O . TYR A 1 26 ? -8.294 -3.380 5.171 1.00 0.00 442 TYR A O 10
ATOM 10564 N N . SER A 1 27 ? -6.155 -3.101 4.737 1.00 0.00 443 SER A N 10
ATOM 10565 C CA . SER A 1 27 ? -5.934 -2.356 6.009 1.00 0.00 443 SER A CA 10
ATOM 10566 C C . SER A 1 27 ? -6.837 -1.119 6.045 1.00 0.00 443 SER A C 10
ATOM 10567 O O . SER A 1 27 ? -7.419 -0.788 7.062 1.00 0.00 443 SER A O 10
ATOM 10575 N N . LEU A 1 28 ? -6.952 -0.436 4.939 1.00 0.00 444 LEU A N 10
ATOM 10576 C CA . LEU A 1 28 ? -7.811 0.783 4.893 1.00 0.00 444 LEU A CA 10
ATOM 10577 C C . LEU A 1 28 ? -9.286 0.379 4.941 1.00 0.00 444 LEU A C 10
ATOM 10578 O O . LEU A 1 28 ? -9.942 0.505 5.958 1.00 0.00 444 LEU A O 10
ATOM 10594 N N . HIS A 1 29 ? -9.815 -0.094 3.843 1.00 0.00 445 HIS A N 10
ATOM 10595 C CA . HIS A 1 29 ? -11.256 -0.501 3.806 1.00 0.00 445 HIS A CA 10
ATOM 10596 C C . HIS A 1 29 ? -11.408 -1.804 3.025 1.00 0.00 445 HIS A C 10
ATOM 10597 O O . HIS A 1 29 ? -10.449 -2.358 2.522 1.00 0.00 445 HIS A O 10
ATOM 10611 N N . SER A 1 30 ? -12.615 -2.294 2.925 1.00 0.00 446 SER A N 10
ATOM 10612 C CA . SER A 1 30 ? -12.871 -3.565 2.180 1.00 0.00 446 SER A CA 10
ATOM 10613 C C . SER A 1 30 ? -13.497 -3.246 0.819 1.00 0.00 446 SER A C 10
ATOM 10614 O O . SER A 1 30 ? -13.004 -3.653 -0.216 1.00 0.00 446 SER A O 10
ATOM 10622 N N . ASP A 1 31 ? -14.585 -2.524 0.822 1.00 0.00 447 ASP A N 10
ATOM 10623 C CA . ASP A 1 31 ? -15.258 -2.176 -0.464 1.00 0.00 447 ASP A CA 10
ATOM 10624 C C . ASP A 1 31 ? -14.319 -1.327 -1.323 1.00 0.00 447 ASP A C 10
ATOM 10625 O O . ASP A 1 31 ? -14.116 -1.590 -2.495 1.00 0.00 447 ASP A O 10
ATOM 10634 N N . LEU A 1 32 ? -13.758 -0.301 -0.749 1.00 0.00 448 LEU A N 10
ATOM 10635 C CA . LEU A 1 32 ? -12.845 0.584 -1.526 1.00 0.00 448 LEU A CA 10
ATOM 10636 C C . LEU A 1 32 ? -11.599 -0.205 -1.948 1.00 0.00 448 LEU A C 10
ATOM 10637 O O . LEU A 1 32 ? -11.141 -0.125 -3.073 1.00 0.00 448 LEU A O 10
ATOM 10653 N N . GLY A 1 33 ? -11.050 -0.955 -1.040 1.00 0.00 449 GLY A N 10
ATOM 10654 C CA . GLY A 1 33 ? -9.826 -1.743 -1.354 1.00 0.00 449 GLY A CA 10
ATOM 10655 C C . GLY A 1 33 ? -10.149 -2.831 -2.377 1.00 0.00 449 GLY A C 10
ATOM 10656 O O . GLY A 1 33 ? -9.396 -3.078 -3.305 1.00 0.00 449 GLY A O 10
ATOM 10660 N N . ASP A 1 34 ? -11.263 -3.484 -2.210 1.00 0.00 450 ASP A N 10
ATOM 10661 C CA . ASP A 1 34 ? -11.660 -4.566 -3.157 1.00 0.00 450 ASP A CA 10
ATOM 10662 C C . ASP A 1 34 ? -11.953 -3.968 -4.538 1.00 0.00 450 ASP A C 10
ATOM 10663 O O . ASP A 1 34 ? -11.681 -4.571 -5.562 1.00 0.00 450 ASP A O 10
ATOM 10672 N N . HIS A 1 35 ? -12.509 -2.790 -4.570 1.00 0.00 451 HIS A N 10
ATOM 10673 C CA . HIS A 1 35 ? -12.830 -2.142 -5.875 1.00 0.00 451 HIS A CA 10
ATOM 10674 C C . HIS A 1 35 ? -11.566 -1.477 -6.432 1.00 0.00 451 HIS A C 10
ATOM 10675 O O . HIS A 1 35 ? -11.627 -0.594 -7.269 1.00 0.00 451 HIS A O 10
ATOM 10689 N N . CYS A 1 36 ? -10.423 -1.902 -5.966 1.00 0.00 452 CYS A N 10
ATOM 10690 C CA . CYS A 1 36 ? -9.142 -1.313 -6.449 1.00 0.00 452 CYS A CA 10
ATOM 10691 C C . CYS A 1 36 ? -8.832 -1.822 -7.856 1.00 0.00 452 CYS A C 10
ATOM 10692 O O . CYS A 1 36 ? -8.858 -3.010 -8.123 1.00 0.00 452 CYS A O 10
ATOM 10700 N N . ILE A 1 37 ? -8.531 -0.923 -8.755 1.00 0.00 453 ILE A N 10
ATOM 10701 C CA . ILE A 1 37 ? -8.203 -1.316 -10.157 1.00 0.00 453 ILE A CA 10
ATOM 10702 C C . ILE A 1 37 ? -6.690 -1.209 -10.371 1.00 0.00 453 ILE A C 10
ATOM 10703 O O . ILE A 1 37 ? -6.176 -1.555 -11.418 1.00 0.00 453 ILE A O 10
ATOM 10719 N N . GLY A 1 38 ? -5.972 -0.735 -9.387 1.00 0.00 454 GLY A N 10
ATOM 10720 C CA . GLY A 1 38 ? -4.491 -0.612 -9.540 1.00 0.00 454 GLY A CA 10
ATOM 10721 C C . GLY A 1 38 ? -3.861 -0.084 -8.250 1.00 0.00 454 GLY A C 10
ATOM 10722 O O . GLY A 1 38 ? -4.542 0.200 -7.281 1.00 0.00 454 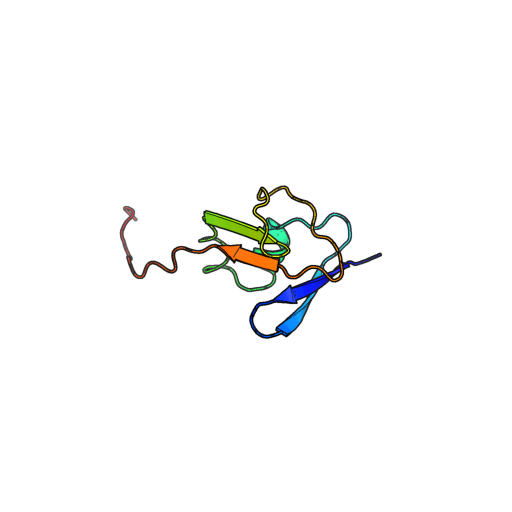GLY A O 10
ATOM 10726 N N . ALA A 1 39 ? -2.559 0.042 -8.233 1.00 0.00 455 ALA A N 10
ATOM 10727 C CA . ALA A 1 39 ? -1.858 0.545 -7.010 1.00 0.00 455 ALA A CA 10
ATOM 10728 C C . ALA A 1 39 ? -0.734 1.495 -7.415 1.00 0.00 455 ALA A C 10
ATOM 10729 O O . ALA A 1 39 ? -0.107 1.335 -8.449 1.00 0.00 455 ALA A O 10
ATOM 10736 N N . LYS A 1 40 ? -0.477 2.481 -6.597 1.00 0.00 456 LYS A N 10
ATOM 10737 C CA . LYS A 1 40 ? 0.604 3.465 -6.899 1.00 0.00 456 LYS A CA 10
ATOM 10738 C C . LYS A 1 40 ? 1.483 3.643 -5.663 1.00 0.00 456 LYS A C 10
ATOM 10739 O O . LYS A 1 40 ? 1.006 3.968 -4.591 1.00 0.00 456 LYS A O 10
ATOM 10758 N N . VAL A 1 41 ? 2.764 3.422 -5.810 1.00 0.00 457 VAL A N 10
ATOM 10759 C CA . VAL A 1 41 ? 3.705 3.563 -4.658 1.00 0.00 457 VAL A CA 10
ATOM 10760 C C . VAL A 1 41 ? 4.818 4.556 -5.009 1.00 0.00 457 VAL A C 10
ATOM 10761 O O . VAL A 1 41 ? 5.435 4.480 -6.058 1.00 0.00 457 VAL A O 10
ATOM 10774 N N . ASN A 1 42 ? 5.071 5.478 -4.121 1.00 0.00 458 ASN A N 10
ATOM 10775 C CA . ASN A 1 42 ? 6.140 6.493 -4.346 1.00 0.00 458 ASN A CA 10
ATOM 10776 C C . ASN A 1 42 ? 5.904 7.214 -5.677 1.00 0.00 458 ASN A C 10
ATOM 10777 O O . ASN A 1 42 ? 6.817 7.433 -6.455 1.00 0.00 458 ASN A O 10
ATOM 10788 N N . HIS A 1 43 ? 4.675 7.580 -5.926 1.00 0.00 459 HIS A N 10
ATOM 10789 C CA . HIS A 1 43 ? 4.322 8.295 -7.189 1.00 0.00 459 HIS A CA 10
ATOM 10790 C C . HIS A 1 43 ? 4.711 7.437 -8.392 1.00 0.00 459 HIS A C 10
ATOM 10791 O O . HIS A 1 43 ? 4.741 7.902 -9.517 1.00 0.00 459 HIS A O 10
ATOM 10805 N N . LYS A 1 44 ? 5.006 6.184 -8.157 1.00 0.00 460 LYS A N 10
ATOM 10806 C CA . LYS A 1 44 ? 5.398 5.266 -9.272 1.00 0.00 460 LYS A CA 10
ATOM 10807 C C . LYS A 1 44 ? 4.351 4.170 -9.430 1.00 0.00 460 LYS A C 10
ATOM 10808 O O . LYS A 1 44 ? 3.766 3.702 -8.471 1.00 0.00 460 LYS A O 10
ATOM 10827 N N . LEU A 1 45 ? 4.111 3.766 -10.645 1.00 0.00 461 LEU A N 10
ATOM 10828 C CA . LEU A 1 45 ? 3.095 2.710 -10.893 1.00 0.00 461 LEU A CA 10
ATOM 10829 C C . LEU A 1 45 ? 3.714 1.339 -10.652 1.00 0.00 461 LEU A C 10
ATOM 10830 O O . LEU A 1 45 ? 4.595 0.904 -11.373 1.00 0.00 461 LEU A O 10
ATOM 10846 N N . VAL A 1 46 ? 3.246 0.656 -9.639 1.00 0.00 462 VAL A N 10
ATOM 10847 C CA . VAL A 1 46 ? 3.774 -0.700 -9.318 1.00 0.00 462 VAL A CA 10
ATOM 10848 C C . VAL A 1 46 ? 2.629 -1.722 -9.376 1.00 0.00 462 VAL A C 10
ATOM 10849 O O . VAL A 1 46 ? 1.484 -1.389 -9.138 1.00 0.00 462 VAL A O 10
ATOM 10862 N N . PRO A 1 47 ? 2.934 -2.960 -9.686 1.00 0.00 463 PRO A N 10
ATOM 10863 C CA . PRO A 1 47 ? 1.910 -4.042 -9.765 1.00 0.00 463 PRO A CA 10
ATOM 10864 C C . PRO A 1 47 ? 1.303 -4.373 -8.395 1.00 0.00 463 PRO A C 10
ATOM 10865 O O . PRO A 1 47 ? 1.839 -4.030 -7.356 1.00 0.00 463 PRO A O 10
ATOM 10876 N N . LEU A 1 48 ? 0.181 -5.037 -8.401 1.00 0.00 464 LEU A N 10
ATOM 10877 C CA . LEU A 1 48 ? -0.494 -5.404 -7.124 1.00 0.00 464 LEU A CA 10
ATOM 10878 C C . LEU A 1 48 ? 0.405 -6.353 -6.319 1.00 0.00 464 LEU A C 10
ATOM 10879 O O . LEU A 1 48 ? 0.503 -6.260 -5.109 1.00 0.00 464 LEU A O 10
ATOM 10895 N N . SER A 1 49 ? 1.059 -7.263 -6.985 1.00 0.00 465 SER A N 10
ATOM 10896 C CA . SER A 1 49 ? 1.951 -8.224 -6.270 1.00 0.00 465 SER A CA 10
ATOM 10897 C C . SER A 1 49 ? 3.245 -7.509 -5.866 1.00 0.00 465 SER A C 10
ATOM 10898 O O . SER A 1 49 ? 4.207 -8.125 -5.444 1.00 0.00 465 SER A O 10
ATOM 10906 N N . TYR A 1 50 ? 3.269 -6.212 -6.000 1.00 0.00 466 TYR A N 10
ATOM 10907 C CA . TYR A 1 50 ? 4.489 -5.433 -5.639 1.00 0.00 466 TYR A CA 10
ATOM 10908 C C . TYR A 1 50 ? 4.706 -5.448 -4.126 1.00 0.00 466 TYR A C 10
ATOM 10909 O O . TYR A 1 50 ? 3.791 -5.261 -3.345 1.00 0.00 466 TYR A O 10
ATOM 10927 N N . VAL A 1 51 ? 5.925 -5.664 -3.716 1.00 0.00 467 VAL A N 10
ATOM 10928 C CA . VAL A 1 51 ? 6.246 -5.693 -2.263 1.00 0.00 467 VAL A CA 10
ATOM 10929 C C . VAL A 1 51 ? 6.404 -4.264 -1.739 1.00 0.00 467 VAL A C 10
ATOM 10930 O O . VAL A 1 51 ? 7.088 -3.441 -2.320 1.00 0.00 467 VAL A O 10
ATOM 10943 N N . LEU A 1 52 ? 5.761 -3.970 -0.646 1.00 0.00 468 LEU A N 10
ATOM 10944 C CA . LEU A 1 52 ? 5.836 -2.601 -0.061 1.00 0.00 468 LEU A CA 10
ATOM 10945 C C . LEU A 1 52 ? 7.197 -2.371 0.592 1.00 0.00 468 LEU A C 10
ATOM 10946 O O . LEU A 1 52 ? 7.793 -3.269 1.159 1.00 0.00 468 LEU A O 10
ATOM 10962 N N . ASN A 1 53 ? 7.685 -1.159 0.508 1.00 0.00 469 ASN A N 10
ATOM 10963 C CA . ASN A 1 53 ? 9.010 -0.814 1.106 1.00 0.00 469 ASN A CA 10
ATOM 10964 C C . ASN A 1 53 ? 8.827 0.231 2.208 1.00 0.00 469 ASN A C 10
ATOM 10965 O O . ASN A 1 53 ? 7.987 1.108 2.124 1.00 0.00 469 ASN A O 10
ATOM 10976 N N . SER A 1 54 ? 9.613 0.127 3.242 1.00 0.00 470 SER A N 10
ATOM 10977 C CA . SER A 1 54 ? 9.514 1.082 4.381 1.00 0.00 470 SER A CA 10
ATOM 10978 C C . SER A 1 54 ? 9.974 2.482 3.969 1.00 0.00 470 SER A C 10
ATOM 10979 O O . SER A 1 54 ? 10.942 2.657 3.250 1.00 0.00 470 SER A O 10
ATOM 10987 N N . GLY A 1 55 ? 9.277 3.482 4.441 1.00 0.00 471 GLY A N 10
ATOM 10988 C CA . GLY A 1 55 ? 9.637 4.895 4.120 1.00 0.00 471 GLY A CA 10
ATOM 10989 C C . GLY A 1 55 ? 8.851 5.367 2.892 1.00 0.00 471 GLY A C 10
ATOM 10990 O O . GLY A 1 55 ? 8.611 6.546 2.708 1.00 0.00 471 GLY A O 10
ATOM 10994 N N . ASP A 1 56 ? 8.463 4.452 2.047 1.00 0.00 472 ASP A N 10
ATOM 10995 C CA . ASP A 1 56 ? 7.709 4.829 0.812 1.00 0.00 472 ASP A CA 10
ATOM 10996 C C . ASP A 1 56 ? 6.236 5.101 1.120 1.00 0.00 472 ASP A C 10
ATOM 10997 O O . ASP A 1 56 ? 5.712 4.720 2.151 1.00 0.00 472 ASP A O 10
ATOM 11006 N N . GLN A 1 57 ? 5.565 5.755 0.206 1.00 0.00 473 GLN A N 10
ATOM 11007 C CA . GLN A 1 57 ? 4.118 6.067 0.390 1.00 0.00 473 GLN A CA 10
ATOM 11008 C C . GLN A 1 57 ? 3.292 5.111 -0.465 1.00 0.00 473 GLN A C 10
ATOM 11009 O O . GLN A 1 57 ? 3.600 4.862 -1.616 1.00 0.00 473 GLN A O 10
ATOM 11023 N N . VAL A 1 58 ? 2.251 4.562 0.104 1.00 0.00 474 VAL A N 10
ATOM 11024 C CA . VAL A 1 58 ? 1.390 3.598 -0.640 1.00 0.00 474 VAL A CA 10
ATOM 11025 C C . VAL A 1 58 ? -0.004 4.179 -0.839 1.00 0.00 474 VAL A C 10
ATOM 11026 O O . VAL A 1 58 ? -0.624 4.685 0.080 1.00 0.00 474 VAL A O 10
ATOM 11039 N N . GLU A 1 59 ? -0.499 4.101 -2.041 1.00 0.00 475 GLU A N 10
ATOM 11040 C CA . GLU A 1 59 ? -1.856 4.634 -2.347 1.00 0.00 475 GLU A CA 10
ATOM 11041 C C . GLU A 1 59 ? -2.575 3.673 -3.294 1.00 0.00 475 GLU A C 10
ATOM 11042 O O . GLU A 1 59 ? -1.964 3.039 -4.137 1.00 0.00 475 GLU A O 10
ATOM 11054 N N . VAL A 1 60 ? -3.871 3.561 -3.152 1.00 0.00 476 VAL A N 10
ATOM 11055 C CA . VAL A 1 60 ? -4.666 2.641 -4.023 1.00 0.00 476 VAL A CA 10
ATOM 11056 C C . VAL A 1 60 ? -5.470 3.445 -5.044 1.00 0.00 476 VAL A C 10
ATOM 11057 O O . VAL A 1 60 ? -6.139 4.408 -4.717 1.00 0.00 476 VAL A O 10
ATOM 11070 N N . LEU A 1 61 ? -5.397 3.045 -6.283 1.00 0.00 477 LEU A N 10
ATOM 11071 C CA . LEU A 1 61 ? -6.135 3.756 -7.364 1.00 0.00 477 LEU A CA 10
ATOM 11072 C C . LEU A 1 61 ? -7.545 3.183 -7.483 1.00 0.00 477 LEU A C 10
ATOM 11073 O O . LEU A 1 61 ? -7.741 1.982 -7.520 1.00 0.00 477 LEU A O 10
ATOM 11089 N N . SER A 1 62 ? -8.530 4.043 -7.530 1.00 0.00 478 SER A N 10
ATOM 11090 C CA . SER A 1 62 ? -9.949 3.583 -7.634 1.00 0.00 478 SER A CA 10
ATOM 11091 C C . SER A 1 62 ? -10.664 4.326 -8.761 1.00 0.00 478 SER A C 10
ATOM 11092 O O . SER A 1 62 ? -10.311 5.434 -9.121 1.00 0.00 478 SER A O 10
ATOM 11100 N N . SER A 1 63 ? -11.674 3.710 -9.312 1.00 0.00 479 SER A N 10
ATOM 11101 C CA . SER A 1 63 ? -12.444 4.342 -10.418 1.00 0.00 479 SER A CA 10
ATOM 11102 C C . SER A 1 63 ? -13.605 5.150 -9.835 1.00 0.00 479 SER A C 10
ATOM 11103 O O . SER A 1 63 ? -14.728 4.686 -9.759 1.00 0.00 479 SER A O 10
ATOM 11111 N N . LYS A 1 64 ? -13.330 6.363 -9.432 1.00 0.00 480 LYS A N 10
ATOM 11112 C CA . LYS A 1 64 ? -14.387 7.250 -8.856 1.00 0.00 480 LYS A CA 10
ATOM 11113 C C . LYS A 1 64 ? -14.617 8.432 -9.805 1.00 0.00 480 LYS A C 10
ATOM 11114 O O . LYS A 1 64 ? -15.358 9.349 -9.510 1.00 0.00 480 LYS A O 10
ATOM 11133 N N . SER A 1 65 ? -13.977 8.406 -10.944 1.00 0.00 481 SER A N 10
ATOM 11134 C CA . SER A 1 65 ? -14.137 9.515 -11.934 1.00 0.00 481 SER A CA 10
ATOM 11135 C C . SER A 1 65 ? -15.370 9.248 -12.795 1.00 0.00 481 SER A C 10
ATOM 11136 O O . SER A 1 65 ? -15.718 10.021 -13.667 1.00 0.00 481 SER A O 10
ATOM 11144 N N . LEU A 1 66 ? -16.023 8.149 -12.558 1.00 0.00 482 LEU A N 10
ATOM 11145 C CA . LEU A 1 66 ? -17.230 7.803 -13.359 1.00 0.00 482 LEU A CA 10
ATOM 11146 C C . LEU A 1 66 ? -18.436 8.574 -12.810 1.00 0.00 482 LEU A C 10
ATOM 11147 O O . LEU A 1 66 ? -19.517 8.542 -13.368 1.00 0.00 482 LEU A O 10
ATOM 11163 N N . GLU A 1 67 ? -18.248 9.269 -11.723 1.00 0.00 483 GLU A N 10
ATOM 11164 C CA . GLU A 1 67 ? -19.370 10.053 -11.122 1.00 0.00 483 GLU A CA 10
ATOM 11165 C C . GLU A 1 67 ? -19.662 11.295 -11.972 1.00 0.00 483 GLU A C 10
ATOM 11166 O O . GLU A 1 67 ? -18.778 11.875 -12.573 1.00 0.00 483 GLU A O 10
ATOM 11178 N N . HIS A 1 68 ? -20.906 11.702 -12.028 1.00 0.00 484 HIS A N 10
ATOM 11179 C CA . HIS A 1 68 ? -21.273 12.904 -12.836 1.00 0.00 484 HIS A CA 10
ATOM 11180 C C . HIS A 1 68 ? -22.433 13.649 -12.165 1.00 0.00 484 HIS A C 10
ATOM 11181 O O . HIS A 1 68 ? -23.363 13.053 -11.653 1.00 0.00 484 HIS A O 10
ATOM 11195 N N . HIS A 1 69 ? -22.370 14.953 -12.164 1.00 0.00 485 HIS A N 10
ATOM 11196 C CA . HIS A 1 69 ? -23.444 15.773 -11.528 1.00 0.00 485 HIS A CA 10
ATOM 11197 C C . HIS A 1 69 ? -24.626 15.921 -12.495 1.00 0.00 485 HIS A C 10
ATOM 11198 O O . HIS A 1 69 ? -25.035 17.015 -12.842 1.00 0.00 485 HIS A O 10
ATOM 11212 N N . HIS A 1 70 ? -25.169 14.816 -12.924 1.00 0.00 486 HIS A N 10
ATOM 11213 C CA . HIS A 1 70 ? -26.324 14.848 -13.869 1.00 0.00 486 HIS A CA 10
ATOM 11214 C C . HIS A 1 70 ? -27.596 15.274 -13.131 1.00 0.00 486 HIS A C 10
ATOM 11215 O O . HIS A 1 70 ? -27.781 14.989 -11.962 1.00 0.00 486 HIS A O 10
ATOM 11229 N N . HIS A 1 71 ? -28.468 15.959 -13.817 1.00 0.00 487 HIS A N 10
ATOM 11230 C CA . HIS A 1 71 ? -29.738 16.419 -13.187 1.00 0.00 487 HIS A CA 10
ATOM 11231 C C . HIS A 1 71 ? -30.542 15.214 -12.694 1.00 0.00 487 HIS A C 10
ATOM 11232 O O . HIS A 1 71 ? -31.097 15.228 -11.610 1.00 0.00 487 HIS A O 10
ATOM 11246 N N . HIS A 1 72 ? -30.613 14.174 -13.487 1.00 0.00 488 HIS A N 10
ATOM 11247 C CA . HIS A 1 72 ? -31.385 12.954 -13.085 1.00 0.00 488 HIS A CA 10
ATOM 11248 C C . HIS A 1 72 ? -30.445 11.747 -13.037 1.00 0.00 488 HIS A C 10
ATOM 11249 O O . HIS A 1 72 ? -29.853 11.359 -14.028 1.00 0.00 488 HIS A O 10
ATOM 11263 N N . HIS A 1 73 ? -30.307 11.159 -11.880 1.00 0.00 489 HIS A N 10
ATOM 11264 C CA . HIS A 1 73 ? -29.412 9.979 -11.727 1.00 0.00 489 HIS A CA 10
ATOM 11265 C C . HIS A 1 73 ? -30.149 8.711 -12.164 1.00 0.00 489 HIS A C 10
ATOM 11266 O O . HIS A 1 73 ? -29.698 8.076 -13.104 1.00 0.00 489 HIS A O 10
ATOM 11281 N N . MET A 1 1 ? 9.382 -9.063 12.091 1.00 0.00 417 MET A N 11
ATOM 11282 C CA . MET A 1 1 ? 9.652 -7.686 11.591 1.00 0.00 417 MET A CA 11
ATOM 11283 C C . MET A 1 1 ? 8.429 -7.175 10.826 1.00 0.00 417 MET A C 11
ATOM 11284 O O . MET A 1 1 ? 7.670 -7.941 10.265 1.00 0.00 417 MET A O 11
ATOM 11298 N N . GLU A 1 2 ? 8.237 -5.881 10.799 1.00 0.00 418 GLU A N 11
ATOM 11299 C CA . GLU A 1 2 ? 7.070 -5.290 10.071 1.00 0.00 418 GLU A CA 11
ATOM 11300 C C . GLU A 1 2 ? 7.545 -4.083 9.262 1.00 0.00 418 GLU A C 11
ATOM 11301 O O . GLU A 1 2 ? 8.578 -3.509 9.542 1.00 0.00 418 GLU A O 11
ATOM 11313 N N . VAL A 1 3 ? 6.798 -3.694 8.260 1.00 0.00 419 VAL A N 11
ATOM 11314 C CA . VAL A 1 3 ? 7.193 -2.519 7.418 1.00 0.00 419 VAL A CA 11
ATOM 11315 C C . VAL A 1 3 ? 6.165 -1.407 7.605 1.00 0.00 419 VAL A C 11
ATOM 11316 O O . VAL A 1 3 ? 4.973 -1.628 7.534 1.00 0.00 419 VAL A O 11
ATOM 11329 N N . MET A 1 4 ? 6.623 -0.213 7.863 1.00 0.00 420 MET A N 11
ATOM 11330 C CA . MET A 1 4 ? 5.686 0.927 8.079 1.00 0.00 420 MET A CA 11
ATOM 11331 C C . MET A 1 4 ? 5.441 1.652 6.758 1.00 0.00 420 MET A C 11
ATOM 11332 O O . MET A 1 4 ? 6.350 1.879 5.985 1.00 0.00 420 MET A O 11
ATOM 11346 N N . VAL A 1 5 ? 4.215 2.028 6.504 1.00 0.00 421 VAL A N 11
ATOM 11347 C CA . VAL A 1 5 ? 3.880 2.757 5.242 1.00 0.00 421 VAL A CA 11
ATOM 11348 C C . VAL A 1 5 ? 3.040 3.979 5.595 1.00 0.00 421 VAL A C 11
ATOM 11349 O O . VAL A 1 5 ? 2.510 4.085 6.687 1.00 0.00 421 VAL A O 11
ATOM 11362 N N . PHE A 1 6 ? 2.922 4.905 4.680 1.00 0.00 422 PHE A N 11
ATOM 11363 C CA . PHE A 1 6 ? 2.130 6.145 4.939 1.00 0.00 422 PHE A CA 11
ATOM 11364 C C . PHE A 1 6 ? 0.983 6.218 3.941 1.00 0.00 422 PHE A C 11
ATOM 11365 O O . PHE A 1 6 ? 1.145 5.940 2.770 1.00 0.00 422 PHE A O 11
ATOM 11382 N N . THR A 1 7 ? -0.181 6.585 4.401 1.00 0.00 423 THR A N 11
ATOM 11383 C CA . THR A 1 7 ? -1.364 6.675 3.496 1.00 0.00 423 THR A CA 11
ATOM 11384 C C . THR A 1 7 ? -1.562 8.142 3.090 1.00 0.00 423 THR A C 11
ATOM 11385 O O . THR A 1 7 ? -0.923 9.023 3.633 1.00 0.00 423 THR A O 11
ATOM 11396 N N . PRO A 1 8 ? -2.449 8.418 2.159 1.00 0.00 424 PRO A N 11
ATOM 11397 C CA . PRO A 1 8 ? -2.722 9.819 1.718 1.00 0.00 424 PRO A CA 11
ATOM 11398 C C . PRO A 1 8 ? -3.142 10.699 2.902 1.00 0.00 424 PRO A C 11
ATOM 11399 O O . PRO A 1 8 ? -2.916 11.895 2.919 1.00 0.00 424 PRO A O 11
ATOM 11410 N N . LYS A 1 9 ? -3.761 10.104 3.885 1.00 0.00 425 LYS A N 11
ATOM 11411 C CA . LYS A 1 9 ? -4.217 10.875 5.074 1.00 0.00 425 LYS A CA 11
ATOM 11412 C C . LYS A 1 9 ? -3.042 11.080 6.036 1.00 0.00 425 LYS A C 11
ATOM 11413 O O . LYS A 1 9 ? -3.162 11.762 7.034 1.00 0.00 425 LYS A O 11
ATOM 11432 N N . GLY A 1 10 ? -1.905 10.506 5.737 1.00 0.00 426 GLY A N 11
ATOM 11433 C CA . GLY A 1 10 ? -0.719 10.677 6.628 1.00 0.00 426 GLY A CA 11
ATOM 11434 C C . GLY A 1 10 ? -0.798 9.705 7.806 1.00 0.00 426 GLY A C 11
ATOM 11435 O O . GLY A 1 10 ? -0.049 9.808 8.756 1.00 0.00 426 GLY A O 11
ATOM 11439 N N . GLU A 1 11 ? -1.702 8.764 7.756 1.00 0.00 427 GLU A N 11
ATOM 11440 C CA . GLU A 1 11 ? -1.829 7.792 8.883 1.00 0.00 427 GLU A CA 11
ATOM 11441 C C . GLU A 1 11 ? -0.671 6.795 8.853 1.00 0.00 427 GLU A C 11
ATOM 11442 O O . GLU A 1 11 ? -0.059 6.565 7.828 1.00 0.00 427 GLU A O 11
ATOM 11454 N N . ILE A 1 12 ? -0.368 6.203 9.980 1.00 0.00 428 ILE A N 11
ATOM 11455 C CA . ILE A 1 12 ? 0.751 5.215 10.052 1.00 0.00 428 ILE A CA 11
ATOM 11456 C C . ILE A 1 12 ? 0.167 3.807 10.091 1.00 0.00 428 ILE A C 11
ATOM 11457 O O . ILE A 1 12 ? -0.656 3.490 10.929 1.00 0.00 428 ILE A O 11
ATOM 11473 N N . LYS A 1 13 ? 0.583 2.960 9.185 1.00 0.00 429 LYS A N 11
ATOM 11474 C CA . LYS A 1 13 ? 0.053 1.560 9.155 1.00 0.00 429 LYS A CA 11
ATOM 11475 C C . LYS A 1 13 ? 1.222 0.580 9.109 1.00 0.00 429 LYS A C 11
ATOM 11476 O O . LYS A 1 13 ? 2.144 0.730 8.333 1.00 0.00 429 LYS A O 11
ATOM 11495 N N . ARG A 1 14 ? 1.179 -0.431 9.936 1.00 0.00 430 ARG A N 11
ATOM 11496 C CA . ARG A 1 14 ? 2.271 -1.451 9.961 1.00 0.00 430 ARG A CA 11
ATOM 11497 C C . ARG A 1 14 ? 1.755 -2.741 9.337 1.00 0.00 430 ARG A C 11
ATOM 11498 O O . ARG A 1 14 ? 0.659 -3.180 9.624 1.00 0.00 430 ARG A O 11
ATOM 11519 N N . LEU A 1 15 ? 2.535 -3.352 8.481 1.00 0.00 431 LEU A N 11
ATOM 11520 C CA . LEU A 1 15 ? 2.093 -4.623 7.826 1.00 0.00 431 LEU A CA 11
ATOM 11521 C C . LEU A 1 15 ? 3.211 -5.674 7.943 1.00 0.00 431 LEU A C 11
ATOM 11522 O O . LEU A 1 15 ? 4.374 -5.330 8.020 1.00 0.00 431 LEU A O 11
ATOM 11538 N N . PRO A 1 16 ? 2.875 -6.950 7.939 1.00 0.00 432 PRO A N 11
ATOM 11539 C CA . PRO A 1 16 ? 3.898 -8.040 8.030 1.00 0.00 432 PRO A CA 11
ATOM 11540 C C . PRO A 1 16 ? 5.048 -7.859 7.028 1.00 0.00 432 PRO A C 11
ATOM 11541 O O . PRO A 1 16 ? 4.870 -7.343 5.943 1.00 0.00 432 PRO A O 11
ATOM 11552 N N . GLN A 1 17 ? 6.229 -8.275 7.405 1.00 0.00 433 GLN A N 11
ATOM 11553 C CA . GLN A 1 17 ? 7.412 -8.129 6.510 1.00 0.00 433 GLN A CA 11
ATOM 11554 C C . GLN A 1 17 ? 7.128 -8.779 5.152 1.00 0.00 433 GLN A C 11
ATOM 11555 O O . GLN A 1 17 ? 6.692 -9.910 5.071 1.00 0.00 433 GLN A O 11
ATOM 11569 N N . GLY A 1 18 ? 7.383 -8.066 4.084 1.00 0.00 434 GLY A N 11
ATOM 11570 C CA . GLY A 1 18 ? 7.142 -8.632 2.725 1.00 0.00 434 GLY A CA 11
ATOM 11571 C C . GLY A 1 18 ? 5.674 -8.452 2.337 1.00 0.00 434 GLY A C 11
ATOM 11572 O O . GLY A 1 18 ? 5.198 -9.040 1.386 1.00 0.00 434 GLY A O 11
ATOM 11576 N N . ALA A 1 19 ? 4.950 -7.645 3.067 1.00 0.00 435 ALA A N 11
ATOM 11577 C CA . ALA A 1 19 ? 3.509 -7.430 2.741 1.00 0.00 435 ALA A CA 11
ATOM 11578 C C . ALA A 1 19 ? 3.361 -7.046 1.267 1.00 0.00 435 ALA A C 11
ATOM 11579 O O . ALA A 1 19 ? 4.334 -6.824 0.574 1.00 0.00 435 ALA A O 11
ATOM 11586 N N . THR A 1 20 ? 2.142 -6.972 0.784 1.00 0.00 436 THR A N 11
ATOM 11587 C CA . THR A 1 20 ? 1.898 -6.610 -0.651 1.00 0.00 436 THR A CA 11
ATOM 11588 C C . THR A 1 20 ? 0.889 -5.461 -0.736 1.00 0.00 436 THR A C 11
ATOM 11589 O O . THR A 1 20 ? 0.287 -5.068 0.246 1.00 0.00 436 THR A O 11
ATOM 11600 N N . ALA A 1 21 ? 0.708 -4.923 -1.911 1.00 0.00 437 ALA A N 11
ATOM 11601 C CA . ALA A 1 21 ? -0.249 -3.797 -2.097 1.00 0.00 437 ALA A CA 11
ATOM 11602 C C . ALA A 1 21 ? -1.658 -4.234 -1.694 1.00 0.00 437 ALA A C 11
ATOM 11603 O O . ALA A 1 21 ? -2.445 -3.444 -1.209 1.00 0.00 437 ALA A O 11
ATOM 11610 N N . LEU A 1 22 ? -1.987 -5.480 -1.897 1.00 0.00 438 LEU A N 11
ATOM 11611 C CA . LEU A 1 22 ? -3.349 -5.961 -1.532 1.00 0.00 438 LEU A CA 11
ATOM 11612 C C . LEU A 1 22 ? -3.557 -5.816 -0.021 1.00 0.00 438 LEU A C 11
ATOM 11613 O O . LEU A 1 22 ? -4.606 -5.404 0.432 1.00 0.00 438 LEU A O 11
ATOM 11629 N N . ASP A 1 23 ? -2.563 -6.150 0.758 1.00 0.00 439 ASP A N 11
ATOM 11630 C CA . ASP A 1 23 ? -2.697 -6.038 2.239 1.00 0.00 439 ASP A CA 11
ATOM 11631 C C . ASP A 1 23 ? -2.958 -4.580 2.620 1.00 0.00 439 ASP A C 11
ATOM 11632 O O . ASP A 1 23 ? -3.793 -4.282 3.452 1.00 0.00 439 ASP A O 11
ATOM 11641 N N . PHE A 1 24 ? -2.241 -3.674 2.016 1.00 0.00 440 PHE A N 11
ATOM 11642 C CA . PHE A 1 24 ? -2.424 -2.230 2.329 1.00 0.00 440 PHE A CA 11
ATOM 11643 C C . PHE A 1 24 ? -3.854 -1.798 1.994 1.00 0.00 440 PHE A C 11
ATOM 11644 O O . PHE A 1 24 ? -4.489 -1.086 2.747 1.00 0.00 440 PHE A O 11
ATOM 11661 N N . ALA A 1 25 ? -4.357 -2.214 0.866 1.00 0.00 441 ALA A N 11
ATOM 11662 C CA . ALA A 1 25 ? -5.738 -1.822 0.469 1.00 0.00 441 ALA A CA 11
ATOM 11663 C C . ALA A 1 25 ? -6.728 -2.231 1.561 1.00 0.00 441 ALA A C 11
ATOM 11664 O O . ALA A 1 25 ? -7.593 -1.464 1.944 1.00 0.00 441 ALA A O 11
ATOM 11671 N N . TYR A 1 26 ? -6.612 -3.428 2.063 1.00 0.00 442 TYR A N 11
ATOM 11672 C CA . TYR A 1 26 ? -7.546 -3.890 3.129 1.00 0.00 442 TYR A CA 11
ATOM 11673 C C . TYR A 1 26 ? -7.393 -3.008 4.367 1.00 0.00 442 TYR A C 11
ATOM 11674 O O . TYR A 1 26 ? -8.355 -2.699 5.044 1.00 0.00 442 TYR A O 11
ATOM 11692 N N . SER A 1 27 ? -6.189 -2.610 4.675 1.00 0.00 443 SER A N 11
ATOM 11693 C CA . SER A 1 27 ? -5.969 -1.759 5.875 1.00 0.00 443 SER A CA 11
ATOM 11694 C C . SER A 1 27 ? -6.778 -0.471 5.751 1.00 0.00 443 SER A C 11
ATOM 11695 O O . SER A 1 27 ? -7.364 -0.001 6.707 1.00 0.00 443 SER A O 11
ATOM 11703 N N . LEU A 1 28 ? -6.805 0.112 4.586 1.00 0.00 444 LEU A N 11
ATOM 11704 C CA . LEU A 1 28 ? -7.562 1.378 4.406 1.00 0.00 444 LEU A CA 11
ATOM 11705 C C . LEU A 1 28 ? -9.048 1.120 4.664 1.00 0.00 444 LEU A C 11
ATOM 11706 O O . LEU A 1 28 ? -9.711 1.886 5.337 1.00 0.00 444 LEU A O 11
ATOM 11722 N N . HIS A 1 29 ? -9.572 0.039 4.142 1.00 0.00 445 HIS A N 11
ATOM 11723 C CA . HIS A 1 29 ? -11.011 -0.283 4.355 1.00 0.00 445 HIS A CA 11
ATOM 11724 C C . HIS A 1 29 ? -11.315 -1.669 3.773 1.00 0.00 445 HIS A C 11
ATOM 11725 O O . HIS A 1 29 ? -10.620 -2.630 4.036 1.00 0.00 445 HIS A O 11
ATOM 11739 N N . SER A 1 30 ? -12.350 -1.775 2.983 1.00 0.00 446 SER A N 11
ATOM 11740 C CA . SER A 1 30 ? -12.715 -3.089 2.375 1.00 0.00 446 SER A CA 11
ATOM 11741 C C . SER A 1 30 ? -13.285 -2.856 0.976 1.00 0.00 446 SER A C 11
ATOM 11742 O O . SER A 1 30 ? -12.720 -3.272 -0.017 1.00 0.00 446 SER A O 11
ATOM 11750 N N . ASP A 1 31 ? -14.405 -2.192 0.894 1.00 0.00 447 ASP A N 11
ATOM 11751 C CA . ASP A 1 31 ? -15.025 -1.928 -0.433 1.00 0.00 447 ASP A CA 11
ATOM 11752 C C . ASP A 1 31 ? -14.089 -1.064 -1.277 1.00 0.00 447 ASP A C 11
ATOM 11753 O O . ASP A 1 31 ? -13.882 -1.320 -2.447 1.00 0.00 447 ASP A O 11
ATOM 11762 N N . LEU A 1 32 ? -13.531 -0.037 -0.695 1.00 0.00 448 LEU A N 11
ATOM 11763 C CA . LEU A 1 32 ? -12.616 0.851 -1.460 1.00 0.00 448 LEU A CA 11
ATOM 11764 C C . LEU A 1 32 ? -11.398 0.039 -1.910 1.00 0.00 448 LEU A C 11
ATOM 11765 O O . LEU A 1 32 ? -10.976 0.104 -3.049 1.00 0.00 448 LEU A O 11
ATOM 11781 N N . GLY A 1 33 ? -10.836 -0.730 -1.017 1.00 0.00 449 GLY A N 11
ATOM 11782 C CA . GLY A 1 33 ? -9.648 -1.551 -1.374 1.00 0.00 449 GLY A CA 11
ATOM 11783 C C . GLY A 1 33 ? -10.055 -2.657 -2.345 1.00 0.00 449 GLY A C 11
ATOM 11784 O O . GLY A 1 33 ? -9.334 -2.985 -3.268 1.00 0.00 449 GLY A O 11
ATOM 11788 N N . ASP A 1 34 ? -11.202 -3.240 -2.136 1.00 0.00 450 ASP A N 11
ATOM 11789 C CA . ASP A 1 34 ? -11.665 -4.334 -3.034 1.00 0.00 450 ASP A CA 11
ATOM 11790 C C . ASP A 1 34 ? -11.865 -3.794 -4.448 1.00 0.00 450 ASP A C 11
ATOM 11791 O O . ASP A 1 34 ? -11.582 -4.462 -5.423 1.00 0.00 450 ASP A O 11
ATOM 11800 N N . HIS A 1 35 ? -12.360 -2.594 -4.567 1.00 0.00 451 HIS A N 11
ATOM 11801 C CA . HIS A 1 35 ? -12.595 -2.010 -5.917 1.00 0.00 451 HIS A CA 11
ATOM 11802 C C . HIS A 1 35 ? -11.293 -1.407 -6.446 1.00 0.00 451 HIS A C 11
ATOM 11803 O O . HIS A 1 35 ? -11.297 -0.578 -7.333 1.00 0.00 451 HIS A O 11
ATOM 11817 N N . CYS A 1 36 ? -10.178 -1.819 -5.908 1.00 0.00 452 CYS A N 11
ATOM 11818 C CA . CYS A 1 36 ? -8.874 -1.269 -6.376 1.00 0.00 452 CYS A CA 11
ATOM 11819 C C . CYS A 1 36 ? -8.564 -1.800 -7.778 1.00 0.00 452 CYS A C 11
ATOM 11820 O O . CYS A 1 36 ? -8.491 -2.992 -7.998 1.00 0.00 452 CYS A O 11
ATOM 11828 N N . ILE A 1 37 ? -8.373 -0.918 -8.726 1.00 0.00 453 ILE A N 11
ATOM 11829 C CA . ILE A 1 37 ? -8.060 -1.354 -10.123 1.00 0.00 453 ILE A CA 11
ATOM 11830 C C . ILE A 1 37 ? -6.554 -1.249 -10.373 1.00 0.00 453 ILE A C 11
ATOM 11831 O O . ILE A 1 37 ? -6.067 -1.603 -11.428 1.00 0.00 453 ILE A O 11
ATOM 11847 N N . GLY A 1 38 ? -5.814 -0.765 -9.414 1.00 0.00 454 GLY A N 11
ATOM 11848 C CA . GLY A 1 38 ? -4.340 -0.640 -9.606 1.00 0.00 454 GLY A CA 11
ATOM 11849 C C . GLY A 1 38 ? -3.685 -0.179 -8.303 1.00 0.00 454 GLY A C 11
ATOM 11850 O O . GLY A 1 38 ? -4.344 0.042 -7.306 1.00 0.00 454 GLY A O 11
ATOM 11854 N N . ALA A 1 39 ? -2.388 -0.029 -8.310 1.00 0.00 455 ALA A N 11
ATOM 11855 C CA . ALA A 1 39 ? -1.663 0.422 -7.082 1.00 0.00 455 ALA A CA 11
ATOM 11856 C C . ALA A 1 39 ? -0.545 1.382 -7.487 1.00 0.00 455 ALA A C 11
ATOM 11857 O O . ALA A 1 39 ? 0.054 1.237 -8.536 1.00 0.00 455 ALA A O 11
ATOM 11864 N N . LYS A 1 40 ? -0.252 2.361 -6.666 1.00 0.00 456 LYS A N 11
ATOM 11865 C CA . LYS A 1 40 ? 0.837 3.333 -7.002 1.00 0.00 456 LYS A CA 11
ATOM 11866 C C . LYS A 1 40 ? 1.723 3.533 -5.769 1.00 0.00 456 LYS A C 11
ATOM 11867 O O . LYS A 1 40 ? 1.256 3.919 -4.715 1.00 0.00 456 LYS A O 11
ATOM 11886 N N . VAL A 1 41 ? 2.998 3.261 -5.898 1.00 0.00 457 VAL A N 11
ATOM 11887 C CA . VAL A 1 41 ? 3.943 3.413 -4.743 1.00 0.00 457 VAL A CA 11
ATOM 11888 C C . VAL A 1 41 ? 5.074 4.372 -5.127 1.00 0.00 457 VAL A C 11
ATOM 11889 O O . VAL A 1 41 ? 5.645 4.282 -6.198 1.00 0.00 457 VAL A O 11
ATOM 11902 N N . ASN A 1 42 ? 5.396 5.290 -4.256 1.00 0.00 458 ASN A N 11
ATOM 11903 C CA . ASN A 1 42 ? 6.484 6.265 -4.551 1.00 0.00 458 ASN A CA 11
ATOM 11904 C C . ASN A 1 42 ? 6.149 7.032 -5.831 1.00 0.00 458 ASN A C 11
ATOM 11905 O O . ASN A 1 42 ? 7.001 7.269 -6.664 1.00 0.00 458 ASN A O 11
ATOM 11916 N N . HIS A 1 43 ? 4.910 7.424 -5.984 1.00 0.00 459 HIS A N 11
ATOM 11917 C CA . HIS A 1 43 ? 4.497 8.183 -7.199 1.00 0.00 459 HIS A CA 11
ATOM 11918 C C . HIS A 1 43 ? 4.866 7.399 -8.461 1.00 0.00 459 HIS A C 11
ATOM 11919 O O . HIS A 1 43 ? 4.920 7.946 -9.545 1.00 0.00 459 HIS A O 11
ATOM 11933 N N . LYS A 1 44 ? 5.106 6.118 -8.325 1.00 0.00 460 LYS A N 11
ATOM 11934 C CA . LYS A 1 44 ? 5.459 5.267 -9.508 1.00 0.00 460 LYS A CA 11
ATOM 11935 C C . LYS A 1 44 ? 4.457 4.118 -9.618 1.00 0.00 460 LYS A C 11
ATOM 11936 O O . LYS A 1 44 ? 3.990 3.588 -8.630 1.00 0.00 460 LYS A O 11
ATOM 11955 N N . LEU A 1 45 ? 4.117 3.736 -10.818 1.00 0.00 461 LEU A N 11
ATOM 11956 C CA . LEU A 1 45 ? 3.139 2.629 -11.003 1.00 0.00 461 LEU A CA 11
ATOM 11957 C C . LEU A 1 45 ? 3.768 1.300 -10.587 1.00 0.00 461 LEU A C 11
ATOM 11958 O O . LEU A 1 45 ? 4.882 0.986 -10.956 1.00 0.00 461 LEU A O 11
ATOM 11974 N N . VAL A 1 46 ? 3.048 0.506 -9.833 1.00 0.00 462 VAL A N 11
ATOM 11975 C CA . VAL A 1 46 ? 3.583 -0.820 -9.398 1.00 0.00 462 VAL A CA 11
ATOM 11976 C C . VAL A 1 46 ? 2.437 -1.847 -9.409 1.00 0.00 462 VAL A C 11
ATOM 11977 O O . VAL A 1 46 ? 1.292 -1.501 -9.190 1.00 0.00 462 VAL A O 11
ATOM 11990 N N . PRO A 1 47 ? 2.738 -3.101 -9.656 1.00 0.00 463 PRO A N 11
ATOM 11991 C CA . PRO A 1 47 ? 1.705 -4.184 -9.691 1.00 0.00 463 PRO A CA 11
ATOM 11992 C C . PRO A 1 47 ? 1.098 -4.466 -8.309 1.00 0.00 463 PRO A C 11
ATOM 11993 O O . PRO A 1 47 ? 1.643 -4.093 -7.289 1.00 0.00 463 PRO A O 11
ATOM 12004 N N . LEU A 1 48 ? -0.036 -5.116 -8.284 1.00 0.00 464 LEU A N 11
ATOM 12005 C CA . LEU A 1 48 ? -0.707 -5.428 -6.989 1.00 0.00 464 LEU A CA 11
ATOM 12006 C C . LEU A 1 48 ? 0.193 -6.340 -6.149 1.00 0.00 464 LEU A C 11
ATOM 12007 O O . LEU A 1 48 ? 0.303 -6.184 -4.949 1.00 0.00 464 LEU A O 11
ATOM 12023 N N . SER A 1 49 ? 0.827 -7.293 -6.773 1.00 0.00 465 SER A N 11
ATOM 12024 C CA . SER A 1 49 ? 1.712 -8.225 -6.019 1.00 0.00 465 SER A CA 11
ATOM 12025 C C . SER A 1 49 ? 3.026 -7.519 -5.672 1.00 0.00 465 SER A C 11
ATOM 12026 O O . SER A 1 49 ? 3.973 -8.137 -5.229 1.00 0.00 465 SER A O 11
ATOM 12034 N N . TYR A 1 50 ? 3.088 -6.232 -5.879 1.00 0.00 466 TYR A N 11
ATOM 12035 C CA . TYR A 1 50 ? 4.337 -5.478 -5.574 1.00 0.00 466 TYR A CA 11
ATOM 12036 C C . TYR A 1 50 ? 4.619 -5.507 -4.068 1.00 0.00 466 TYR A C 11
ATOM 12037 O O . TYR A 1 50 ? 3.735 -5.315 -3.256 1.00 0.00 466 TYR A O 11
ATOM 12055 N N . VAL A 1 51 ? 5.849 -5.739 -3.695 1.00 0.00 467 VAL A N 11
ATOM 12056 C CA . VAL A 1 51 ? 6.207 -5.778 -2.247 1.00 0.00 467 VAL A CA 11
ATOM 12057 C C . VAL A 1 51 ? 6.346 -4.347 -1.715 1.00 0.00 467 VAL A C 11
ATOM 12058 O O . VAL A 1 51 ? 6.999 -3.513 -2.309 1.00 0.00 467 VAL A O 11
ATOM 12071 N N . LEU A 1 52 ? 5.724 -4.059 -0.605 1.00 0.00 468 LEU A N 11
ATOM 12072 C CA . LEU A 1 52 ? 5.796 -2.684 -0.027 1.00 0.00 468 LEU A CA 11
ATOM 12073 C C . LEU A 1 52 ? 7.162 -2.447 0.619 1.00 0.00 468 LEU A C 11
ATOM 12074 O O . LEU A 1 52 ? 7.789 -3.358 1.124 1.00 0.00 468 LEU A O 11
ATOM 12090 N N . ASN A 1 53 ? 7.621 -1.217 0.609 1.00 0.00 469 ASN A N 11
ATOM 12091 C CA . ASN A 1 53 ? 8.948 -0.879 1.221 1.00 0.00 469 ASN A CA 11
ATOM 12092 C C . ASN A 1 53 ? 8.759 0.222 2.270 1.00 0.00 469 ASN A C 11
ATOM 12093 O O . ASN A 1 53 ? 7.963 1.125 2.107 1.00 0.00 469 ASN A O 11
ATOM 12104 N N . SER A 1 54 ? 9.480 0.134 3.353 1.00 0.00 470 SER A N 11
ATOM 12105 C CA . SER A 1 54 ? 9.350 1.149 4.441 1.00 0.00 470 SER A CA 11
ATOM 12106 C C . SER A 1 54 ? 9.836 2.521 3.965 1.00 0.00 470 SER A C 11
ATOM 12107 O O . SER A 1 54 ? 10.802 2.634 3.238 1.00 0.00 470 SER A O 11
ATOM 12115 N N . GLY A 1 55 ? 9.171 3.568 4.386 1.00 0.00 471 GLY A N 11
ATOM 12116 C CA . GLY A 1 55 ? 9.583 4.947 3.982 1.00 0.00 471 GLY A CA 11
ATOM 12117 C C . GLY A 1 55 ? 8.822 5.368 2.728 1.00 0.00 471 GLY A C 11
ATOM 12118 O O . GLY A 1 55 ? 8.603 6.538 2.486 1.00 0.00 471 GLY A O 11
ATOM 12122 N N . ASP A 1 56 ? 8.424 4.422 1.925 1.00 0.00 472 ASP A N 11
ATOM 12123 C CA . ASP A 1 56 ? 7.684 4.761 0.678 1.00 0.00 472 ASP A CA 11
ATOM 12124 C C . ASP A 1 56 ? 6.224 5.067 1.004 1.00 0.00 472 ASP A C 11
ATOM 12125 O O . ASP A 1 56 ? 5.716 4.694 2.043 1.00 0.00 472 ASP A O 11
ATOM 12134 N N . GLN A 1 57 ? 5.544 5.737 0.108 1.00 0.00 473 GLN A N 11
ATOM 12135 C CA . GLN A 1 57 ? 4.104 6.075 0.331 1.00 0.00 473 GLN A CA 11
ATOM 12136 C C . GLN A 1 57 ? 3.249 5.166 -0.552 1.00 0.00 473 GLN A C 11
ATOM 12137 O O . GLN A 1 57 ? 3.411 5.125 -1.754 1.00 0.00 473 GLN A O 11
ATOM 12151 N N . VAL A 1 58 ? 2.350 4.427 0.040 1.00 0.00 474 VAL A N 11
ATOM 12152 C CA . VAL A 1 58 ? 1.488 3.499 -0.756 1.00 0.00 474 VAL A CA 11
ATOM 12153 C C . VAL A 1 58 ? 0.138 4.152 -1.049 1.00 0.00 474 VAL A C 11
ATOM 12154 O O . VAL A 1 58 ? -0.510 4.689 -0.172 1.00 0.00 474 VAL A O 11
ATOM 12167 N N . GLU A 1 59 ? -0.292 4.094 -2.282 1.00 0.00 475 GLU A N 11
ATOM 12168 C CA . GLU A 1 59 ? -1.608 4.688 -2.670 1.00 0.00 475 GLU A CA 11
ATOM 12169 C C . GLU A 1 59 ? -2.357 3.679 -3.541 1.00 0.00 475 GLU A C 11
ATOM 12170 O O . GLU A 1 59 ? -1.767 2.993 -4.352 1.00 0.00 475 GLU A O 11
ATOM 12182 N N . VAL A 1 60 ? -3.652 3.578 -3.374 1.00 0.00 476 VAL A N 11
ATOM 12183 C CA . VAL A 1 60 ? -4.455 2.603 -4.182 1.00 0.00 476 VAL A CA 11
ATOM 12184 C C . VAL A 1 60 ? -5.320 3.360 -5.189 1.00 0.00 476 VAL A C 11
ATOM 12185 O O . VAL A 1 60 ? -6.006 4.304 -4.851 1.00 0.00 476 VAL A O 11
ATOM 12198 N N . LEU A 1 61 ? -5.284 2.950 -6.427 1.00 0.00 477 LEU A N 11
ATOM 12199 C CA . LEU A 1 61 ? -6.092 3.636 -7.476 1.00 0.00 477 LEU A CA 11
ATOM 12200 C C . LEU A 1 61 ? -7.484 3.005 -7.537 1.00 0.00 477 LEU A C 11
ATOM 12201 O O . LEU A 1 61 ? -7.634 1.801 -7.468 1.00 0.00 477 LEU A O 11
ATOM 12217 N N . SER A 1 62 ? -8.506 3.815 -7.662 1.00 0.00 478 SER A N 11
ATOM 12218 C CA . SER A 1 62 ? -9.901 3.280 -7.724 1.00 0.00 478 SER A CA 11
ATOM 12219 C C . SER A 1 62 ? -10.685 4.012 -8.813 1.00 0.00 478 SER A C 11
ATOM 12220 O O . SER A 1 62 ? -10.349 5.112 -9.2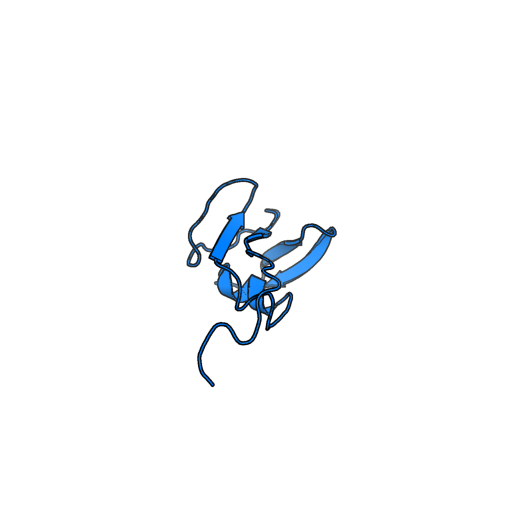08 1.00 0.00 478 SER A O 11
ATOM 12228 N N . SER A 1 63 ? -11.725 3.402 -9.303 1.00 0.00 479 SER A N 11
ATOM 12229 C CA . SER A 1 63 ? -12.545 4.038 -10.375 1.00 0.00 479 SER A CA 11
ATOM 12230 C C . SER A 1 63 ? -13.590 4.965 -9.749 1.00 0.00 479 SER A C 11
ATOM 12231 O O . SER A 1 63 ? -14.333 5.633 -10.442 1.00 0.00 479 SER A O 11
ATOM 12239 N N . LYS A 1 64 ? -13.658 5.001 -8.447 1.00 0.00 480 LYS A N 11
ATOM 12240 C CA . LYS A 1 64 ? -14.663 5.871 -7.767 1.00 0.00 480 LYS A CA 11
ATOM 12241 C C . LYS A 1 64 ? -14.404 7.342 -8.102 1.00 0.00 480 LYS A C 11
ATOM 12242 O O . LYS A 1 64 ? -14.013 7.680 -9.203 1.00 0.00 480 LYS A O 11
ATOM 12261 N N . SER A 1 65 ? -14.639 8.215 -7.153 1.00 0.00 481 SER A N 11
ATOM 12262 C CA . SER A 1 65 ? -14.432 9.672 -7.387 1.00 0.00 481 SER A CA 11
ATOM 12263 C C . SER A 1 65 ? -15.267 10.117 -8.586 1.00 0.00 481 SER A C 11
ATOM 12264 O O . SER A 1 65 ? -14.951 11.080 -9.256 1.00 0.00 481 SER A O 11
ATOM 12272 N N . LEU A 1 66 ? -16.340 9.420 -8.855 1.00 0.00 482 LEU A N 11
ATOM 12273 C CA . LEU A 1 66 ? -17.219 9.788 -10.005 1.00 0.00 482 LEU A CA 11
ATOM 12274 C C . LEU A 1 66 ? -18.329 10.718 -9.508 1.00 0.00 482 LEU A C 11
ATOM 12275 O O . LEU A 1 66 ? -19.282 10.994 -10.211 1.00 0.00 482 LEU A O 11
ATOM 12291 N N . GLU A 1 67 ? -18.199 11.203 -8.298 1.00 0.00 483 GLU A N 11
ATOM 12292 C CA . GLU A 1 67 ? -19.222 12.132 -7.719 1.00 0.00 483 GLU A CA 11
ATOM 12293 C C . GLU A 1 67 ? -20.604 11.482 -7.731 1.00 0.00 483 GLU A C 11
ATOM 12294 O O . GLU A 1 67 ? -20.854 10.533 -8.448 1.00 0.00 483 GLU A O 11
ATOM 12306 N N . HIS A 1 68 ? -21.502 11.992 -6.928 1.00 0.00 484 HIS A N 11
ATOM 12307 C CA . HIS A 1 68 ? -22.875 11.414 -6.867 1.00 0.00 484 HIS A CA 11
ATOM 12308 C C . HIS A 1 68 ? -23.711 11.939 -8.036 1.00 0.00 484 HIS A C 11
ATOM 12309 O O . HIS A 1 68 ? -24.103 13.089 -8.068 1.00 0.00 484 HIS A O 11
ATOM 12323 N N . HIS A 1 69 ? -23.986 11.095 -8.991 1.00 0.00 485 HIS A N 11
ATOM 12324 C CA . HIS A 1 69 ? -24.797 11.515 -10.168 1.00 0.00 485 HIS A CA 11
ATOM 12325 C C . HIS A 1 69 ? -26.234 11.814 -9.735 1.00 0.00 485 HIS A C 11
ATOM 12326 O O . HIS A 1 69 ? -26.857 12.741 -10.215 1.00 0.00 485 HIS A O 11
ATOM 12340 N N . HIS A 1 70 ? -26.769 11.023 -8.846 1.00 0.00 486 HIS A N 11
ATOM 12341 C CA . HIS A 1 70 ? -28.174 11.238 -8.392 1.00 0.00 486 HIS A CA 11
ATOM 12342 C C . HIS A 1 70 ? -28.378 12.694 -7.970 1.00 0.00 486 HIS A C 11
ATOM 12343 O O . HIS A 1 70 ? -27.494 13.326 -7.428 1.00 0.00 486 HIS A O 11
ATOM 12357 N N . HIS A 1 71 ? -29.545 13.227 -8.219 1.00 0.00 487 HIS A N 11
ATOM 12358 C CA . HIS A 1 71 ? -29.829 14.641 -7.837 1.00 0.00 487 HIS A CA 11
ATOM 12359 C C . HIS A 1 71 ? -31.321 14.799 -7.539 1.00 0.00 487 HIS A C 11
ATOM 12360 O O . HIS A 1 71 ? -32.125 13.949 -7.869 1.00 0.00 487 HIS A O 11
ATOM 12374 N N . HIS A 1 72 ? -31.698 15.885 -6.921 1.00 0.00 488 HIS A N 11
ATOM 12375 C CA . HIS A 1 72 ? -33.140 16.109 -6.600 1.00 0.00 488 HIS A CA 11
ATOM 12376 C C . HIS A 1 72 ? -33.422 17.612 -6.582 1.00 0.00 488 HIS A C 11
ATOM 12377 O O . HIS A 1 72 ? -32.553 18.415 -6.307 1.00 0.00 488 HIS A O 11
ATOM 12391 N N . HIS A 1 73 ? -34.630 17.998 -6.882 1.00 0.00 489 HIS A N 11
ATOM 12392 C CA . HIS A 1 73 ? -34.969 19.449 -6.891 1.00 0.00 489 HIS A CA 11
ATOM 12393 C C . HIS A 1 73 ? -35.087 19.959 -5.454 1.00 0.00 489 HIS A C 11
ATOM 12394 O O . HIS A 1 73 ? -35.295 21.149 -5.285 1.00 0.00 489 HIS A O 11
ATOM 12409 N N . MET A 1 1 ? 9.723 -6.709 13.474 1.00 0.00 417 MET A N 12
ATOM 12410 C CA . MET A 1 1 ? 10.013 -7.240 12.113 1.00 0.00 417 MET A CA 12
ATOM 12411 C C . MET A 1 1 ? 8.875 -6.841 11.169 1.00 0.00 417 MET A C 12
ATOM 12412 O O . MET A 1 1 ? 8.461 -7.605 10.318 1.00 0.00 417 MET A O 12
ATOM 12426 N N . GLU A 1 2 ? 8.365 -5.645 11.324 1.00 0.00 418 GLU A N 12
ATOM 12427 C CA . GLU A 1 2 ? 7.242 -5.170 10.455 1.00 0.00 418 GLU A CA 12
ATOM 12428 C C . GLU A 1 2 ? 7.711 -3.988 9.611 1.00 0.00 418 GLU A C 12
ATOM 12429 O O . GLU A 1 2 ? 8.743 -3.398 9.866 1.00 0.00 418 GLU A O 12
ATOM 12441 N N . VAL A 1 3 ? 6.950 -3.645 8.602 1.00 0.00 419 VAL A N 12
ATOM 12442 C CA . VAL A 1 3 ? 7.322 -2.505 7.710 1.00 0.00 419 VAL A CA 12
ATOM 12443 C C . VAL A 1 3 ? 6.299 -1.380 7.862 1.00 0.00 419 VAL A C 12
ATOM 12444 O O . VAL A 1 3 ? 5.104 -1.595 7.820 1.00 0.00 419 VAL A O 12
ATOM 12457 N N . MET A 1 4 ? 6.773 -0.177 8.052 1.00 0.00 420 MET A N 12
ATOM 12458 C CA . MET A 1 4 ? 5.854 0.985 8.225 1.00 0.00 420 MET A CA 12
ATOM 12459 C C . MET A 1 4 ? 5.642 1.687 6.886 1.00 0.00 420 MET A C 12
ATOM 12460 O O . MET A 1 4 ? 6.573 1.928 6.139 1.00 0.00 420 MET A O 12
ATOM 12474 N N . VAL A 1 5 ? 4.416 2.022 6.585 1.00 0.00 421 VAL A N 12
ATOM 12475 C CA . VAL A 1 5 ? 4.101 2.721 5.303 1.00 0.00 421 VAL A CA 12
ATOM 12476 C C . VAL A 1 5 ? 3.198 3.916 5.593 1.00 0.00 421 VAL A C 12
ATOM 12477 O O . VAL A 1 5 ? 2.628 4.032 6.665 1.00 0.00 421 VAL A O 12
ATOM 12490 N N . PHE A 1 6 ? 3.074 4.812 4.647 1.00 0.00 422 PHE A N 12
ATOM 12491 C CA . PHE A 1 6 ? 2.222 6.026 4.848 1.00 0.00 422 PHE A CA 12
ATOM 12492 C C . PHE A 1 6 ? 1.085 6.030 3.834 1.00 0.00 422 PHE A C 12
ATOM 12493 O O . PHE A 1 6 ? 1.253 5.669 2.684 1.00 0.00 422 PHE A O 12
ATOM 12510 N N . THR A 1 7 ? -0.075 6.443 4.263 1.00 0.00 423 THR A N 12
ATOM 12511 C CA . THR A 1 7 ? -1.258 6.484 3.354 1.00 0.00 423 THR A CA 12
ATOM 12512 C C . THR A 1 7 ? -1.449 7.923 2.853 1.00 0.00 423 THR A C 12
ATOM 12513 O O . THR A 1 7 ? -0.748 8.826 3.269 1.00 0.00 423 THR A O 12
ATOM 12524 N N . PRO A 1 8 ? -2.401 8.139 1.979 1.00 0.00 424 PRO A N 12
ATOM 12525 C CA . PRO A 1 8 ? -2.695 9.499 1.428 1.00 0.00 424 PRO A CA 12
ATOM 12526 C C . PRO A 1 8 ? -2.968 10.522 2.542 1.00 0.00 424 PRO A C 12
ATOM 12527 O O . PRO A 1 8 ? -2.654 11.691 2.425 1.00 0.00 424 PRO A O 12
ATOM 12538 N N . LYS A 1 9 ? -3.561 10.085 3.617 1.00 0.00 425 LYS A N 12
ATOM 12539 C CA . LYS A 1 9 ? -3.872 11.016 4.741 1.00 0.00 425 LYS A CA 12
ATOM 12540 C C . LYS A 1 9 ? -2.616 11.225 5.596 1.00 0.00 425 LYS A C 12
ATOM 12541 O O . LYS A 1 9 ? -2.604 12.003 6.531 1.00 0.00 425 LYS A O 12
ATOM 12560 N N . GLY A 1 10 ? -1.559 10.527 5.277 1.00 0.00 426 GLY A N 12
ATOM 12561 C CA . GLY A 1 10 ? -0.295 10.670 6.062 1.00 0.00 426 GLY A CA 12
ATOM 12562 C C . GLY A 1 10 ? -0.383 9.831 7.342 1.00 0.00 426 GLY A C 12
ATOM 12563 O O . GLY A 1 10 ? 0.438 9.942 8.233 1.00 0.00 426 GLY A O 12
ATOM 12567 N N . GLU A 1 11 ? -1.379 9.000 7.438 1.00 0.00 427 GLU A N 12
ATOM 12568 C CA . GLU A 1 11 ? -1.542 8.158 8.658 1.00 0.00 427 GLU A CA 12
ATOM 12569 C C . GLU A 1 11 ? -0.475 7.061 8.703 1.00 0.00 427 GLU A C 12
ATOM 12570 O O . GLU A 1 11 ? 0.077 6.660 7.695 1.00 0.00 427 GLU A O 12
ATOM 12582 N N . ILE A 1 12 ? -0.176 6.578 9.881 1.00 0.00 428 ILE A N 12
ATOM 12583 C CA . ILE A 1 12 ? 0.860 5.515 10.030 1.00 0.00 428 ILE A CA 12
ATOM 12584 C C . ILE A 1 12 ? 0.197 4.138 10.081 1.00 0.00 428 ILE A C 12
ATOM 12585 O O . ILE A 1 12 ? -0.667 3.878 10.899 1.00 0.00 428 ILE A O 12
ATOM 12601 N N . LYS A 1 13 ? 0.601 3.256 9.203 1.00 0.00 429 LYS A N 12
ATOM 12602 C CA . LYS A 1 13 ? 0.014 1.880 9.171 1.00 0.00 429 LYS A CA 12
ATOM 12603 C C . LYS A 1 13 ? 1.141 0.857 9.224 1.00 0.00 429 LYS A C 12
ATOM 12604 O O . LYS A 1 13 ? 2.118 0.951 8.506 1.00 0.00 429 LYS A O 12
ATOM 12623 N N . ARG A 1 14 ? 1.013 -0.116 10.083 1.00 0.00 430 ARG A N 12
ATOM 12624 C CA . ARG A 1 14 ? 2.072 -1.160 10.219 1.00 0.00 430 ARG A CA 12
ATOM 12625 C C . ARG A 1 14 ? 1.611 -2.466 9.586 1.00 0.00 430 ARG A C 12
ATOM 12626 O O . ARG A 1 14 ? 0.492 -2.906 9.780 1.00 0.00 430 ARG A O 12
ATOM 12647 N N . LEU A 1 15 ? 2.476 -3.094 8.836 1.00 0.00 431 LEU A N 12
ATOM 12648 C CA . LEU A 1 15 ? 2.119 -4.389 8.182 1.00 0.00 431 LEU A CA 12
ATOM 12649 C C . LEU A 1 15 ? 3.314 -5.347 8.286 1.00 0.00 431 LEU A C 12
ATOM 12650 O O . LEU A 1 15 ? 4.448 -4.916 8.324 1.00 0.00 431 LEU A O 12
ATOM 12666 N N . PRO A 1 16 ? 3.068 -6.634 8.329 1.00 0.00 432 PRO A N 12
ATOM 12667 C CA . PRO A 1 16 ? 4.152 -7.652 8.427 1.00 0.00 432 PRO A CA 12
ATOM 12668 C C . PRO A 1 16 ? 4.971 -7.773 7.133 1.00 0.00 432 PRO A C 12
ATOM 12669 O O . PRO A 1 16 ? 4.516 -7.446 6.054 1.00 0.00 432 PRO A O 12
ATOM 12680 N N . GLN A 1 17 ? 6.182 -8.242 7.249 1.00 0.00 433 GLN A N 12
ATOM 12681 C CA . GLN A 1 17 ? 7.056 -8.396 6.055 1.00 0.00 433 GLN A CA 12
ATOM 12682 C C . GLN A 1 17 ? 6.388 -9.269 4.993 1.00 0.00 433 GLN A C 12
ATOM 12683 O O . GLN A 1 17 ? 5.547 -10.103 5.272 1.00 0.00 433 GLN A O 12
ATOM 12697 N N . GLY A 1 18 ? 6.777 -9.065 3.766 1.00 0.00 434 GLY A N 12
ATOM 12698 C CA . GLY A 1 18 ? 6.202 -9.858 2.648 1.00 0.00 434 GLY A CA 12
ATOM 12699 C C . GLY A 1 18 ? 4.821 -9.300 2.287 1.00 0.00 434 GLY A C 12
ATOM 12700 O O . GLY A 1 18 ? 4.093 -9.863 1.490 1.00 0.00 434 GLY A O 12
ATOM 12704 N N . ALA A 1 19 ? 4.456 -8.198 2.877 1.00 0.00 435 ALA A N 12
ATOM 12705 C CA . ALA A 1 19 ? 3.122 -7.591 2.593 1.00 0.00 435 ALA A CA 12
ATOM 12706 C C . ALA A 1 19 ? 3.082 -7.030 1.169 1.00 0.00 435 ALA A C 12
ATOM 12707 O O . ALA A 1 19 ? 4.094 -6.667 0.600 1.00 0.00 435 ALA A O 12
ATOM 12714 N N . THR A 1 20 ? 1.907 -6.966 0.594 1.00 0.00 436 THR A N 12
ATOM 12715 C CA . THR A 1 20 ? 1.761 -6.438 -0.798 1.00 0.00 436 THR A CA 12
ATOM 12716 C C . THR A 1 20 ? 0.710 -5.328 -0.833 1.00 0.00 436 THR A C 12
ATOM 12717 O O . THR A 1 20 ? 0.006 -5.082 0.128 1.00 0.00 436 THR A O 12
ATOM 12728 N N . ALA A 1 21 ? 0.609 -4.660 -1.946 1.00 0.00 437 ALA A N 12
ATOM 12729 C CA . ALA A 1 21 ? -0.380 -3.556 -2.086 1.00 0.00 437 ALA A CA 12
ATOM 12730 C C . ALA A 1 21 ? -1.788 -4.082 -1.804 1.00 0.00 437 ALA A C 12
ATOM 12731 O O . ALA A 1 21 ? -2.665 -3.356 -1.378 1.00 0.00 437 ALA A O 12
ATOM 12738 N N . LEU A 1 22 ? -2.018 -5.334 -2.059 1.00 0.00 438 LEU A N 12
ATOM 12739 C CA . LEU A 1 22 ? -3.377 -5.897 -1.823 1.00 0.00 438 LEU A CA 12
ATOM 12740 C C . LEU A 1 22 ? -3.719 -5.807 -0.328 1.00 0.00 438 LEU A C 12
ATOM 12741 O O . LEU A 1 22 ? -4.796 -5.394 0.061 1.00 0.00 438 LEU A O 12
ATOM 12757 N N . ASP A 1 23 ? -2.805 -6.200 0.507 1.00 0.00 439 ASP A N 12
ATOM 12758 C CA . ASP A 1 23 ? -3.057 -6.158 1.975 1.00 0.00 439 ASP A CA 12
ATOM 12759 C C . ASP A 1 23 ? -3.241 -4.707 2.425 1.00 0.00 439 ASP A C 12
ATOM 12760 O O . ASP A 1 23 ? -4.056 -4.398 3.273 1.00 0.00 439 ASP A O 12
ATOM 12769 N N . PHE A 1 24 ? -2.479 -3.816 1.860 1.00 0.00 440 PHE A N 12
ATOM 12770 C CA . PHE A 1 24 ? -2.587 -2.378 2.237 1.00 0.00 440 PHE A CA 12
ATOM 12771 C C . PHE A 1 24 ? -3.997 -1.866 1.921 1.00 0.00 440 PHE A C 12
ATOM 12772 O O . PHE A 1 24 ? -4.614 -1.173 2.708 1.00 0.00 440 PHE A O 12
ATOM 12789 N N . ALA A 1 25 ? -4.508 -2.205 0.773 1.00 0.00 441 ALA A N 12
ATOM 12790 C CA . ALA A 1 25 ? -5.878 -1.746 0.395 1.00 0.00 441 ALA A CA 12
ATOM 12791 C C . ALA A 1 25 ? -6.885 -2.230 1.443 1.00 0.00 441 ALA A C 12
ATOM 12792 O O . ALA A 1 25 ? -7.717 -1.483 1.922 1.00 0.00 441 ALA A O 12
ATOM 12799 N N . TYR A 1 26 ? -6.809 -3.478 1.802 1.00 0.00 442 TYR A N 12
ATOM 12800 C CA . TYR A 1 26 ? -7.746 -4.032 2.824 1.00 0.00 442 TYR A CA 12
ATOM 12801 C C . TYR A 1 26 ? -7.476 -3.370 4.179 1.00 0.00 442 TYR A C 12
ATOM 12802 O O . TYR A 1 26 ? -8.372 -3.145 4.968 1.00 0.00 442 TYR A O 12
ATOM 12820 N N . SER A 1 27 ? -6.241 -3.066 4.455 1.00 0.00 443 SER A N 12
ATOM 12821 C CA . SER A 1 27 ? -5.905 -2.426 5.759 1.00 0.00 443 SER A CA 12
ATOM 12822 C C . SER A 1 27 ? -6.665 -1.101 5.892 1.00 0.00 443 SER A C 12
ATOM 12823 O O . SER A 1 27 ? -7.170 -0.761 6.945 1.00 0.00 443 SER A O 12
ATOM 12831 N N . LEU A 1 28 ? -6.740 -0.349 4.831 1.00 0.00 444 LEU A N 12
ATOM 12832 C CA . LEU A 1 28 ? -7.455 0.959 4.889 1.00 0.00 444 LEU A CA 12
ATOM 12833 C C . LEU A 1 28 ? -8.963 0.734 5.046 1.00 0.00 444 LEU A C 12
ATOM 12834 O O . LEU A 1 28 ? -9.492 0.757 6.139 1.00 0.00 444 LEU A O 12
ATOM 12850 N N . HIS A 1 29 ? -9.659 0.529 3.956 1.00 0.00 445 HIS A N 12
ATOM 12851 C CA . HIS A 1 29 ? -11.138 0.317 4.024 1.00 0.00 445 HIS A CA 12
ATOM 12852 C C . HIS A 1 29 ? -11.470 -1.126 3.635 1.00 0.00 445 HIS A C 12
ATOM 12853 O O . HIS A 1 29 ? -10.683 -2.029 3.839 1.00 0.00 445 HIS A O 12
ATOM 12867 N N . SER A 1 30 ? -12.640 -1.346 3.087 1.00 0.00 446 SER A N 12
ATOM 12868 C CA . SER A 1 30 ? -13.055 -2.731 2.682 1.00 0.00 446 SER A CA 12
ATOM 12869 C C . SER A 1 30 ? -13.509 -2.736 1.220 1.00 0.00 446 SER A C 12
ATOM 12870 O O . SER A 1 30 ? -12.823 -3.222 0.342 1.00 0.00 446 SER A O 12
ATOM 12878 N N . ASP A 1 31 ? -14.671 -2.206 0.953 1.00 0.00 447 ASP A N 12
ATOM 12879 C CA . ASP A 1 31 ? -15.174 -2.178 -0.451 1.00 0.00 447 ASP A CA 12
ATOM 12880 C C . ASP A 1 31 ? -14.256 -1.304 -1.309 1.00 0.00 447 ASP A C 12
ATOM 12881 O O . ASP A 1 31 ? -13.916 -1.642 -2.426 1.00 0.00 447 ASP A O 12
ATOM 12890 N N . LEU A 1 32 ? -13.863 -0.175 -0.794 1.00 0.00 448 LEU A N 12
ATOM 12891 C CA . LEU A 1 32 ? -12.979 0.734 -1.578 1.00 0.00 448 LEU A CA 12
ATOM 12892 C C . LEU A 1 32 ? -11.650 0.025 -1.865 1.00 0.00 448 LEU A C 12
ATOM 12893 O O . LEU A 1 32 ? -11.143 0.029 -2.970 1.00 0.00 448 LEU A O 12
ATOM 12909 N N . GLY A 1 33 ? -11.086 -0.581 -0.863 1.00 0.00 449 GLY A N 12
ATOM 12910 C CA . GLY A 1 33 ? -9.791 -1.291 -1.046 1.00 0.00 449 GLY A CA 12
ATOM 12911 C C . GLY A 1 33 ? -9.986 -2.493 -1.973 1.00 0.00 449 GLY A C 12
ATOM 12912 O O . GLY A 1 33 ? -9.161 -2.787 -2.819 1.00 0.00 449 GLY A O 12
ATOM 12916 N N . ASP A 1 34 ? -11.074 -3.190 -1.816 1.00 0.00 450 ASP A N 12
ATOM 12917 C CA . ASP A 1 34 ? -11.341 -4.380 -2.677 1.00 0.00 450 ASP A CA 12
ATOM 12918 C C . ASP A 1 34 ? -11.537 -3.939 -4.133 1.00 0.00 450 ASP A C 12
ATOM 12919 O O . ASP A 1 34 ? -11.115 -4.601 -5.060 1.00 0.00 450 ASP A O 12
ATOM 12928 N N . HIS A 1 35 ? -12.180 -2.825 -4.336 1.00 0.00 451 HIS A N 12
ATOM 12929 C CA . HIS A 1 35 ? -12.409 -2.336 -5.726 1.00 0.00 451 HIS A CA 12
ATOM 12930 C C . HIS A 1 35 ? -11.112 -1.725 -6.265 1.00 0.00 451 HIS A C 12
ATOM 12931 O O . HIS A 1 35 ? -11.118 -0.872 -7.132 1.00 0.00 451 HIS A O 12
ATOM 12945 N N . CYS A 1 36 ? -9.997 -2.166 -5.755 1.00 0.00 452 CYS A N 12
ATOM 12946 C CA . CYS A 1 36 ? -8.694 -1.623 -6.224 1.00 0.00 452 CYS A CA 12
ATOM 12947 C C . CYS A 1 36 ? -8.308 -2.284 -7.548 1.00 0.00 452 CYS A C 12
ATOM 12948 O O . CYS A 1 36 ? -8.162 -3.488 -7.641 1.00 0.00 452 CYS A O 12
ATOM 12956 N N . ILE A 1 37 ? -8.133 -1.494 -8.571 1.00 0.00 453 ILE A N 12
ATOM 12957 C CA . ILE A 1 37 ? -7.744 -2.037 -9.904 1.00 0.00 453 ILE A CA 12
ATOM 12958 C C . ILE A 1 37 ? -6.246 -1.812 -10.110 1.00 0.00 453 ILE A C 12
ATOM 12959 O O . ILE A 1 37 ? -5.670 -2.221 -11.100 1.00 0.00 453 ILE A O 12
ATOM 12975 N N . GLY A 1 38 ? -5.607 -1.162 -9.178 1.00 0.00 454 GLY A N 12
ATOM 12976 C CA . GLY A 1 38 ? -4.145 -0.908 -9.322 1.00 0.00 454 GLY A CA 12
ATOM 12977 C C . GLY A 1 38 ? -3.603 -0.210 -8.072 1.00 0.00 454 GLY A C 12
ATOM 12978 O O . GLY A 1 38 ? -4.325 0.072 -7.136 1.00 0.00 454 GLY A O 12
ATOM 12982 N N . ALA A 1 39 ? -2.327 0.067 -8.054 1.00 0.00 455 ALA A N 12
ATOM 12983 C CA . ALA A 1 39 ? -1.719 0.744 -6.871 1.00 0.00 455 ALA A CA 12
ATOM 12984 C C . ALA A 1 39 ? -0.502 1.550 -7.319 1.00 0.00 455 ALA A C 12
ATOM 12985 O O . ALA A 1 39 ? 0.138 1.234 -8.304 1.00 0.00 455 ALA A O 12
ATOM 12992 N N . LYS A 1 40 ? -0.182 2.593 -6.600 1.00 0.00 456 LYS A N 12
ATOM 12993 C CA . LYS A 1 40 ? 0.989 3.445 -6.966 1.00 0.00 456 LYS A CA 12
ATOM 12994 C C . LYS A 1 40 ? 1.864 3.674 -5.737 1.00 0.00 456 LYS A C 12
ATOM 12995 O O . LYS A 1 40 ? 1.385 4.033 -4.678 1.00 0.00 456 LYS A O 12
ATOM 13014 N N . VAL A 1 41 ? 3.147 3.469 -5.880 1.00 0.00 457 VAL A N 12
ATOM 13015 C CA . VAL A 1 41 ? 4.090 3.667 -4.736 1.00 0.00 457 VAL A CA 12
ATOM 13016 C C . VAL A 1 41 ? 5.136 4.719 -5.112 1.00 0.00 457 VAL A C 12
ATOM 13017 O O . VAL A 1 41 ? 5.723 4.678 -6.177 1.00 0.00 457 VAL A O 12
ATOM 13030 N N . ASN A 1 42 ? 5.363 5.657 -4.234 1.00 0.00 458 ASN A N 12
ATOM 13031 C CA . ASN A 1 42 ? 6.367 6.727 -4.506 1.00 0.00 458 ASN A CA 12
ATOM 13032 C C . ASN A 1 42 ? 6.010 7.444 -5.813 1.00 0.00 458 ASN A C 12
ATOM 13033 O O . ASN A 1 42 ? 6.867 7.780 -6.609 1.00 0.00 458 ASN A O 12
ATOM 13044 N N . HIS A 1 43 ? 4.737 7.663 -6.027 1.00 0.00 459 HIS A N 12
ATOM 13045 C CA . HIS A 1 43 ? 4.267 8.350 -7.268 1.00 0.00 459 HIS A CA 12
ATOM 13046 C C . HIS A 1 43 ? 4.716 7.558 -8.497 1.00 0.00 459 HIS A C 12
ATOM 13047 O O . HIS A 1 43 ? 4.652 8.031 -9.614 1.00 0.00 459 HIS A O 12
ATOM 13061 N N . LYS A 1 44 ? 5.164 6.346 -8.291 1.00 0.00 460 LYS A N 12
ATOM 13062 C CA . LYS A 1 44 ? 5.620 5.492 -9.431 1.00 0.00 460 LYS A CA 12
ATOM 13063 C C . LYS A 1 44 ? 4.639 4.338 -9.632 1.00 0.00 460 LYS A C 12
ATOM 13064 O O . LYS A 1 44 ? 4.181 3.716 -8.693 1.00 0.00 460 LYS A O 12
ATOM 13083 N N . LEU A 1 45 ? 4.311 4.060 -10.861 1.00 0.00 461 LEU A N 12
ATOM 13084 C CA . LEU A 1 45 ? 3.350 2.964 -11.154 1.00 0.00 461 LEU A CA 12
ATOM 13085 C C . LEU A 1 45 ? 3.949 1.612 -10.772 1.00 0.00 461 LEU A C 12
ATOM 13086 O O . LEU A 1 45 ? 5.065 1.283 -11.129 1.00 0.00 461 LEU A O 12
ATOM 13102 N N . VAL A 1 46 ? 3.196 0.817 -10.061 1.00 0.00 462 VAL A N 12
ATOM 13103 C CA . VAL A 1 46 ? 3.691 -0.532 -9.662 1.00 0.00 462 VAL A CA 12
ATOM 13104 C C . VAL A 1 46 ? 2.505 -1.506 -9.617 1.00 0.00 462 VAL A C 12
ATOM 13105 O O . VAL A 1 46 ? 1.392 -1.112 -9.339 1.00 0.00 462 VAL A O 12
ATOM 13118 N N . PRO A 1 47 ? 2.738 -2.770 -9.884 1.00 0.00 463 PRO A N 12
ATOM 13119 C CA . PRO A 1 47 ? 1.662 -3.803 -9.865 1.00 0.00 463 PRO A CA 12
ATOM 13120 C C . PRO A 1 47 ? 1.102 -4.040 -8.454 1.00 0.00 463 PRO A C 12
ATOM 13121 O O . PRO A 1 47 ? 1.730 -3.743 -7.456 1.00 0.00 463 PRO A O 12
ATOM 13132 N N . LEU A 1 48 ? -0.083 -4.570 -8.379 1.00 0.00 464 LEU A N 12
ATOM 13133 C CA . LEU A 1 48 ? -0.715 -4.839 -7.057 1.00 0.00 464 LEU A CA 12
ATOM 13134 C C . LEU A 1 48 ? 0.126 -5.856 -6.278 1.00 0.00 464 LEU A C 12
ATOM 13135 O O . LEU A 1 48 ? 0.283 -5.767 -5.076 1.00 0.00 464 LEU A O 12
ATOM 13151 N N . SER A 1 49 ? 0.658 -6.828 -6.956 1.00 0.00 465 SER A N 12
ATOM 13152 C CA . SER A 1 49 ? 1.480 -7.861 -6.265 1.00 0.00 465 SER A CA 12
ATOM 13153 C C . SER A 1 49 ? 2.852 -7.271 -5.916 1.00 0.00 465 SER A C 12
ATOM 13154 O O . SER A 1 49 ? 3.753 -7.964 -5.484 1.00 0.00 465 SER A O 12
ATOM 13162 N N . TYR A 1 50 ? 3.014 -5.989 -6.105 1.00 0.00 466 TYR A N 12
ATOM 13163 C CA . TYR A 1 50 ? 4.322 -5.338 -5.797 1.00 0.00 466 TYR A CA 12
ATOM 13164 C C . TYR A 1 50 ? 4.602 -5.383 -4.290 1.00 0.00 466 TYR A C 12
ATOM 13165 O O . TYR A 1 50 ? 3.734 -5.144 -3.473 1.00 0.00 466 TYR A O 12
ATOM 13183 N N . VAL A 1 51 ? 5.820 -5.686 -3.927 1.00 0.00 467 VAL A N 12
ATOM 13184 C CA . VAL A 1 51 ? 6.184 -5.756 -2.484 1.00 0.00 467 VAL A CA 12
ATOM 13185 C C . VAL A 1 51 ? 6.326 -4.342 -1.908 1.00 0.00 467 VAL A C 12
ATOM 13186 O O . VAL A 1 51 ? 6.986 -3.488 -2.469 1.00 0.00 467 VAL A O 12
ATOM 13199 N N . LEU A 1 52 ? 5.698 -4.100 -0.792 1.00 0.00 468 LEU A N 12
ATOM 13200 C CA . LEU A 1 52 ? 5.767 -2.751 -0.161 1.00 0.00 468 LEU A CA 12
ATOM 13201 C C . LEU A 1 52 ? 7.090 -2.572 0.584 1.00 0.00 468 LEU A C 12
ATOM 13202 O O . LEU A 1 52 ? 7.603 -3.488 1.200 1.00 0.00 468 LEU A O 12
ATOM 13218 N N . ASN A 1 53 ? 7.633 -1.382 0.535 1.00 0.00 469 ASN A N 12
ATOM 13219 C CA . ASN A 1 53 ? 8.923 -1.093 1.236 1.00 0.00 469 ASN A CA 12
ATOM 13220 C C . ASN A 1 53 ? 8.689 -0.051 2.332 1.00 0.00 469 ASN A C 12
ATOM 13221 O O . ASN A 1 53 ? 7.838 0.811 2.220 1.00 0.00 469 ASN A O 12
ATOM 13232 N N . SER A 1 54 ? 9.438 -0.140 3.393 1.00 0.00 470 SER A N 12
ATOM 13233 C CA . SER A 1 54 ? 9.273 0.823 4.517 1.00 0.00 470 SER A CA 12
ATOM 13234 C C . SER A 1 54 ? 9.853 2.195 4.153 1.00 0.00 470 SER A C 12
ATOM 13235 O O . SER A 1 54 ? 10.895 2.307 3.533 1.00 0.00 470 SER A O 12
ATOM 13243 N N . GLY A 1 55 ? 9.177 3.239 4.555 1.00 0.00 471 GLY A N 12
ATOM 13244 C CA . GLY A 1 55 ? 9.657 4.624 4.266 1.00 0.00 471 GLY A CA 12
ATOM 13245 C C . GLY A 1 55 ? 8.945 5.166 3.023 1.00 0.00 471 GLY A C 12
ATOM 13246 O O . GLY A 1 55 ? 8.848 6.362 2.817 1.00 0.00 471 GLY A O 12
ATOM 13250 N N . ASP A 1 56 ? 8.458 4.293 2.186 1.00 0.00 472 ASP A N 12
ATOM 13251 C CA . ASP A 1 56 ? 7.767 4.744 0.941 1.00 0.00 472 ASP A CA 12
ATOM 13252 C C . ASP A 1 56 ? 6.295 5.065 1.213 1.00 0.00 472 ASP A C 12
ATOM 13253 O O . ASP A 1 56 ? 5.770 4.804 2.278 1.00 0.00 472 ASP A O 12
ATOM 13262 N N . GLN A 1 57 ? 5.630 5.627 0.236 1.00 0.00 473 GLN A N 12
ATOM 13263 C CA . GLN A 1 57 ? 4.185 5.970 0.390 1.00 0.00 473 GLN A CA 12
ATOM 13264 C C . GLN A 1 57 ? 3.357 5.054 -0.509 1.00 0.00 473 GLN A C 12
ATOM 13265 O O . GLN A 1 57 ? 3.627 4.908 -1.687 1.00 0.00 473 GLN A O 12
ATOM 13279 N N . VAL A 1 58 ? 2.354 4.431 0.044 1.00 0.00 474 VAL A N 12
ATOM 13280 C CA . VAL A 1 58 ? 1.496 3.504 -0.755 1.00 0.00 474 VAL A CA 12
ATOM 13281 C C . VAL A 1 58 ? 0.164 4.181 -1.076 1.00 0.00 474 VAL A C 12
ATOM 13282 O O . VAL A 1 58 ? -0.490 4.738 -0.215 1.00 0.00 474 VAL A O 12
ATOM 13295 N N . GLU A 1 59 ? -0.238 4.128 -2.316 1.00 0.00 475 GLU A N 12
ATOM 13296 C CA . GLU A 1 59 ? -1.529 4.752 -2.732 1.00 0.00 475 GLU A CA 12
ATOM 13297 C C . GLU A 1 59 ? -2.330 3.733 -3.542 1.00 0.00 475 GLU A C 12
ATOM 13298 O O . GLU A 1 59 ? -1.792 3.013 -4.361 1.00 0.00 475 GLU A O 12
ATOM 13310 N N . VAL A 1 60 ? -3.614 3.662 -3.303 1.00 0.00 476 VAL A N 12
ATOM 13311 C CA . VAL A 1 60 ? -4.480 2.684 -4.033 1.00 0.00 476 VAL A CA 12
ATOM 13312 C C . VAL A 1 60 ? -5.394 3.417 -5.013 1.00 0.00 476 VAL A C 12
ATOM 13313 O O . VAL A 1 60 ? -6.059 4.376 -4.672 1.00 0.00 476 VAL A O 12
ATOM 13326 N N . LEU A 1 61 ? -5.426 2.959 -6.235 1.00 0.00 477 LEU A N 12
ATOM 13327 C CA . LEU A 1 61 ? -6.286 3.602 -7.271 1.00 0.00 477 LEU A CA 12
ATOM 13328 C C . LEU A 1 61 ? -7.602 2.838 -7.383 1.00 0.00 477 LEU A C 12
ATOM 13329 O O . LEU A 1 61 ? -7.641 1.625 -7.301 1.00 0.00 477 LEU A O 12
ATOM 13345 N N . SER A 1 62 ? -8.683 3.545 -7.564 1.00 0.00 478 SER A N 12
ATOM 13346 C CA . SER A 1 62 ? -10.014 2.880 -7.679 1.00 0.00 478 SER A CA 12
ATOM 13347 C C . SER A 1 62 ? -10.817 3.526 -8.809 1.00 0.00 478 SER A C 12
ATOM 13348 O O . SER A 1 62 ? -10.573 4.651 -9.202 1.00 0.00 478 SER A O 12
ATOM 13356 N N . SER A 1 63 ? -11.781 2.816 -9.325 1.00 0.00 479 SER A N 12
ATOM 13357 C CA . SER A 1 63 ? -12.622 3.365 -10.425 1.00 0.00 479 SER A CA 12
ATOM 13358 C C . SER A 1 63 ? -13.717 4.247 -9.819 1.00 0.00 479 SER A C 12
ATOM 13359 O O . SER A 1 63 ? -14.466 4.906 -10.517 1.00 0.00 479 SER A O 12
ATOM 13367 N N . LYS A 1 64 ? -13.801 4.262 -8.513 1.00 0.00 480 LYS A N 12
ATOM 13368 C CA . LYS A 1 64 ? -14.833 5.093 -7.819 1.00 0.00 480 LYS A CA 12
ATOM 13369 C C . LYS A 1 64 ? -16.166 5.014 -8.572 1.00 0.00 480 LYS A C 12
ATOM 13370 O O . LYS A 1 64 ? -16.932 5.958 -8.624 1.00 0.00 480 LYS A O 12
ATOM 13389 N N . SER A 1 65 ? -16.444 3.881 -9.147 1.00 0.00 481 SER A N 12
ATOM 13390 C CA . SER A 1 65 ? -17.719 3.706 -9.894 1.00 0.00 481 SER A CA 12
ATOM 13391 C C . SER A 1 65 ? -18.845 3.419 -8.903 1.00 0.00 481 SER A C 12
ATOM 13392 O O . SER A 1 65 ? -20.000 3.307 -9.265 1.00 0.00 481 SER A O 12
ATOM 13400 N N . LEU A 1 66 ? -18.518 3.306 -7.646 1.00 0.00 482 LEU A N 12
ATOM 13401 C CA . LEU A 1 66 ? -19.566 3.031 -6.622 1.00 0.00 482 LEU A CA 12
ATOM 13402 C C . LEU A 1 66 ? -20.066 4.353 -6.038 1.00 0.00 482 LEU A C 12
ATOM 13403 O O . LEU A 1 66 ? -19.735 4.731 -4.930 1.00 0.00 482 LEU A O 12
ATOM 13419 N N . GLU A 1 67 ? -20.865 5.057 -6.792 1.00 0.00 483 GLU A N 12
ATOM 13420 C CA . GLU A 1 67 ? -21.399 6.366 -6.316 1.00 0.00 483 GLU A CA 12
ATOM 13421 C C . GLU A 1 67 ? -22.642 6.147 -5.447 1.00 0.00 483 GLU A C 12
ATOM 13422 O O . GLU A 1 67 ? -23.629 5.582 -5.878 1.00 0.00 483 GLU A O 12
ATOM 13434 N N . HIS A 1 68 ? -22.595 6.603 -4.225 1.00 0.00 484 HIS A N 12
ATOM 13435 C CA . HIS A 1 68 ? -23.762 6.443 -3.313 1.00 0.00 484 HIS A CA 12
ATOM 13436 C C . HIS A 1 68 ? -23.499 7.211 -2.013 1.00 0.00 484 HIS A C 12
ATOM 13437 O O . HIS A 1 68 ? -22.503 7.007 -1.346 1.00 0.00 484 HIS A O 12
ATOM 13451 N N . HIS A 1 69 ? -24.388 8.093 -1.655 1.00 0.00 485 HIS A N 12
ATOM 13452 C CA . HIS A 1 69 ? -24.211 8.887 -0.403 1.00 0.00 485 HIS A CA 12
ATOM 13453 C C . HIS A 1 69 ? -25.590 9.336 0.092 1.00 0.00 485 HIS A C 12
ATOM 13454 O O . HIS A 1 69 ? -25.723 10.287 0.837 1.00 0.00 485 HIS A O 12
ATOM 13468 N N . HIS A 1 70 ? -26.619 8.649 -0.324 1.00 0.00 486 HIS A N 12
ATOM 13469 C CA . HIS A 1 70 ? -28.000 9.016 0.110 1.00 0.00 486 HIS A CA 12
ATOM 13470 C C . HIS A 1 70 ? -28.114 8.882 1.631 1.00 0.00 486 HIS A C 12
ATOM 13471 O O . HIS A 1 70 ? -28.690 9.715 2.304 1.00 0.00 486 HIS A O 12
ATOM 13485 N N . HIS A 1 71 ? -27.578 7.826 2.176 1.00 0.00 487 HIS A N 12
ATOM 13486 C CA . HIS A 1 71 ? -27.667 7.620 3.650 1.00 0.00 487 HIS A CA 12
ATOM 13487 C C . HIS A 1 71 ? -26.711 8.562 4.390 1.00 0.00 487 HIS A C 12
ATOM 13488 O O . HIS A 1 71 ? -25.582 8.779 3.990 1.00 0.00 487 HIS A O 12
ATOM 13502 N N . HIS A 1 72 ? -27.178 9.121 5.474 1.00 0.00 488 HIS A N 12
ATOM 13503 C CA . HIS A 1 72 ? -26.345 10.059 6.279 1.00 0.00 488 HIS A CA 12
ATOM 13504 C C . HIS A 1 72 ? -25.851 11.214 5.399 1.00 0.00 488 HIS A C 12
ATOM 13505 O O . HIS A 1 72 ? -25.006 11.994 5.793 1.00 0.00 488 HIS A O 12
ATOM 13519 N N . HIS A 1 73 ? -26.386 11.325 4.214 1.00 0.00 489 HIS A N 12
ATOM 13520 C CA . HIS A 1 73 ? -25.976 12.428 3.290 1.00 0.00 489 HIS A CA 12
ATOM 13521 C C . HIS A 1 73 ? -24.461 12.395 3.070 1.00 0.00 489 HIS A C 12
ATOM 13522 O O . HIS A 1 73 ? -23.887 13.454 2.869 1.00 0.00 489 HIS A O 12
ATOM 13537 N N . MET A 1 1 ? 10.513 -8.444 11.293 1.00 0.00 417 MET A N 13
ATOM 13538 C CA . MET A 1 1 ? 10.836 -7.152 10.624 1.00 0.00 417 MET A CA 13
ATOM 13539 C C . MET A 1 1 ? 9.585 -6.631 9.909 1.00 0.00 417 MET A C 13
ATOM 13540 O O . MET A 1 1 ? 9.329 -6.957 8.766 1.00 0.00 417 MET A O 13
ATOM 13554 N N . GLU A 1 2 ? 8.803 -5.829 10.578 1.00 0.00 418 GLU A N 13
ATOM 13555 C CA . GLU A 1 2 ? 7.563 -5.289 9.947 1.00 0.00 418 GLU A CA 13
ATOM 13556 C C . GLU A 1 2 ? 7.909 -4.065 9.098 1.00 0.00 418 GLU A C 13
ATOM 13557 O O . GLU A 1 2 ? 8.928 -3.432 9.297 1.00 0.00 418 GLU A O 13
ATOM 13569 N N . VAL A 1 3 ? 7.062 -3.726 8.155 1.00 0.00 419 VAL A N 13
ATOM 13570 C CA . VAL A 1 3 ? 7.320 -2.538 7.280 1.00 0.00 419 VAL A CA 13
ATOM 13571 C C . VAL A 1 3 ? 6.189 -1.528 7.462 1.00 0.00 419 VAL A C 13
ATOM 13572 O O . VAL A 1 3 ? 5.022 -1.864 7.399 1.00 0.00 419 VAL A O 13
ATOM 13585 N N . MET A 1 4 ? 6.531 -0.290 7.700 1.00 0.00 420 MET A N 13
ATOM 13586 C CA . MET A 1 4 ? 5.493 0.764 7.903 1.00 0.00 420 MET A CA 13
ATOM 13587 C C . MET A 1 4 ? 5.321 1.569 6.617 1.00 0.00 420 MET A C 13
ATOM 13588 O O . MET A 1 4 ? 6.269 1.817 5.897 1.00 0.00 420 MET A O 13
ATOM 13602 N N . VAL A 1 5 ? 4.112 1.974 6.323 1.00 0.00 421 VAL A N 13
ATOM 13603 C CA . VAL A 1 5 ? 3.848 2.766 5.083 1.00 0.00 421 VAL A CA 13
ATOM 13604 C C . VAL A 1 5 ? 3.052 4.016 5.452 1.00 0.00 421 VAL A C 13
ATOM 13605 O O . VAL A 1 5 ? 2.460 4.096 6.514 1.00 0.00 421 VAL A O 13
ATOM 13618 N N . PHE A 1 6 ? 3.045 4.996 4.583 1.00 0.00 422 PHE A N 13
ATOM 13619 C CA . PHE A 1 6 ? 2.305 6.264 4.864 1.00 0.00 422 PHE A CA 13
ATOM 13620 C C . PHE A 1 6 ? 1.127 6.390 3.903 1.00 0.00 422 PHE A C 13
ATOM 13621 O O . PHE A 1 6 ? 1.279 6.326 2.699 1.00 0.00 422 PHE A O 13
ATOM 13638 N N . THR A 1 7 ? -0.051 6.575 4.431 1.00 0.00 423 THR A N 13
ATOM 13639 C CA . THR A 1 7 ? -1.257 6.716 3.564 1.00 0.00 423 THR A CA 13
ATOM 13640 C C . THR A 1 7 ? -1.427 8.202 3.220 1.00 0.00 423 THR A C 13
ATOM 13641 O O . THR A 1 7 ? -0.957 9.059 3.941 1.00 0.00 423 THR A O 13
ATOM 13652 N N . PRO A 1 8 ? -2.091 8.518 2.134 1.00 0.00 424 PRO A N 13
ATOM 13653 C CA . PRO A 1 8 ? -2.308 9.938 1.719 1.00 0.00 424 PRO A CA 13
ATOM 13654 C C . PRO A 1 8 ? -3.099 10.712 2.780 1.00 0.00 424 PRO A C 13
ATOM 13655 O O . PRO A 1 8 ? -3.138 11.926 2.782 1.00 0.00 424 PRO A O 13
ATOM 13666 N N . LYS A 1 9 ? -3.728 10.010 3.680 1.00 0.00 425 LYS A N 13
ATOM 13667 C CA . LYS A 1 9 ? -4.517 10.688 4.743 1.00 0.00 425 LYS A CA 13
ATOM 13668 C C . LYS A 1 9 ? -3.573 11.134 5.863 1.00 0.00 425 LYS A C 13
ATOM 13669 O O . LYS A 1 9 ? -3.981 11.763 6.820 1.00 0.00 425 LYS A O 13
ATOM 13688 N N . GLY A 1 10 ? -2.313 10.812 5.752 1.00 0.00 426 GLY A N 13
ATOM 13689 C CA . GLY A 1 10 ? -1.339 11.217 6.810 1.00 0.00 426 GLY A CA 13
ATOM 13690 C C . GLY A 1 10 ? -1.381 10.207 7.958 1.00 0.00 426 GLY A C 13
ATOM 13691 O O . GLY A 1 10 ? -0.765 10.394 8.990 1.00 0.00 426 GLY A O 13
ATOM 13695 N N . GLU A 1 11 ? -2.104 9.136 7.786 1.00 0.00 427 GLU A N 13
ATOM 13696 C CA . GLU A 1 11 ? -2.194 8.106 8.861 1.00 0.00 427 GLU A CA 13
ATOM 13697 C C . GLU A 1 11 ? -1.010 7.141 8.745 1.00 0.00 427 GLU A C 13
ATOM 13698 O O . GLU A 1 11 ? -0.366 7.055 7.718 1.00 0.00 427 GLU A O 13
ATOM 13710 N N . ILE A 1 12 ? -0.717 6.421 9.799 1.00 0.00 428 ILE A N 13
ATOM 13711 C CA . ILE A 1 12 ? 0.425 5.454 9.778 1.00 0.00 428 ILE A CA 13
ATOM 13712 C C . ILE A 1 12 ? -0.126 4.031 9.807 1.00 0.00 428 ILE A C 13
ATOM 13713 O O . ILE A 1 12 ? -0.949 3.694 10.637 1.00 0.00 428 ILE A O 13
ATOM 13729 N N . LYS A 1 13 ? 0.317 3.194 8.902 1.00 0.00 429 LYS A N 13
ATOM 13730 C CA . LYS A 1 13 ? -0.177 1.781 8.860 1.00 0.00 429 LYS A CA 13
ATOM 13731 C C . LYS A 1 13 ? 1.012 0.822 8.900 1.00 0.00 429 LYS A C 13
ATOM 13732 O O . LYS A 1 13 ? 1.993 1.002 8.205 1.00 0.00 429 LYS A O 13
ATOM 13751 N N . ARG A 1 14 ? 0.925 -0.201 9.715 1.00 0.00 430 ARG A N 13
ATOM 13752 C CA . ARG A 1 14 ? 2.036 -1.197 9.820 1.00 0.00 430 ARG A CA 13
ATOM 13753 C C . ARG A 1 14 ? 1.626 -2.492 9.128 1.00 0.00 430 ARG A C 13
ATOM 13754 O O . ARG A 1 14 ? 0.537 -2.993 9.329 1.00 0.00 430 ARG A O 13
ATOM 13775 N N . LEU A 1 15 ? 2.496 -3.041 8.313 1.00 0.00 431 LEU A N 13
ATOM 13776 C CA . LEU A 1 15 ? 2.177 -4.316 7.591 1.00 0.00 431 LEU A CA 13
ATOM 13777 C C . LEU A 1 15 ? 3.255 -5.362 7.916 1.00 0.00 431 LEU A C 13
ATOM 13778 O O . LEU A 1 15 ? 4.407 -5.025 8.106 1.00 0.00 431 LEU A O 13
ATOM 13794 N N . PRO A 1 16 ? 2.899 -6.628 7.973 1.00 0.00 432 PRO A N 13
ATOM 13795 C CA . PRO A 1 16 ? 3.874 -7.719 8.274 1.00 0.00 432 PRO A CA 13
ATOM 13796 C C . PRO A 1 16 ? 4.847 -7.958 7.109 1.00 0.00 432 PRO A C 13
ATOM 13797 O O . PRO A 1 16 ? 4.578 -7.605 5.978 1.00 0.00 432 PRO A O 13
ATOM 13808 N N . GLN A 1 17 ? 5.983 -8.543 7.384 1.00 0.00 433 GLN A N 13
ATOM 13809 C CA . GLN A 1 17 ? 6.986 -8.793 6.306 1.00 0.00 433 GLN A CA 13
ATOM 13810 C C . GLN A 1 17 ? 6.355 -9.608 5.172 1.00 0.00 433 GLN A C 13
ATOM 13811 O O . GLN A 1 17 ? 5.546 -10.486 5.396 1.00 0.00 433 GLN A O 13
ATOM 13825 N N . GLY A 1 18 ? 6.722 -9.317 3.951 1.00 0.00 434 GLY A N 13
ATOM 13826 C CA . GLY A 1 18 ? 6.149 -10.065 2.794 1.00 0.00 434 GLY A CA 13
ATOM 13827 C C . GLY A 1 18 ? 4.796 -9.454 2.426 1.00 0.00 434 GLY A C 13
ATOM 13828 O O . GLY A 1 18 ? 4.038 -10.009 1.654 1.00 0.00 434 GLY A O 13
ATOM 13832 N N . ALA A 1 19 ? 4.494 -8.312 2.976 1.00 0.00 435 ALA A N 13
ATOM 13833 C CA . ALA A 1 19 ? 3.197 -7.649 2.674 1.00 0.00 435 ALA A CA 13
ATOM 13834 C C . ALA A 1 19 ? 3.196 -7.147 1.229 1.00 0.00 435 ALA A C 13
ATOM 13835 O O . ALA A 1 19 ? 4.231 -6.855 0.662 1.00 0.00 435 ALA A O 13
ATOM 13842 N N . THR A 1 20 ? 2.035 -7.055 0.629 1.00 0.00 436 THR A N 13
ATOM 13843 C CA . THR A 1 20 ? 1.932 -6.582 -0.787 1.00 0.00 436 THR A CA 13
ATOM 13844 C C . THR A 1 20 ? 0.920 -5.439 -0.876 1.00 0.00 436 THR A C 13
ATOM 13845 O O . THR A 1 20 ? 0.239 -5.121 0.080 1.00 0.00 436 THR A O 13
ATOM 13856 N N . ALA A 1 21 ? 0.819 -4.820 -2.020 1.00 0.00 437 ALA A N 13
ATOM 13857 C CA . ALA A 1 21 ? -0.146 -3.695 -2.180 1.00 0.00 437 ALA A CA 13
ATOM 13858 C C . ALA A 1 21 ? -1.556 -4.181 -1.840 1.00 0.00 437 ALA A C 13
ATOM 13859 O O . ALA A 1 21 ? -2.379 -3.436 -1.348 1.00 0.00 437 ALA A O 13
ATOM 13866 N N . LEU A 1 22 ? -1.841 -5.427 -2.097 1.00 0.00 438 LEU A N 13
ATOM 13867 C CA . LEU A 1 22 ? -3.196 -5.961 -1.786 1.00 0.00 438 LEU A CA 13
ATOM 13868 C C . LEU A 1 22 ? -3.436 -5.885 -0.276 1.00 0.00 438 LEU A C 13
ATOM 13869 O O . LEU A 1 22 ? -4.501 -5.516 0.177 1.00 0.00 438 LEU A O 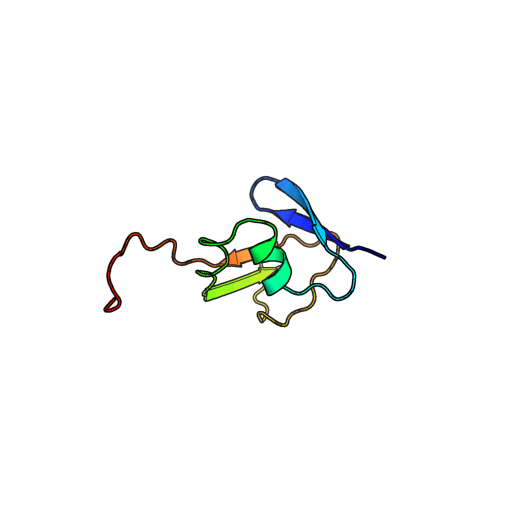13
ATOM 13885 N N . ASP A 1 23 ? -2.448 -6.233 0.501 1.00 0.00 439 ASP A N 13
ATOM 13886 C CA . ASP A 1 23 ? -2.600 -6.193 1.986 1.00 0.00 439 ASP A CA 13
ATOM 13887 C C . ASP A 1 23 ? -2.894 -4.761 2.443 1.00 0.00 439 ASP A C 13
ATOM 13888 O O . ASP A 1 23 ? -3.742 -4.524 3.279 1.00 0.00 439 ASP A O 13
ATOM 13897 N N . PHE A 1 24 ? -2.193 -3.808 1.901 1.00 0.00 440 PHE A N 13
ATOM 13898 C CA . PHE A 1 24 ? -2.419 -2.391 2.300 1.00 0.00 440 PHE A CA 13
ATOM 13899 C C . PHE A 1 24 ? -3.857 -1.980 1.976 1.00 0.00 440 PHE A C 13
ATOM 13900 O O . PHE A 1 24 ? -4.523 -1.338 2.765 1.00 0.00 440 PHE A O 13
ATOM 13917 N N . ALA A 1 25 ? -4.341 -2.336 0.820 1.00 0.00 441 ALA A N 13
ATOM 13918 C CA . ALA A 1 25 ? -5.733 -1.957 0.447 1.00 0.00 441 ALA A CA 13
ATOM 13919 C C . ALA A 1 25 ? -6.712 -2.494 1.498 1.00 0.00 441 ALA A C 13
ATOM 13920 O O . ALA A 1 25 ? -7.630 -1.811 1.909 1.00 0.00 441 ALA A O 13
ATOM 13927 N N . TYR A 1 26 ? -6.522 -3.707 1.941 1.00 0.00 442 TYR A N 13
ATOM 13928 C CA . TYR A 1 26 ? -7.443 -4.276 2.971 1.00 0.00 442 TYR A CA 13
ATOM 13929 C C . TYR A 1 26 ? -7.272 -3.529 4.297 1.00 0.00 442 TYR A C 13
ATOM 13930 O O . TYR A 1 26 ? -8.224 -3.293 5.014 1.00 0.00 442 TYR A O 13
ATOM 13948 N N . SER A 1 27 ? -6.065 -3.167 4.633 1.00 0.00 443 SER A N 13
ATOM 13949 C CA . SER A 1 27 ? -5.835 -2.449 5.920 1.00 0.00 443 SER A CA 13
ATOM 13950 C C . SER A 1 27 ? -6.630 -1.144 5.930 1.00 0.00 443 SER A C 13
ATOM 13951 O O . SER A 1 27 ? -7.156 -0.734 6.946 1.00 0.00 443 SER A O 13
ATOM 13959 N N . LEU A 1 28 ? -6.725 -0.486 4.810 1.00 0.00 444 LEU A N 13
ATOM 13960 C CA . LEU A 1 28 ? -7.488 0.791 4.765 1.00 0.00 444 LEU A CA 13
ATOM 13961 C C . LEU A 1 28 ? -8.957 0.512 5.089 1.00 0.00 444 LEU A C 13
ATOM 13962 O O . LEU A 1 28 ? -9.586 1.238 5.834 1.00 0.00 444 LEU A O 13
ATOM 13978 N N . HIS A 1 29 ? -9.505 -0.540 4.541 1.00 0.00 445 HIS A N 13
ATOM 13979 C CA . HIS A 1 29 ? -10.932 -0.870 4.820 1.00 0.00 445 HIS A CA 13
ATOM 13980 C C . HIS A 1 29 ? -11.275 -2.225 4.193 1.00 0.00 445 HIS A C 13
ATOM 13981 O O . HIS A 1 29 ? -10.695 -3.240 4.524 1.00 0.00 445 HIS A O 13
ATOM 13995 N N . SER A 1 30 ? -12.216 -2.246 3.288 1.00 0.00 446 SER A N 13
ATOM 13996 C CA . SER A 1 30 ? -12.606 -3.526 2.635 1.00 0.00 446 SER A CA 13
ATOM 13997 C C . SER A 1 30 ? -13.227 -3.218 1.271 1.00 0.00 446 SER A C 13
ATOM 13998 O O . SER A 1 30 ? -12.696 -3.575 0.238 1.00 0.00 446 SER A O 13
ATOM 14006 N N . ASP A 1 31 ? -14.349 -2.557 1.266 1.00 0.00 447 ASP A N 13
ATOM 14007 C CA . ASP A 1 31 ? -15.015 -2.219 -0.022 1.00 0.00 447 ASP A CA 13
ATOM 14008 C C . ASP A 1 31 ? -14.101 -1.317 -0.858 1.00 0.00 447 ASP A C 13
ATOM 14009 O O . ASP A 1 31 ? -13.887 -1.547 -2.031 1.00 0.00 447 ASP A O 13
ATOM 14018 N N . LEU A 1 32 ? -13.573 -0.282 -0.264 1.00 0.00 448 LEU A N 13
ATOM 14019 C CA . LEU A 1 32 ? -12.686 0.645 -1.024 1.00 0.00 448 LEU A CA 13
ATOM 14020 C C . LEU A 1 32 ? -11.438 -0.119 -1.495 1.00 0.00 448 LEU A C 13
ATOM 14021 O O . LEU A 1 32 ? -11.017 -0.007 -2.631 1.00 0.00 448 LEU A O 13
ATOM 14037 N N . GLY A 1 33 ? -10.845 -0.891 -0.626 1.00 0.00 449 GLY A N 13
ATOM 14038 C CA . GLY A 1 33 ? -9.627 -1.660 -1.010 1.00 0.00 449 GLY A CA 13
ATOM 14039 C C . GLY A 1 33 ? -9.991 -2.729 -2.040 1.00 0.00 449 GLY A C 13
ATOM 14040 O O . GLY A 1 33 ? -9.268 -2.969 -2.989 1.00 0.00 449 GLY A O 13
ATOM 14044 N N . ASP A 1 34 ? -11.104 -3.378 -1.856 1.00 0.00 450 ASP A N 13
ATOM 14045 C CA . ASP A 1 34 ? -11.524 -4.439 -2.814 1.00 0.00 450 ASP A CA 13
ATOM 14046 C C . ASP A 1 34 ? -11.772 -3.817 -4.189 1.00 0.00 450 ASP A C 13
ATOM 14047 O O . ASP A 1 34 ? -11.474 -4.402 -5.212 1.00 0.00 450 ASP A O 13
ATOM 14056 N N . HIS A 1 35 ? -12.317 -2.634 -4.218 1.00 0.00 451 HIS A N 13
ATOM 14057 C CA . HIS A 1 35 ? -12.590 -1.967 -5.523 1.00 0.00 451 HIS A CA 13
ATOM 14058 C C . HIS A 1 35 ? -11.303 -1.320 -6.036 1.00 0.00 451 HIS A C 13
ATOM 14059 O O . HIS A 1 35 ? -11.331 -0.346 -6.764 1.00 0.00 451 HIS A O 13
ATOM 14073 N N . CYS A 1 36 ? -10.174 -1.855 -5.661 1.00 0.00 452 CYS A N 13
ATOM 14074 C CA . CYS A 1 36 ? -8.883 -1.276 -6.125 1.00 0.00 452 CYS A CA 13
ATOM 14075 C C . CYS A 1 36 ? -8.624 -1.700 -7.570 1.00 0.00 452 CYS A C 13
ATOM 14076 O O . CYS A 1 36 ? -8.698 -2.864 -7.908 1.00 0.00 452 CYS A O 13
ATOM 14084 N N . ILE A 1 37 ? -8.313 -0.760 -8.426 1.00 0.00 453 ILE A N 13
ATOM 14085 C CA . ILE A 1 37 ? -8.037 -1.092 -9.858 1.00 0.00 453 ILE A CA 13
ATOM 14086 C C . ILE A 1 37 ? -6.528 -1.067 -10.101 1.00 0.00 453 ILE A C 13
ATOM 14087 O O . ILE A 1 37 ? -6.052 -1.395 -11.169 1.00 0.00 453 ILE A O 13
ATOM 14103 N N . GLY A 1 38 ? -5.772 -0.675 -9.111 1.00 0.00 454 GLY A N 13
ATOM 14104 C CA . GLY A 1 38 ? -4.294 -0.623 -9.275 1.00 0.00 454 GLY A CA 13
ATOM 14105 C C . GLY A 1 38 ? -3.660 -0.033 -8.015 1.00 0.00 454 GLY A C 13
ATOM 14106 O O . GLY A 1 38 ? -4.329 0.236 -7.037 1.00 0.00 454 GLY A O 13
ATOM 14110 N N . ALA A 1 39 ? -2.369 0.172 -8.037 1.00 0.00 455 ALA A N 13
ATOM 14111 C CA . ALA A 1 39 ? -1.670 0.747 -6.849 1.00 0.00 455 ALA A CA 13
ATOM 14112 C C . ALA A 1 39 ? -0.597 1.722 -7.332 1.00 0.00 455 ALA A C 13
ATOM 14113 O O . ALA A 1 39 ? -0.049 1.565 -8.405 1.00 0.00 455 ALA A O 13
ATOM 14120 N N . LYS A 1 40 ? -0.291 2.727 -6.549 1.00 0.00 456 LYS A N 13
ATOM 14121 C CA . LYS A 1 40 ? 0.754 3.719 -6.956 1.00 0.00 456 LYS A CA 13
ATOM 14122 C C . LYS A 1 40 ? 1.705 3.943 -5.776 1.00 0.00 456 LYS A C 13
ATOM 14123 O O . LYS A 1 40 ? 1.293 4.333 -4.701 1.00 0.00 456 LYS A O 13
ATOM 14142 N N . VAL A 1 41 ? 2.977 3.687 -5.973 1.00 0.00 457 VAL A N 13
ATOM 14143 C CA . VAL A 1 41 ? 3.981 3.866 -4.874 1.00 0.00 457 VAL A CA 13
ATOM 14144 C C . VAL A 1 41 ? 5.065 4.842 -5.334 1.00 0.00 457 VAL A C 13
ATOM 14145 O O . VAL A 1 41 ? 5.567 4.746 -6.438 1.00 0.00 457 VAL A O 13
ATOM 14158 N N . ASN A 1 42 ? 5.422 5.780 -4.499 1.00 0.00 458 ASN A N 13
ATOM 14159 C CA . ASN A 1 42 ? 6.474 6.765 -4.882 1.00 0.00 458 ASN A CA 13
ATOM 14160 C C . ASN A 1 42 ? 6.072 7.453 -6.186 1.00 0.00 458 ASN A C 13
ATOM 14161 O O . ASN A 1 42 ? 6.888 7.704 -7.049 1.00 0.00 458 ASN A O 13
ATOM 14172 N N . HIS A 1 43 ? 4.808 7.757 -6.326 1.00 0.00 459 HIS A N 13
ATOM 14173 C CA . HIS A 1 43 ? 4.313 8.432 -7.561 1.00 0.00 459 HIS A CA 13
ATOM 14174 C C . HIS A 1 43 ? 4.642 7.588 -8.793 1.00 0.00 459 HIS A C 13
ATOM 14175 O O . HIS A 1 43 ? 4.456 8.023 -9.913 1.00 0.00 459 HIS A O 13
ATOM 14189 N N . LYS A 1 44 ? 5.126 6.386 -8.598 1.00 0.00 460 LYS A N 13
ATOM 14190 C CA . LYS A 1 44 ? 5.470 5.500 -9.759 1.00 0.00 460 LYS A CA 13
ATOM 14191 C C . LYS A 1 44 ? 4.493 4.322 -9.803 1.00 0.00 460 LYS A C 13
ATOM 14192 O O . LYS A 1 44 ? 4.033 3.842 -8.786 1.00 0.00 460 LYS A O 13
ATOM 14211 N N . LEU A 1 45 ? 4.176 3.858 -10.979 1.00 0.00 461 LEU A N 13
ATOM 14212 C CA . LEU A 1 45 ? 3.230 2.714 -11.108 1.00 0.00 461 LEU A CA 13
ATOM 14213 C C . LEU A 1 45 ? 3.916 1.425 -10.658 1.00 0.00 461 LEU A C 13
ATOM 14214 O O . LEU A 1 45 ? 5.081 1.201 -10.917 1.00 0.00 461 LEU A O 13
ATOM 14230 N N . VAL A 1 46 ? 3.187 0.568 -9.996 1.00 0.00 462 VAL A N 13
ATOM 14231 C CA . VAL A 1 46 ? 3.770 -0.724 -9.532 1.00 0.00 462 VAL A CA 13
ATOM 14232 C C . VAL A 1 46 ? 2.673 -1.795 -9.571 1.00 0.00 462 VAL A C 13
ATOM 14233 O O . VAL A 1 46 ? 1.510 -1.495 -9.385 1.00 0.00 462 VAL A O 13
ATOM 14246 N N . PRO A 1 47 ? 3.025 -3.033 -9.816 1.00 0.00 463 PRO A N 13
ATOM 14247 C CA . PRO A 1 47 ? 2.029 -4.142 -9.878 1.00 0.00 463 PRO A CA 13
ATOM 14248 C C . PRO A 1 47 ? 1.388 -4.429 -8.512 1.00 0.00 463 PRO A C 13
ATOM 14249 O O . PRO A 1 47 ? 1.908 -4.066 -7.476 1.00 0.00 463 PRO A O 13
ATOM 14260 N N . LEU A 1 48 ? 0.252 -5.070 -8.516 1.00 0.00 464 LEU A N 13
ATOM 14261 C CA . LEU A 1 48 ? -0.449 -5.380 -7.236 1.00 0.00 464 LEU A CA 13
ATOM 14262 C C . LEU A 1 48 ? 0.429 -6.299 -6.379 1.00 0.00 464 LEU A C 13
ATOM 14263 O O . LEU A 1 48 ? 0.512 -6.149 -5.175 1.00 0.00 464 LEU A O 13
ATOM 14279 N N . SER A 1 49 ? 1.079 -7.250 -6.990 1.00 0.00 465 SER A N 13
ATOM 14280 C CA . SER A 1 49 ? 1.946 -8.183 -6.214 1.00 0.00 465 SER A CA 13
ATOM 14281 C C . SER A 1 49 ? 3.251 -7.478 -5.828 1.00 0.00 465 SER A C 13
ATOM 14282 O O . SER A 1 49 ? 4.166 -8.086 -5.311 1.00 0.00 465 SER A O 13
ATOM 14290 N N . TYR A 1 50 ? 3.344 -6.201 -6.079 1.00 0.00 466 TYR A N 13
ATOM 14291 C CA . TYR A 1 50 ? 4.591 -5.463 -5.729 1.00 0.00 466 TYR A CA 13
ATOM 14292 C C . TYR A 1 50 ? 4.827 -5.534 -4.218 1.00 0.00 466 TYR A C 13
ATOM 14293 O O . TYR A 1 50 ? 3.918 -5.373 -3.429 1.00 0.00 466 TYR A O 13
ATOM 14311 N N . VAL A 1 51 ? 6.045 -5.773 -3.813 1.00 0.00 467 VAL A N 13
ATOM 14312 C CA . VAL A 1 51 ? 6.351 -5.856 -2.358 1.00 0.00 467 VAL A CA 13
ATOM 14313 C C . VAL A 1 51 ? 6.454 -4.444 -1.772 1.00 0.00 467 VAL A C 13
ATOM 14314 O O . VAL A 1 51 ? 7.138 -3.589 -2.300 1.00 0.00 467 VAL A O 13
ATOM 14327 N N . LEU A 1 52 ? 5.772 -4.197 -0.688 1.00 0.00 468 LEU A N 13
ATOM 14328 C CA . LEU A 1 52 ? 5.817 -2.844 -0.063 1.00 0.00 468 LEU A CA 13
ATOM 14329 C C . LEU A 1 52 ? 7.126 -2.675 0.714 1.00 0.00 468 LEU A C 13
ATOM 14330 O O . LEU A 1 52 ? 7.650 -3.616 1.277 1.00 0.00 468 LEU A O 13
ATOM 14346 N N . ASN A 1 53 ? 7.655 -1.473 0.747 1.00 0.00 469 ASN A N 13
ATOM 14347 C CA . ASN A 1 53 ? 8.933 -1.210 1.484 1.00 0.00 469 ASN A CA 13
ATOM 14348 C C . ASN A 1 53 ? 8.706 -0.098 2.509 1.00 0.00 469 ASN A C 13
ATOM 14349 O O . ASN A 1 53 ? 7.856 0.753 2.340 1.00 0.00 469 ASN A O 13
ATOM 14360 N N . SER A 1 54 ? 9.453 -0.109 3.578 1.00 0.00 470 SER A N 13
ATOM 14361 C CA . SER A 1 54 ? 9.277 0.936 4.627 1.00 0.00 470 SER A CA 13
ATOM 14362 C C . SER A 1 54 ? 9.879 2.268 4.163 1.00 0.00 470 SER A C 13
ATOM 14363 O O . SER A 1 54 ? 10.885 2.305 3.482 1.00 0.00 470 SER A O 13
ATOM 14371 N N . GLY A 1 55 ? 9.272 3.364 4.543 1.00 0.00 471 GLY A N 13
ATOM 14372 C CA . GLY A 1 55 ? 9.801 4.707 4.145 1.00 0.00 471 GLY A CA 13
ATOM 14373 C C . GLY A 1 55 ? 9.106 5.181 2.865 1.00 0.00 471 GLY A C 13
ATOM 14374 O O . GLY A 1 55 ? 9.077 6.359 2.562 1.00 0.00 471 GLY A O 13
ATOM 14378 N N . ASP A 1 56 ? 8.552 4.274 2.109 1.00 0.00 472 ASP A N 13
ATOM 14379 C CA . ASP A 1 56 ? 7.864 4.668 0.845 1.00 0.00 472 ASP A CA 13
ATOM 14380 C C . ASP A 1 56 ? 6.426 5.099 1.147 1.00 0.00 472 ASP A C 13
ATOM 14381 O O . ASP A 1 56 ? 5.939 4.949 2.251 1.00 0.00 472 ASP A O 13
ATOM 14390 N N . GLN A 1 57 ? 5.745 5.625 0.160 1.00 0.00 473 GLN A N 13
ATOM 14391 C CA . GLN A 1 57 ? 4.327 6.066 0.344 1.00 0.00 473 GLN A CA 13
ATOM 14392 C C . GLN A 1 57 ? 3.427 5.193 -0.534 1.00 0.00 473 GLN A C 13
ATOM 14393 O O . GLN A 1 57 ? 3.705 4.983 -1.698 1.00 0.00 473 GLN A O 13
ATOM 14407 N N . VAL A 1 58 ? 2.356 4.674 0.017 1.00 0.00 474 VAL A N 13
ATOM 14408 C CA . VAL A 1 58 ? 1.434 3.797 -0.778 1.00 0.00 474 VAL A CA 13
ATOM 14409 C C . VAL A 1 58 ? 0.111 4.521 -1.030 1.00 0.00 474 VAL A C 13
ATOM 14410 O O . VAL A 1 58 ? -0.497 5.063 -0.127 1.00 0.00 474 VAL A O 13
ATOM 14423 N N . GLU A 1 59 ? -0.343 4.518 -2.256 1.00 0.00 475 GLU A N 13
ATOM 14424 C CA . GLU A 1 59 ? -1.637 5.184 -2.601 1.00 0.00 475 GLU A CA 13
ATOM 14425 C C . GLU A 1 59 ? -2.433 4.255 -3.521 1.00 0.00 475 GLU A C 13
ATOM 14426 O O . GLU A 1 59 ? -2.039 3.986 -4.639 1.00 0.00 475 GLU A O 13
ATOM 14438 N N . VAL A 1 60 ? -3.540 3.751 -3.051 1.00 0.00 476 VAL A N 13
ATOM 14439 C CA . VAL A 1 60 ? -4.360 2.823 -3.884 1.00 0.00 476 VAL A CA 13
ATOM 14440 C C . VAL A 1 60 ? -5.253 3.617 -4.839 1.00 0.00 476 VAL A C 13
ATOM 14441 O O . VAL A 1 60 ? -5.849 4.611 -4.472 1.00 0.00 476 VAL A O 13
ATOM 14454 N N . LEU A 1 61 ? -5.347 3.179 -6.069 1.00 0.00 477 LEU A N 13
ATOM 14455 C CA . LEU A 1 61 ? -6.196 3.890 -7.071 1.00 0.00 477 LEU A CA 13
ATOM 14456 C C . LEU A 1 61 ? -7.564 3.206 -7.150 1.00 0.00 477 LEU A C 13
ATOM 14457 O O . LEU A 1 61 ? -7.660 1.995 -7.193 1.00 0.00 477 LEU A O 13
ATOM 14473 N N . SER A 1 62 ? -8.624 3.979 -7.159 1.00 0.00 478 SER A N 13
ATOM 14474 C CA . SER A 1 62 ? -10.003 3.396 -7.227 1.00 0.00 478 SER A CA 13
ATOM 14475 C C . SER A 1 62 ? -10.783 4.046 -8.368 1.00 0.00 478 SER A C 13
ATOM 14476 O O . SER A 1 62 ? -10.512 5.161 -8.767 1.00 0.00 478 SER A O 13
ATOM 14484 N N . SER A 1 63 ? -11.756 3.351 -8.896 1.00 0.00 479 SER A N 13
ATOM 14485 C CA . SER A 1 63 ? -12.567 3.914 -10.011 1.00 0.00 479 SER A CA 13
ATOM 14486 C C . SER A 1 63 ? -13.772 4.656 -9.431 1.00 0.00 479 SER A C 13
ATOM 14487 O O . SER A 1 63 ? -14.842 4.103 -9.265 1.00 0.00 479 SER A O 13
ATOM 14495 N N . LYS A 1 64 ? -13.599 5.909 -9.114 1.00 0.00 480 LYS A N 13
ATOM 14496 C CA . LYS A 1 64 ? -14.721 6.705 -8.535 1.00 0.00 480 LYS A CA 13
ATOM 14497 C C . LYS A 1 64 ? -15.778 6.991 -9.606 1.00 0.00 480 LYS A C 13
ATOM 14498 O O . LYS A 1 64 ? -15.758 6.425 -10.681 1.00 0.00 480 LYS A O 13
ATOM 14517 N N . SER A 1 65 ? -16.706 7.867 -9.312 1.00 0.00 481 SER A N 13
ATOM 14518 C CA . SER A 1 65 ? -17.775 8.196 -10.302 1.00 0.00 481 SER A CA 13
ATOM 14519 C C . SER A 1 65 ? -17.294 9.313 -11.232 1.00 0.00 481 SER A C 13
ATOM 14520 O O . SER A 1 65 ? -17.427 10.484 -10.934 1.00 0.00 481 SER A O 13
ATOM 14528 N N . LEU A 1 66 ? -16.742 8.959 -12.363 1.00 0.00 482 LEU A N 13
ATOM 14529 C CA . LEU A 1 66 ? -16.256 9.991 -13.328 1.00 0.00 482 LEU A CA 13
ATOM 14530 C C . LEU A 1 66 ? -17.345 10.253 -14.374 1.00 0.00 482 LEU A C 13
ATOM 14531 O O . LEU A 1 66 ? -17.260 11.179 -15.155 1.00 0.00 482 LEU A O 13
ATOM 14547 N N . GLU A 1 67 ? -18.367 9.440 -14.379 1.00 0.00 483 GLU A N 13
ATOM 14548 C CA . GLU A 1 67 ? -19.490 9.611 -15.353 1.00 0.00 483 GLU A CA 13
ATOM 14549 C C . GLU A 1 67 ? -18.969 9.605 -16.795 1.00 0.00 483 GLU A C 13
ATOM 14550 O O . GLU A 1 67 ? -17.835 9.947 -17.064 1.00 0.00 483 GLU A O 13
ATOM 14562 N N . HIS A 1 68 ? -19.799 9.209 -17.724 1.00 0.00 484 HIS A N 13
ATOM 14563 C CA . HIS A 1 68 ? -19.369 9.170 -19.154 1.00 0.00 484 HIS A CA 13
ATOM 14564 C C . HIS A 1 68 ? -18.020 8.454 -19.264 1.00 0.00 484 HIS A C 13
ATOM 14565 O O . HIS A 1 68 ? -17.368 8.495 -20.287 1.00 0.00 484 HIS A O 13
ATOM 14579 N N . HIS A 1 69 ? -17.595 7.803 -18.214 1.00 0.00 485 HIS A N 13
ATOM 14580 C CA . HIS A 1 69 ? -16.284 7.090 -18.254 1.00 0.00 485 HIS A CA 13
ATOM 14581 C C . HIS A 1 69 ? -16.467 5.670 -18.799 1.00 0.00 485 HIS A C 13
ATOM 14582 O O . HIS A 1 69 ? -17.476 5.031 -18.580 1.00 0.00 485 HIS A O 13
ATOM 14596 N N . HIS A 1 70 ? -15.485 5.174 -19.505 1.00 0.00 486 HIS A N 13
ATOM 14597 C CA . HIS A 1 70 ? -15.574 3.796 -20.069 1.00 0.00 486 HIS A CA 13
ATOM 14598 C C . HIS A 1 70 ? -16.943 3.569 -20.715 1.00 0.00 486 HIS A C 13
ATOM 14599 O O . HIS A 1 70 ? -17.679 4.498 -20.983 1.00 0.00 486 HIS A O 13
ATOM 14613 N N . HIS A 1 71 ? -17.282 2.332 -20.983 1.00 0.00 487 HIS A N 13
ATOM 14614 C CA . HIS A 1 71 ? -18.595 2.028 -21.629 1.00 0.00 487 HIS A CA 13
ATOM 14615 C C . HIS A 1 71 ? -19.108 0.669 -21.149 1.00 0.00 487 HIS A C 13
ATOM 14616 O O . HIS A 1 71 ? -18.397 -0.087 -20.518 1.00 0.00 487 HIS A O 13
ATOM 14630 N N . HIS A 1 72 ? -20.345 0.360 -21.441 1.00 0.00 488 HIS A N 13
ATOM 14631 C CA . HIS A 1 72 ? -20.923 -0.945 -21.004 1.00 0.00 488 HIS A CA 13
ATOM 14632 C C . HIS A 1 72 ? -20.835 -1.058 -19.480 1.00 0.00 488 HIS A C 13
ATOM 14633 O O . HIS A 1 72 ? -20.375 -2.047 -18.945 1.00 0.00 488 HIS A O 13
ATOM 14647 N N . HIS A 1 73 ? -21.281 -0.048 -18.781 1.00 0.00 489 HIS A N 13
ATOM 14648 C CA . HIS A 1 73 ? -21.238 -0.083 -17.291 1.00 0.00 489 HIS A CA 13
ATOM 14649 C C . HIS A 1 73 ? -19.821 -0.415 -16.818 1.00 0.00 489 HIS A C 13
ATOM 14650 O O . HIS A 1 73 ? -19.607 -1.544 -16.403 1.00 0.00 489 HIS A O 13
ATOM 14665 N N . MET A 1 1 ? 11.251 -8.109 10.855 1.00 0.00 417 MET A N 14
ATOM 14666 C CA . MET A 1 1 ? 11.253 -6.642 10.609 1.00 0.00 417 MET A CA 14
ATOM 14667 C C . MET A 1 1 ? 9.988 -6.258 9.837 1.00 0.00 417 MET A C 14
ATOM 14668 O O . MET A 1 1 ? 9.781 -6.672 8.714 1.00 0.00 417 MET A O 14
ATOM 14682 N N . GLU A 1 2 ? 9.140 -5.473 10.441 1.00 0.00 418 GLU A N 14
ATOM 14683 C CA . GLU A 1 2 ? 7.878 -5.057 9.768 1.00 0.00 418 GLU A CA 14
ATOM 14684 C C . GLU A 1 2 ? 8.150 -3.857 8.862 1.00 0.00 418 GLU A C 14
ATOM 14685 O O . GLU A 1 2 ? 9.192 -3.238 8.936 1.00 0.00 418 GLU A O 14
ATOM 14697 N N . VAL A 1 3 ? 7.211 -3.527 8.006 1.00 0.00 419 VAL A N 14
ATOM 14698 C CA . VAL A 1 3 ? 7.389 -2.367 7.079 1.00 0.00 419 VAL A CA 14
ATOM 14699 C C . VAL A 1 3 ? 6.349 -1.294 7.395 1.00 0.00 419 VAL A C 14
ATOM 14700 O O . VAL A 1 3 ? 5.170 -1.566 7.498 1.00 0.00 419 VAL A O 14
ATOM 14713 N N . MET A 1 4 ? 6.791 -0.074 7.556 1.00 0.00 420 MET A N 14
ATOM 14714 C CA . MET A 1 4 ? 5.852 1.043 7.877 1.00 0.00 420 MET A CA 14
ATOM 14715 C C . MET A 1 4 ? 5.604 1.873 6.618 1.00 0.00 420 MET A C 14
ATOM 14716 O O . MET A 1 4 ? 6.527 2.241 5.917 1.00 0.00 420 MET A O 14
ATOM 14730 N N . VAL A 1 5 ? 4.363 2.175 6.335 1.00 0.00 421 VAL A N 14
ATOM 14731 C CA . VAL A 1 5 ? 4.028 2.991 5.127 1.00 0.00 421 VAL A CA 14
ATOM 14732 C C . VAL A 1 5 ? 3.074 4.113 5.528 1.00 0.00 421 VAL A C 14
ATOM 14733 O O . VAL A 1 5 ? 2.482 4.085 6.593 1.00 0.00 421 VAL A O 14
ATOM 14746 N N . PHE A 1 6 ? 2.938 5.109 4.686 1.00 0.00 422 PHE A N 14
ATOM 14747 C CA . PHE A 1 6 ? 2.043 6.263 5.004 1.00 0.00 422 PHE A CA 14
ATOM 14748 C C . PHE A 1 6 ? 0.918 6.345 3.979 1.00 0.00 422 PHE A C 14
ATOM 14749 O O . PHE A 1 6 ? 1.104 6.068 2.810 1.00 0.00 422 PHE A O 14
ATOM 14766 N N . THR A 1 7 ? -0.249 6.726 4.418 1.00 0.00 423 THR A N 14
ATOM 14767 C CA . THR A 1 7 ? -1.415 6.840 3.492 1.00 0.00 423 THR A CA 14
ATOM 14768 C C . THR A 1 7 ? -1.584 8.317 3.101 1.00 0.00 423 THR A C 14
ATOM 14769 O O . THR A 1 7 ? -0.906 9.178 3.627 1.00 0.00 423 THR A O 14
ATOM 14780 N N . PRO A 1 8 ? -2.488 8.616 2.199 1.00 0.00 424 PRO A N 14
ATOM 14781 C CA . PRO A 1 8 ? -2.739 10.021 1.758 1.00 0.00 424 PRO A CA 14
ATOM 14782 C C . PRO A 1 8 ? -3.090 10.925 2.949 1.00 0.00 424 PRO A C 14
ATOM 14783 O O . PRO A 1 8 ? -2.792 12.103 2.960 1.00 0.00 424 PRO A O 14
ATOM 14794 N N . LYS A 1 9 ? -3.730 10.374 3.944 1.00 0.00 425 LYS A N 14
ATOM 14795 C CA . LYS A 1 9 ? -4.116 11.182 5.132 1.00 0.00 425 LYS A CA 14
ATOM 14796 C C . LYS A 1 9 ? -2.914 11.297 6.076 1.00 0.00 425 LYS A C 14
ATOM 14797 O O . LYS A 1 9 ? -2.961 11.981 7.078 1.00 0.00 425 LYS A O 14
ATOM 14816 N N . GLY A 1 10 ? -1.831 10.638 5.752 1.00 0.00 426 GLY A N 14
ATOM 14817 C CA . GLY A 1 10 ? -0.617 10.711 6.614 1.00 0.00 426 GLY A CA 14
ATOM 14818 C C . GLY A 1 10 ? -0.764 9.750 7.796 1.00 0.00 426 GLY A C 14
ATOM 14819 O O . GLY A 1 10 ? -0.003 9.792 8.741 1.00 0.00 426 GLY A O 14
ATOM 14823 N N . GLU A 1 11 ? -1.742 8.886 7.754 1.00 0.00 427 GLU A N 14
ATOM 14824 C CA . GLU A 1 11 ? -1.946 7.930 8.879 1.00 0.00 427 GLU A CA 14
ATOM 14825 C C . GLU A 1 11 ? -0.834 6.879 8.898 1.00 0.00 427 GLU A C 14
ATOM 14826 O O . GLU A 1 11 ? -0.213 6.596 7.894 1.00 0.00 427 GLU A O 14
ATOM 14838 N N . ILE A 1 12 ? -0.572 6.306 10.047 1.00 0.00 428 ILE A N 14
ATOM 14839 C CA . ILE A 1 12 ? 0.509 5.282 10.155 1.00 0.00 428 ILE A CA 14
ATOM 14840 C C . ILE A 1 12 ? -0.085 3.887 9.999 1.00 0.00 428 ILE A C 14
ATOM 14841 O O . ILE A 1 12 ? -0.985 3.501 10.721 1.00 0.00 428 ILE A O 14
ATOM 14857 N N . LYS A 1 13 ? 0.420 3.127 9.060 1.00 0.00 429 LYS A N 14
ATOM 14858 C CA . LYS A 1 13 ? -0.097 1.742 8.839 1.00 0.00 429 LYS A CA 14
ATOM 14859 C C . LYS A 1 13 ? 1.085 0.778 8.793 1.00 0.00 429 LYS A C 14
ATOM 14860 O O . LYS A 1 13 ? 1.837 0.744 7.841 1.00 0.00 429 LYS A O 14
ATOM 14879 N N . ARG A 1 14 ? 1.256 -0.006 9.827 1.00 0.00 430 ARG A N 14
ATOM 14880 C CA . ARG A 1 14 ? 2.389 -0.972 9.865 1.00 0.00 430 ARG A CA 14
ATOM 14881 C C . ARG A 1 14 ? 1.896 -2.349 9.432 1.00 0.00 430 ARG A C 14
ATOM 14882 O O . ARG A 1 14 ? 0.925 -2.861 9.952 1.00 0.00 430 ARG A O 14
ATOM 14903 N N . LEU A 1 15 ? 2.564 -2.949 8.479 1.00 0.00 431 LEU A N 14
ATOM 14904 C CA . LEU A 1 15 ? 2.158 -4.300 7.983 1.00 0.00 431 LEU A CA 14
ATOM 14905 C C . LEU A 1 15 ? 3.317 -5.282 8.203 1.00 0.00 431 LEU A C 14
ATOM 14906 O O . LEU A 1 15 ? 4.470 -4.899 8.153 1.00 0.00 431 LEU A O 14
ATOM 14922 N N . PRO A 1 16 ? 3.022 -6.537 8.436 1.00 0.00 432 PRO A N 14
ATOM 14923 C CA . PRO A 1 16 ? 4.074 -7.574 8.647 1.00 0.00 432 PRO A CA 14
ATOM 14924 C C . PRO A 1 16 ? 4.905 -7.822 7.382 1.00 0.00 432 PRO A C 14
ATOM 14925 O O . PRO A 1 16 ? 4.463 -7.581 6.276 1.00 0.00 432 PRO A O 14
ATOM 14936 N N . GLN A 1 17 ? 6.116 -8.276 7.546 1.00 0.00 433 GLN A N 14
ATOM 14937 C CA . GLN A 1 17 ? 7.006 -8.516 6.373 1.00 0.00 433 GLN A CA 14
ATOM 14938 C C . GLN A 1 17 ? 6.313 -9.399 5.335 1.00 0.00 433 GLN A C 14
ATOM 14939 O O . GLN A 1 17 ? 5.536 -10.276 5.658 1.00 0.00 433 GLN A O 14
ATOM 14953 N N . GLY A 1 18 ? 6.604 -9.163 4.081 1.00 0.00 434 GLY A N 14
ATOM 14954 C CA . GLY A 1 18 ? 5.982 -9.964 2.989 1.00 0.00 434 GLY A CA 14
ATOM 14955 C C . GLY A 1 18 ? 4.644 -9.329 2.628 1.00 0.00 434 GLY A C 14
ATOM 14956 O O . GLY A 1 18 ? 3.872 -9.866 1.861 1.00 0.00 434 GLY A O 14
ATOM 14960 N N . ALA A 1 19 ? 4.369 -8.184 3.189 1.00 0.00 435 ALA A N 14
ATOM 14961 C CA . ALA A 1 19 ? 3.084 -7.490 2.910 1.00 0.00 435 ALA A CA 14
ATOM 14962 C C . ALA A 1 19 ? 3.050 -7.008 1.462 1.00 0.00 435 ALA A C 14
ATOM 14963 O O . ALA A 1 19 ? 4.070 -6.723 0.866 1.00 0.00 435 ALA A O 14
ATOM 14970 N N . THR A 1 20 ? 1.872 -6.914 0.895 1.00 0.00 436 THR A N 14
ATOM 14971 C CA . THR A 1 20 ? 1.729 -6.453 -0.520 1.00 0.00 436 THR A CA 14
ATOM 14972 C C . THR A 1 20 ? 0.724 -5.302 -0.584 1.00 0.00 436 THR A C 14
ATOM 14973 O O . THR A 1 20 ? 0.057 -4.987 0.382 1.00 0.00 436 THR A O 14
ATOM 14984 N N . ALA A 1 21 ? 0.615 -4.678 -1.721 1.00 0.00 437 ALA A N 14
ATOM 14985 C CA . ALA A 1 21 ? -0.340 -3.551 -1.873 1.00 0.00 437 ALA A CA 14
ATOM 14986 C C . ALA A 1 21 ? -1.750 -4.046 -1.550 1.00 0.00 437 ALA A C 14
ATOM 14987 O O . ALA A 1 21 ? -2.599 -3.295 -1.116 1.00 0.00 437 ALA A O 14
ATOM 14994 N N . LEU A 1 22 ? -2.003 -5.307 -1.769 1.00 0.00 438 LEU A N 14
ATOM 14995 C CA . LEU A 1 22 ? -3.354 -5.858 -1.483 1.00 0.00 438 LEU A CA 14
ATOM 14996 C C . LEU A 1 22 ? -3.653 -5.746 0.014 1.00 0.00 438 LEU A C 14
ATOM 14997 O O . LEU A 1 22 ? -4.717 -5.318 0.410 1.00 0.00 438 LEU A O 14
ATOM 15013 N N . ASP A 1 23 ? -2.719 -6.118 0.846 1.00 0.00 439 ASP A N 14
ATOM 15014 C CA . ASP A 1 23 ? -2.947 -6.035 2.316 1.00 0.00 439 ASP A CA 14
ATOM 15015 C C . ASP A 1 23 ? -3.159 -4.575 2.720 1.00 0.00 439 ASP A C 14
ATOM 15016 O O . ASP A 1 23 ? -4.028 -4.258 3.508 1.00 0.00 439 ASP A O 14
ATOM 15025 N N . PHE A 1 24 ? -2.369 -3.688 2.186 1.00 0.00 440 PHE A N 14
ATOM 15026 C CA . PHE A 1 24 ? -2.513 -2.246 2.527 1.00 0.00 440 PHE A CA 14
ATOM 15027 C C . PHE A 1 24 ? -3.894 -1.753 2.098 1.00 0.00 440 PHE A C 14
ATOM 15028 O O . PHE A 1 24 ? -4.566 -1.051 2.824 1.00 0.00 440 PHE A O 14
ATOM 15045 N N . ALA A 1 25 ? -4.313 -2.106 0.915 1.00 0.00 441 ALA A N 14
ATOM 15046 C CA . ALA A 1 25 ? -5.642 -1.654 0.420 1.00 0.00 441 ALA A CA 14
ATOM 15047 C C . ALA A 1 25 ? -6.734 -2.115 1.387 1.00 0.00 441 ALA A C 14
ATOM 15048 O O . ALA A 1 25 ? -7.605 -1.358 1.767 1.00 0.00 441 ALA A O 14
ATOM 15055 N N . TYR A 1 26 ? -6.689 -3.356 1.783 1.00 0.00 442 TYR A N 14
ATOM 15056 C CA . TYR A 1 26 ? -7.715 -3.885 2.722 1.00 0.00 442 TYR A CA 14
ATOM 15057 C C . TYR A 1 26 ? -7.593 -3.167 4.067 1.00 0.00 442 TYR A C 14
ATOM 15058 O O . TYR A 1 26 ? -8.570 -2.949 4.755 1.00 0.00 442 TYR A O 14
ATOM 15076 N N . SER A 1 27 ? -6.399 -2.816 4.453 1.00 0.00 443 SER A N 14
ATOM 15077 C CA . SER A 1 27 ? -6.209 -2.127 5.757 1.00 0.00 443 SER A CA 14
ATOM 15078 C C . SER A 1 27 ? -7.023 -0.833 5.776 1.00 0.00 443 SER A C 14
ATOM 15079 O O . SER A 1 27 ? -7.656 -0.505 6.759 1.00 0.00 443 SER A O 14
ATOM 15087 N N . LEU A 1 28 ? -7.003 -0.090 4.703 1.00 0.00 444 LEU A N 14
ATOM 15088 C CA . LEU A 1 28 ? -7.768 1.185 4.671 1.00 0.00 444 LEU A CA 14
ATOM 15089 C C . LEU A 1 28 ? -9.261 0.895 4.811 1.00 0.00 444 LEU A C 14
ATOM 15090 O O . LEU A 1 28 ? -9.942 1.508 5.606 1.00 0.00 444 LEU A O 14
ATOM 15106 N N . HIS A 1 29 ? -9.766 -0.043 4.052 1.00 0.00 445 HIS A N 14
ATOM 15107 C CA . HIS A 1 29 ? -11.217 -0.386 4.131 1.00 0.00 445 HIS A CA 14
ATOM 15108 C C . HIS A 1 29 ? -11.458 -1.718 3.414 1.00 0.00 445 HIS A C 14
ATOM 15109 O O . HIS A 1 29 ? -10.532 -2.441 3.107 1.00 0.00 445 HIS A O 14
ATOM 15123 N N . SER A 1 30 ? -12.700 -2.037 3.140 1.00 0.00 446 SER A N 14
ATOM 15124 C CA . SER A 1 30 ? -13.027 -3.312 2.429 1.00 0.00 446 SER A CA 14
ATOM 15125 C C . SER A 1 30 ? -13.504 -2.975 1.015 1.00 0.00 446 SER A C 14
ATOM 15126 O O . SER A 1 30 ? -13.210 -3.673 0.065 1.00 0.00 446 SER A O 14
ATOM 15134 N N . ASP A 1 31 ? -14.237 -1.902 0.871 1.00 0.00 447 ASP A N 14
ATOM 15135 C CA . ASP A 1 31 ? -14.736 -1.501 -0.475 1.00 0.00 447 ASP A CA 14
ATOM 15136 C C . ASP A 1 31 ? -13.552 -1.124 -1.372 1.00 0.00 447 ASP A C 14
ATOM 15137 O O . ASP A 1 31 ? -13.448 -1.565 -2.497 1.00 0.00 447 ASP A O 14
ATOM 15146 N N . LEU A 1 32 ? -12.664 -0.307 -0.873 1.00 0.00 448 LEU A N 14
ATOM 15147 C CA . LEU A 1 32 ? -11.484 0.114 -1.681 1.00 0.00 448 LEU A CA 14
ATOM 15148 C C . LEU A 1 32 ? -10.619 -1.108 -1.986 1.00 0.00 448 LEU A C 14
ATOM 15149 O O . LEU A 1 32 ? -10.108 -1.262 -3.078 1.00 0.00 448 LEU A O 14
ATOM 15165 N N . GLY A 1 33 ? -10.446 -1.970 -1.026 1.00 0.00 449 GLY A N 14
ATOM 15166 C CA . GLY A 1 33 ? -9.612 -3.178 -1.250 1.00 0.00 449 GLY A CA 14
ATOM 15167 C C . GLY A 1 33 ? -10.258 -4.044 -2.334 1.00 0.00 449 GLY A C 14
ATOM 15168 O O . GLY A 1 33 ? -9.583 -4.699 -3.101 1.00 0.00 449 GLY A O 14
ATOM 15172 N N . ASP A 1 34 ? -11.564 -4.048 -2.402 1.00 0.00 450 ASP A N 14
ATOM 15173 C CA . ASP A 1 34 ? -12.264 -4.865 -3.437 1.00 0.00 450 ASP A CA 14
ATOM 15174 C C . ASP A 1 34 ? -12.400 -4.045 -4.717 1.00 0.00 450 ASP A C 14
ATOM 15175 O O . ASP A 1 34 ? -12.533 -4.581 -5.799 1.00 0.00 450 ASP A O 14
ATOM 15184 N N . HIS A 1 35 ? -12.379 -2.744 -4.595 1.00 0.00 451 HIS A N 14
ATOM 15185 C CA . HIS A 1 35 ? -12.516 -1.863 -5.790 1.00 0.00 451 HIS A CA 14
ATOM 15186 C C . HIS A 1 35 ? -11.135 -1.368 -6.217 1.00 0.00 451 HIS A C 14
ATOM 15187 O O . HIS A 1 35 ? -11.011 -0.443 -6.992 1.00 0.00 451 HIS A O 14
ATOM 15201 N N . CYS A 1 36 ? -10.092 -1.977 -5.718 1.00 0.00 452 CYS A N 14
ATOM 15202 C CA . CYS A 1 36 ? -8.722 -1.538 -6.102 1.00 0.00 452 CYS A CA 14
ATOM 15203 C C . CYS A 1 36 ? -8.367 -2.134 -7.465 1.00 0.00 452 CYS A C 14
ATOM 15204 O O . CYS A 1 36 ? -8.167 -3.324 -7.601 1.00 0.00 452 CYS A O 14
ATOM 15212 N N . ILE A 1 37 ? -8.286 -1.305 -8.473 1.00 0.00 453 ILE A N 14
ATOM 15213 C CA . ILE A 1 37 ? -7.943 -1.792 -9.842 1.00 0.00 453 ILE A CA 14
ATOM 15214 C C . ILE A 1 37 ? -6.474 -1.484 -10.137 1.00 0.00 453 ILE A C 14
ATOM 15215 O O . ILE A 1 37 ? -5.974 -1.776 -11.204 1.00 0.00 453 ILE A O 14
ATOM 15231 N N . GLY A 1 38 ? -5.779 -0.893 -9.202 1.00 0.00 454 GLY A N 14
ATOM 15232 C CA . GLY A 1 38 ? -4.348 -0.570 -9.445 1.00 0.00 454 GLY A CA 14
ATOM 15233 C C . GLY A 1 38 ? -3.700 -0.047 -8.163 1.00 0.00 454 GLY A C 14
ATOM 15234 O O . GLY A 1 38 ? -4.358 0.177 -7.166 1.00 0.00 454 GLY A O 14
ATOM 15238 N N . ALA A 1 39 ? -2.407 0.150 -8.185 1.00 0.00 455 ALA A N 14
ATOM 15239 C CA . ALA A 1 39 ? -1.698 0.659 -6.976 1.00 0.00 455 ALA A CA 14
ATOM 15240 C C . ALA A 1 39 ? -0.529 1.537 -7.407 1.00 0.00 455 ALA A C 14
ATOM 15241 O O . ALA A 1 39 ? 0.102 1.288 -8.415 1.00 0.00 455 ALA A O 14
ATOM 15248 N N . LYS A 1 40 ? -0.230 2.560 -6.646 1.00 0.00 456 LYS A N 14
ATOM 15249 C CA . LYS A 1 40 ? 0.911 3.459 -6.998 1.00 0.00 456 LYS A CA 14
ATOM 15250 C C . LYS A 1 40 ? 1.757 3.692 -5.748 1.00 0.00 456 LYS A C 14
ATOM 15251 O O . LYS A 1 40 ? 1.268 4.153 -4.736 1.00 0.00 456 LYS A O 14
ATOM 15270 N N . VAL A 1 41 ? 3.021 3.363 -5.816 1.00 0.00 457 VAL A N 14
ATOM 15271 C CA . VAL A 1 41 ? 3.924 3.542 -4.638 1.00 0.00 457 VAL A CA 14
ATOM 15272 C C . VAL A 1 41 ? 5.072 4.489 -4.999 1.00 0.00 457 VAL A C 14
ATOM 15273 O O . VAL A 1 41 ? 5.720 4.344 -6.016 1.00 0.00 457 VAL A O 14
ATOM 15286 N N . ASN A 1 42 ? 5.318 5.457 -4.157 1.00 0.00 458 ASN A N 14
ATOM 15287 C CA . ASN A 1 42 ? 6.415 6.433 -4.408 1.00 0.00 458 ASN A CA 14
ATOM 15288 C C . ASN A 1 42 ? 6.213 7.104 -5.770 1.00 0.00 458 ASN A C 14
ATOM 15289 O O . ASN A 1 42 ? 7.137 7.253 -6.543 1.00 0.00 458 ASN A O 14
ATOM 15300 N N . HIS A 1 43 ? 5.004 7.515 -6.057 1.00 0.00 459 HIS A N 14
ATOM 15301 C CA . HIS A 1 43 ? 4.711 8.190 -7.354 1.00 0.00 459 HIS A CA 14
ATOM 15302 C C . HIS A 1 43 ? 5.145 7.296 -8.512 1.00 0.00 459 HIS A C 14
ATOM 15303 O O . HIS A 1 43 ? 5.199 7.726 -9.647 1.00 0.00 459 HIS A O 14
ATOM 15317 N N . LYS A 1 44 ? 5.447 6.051 -8.233 1.00 0.00 460 LYS A N 14
ATOM 15318 C CA . LYS A 1 44 ? 5.875 5.106 -9.311 1.00 0.00 460 LYS A CA 14
ATOM 15319 C C . LYS A 1 44 ? 4.837 3.994 -9.452 1.00 0.00 460 LYS A C 14
ATOM 15320 O O . LYS A 1 44 ? 4.395 3.411 -8.483 1.00 0.00 460 LYS A O 14
ATOM 15339 N N . LEU A 1 45 ? 4.441 3.710 -10.659 1.00 0.00 461 LEU A N 14
ATOM 15340 C CA . LEU A 1 45 ? 3.424 2.650 -10.890 1.00 0.00 461 LEU A CA 14
ATOM 15341 C C . LEU A 1 45 ? 4.008 1.279 -10.547 1.00 0.00 461 LEU A C 14
ATOM 15342 O O . LEU A 1 45 ? 5.114 0.952 -10.927 1.00 0.00 461 LEU A O 14
ATOM 15358 N N . VAL A 1 46 ? 3.261 0.467 -9.842 1.00 0.00 462 VAL A N 14
ATOM 15359 C CA . VAL A 1 46 ? 3.761 -0.893 -9.483 1.00 0.00 462 VAL A CA 14
ATOM 15360 C C . VAL A 1 46 ? 2.583 -1.881 -9.456 1.00 0.00 462 VAL A C 14
ATOM 15361 O O . VAL A 1 46 ? 1.460 -1.503 -9.184 1.00 0.00 462 VAL A O 14
ATOM 15374 N N . PRO A 1 47 ? 2.838 -3.140 -9.727 1.00 0.00 463 PRO A N 14
ATOM 15375 C CA . PRO A 1 47 ? 1.777 -4.192 -9.721 1.00 0.00 463 PRO A CA 14
ATOM 15376 C C . PRO A 1 47 ? 1.224 -4.455 -8.313 1.00 0.00 463 PRO A C 14
ATOM 15377 O O . PRO A 1 47 ? 1.827 -4.104 -7.317 1.00 0.00 463 PRO A O 14
ATOM 15388 N N . LEU A 1 48 ? 0.072 -5.061 -8.236 1.00 0.00 464 LEU A N 14
ATOM 15389 C CA . LEU A 1 48 ? -0.554 -5.351 -6.916 1.00 0.00 464 LEU A CA 14
ATOM 15390 C C . LEU A 1 48 ? 0.343 -6.306 -6.120 1.00 0.00 464 LEU A C 14
ATOM 15391 O O . LEU A 1 48 ? 0.480 -6.186 -4.919 1.00 0.00 464 LEU A O 14
ATOM 15407 N N . SER A 1 49 ? 0.942 -7.260 -6.776 1.00 0.00 465 SER A N 14
ATOM 15408 C CA . SER A 1 49 ? 1.815 -8.227 -6.056 1.00 0.00 465 SER A CA 14
ATOM 15409 C C . SER A 1 49 ? 3.138 -7.545 -5.696 1.00 0.00 465 SER A C 14
ATOM 15410 O O . SER A 1 49 ? 4.068 -8.176 -5.236 1.00 0.00 465 SER A O 14
ATOM 15418 N N . TYR A 1 50 ? 3.227 -6.261 -5.910 1.00 0.00 466 TYR A N 14
ATOM 15419 C CA . TYR A 1 50 ? 4.486 -5.532 -5.592 1.00 0.00 466 TYR A CA 14
ATOM 15420 C C . TYR A 1 50 ? 4.694 -5.462 -4.076 1.00 0.00 466 TYR A C 14
ATOM 15421 O O . TYR A 1 50 ? 3.789 -5.163 -3.324 1.00 0.00 466 TYR A O 14
ATOM 15439 N N . VAL A 1 51 ? 5.891 -5.736 -3.631 1.00 0.00 467 VAL A N 14
ATOM 15440 C CA . VAL A 1 51 ? 6.184 -5.691 -2.171 1.00 0.00 467 VAL A CA 14
ATOM 15441 C C . VAL A 1 51 ? 6.336 -4.237 -1.716 1.00 0.00 467 VAL A C 14
ATOM 15442 O O . VAL A 1 51 ? 7.036 -3.454 -2.326 1.00 0.00 467 VAL A O 14
ATOM 15455 N N . LEU A 1 52 ? 5.673 -3.872 -0.653 1.00 0.00 468 LEU A N 14
ATOM 15456 C CA . LEU A 1 52 ? 5.760 -2.469 -0.157 1.00 0.00 468 LEU A CA 14
ATOM 15457 C C . LEU A 1 52 ? 7.099 -2.235 0.537 1.00 0.00 468 LEU A C 14
ATOM 15458 O O . LEU A 1 52 ? 7.629 -3.109 1.196 1.00 0.00 468 LEU A O 14
ATOM 15474 N N . ASN A 1 53 ? 7.642 -1.049 0.398 1.00 0.00 469 ASN A N 14
ATOM 15475 C CA . ASN A 1 53 ? 8.948 -0.713 1.048 1.00 0.00 469 ASN A CA 14
ATOM 15476 C C . ASN A 1 53 ? 8.731 0.395 2.079 1.00 0.00 469 ASN A C 14
ATOM 15477 O O . ASN A 1 53 ? 7.870 1.239 1.930 1.00 0.00 469 ASN A O 14
ATOM 15488 N N . SER A 1 54 ? 9.500 0.380 3.130 1.00 0.00 470 SER A N 14
ATOM 15489 C CA . SER A 1 54 ? 9.348 1.408 4.198 1.00 0.00 470 SER A CA 14
ATOM 15490 C C . SER A 1 54 ? 9.703 2.804 3.678 1.00 0.00 470 SER A C 14
ATOM 15491 O O . SER A 1 54 ? 10.493 2.964 2.769 1.00 0.00 470 SER A O 14
ATOM 15499 N N . GLY A 1 55 ? 9.127 3.816 4.276 1.00 0.00 471 GLY A N 14
ATOM 15500 C CA . GLY A 1 55 ? 9.418 5.215 3.856 1.00 0.00 471 GLY A CA 14
ATOM 15501 C C . GLY A 1 55 ? 8.586 5.574 2.625 1.00 0.00 471 GLY A C 14
ATOM 15502 O O . GLY A 1 55 ? 8.085 6.672 2.502 1.00 0.00 471 GLY A O 14
ATOM 15506 N N . ASP A 1 56 ? 8.447 4.660 1.707 1.00 0.00 472 ASP A N 14
ATOM 15507 C CA . ASP A 1 56 ? 7.665 4.948 0.472 1.00 0.00 472 ASP A CA 14
ATOM 15508 C C . ASP A 1 56 ? 6.177 5.093 0.787 1.00 0.00 472 ASP A C 14
ATOM 15509 O O . ASP A 1 56 ? 5.632 4.410 1.631 1.00 0.00 472 ASP A O 14
ATOM 15518 N N . GLN A 1 57 ? 5.518 5.980 0.091 1.00 0.00 473 GLN A N 14
ATOM 15519 C CA . GLN A 1 57 ? 4.062 6.193 0.310 1.00 0.00 473 GLN A CA 14
ATOM 15520 C C . GLN A 1 57 ? 3.284 5.188 -0.538 1.00 0.00 473 GLN A C 14
ATOM 15521 O O . GLN A 1 57 ? 3.681 4.861 -1.640 1.00 0.00 473 GLN A O 14
ATOM 15535 N N . VAL A 1 58 ? 2.187 4.687 -0.028 1.00 0.00 474 VAL A N 14
ATOM 15536 C CA . VAL A 1 58 ? 1.378 3.685 -0.789 1.00 0.00 474 VAL A CA 14
ATOM 15537 C C . VAL A 1 58 ? -0.002 4.259 -1.101 1.00 0.00 474 VAL A C 14
ATOM 15538 O O . VAL A 1 58 ? -0.672 4.794 -0.241 1.00 0.00 474 VAL A O 14
ATOM 15551 N N . GLU A 1 59 ? -0.428 4.138 -2.332 1.00 0.00 475 GLU A N 14
ATOM 15552 C CA . GLU A 1 59 ? -1.768 4.658 -2.733 1.00 0.00 475 GLU A CA 14
ATOM 15553 C C . GLU A 1 59 ? -2.477 3.604 -3.582 1.00 0.00 475 GLU A C 14
ATOM 15554 O O . GLU A 1 59 ? -1.859 2.909 -4.365 1.00 0.00 475 GLU A O 14
ATOM 15566 N N . VAL A 1 60 ? -3.772 3.481 -3.428 1.00 0.00 476 VAL A N 14
ATOM 15567 C CA . VAL A 1 60 ? -4.549 2.470 -4.214 1.00 0.00 476 VAL A CA 14
ATOM 15568 C C . VAL A 1 60 ? -5.433 3.173 -5.242 1.00 0.00 476 VAL A C 14
ATOM 15569 O O . VAL A 1 60 ? -6.104 4.142 -4.945 1.00 0.00 476 VAL A O 14
ATOM 15582 N N . LEU A 1 61 ? -5.429 2.690 -6.458 1.00 0.00 477 LEU A N 14
ATOM 15583 C CA . LEU A 1 61 ? -6.258 3.323 -7.525 1.00 0.00 477 LEU A CA 14
ATOM 15584 C C . LEU A 1 61 ? -7.639 2.673 -7.542 1.00 0.00 477 LEU A C 14
ATOM 15585 O O . LEU A 1 61 ? -7.802 1.540 -7.946 1.00 0.00 477 LEU A O 14
ATOM 15601 N N . SER A 1 62 ? -8.634 3.389 -7.099 1.00 0.00 478 SER A N 14
ATOM 15602 C CA . SER A 1 62 ? -10.014 2.832 -7.075 1.00 0.00 478 SER A CA 14
ATOM 15603 C C . SER A 1 62 ? -10.673 3.022 -8.442 1.00 0.00 478 SER A C 14
ATOM 15604 O O . SER A 1 62 ? -10.168 3.723 -9.296 1.00 0.00 478 SER A O 14
ATOM 15612 N N . SER A 1 63 ? -11.803 2.400 -8.652 1.00 0.00 479 SER A N 14
ATOM 15613 C CA . SER A 1 63 ? -12.515 2.531 -9.956 1.00 0.00 479 SER A CA 14
ATOM 15614 C C . SER A 1 63 ? -13.624 3.578 -9.818 1.00 0.00 479 SER A C 14
ATOM 15615 O O . SER A 1 63 ? -14.731 3.391 -10.279 1.00 0.00 479 SER A O 14
ATOM 15623 N N . LYS A 1 64 ? -13.329 4.679 -9.177 1.00 0.00 480 LYS A N 14
ATOM 15624 C CA . LYS A 1 64 ? -14.354 5.743 -8.992 1.00 0.00 480 LYS A CA 14
ATOM 15625 C C . LYS A 1 64 ? -14.834 6.255 -10.351 1.00 0.00 480 LYS A C 14
ATOM 15626 O O . LYS A 1 64 ? -14.067 6.420 -11.277 1.00 0.00 480 LYS A O 14
ATOM 15645 N N . SER A 1 65 ? -16.111 6.490 -10.468 1.00 0.00 481 SER A N 14
ATOM 15646 C CA . SER A 1 65 ? -16.683 6.974 -11.756 1.00 0.00 481 SER A CA 14
ATOM 15647 C C . SER A 1 65 ? -16.099 8.339 -12.122 1.00 0.00 481 SER A C 14
ATOM 15648 O O . SER A 1 65 ? -15.790 9.150 -11.272 1.00 0.00 481 SER A O 14
ATOM 15656 N N . LEU A 1 66 ? -15.953 8.592 -13.393 1.00 0.00 482 LEU A N 14
ATOM 15657 C CA . LEU A 1 66 ? -15.396 9.895 -13.849 1.00 0.00 482 LEU A CA 14
ATOM 15658 C C . LEU A 1 66 ? -16.541 10.903 -13.965 1.00 0.00 482 LEU A C 14
ATOM 15659 O O . LEU A 1 66 ? -16.339 12.061 -14.271 1.00 0.00 482 LEU A O 14
ATOM 15675 N N . GLU A 1 67 ? -17.744 10.458 -13.724 1.00 0.00 483 GLU A N 14
ATOM 15676 C CA . GLU A 1 67 ? -18.923 11.363 -13.814 1.00 0.00 483 GLU A CA 14
ATOM 15677 C C . GLU A 1 67 ? -18.779 12.516 -12.814 1.00 0.00 483 GLU A C 14
ATOM 15678 O O . GLU A 1 67 ? -17.928 13.371 -12.957 1.00 0.00 483 GLU A O 14
ATOM 15690 N N . HIS A 1 68 ? -19.620 12.539 -11.811 1.00 0.00 484 HIS A N 14
ATOM 15691 C CA . HIS A 1 68 ? -19.578 13.620 -10.787 1.00 0.00 484 HIS A CA 14
ATOM 15692 C C . HIS A 1 68 ? -19.744 14.982 -11.458 1.00 0.00 484 HIS A C 14
ATOM 15693 O O . HIS A 1 68 ? -18.960 15.379 -12.297 1.00 0.00 484 HIS A O 14
ATOM 15707 N N . HIS A 1 69 ? -20.764 15.706 -11.085 1.00 0.00 485 HIS A N 14
ATOM 15708 C CA . HIS A 1 69 ? -20.992 17.049 -11.687 1.00 0.00 485 HIS A CA 14
ATOM 15709 C C . HIS A 1 69 ? -21.783 17.913 -10.708 1.00 0.00 485 HIS A C 14
ATOM 15710 O O . HIS A 1 69 ? -22.531 17.415 -9.891 1.00 0.00 485 HIS A O 14
ATOM 15724 N N . HIS A 1 70 ? -21.611 19.209 -10.784 1.00 0.00 486 HIS A N 14
ATOM 15725 C CA . HIS A 1 70 ? -22.337 20.134 -9.862 1.00 0.00 486 HIS A CA 14
ATOM 15726 C C . HIS A 1 70 ? -23.364 20.947 -10.655 1.00 0.00 486 HIS A C 14
ATOM 15727 O O . HIS A 1 70 ? -23.023 21.852 -11.389 1.00 0.00 486 HIS A O 14
ATOM 15741 N N . HIS A 1 71 ? -24.620 20.628 -10.499 1.00 0.00 487 HIS A N 14
ATOM 15742 C CA . HIS A 1 71 ? -25.684 21.378 -11.225 1.00 0.00 487 HIS A CA 14
ATOM 15743 C C . HIS A 1 71 ? -27.054 20.945 -10.695 1.00 0.00 487 HIS A C 14
ATOM 15744 O O . HIS A 1 71 ? -27.345 19.772 -10.581 1.00 0.00 487 HIS A O 14
ATOM 15758 N N . HIS A 1 72 ? -27.893 21.890 -10.365 1.00 0.00 488 HIS A N 14
ATOM 15759 C CA . HIS A 1 72 ? -29.246 21.555 -9.835 1.00 0.00 488 HIS A CA 14
ATOM 15760 C C . HIS A 1 72 ? -29.115 20.573 -8.665 1.00 0.00 488 HIS A C 14
ATOM 15761 O O . HIS A 1 72 ? -30.092 20.047 -8.172 1.00 0.00 488 HIS A O 14
ATOM 15775 N N . HIS A 1 73 ? -27.912 20.325 -8.219 1.00 0.00 489 HIS A N 14
ATOM 15776 C CA . HIS A 1 73 ? -27.708 19.382 -7.082 1.00 0.00 489 HIS A CA 14
ATOM 15777 C C . HIS A 1 73 ? -28.534 19.834 -5.874 1.00 0.00 489 HIS A C 14
ATOM 15778 O O . HIS A 1 73 ? -29.033 20.947 -5.903 1.00 0.00 489 HIS A O 14
ATOM 15793 N N . MET A 1 1 ? 10.485 -7.651 12.294 1.00 0.00 417 MET A N 15
ATOM 15794 C CA . MET A 1 1 ? 10.967 -6.762 11.198 1.00 0.00 417 MET A CA 15
ATOM 15795 C C . MET A 1 1 ? 9.770 -6.327 10.345 1.00 0.00 417 MET A C 15
ATOM 15796 O O . MET A 1 1 ? 9.647 -6.681 9.187 1.00 0.00 417 MET A O 15
ATOM 15810 N N . GLU A 1 2 ? 8.881 -5.563 10.924 1.00 0.00 418 GLU A N 15
ATOM 15811 C CA . GLU A 1 2 ? 7.679 -5.102 10.175 1.00 0.00 418 GLU A CA 15
ATOM 15812 C C . GLU A 1 2 ? 8.033 -3.902 9.304 1.00 0.00 418 GLU A C 15
ATOM 15813 O O . GLU A 1 2 ? 9.030 -3.234 9.515 1.00 0.00 418 GLU A O 15
ATOM 15825 N N . VAL A 1 3 ? 7.209 -3.620 8.323 1.00 0.00 419 VAL A N 15
ATOM 15826 C CA . VAL A 1 3 ? 7.460 -2.459 7.418 1.00 0.00 419 VAL A CA 15
ATOM 15827 C C . VAL A 1 3 ? 6.361 -1.420 7.624 1.00 0.00 419 VAL A C 15
ATOM 15828 O O . VAL A 1 3 ? 5.183 -1.728 7.633 1.00 0.00 419 VAL A O 15
ATOM 15841 N N . MET A 1 4 ? 6.749 -0.186 7.808 1.00 0.00 420 MET A N 15
ATOM 15842 C CA . MET A 1 4 ? 5.753 0.898 8.039 1.00 0.00 420 MET A CA 15
ATOM 15843 C C . MET A 1 4 ? 5.502 1.666 6.746 1.00 0.00 420 MET A C 15
ATOM 15844 O O . MET A 1 4 ? 6.410 1.952 5.987 1.00 0.00 420 MET A O 15
ATOM 15858 N N . VAL A 1 5 ? 4.263 2.009 6.497 1.00 0.00 421 VAL A N 15
ATOM 15859 C CA . VAL A 1 5 ? 3.908 2.767 5.262 1.00 0.00 421 VAL A CA 15
ATOM 15860 C C . VAL A 1 5 ? 3.059 3.972 5.651 1.00 0.00 421 VAL A C 15
ATOM 15861 O O . VAL A 1 5 ? 2.555 4.064 6.758 1.00 0.00 421 VAL A O 15
ATOM 15874 N N . PHE A 1 6 ? 2.908 4.909 4.747 1.00 0.00 422 PHE A N 15
ATOM 15875 C CA . PHE A 1 6 ? 2.107 6.135 5.043 1.00 0.00 422 PHE A CA 15
ATOM 15876 C C . PHE A 1 6 ? 0.961 6.258 4.041 1.00 0.00 422 PHE A C 15
ATOM 15877 O O . PHE A 1 6 ? 1.113 6.008 2.857 1.00 0.00 422 PHE A O 15
ATOM 15894 N N . THR A 1 7 ? -0.189 6.648 4.517 1.00 0.00 423 THR A N 15
ATOM 15895 C CA . THR A 1 7 ? -1.380 6.807 3.630 1.00 0.00 423 THR A CA 15
ATOM 15896 C C . THR A 1 7 ? -1.517 8.288 3.265 1.00 0.00 423 THR A C 15
ATOM 15897 O O . THR A 1 7 ? -0.909 9.143 3.876 1.00 0.00 423 THR A O 15
ATOM 15908 N N . PRO A 1 8 ? -2.318 8.589 2.276 1.00 0.00 424 PRO A N 15
ATOM 15909 C CA . PRO A 1 8 ? -2.550 9.994 1.824 1.00 0.00 424 PRO A CA 15
ATOM 15910 C C . PRO A 1 8 ? -3.308 10.811 2.881 1.00 0.00 424 PRO A C 15
ATOM 15911 O O . PRO A 1 8 ? -3.448 12.015 2.773 1.00 0.00 424 PRO A O 15
ATOM 15922 N N . LYS A 1 9 ? -3.808 10.162 3.898 1.00 0.00 425 LYS A N 15
ATOM 15923 C CA . LYS A 1 9 ? -4.568 10.888 4.958 1.00 0.00 425 LYS A CA 15
ATOM 15924 C C . LYS A 1 9 ? -3.606 11.326 6.068 1.00 0.00 425 LYS A C 15
ATOM 15925 O O . LYS A 1 9 ? -3.976 12.031 6.990 1.00 0.00 425 LYS A O 15
ATOM 15944 N N . GLY A 1 10 ? -2.365 10.924 5.978 1.00 0.00 426 GLY A N 15
ATOM 15945 C CA . GLY A 1 10 ? -1.365 11.320 7.017 1.00 0.00 426 GLY A CA 15
ATOM 15946 C C . GLY A 1 10 ? -1.383 10.317 8.175 1.00 0.00 426 GLY A C 15
ATOM 15947 O O . GLY A 1 10 ? -0.738 10.510 9.189 1.00 0.00 426 GLY A O 15
ATOM 15951 N N . GLU A 1 11 ? -2.125 9.255 8.041 1.00 0.00 427 GLU A N 15
ATOM 15952 C CA . GLU A 1 11 ? -2.196 8.247 9.139 1.00 0.00 427 GLU A CA 15
ATOM 15953 C C . GLU A 1 11 ? -1.014 7.279 9.049 1.00 0.00 427 GLU A C 15
ATOM 15954 O O . GLU A 1 11 ? -0.372 7.148 8.024 1.00 0.00 427 GLU A O 15
ATOM 15966 N N . ILE A 1 12 ? -0.719 6.599 10.131 1.00 0.00 428 ILE A N 15
ATOM 15967 C CA . ILE A 1 12 ? 0.421 5.635 10.141 1.00 0.00 428 ILE A CA 15
ATOM 15968 C C . ILE A 1 12 ? -0.113 4.206 10.116 1.00 0.00 428 ILE A C 15
ATOM 15969 O O . ILE A 1 12 ? -0.948 3.823 10.916 1.00 0.00 428 ILE A O 15
ATOM 15985 N N . LYS A 1 13 ? 0.371 3.409 9.194 1.00 0.00 429 LYS A N 15
ATOM 15986 C CA . LYS A 1 13 ? -0.089 1.992 9.091 1.00 0.00 429 LYS A CA 15
ATOM 15987 C C . LYS A 1 13 ? 1.128 1.076 9.101 1.00 0.00 429 LYS A C 15
ATOM 15988 O O . LYS A 1 13 ? 2.111 1.317 8.422 1.00 0.00 429 LYS A O 15
ATOM 16007 N N . ARG A 1 14 ? 1.068 0.023 9.875 1.00 0.00 430 ARG A N 15
ATOM 16008 C CA . ARG A 1 14 ? 2.209 -0.935 9.959 1.00 0.00 430 ARG A CA 15
ATOM 16009 C C . ARG A 1 14 ? 1.825 -2.255 9.307 1.00 0.00 430 ARG A C 15
ATOM 16010 O O . ARG A 1 14 ? 0.742 -2.770 9.510 1.00 0.00 430 ARG A O 15
ATOM 16031 N N . LEU A 1 15 ? 2.716 -2.812 8.526 1.00 0.00 431 LEU A N 15
ATOM 16032 C CA . LEU A 1 15 ? 2.431 -4.113 7.849 1.00 0.00 431 LEU A CA 15
ATOM 16033 C C . LEU A 1 15 ? 3.663 -5.018 7.975 1.00 0.00 431 LEU A C 15
ATOM 16034 O O . LEU A 1 15 ? 4.780 -4.541 7.995 1.00 0.00 431 LEU A O 15
ATOM 16050 N N . PRO A 1 16 ? 3.470 -6.314 8.055 1.00 0.00 432 PRO A N 15
ATOM 16051 C CA . PRO A 1 16 ? 4.598 -7.281 8.175 1.00 0.00 432 PRO A CA 15
ATOM 16052 C C . PRO A 1 16 ? 5.438 -7.365 6.890 1.00 0.00 432 PRO A C 15
ATOM 16053 O O . PRO A 1 16 ? 4.971 -7.084 5.800 1.00 0.00 432 PRO A O 15
ATOM 16064 N N . GLN A 1 17 ? 6.679 -7.738 7.024 1.00 0.00 433 GLN A N 15
ATOM 16065 C CA . GLN A 1 17 ? 7.579 -7.839 5.845 1.00 0.00 433 GLN A CA 15
ATOM 16066 C C . GLN A 1 17 ? 6.980 -8.754 4.775 1.00 0.00 433 GLN A C 15
ATOM 16067 O O . GLN A 1 17 ? 6.291 -9.716 5.067 1.00 0.00 433 GLN A O 15
ATOM 16081 N N . GLY A 1 18 ? 7.249 -8.456 3.532 1.00 0.00 434 GLY A N 15
ATOM 16082 C CA . GLY A 1 18 ? 6.713 -9.289 2.419 1.00 0.00 434 GLY A CA 15
ATOM 16083 C C . GLY A 1 18 ? 5.283 -8.846 2.112 1.00 0.00 434 GLY A C 15
ATOM 16084 O O . GLY A 1 18 ? 4.554 -9.499 1.387 1.00 0.00 434 GLY A O 15
ATOM 16088 N N . ALA A 1 19 ? 4.878 -7.738 2.666 1.00 0.00 435 ALA A N 15
ATOM 16089 C CA . ALA A 1 19 ? 3.495 -7.237 2.428 1.00 0.00 435 ALA A CA 15
ATOM 16090 C C . ALA A 1 19 ? 3.339 -6.791 0.975 1.00 0.00 435 ALA A C 15
ATOM 16091 O O . ALA A 1 19 ? 4.301 -6.486 0.294 1.00 0.00 435 ALA A O 15
ATOM 16098 N N . THR A 1 20 ? 2.120 -6.762 0.495 1.00 0.00 436 THR A N 15
ATOM 16099 C CA . THR A 1 20 ? 1.860 -6.351 -0.919 1.00 0.00 436 THR A CA 15
ATOM 16100 C C . THR A 1 20 ? 0.823 -5.228 -0.953 1.00 0.00 436 THR A C 15
ATOM 16101 O O . THR A 1 20 ? 0.165 -4.932 0.026 1.00 0.00 436 THR A O 15
ATOM 16112 N N . ALA A 1 21 ? 0.682 -4.602 -2.089 1.00 0.00 437 ALA A N 15
ATOM 16113 C CA . ALA A 1 21 ? -0.300 -3.489 -2.232 1.00 0.00 437 ALA A CA 15
ATOM 16114 C C . ALA A 1 21 ? -1.704 -3.993 -1.892 1.00 0.00 437 ALA A C 15
ATOM 16115 O O . ALA A 1 21 ? -2.534 -3.266 -1.379 1.00 0.00 437 ALA A O 15
ATOM 16122 N N . LEU A 1 22 ? -1.975 -5.234 -2.176 1.00 0.00 438 LEU A N 15
ATOM 16123 C CA . LEU A 1 22 ? -3.324 -5.793 -1.875 1.00 0.00 438 LEU A CA 15
ATOM 16124 C C . LEU A 1 22 ? -3.567 -5.762 -0.363 1.00 0.00 438 LEU A C 15
ATOM 16125 O O . LEU A 1 22 ? -4.627 -5.391 0.099 1.00 0.00 438 LEU A O 15
ATOM 16141 N N . ASP A 1 23 ? -2.583 -6.141 0.405 1.00 0.00 439 ASP A N 15
ATOM 16142 C CA . ASP A 1 23 ? -2.739 -6.145 1.892 1.00 0.00 439 ASP A CA 15
ATOM 16143 C C . ASP A 1 23 ? -2.991 -4.719 2.387 1.00 0.00 439 ASP A C 15
ATOM 16144 O O . ASP A 1 23 ? -3.823 -4.477 3.241 1.00 0.00 439 ASP A O 15
ATOM 16153 N N . PHE A 1 24 ? -2.266 -3.778 1.859 1.00 0.00 440 PHE A N 15
ATOM 16154 C CA . PHE A 1 24 ? -2.436 -2.358 2.281 1.00 0.00 440 PHE A CA 15
ATOM 16155 C C . PHE A 1 24 ? -3.855 -1.879 1.962 1.00 0.00 440 PHE A C 15
ATOM 16156 O O . PHE A 1 24 ? -4.497 -1.231 2.764 1.00 0.00 440 PHE A O 15
ATOM 16173 N N . ALA A 1 25 ? -4.340 -2.182 0.792 1.00 0.00 441 ALA A N 15
ATOM 16174 C CA . ALA A 1 25 ? -5.710 -1.733 0.410 1.00 0.00 441 ALA A CA 15
ATOM 16175 C C . ALA A 1 25 ? -6.734 -2.294 1.399 1.00 0.00 441 ALA A C 15
ATOM 16176 O O . ALA A 1 25 ? -7.673 -1.627 1.789 1.00 0.00 441 ALA A O 15
ATOM 16183 N N . TYR A 1 26 ? -6.558 -3.519 1.801 1.00 0.00 442 TYR A N 15
ATOM 16184 C CA . TYR A 1 26 ? -7.516 -4.134 2.760 1.00 0.00 442 TYR A CA 15
ATOM 16185 C C . TYR A 1 26 ? -7.453 -3.395 4.101 1.00 0.00 442 TYR A C 15
ATOM 16186 O O . TYR A 1 26 ? -8.446 -3.221 4.782 1.00 0.00 442 TYR A O 15
ATOM 16204 N N . SER A 1 27 ? -6.287 -2.968 4.486 1.00 0.00 443 SER A N 15
ATOM 16205 C CA . SER A 1 27 ? -6.139 -2.247 5.781 1.00 0.00 443 SER A CA 15
ATOM 16206 C C . SER A 1 27 ? -6.933 -0.939 5.732 1.00 0.00 443 SER A C 15
ATOM 16207 O O . SER A 1 27 ? -7.512 -0.510 6.712 1.00 0.00 443 SER A O 15
ATOM 16215 N N . LEU A 1 28 ? -6.955 -0.298 4.598 1.00 0.00 444 LEU A N 15
ATOM 16216 C CA . LEU A 1 28 ? -7.694 0.991 4.472 1.00 0.00 444 LEU A CA 15
ATOM 16217 C C . LEU A 1 28 ? -9.135 0.832 4.960 1.00 0.00 444 LEU A C 15
ATOM 16218 O O . LEU A 1 28 ? -9.407 0.766 6.144 1.00 0.00 444 LEU A O 15
ATOM 16234 N N . HIS A 1 29 ? -10.065 0.781 4.047 1.00 0.00 445 HIS A N 15
ATOM 16235 C CA . HIS A 1 29 ? -11.500 0.637 4.428 1.00 0.00 445 HIS A CA 15
ATOM 16236 C C . HIS A 1 29 ? -11.914 -0.825 4.281 1.00 0.00 445 HIS A C 15
ATOM 16237 O O . HIS A 1 29 ? -13.030 -1.196 4.577 1.00 0.00 445 HIS A O 15
ATOM 16251 N N . SER A 1 30 ? -11.013 -1.657 3.827 1.00 0.00 446 SER A N 15
ATOM 16252 C CA . SER A 1 30 ? -11.337 -3.104 3.652 1.00 0.00 446 SER A CA 15
ATOM 16253 C C . SER A 1 30 ? -12.303 -3.280 2.476 1.00 0.00 446 SER A C 15
ATOM 16254 O O . SER A 1 30 ? -12.043 -4.015 1.542 1.00 0.00 446 SER A O 15
ATOM 16262 N N . ASP A 1 31 ? -13.414 -2.610 2.523 1.00 0.00 447 ASP A N 15
ATOM 16263 C CA . ASP A 1 31 ? -14.412 -2.716 1.424 1.00 0.00 447 ASP A CA 15
ATOM 16264 C C . ASP A 1 31 ? -13.825 -2.138 0.137 1.00 0.00 447 ASP A C 15
ATOM 16265 O O . ASP A 1 31 ? -14.039 -2.647 -0.942 1.00 0.00 447 ASP A O 15
ATOM 16274 N N . LEU A 1 32 ? -13.092 -1.070 0.248 1.00 0.00 448 LEU A N 15
ATOM 16275 C CA . LEU A 1 32 ? -12.488 -0.441 -0.961 1.00 0.00 448 LEU A CA 15
ATOM 16276 C C . LEU A 1 32 ? -11.509 -1.419 -1.617 1.00 0.00 448 LEU A C 15
ATOM 16277 O O . LEU A 1 32 ? -11.456 -1.547 -2.824 1.00 0.00 448 LEU A O 15
ATOM 16293 N N . GLY A 1 33 ? -10.731 -2.105 -0.828 1.00 0.00 449 GLY A N 15
ATOM 16294 C CA . GLY A 1 33 ? -9.746 -3.073 -1.397 1.00 0.00 449 GLY A CA 15
ATOM 16295 C C . GLY A 1 33 ? -10.432 -3.987 -2.415 1.00 0.00 449 GLY A C 15
ATOM 16296 O O . GLY A 1 33 ? -9.787 -4.735 -3.128 1.00 0.00 449 GLY A O 15
ATOM 16300 N N . ASP A 1 34 ? -11.734 -3.935 -2.497 1.00 0.00 450 ASP A N 15
ATOM 16301 C CA . ASP A 1 34 ? -12.459 -4.800 -3.478 1.00 0.00 450 ASP A CA 15
ATOM 16302 C C . ASP A 1 34 ? -12.630 -4.041 -4.798 1.00 0.00 450 ASP A C 15
ATOM 16303 O O . ASP A 1 34 ? -12.815 -4.623 -5.851 1.00 0.00 450 ASP A O 15
ATOM 16312 N N . HIS A 1 35 ? -12.578 -2.737 -4.742 1.00 0.00 451 HIS A N 15
ATOM 16313 C CA . HIS A 1 35 ? -12.742 -1.909 -5.973 1.00 0.00 451 HIS A CA 15
ATOM 16314 C C . HIS A 1 35 ? -11.364 -1.451 -6.454 1.00 0.00 451 HIS A C 15
ATOM 16315 O O . HIS A 1 35 ? -11.233 -0.776 -7.459 1.00 0.00 451 HIS A O 15
ATOM 16329 N N . CYS A 1 36 ? -10.330 -1.814 -5.741 1.00 0.00 452 CYS A N 15
ATOM 16330 C CA . CYS A 1 36 ? -8.959 -1.403 -6.149 1.00 0.00 452 CYS A CA 15
ATOM 16331 C C . CYS A 1 36 ? -8.632 -1.992 -7.521 1.00 0.00 452 CYS A C 15
ATOM 16332 O O . CYS A 1 36 ? -8.590 -3.194 -7.708 1.00 0.00 452 CYS A O 15
ATOM 16340 N N . ILE A 1 37 ? -8.396 -1.142 -8.489 1.00 0.00 453 ILE A N 15
ATOM 16341 C CA . ILE A 1 37 ? -8.061 -1.614 -9.867 1.00 0.00 453 ILE A CA 15
ATOM 16342 C C . ILE A 1 37 ? -6.569 -1.400 -10.124 1.00 0.00 453 ILE A C 15
ATOM 16343 O O . ILE A 1 37 ? -6.036 -1.799 -11.143 1.00 0.00 453 ILE A O 15
ATOM 16359 N N . GLY A 1 38 ? -5.884 -0.770 -9.208 1.00 0.00 454 GLY A N 15
ATOM 16360 C CA . GLY A 1 38 ? -4.427 -0.532 -9.409 1.00 0.00 454 GLY A CA 15
ATOM 16361 C C . GLY A 1 38 ? -3.813 0.069 -8.144 1.00 0.00 454 GLY A C 15
ATOM 16362 O O . GLY A 1 38 ? -4.492 0.352 -7.177 1.00 0.00 454 GLY A O 15
ATOM 16366 N N . ALA A 1 39 ? -2.519 0.267 -8.146 1.00 0.00 455 ALA A N 15
ATOM 16367 C CA . ALA A 1 39 ? -1.841 0.847 -6.949 1.00 0.00 455 ALA A CA 15
ATOM 16368 C C . ALA A 1 39 ? -0.677 1.720 -7.397 1.00 0.00 455 ALA A C 15
ATOM 16369 O O . ALA A 1 39 ? -0.090 1.506 -8.441 1.00 0.00 455 ALA A O 15
ATOM 16376 N N . LYS A 1 40 ? -0.338 2.711 -6.611 1.00 0.00 456 LYS A N 15
ATOM 16377 C CA . LYS A 1 40 ? 0.792 3.617 -6.976 1.00 0.00 456 LYS A CA 15
ATOM 16378 C C . LYS A 1 40 ? 1.707 3.790 -5.767 1.00 0.00 456 LYS A C 15
ATOM 16379 O O . LYS A 1 40 ? 1.280 4.190 -4.698 1.00 0.00 456 LYS A O 15
ATOM 16398 N N . VAL A 1 41 ? 2.969 3.482 -5.932 1.00 0.00 457 VAL A N 15
ATOM 16399 C CA . VAL A 1 41 ? 3.944 3.610 -4.806 1.00 0.00 457 VAL A CA 15
ATOM 16400 C C . VAL A 1 41 ? 5.093 4.535 -5.217 1.00 0.00 457 VAL A C 15
ATOM 16401 O O . VAL A 1 41 ? 5.662 4.413 -6.287 1.00 0.00 457 VAL A O 15
ATOM 16414 N N . ASN A 1 42 ? 5.437 5.455 -4.358 1.00 0.00 458 ASN A N 15
ATOM 16415 C CA . ASN A 1 42 ? 6.551 6.401 -4.655 1.00 0.00 458 ASN A CA 15
ATOM 16416 C C . ASN A 1 42 ? 6.278 7.126 -5.977 1.00 0.00 458 ASN A C 15
ATOM 16417 O O . ASN A 1 42 ? 7.163 7.330 -6.784 1.00 0.00 458 ASN A O 15
ATOM 16428 N N . HIS A 1 43 ? 5.046 7.513 -6.194 1.00 0.00 459 HIS A N 15
ATOM 16429 C CA . HIS A 1 43 ? 4.679 8.229 -7.452 1.00 0.00 459 HIS A CA 15
ATOM 16430 C C . HIS A 1 43 ? 5.078 7.378 -8.653 1.00 0.00 459 HIS A C 15
ATOM 16431 O O . HIS A 1 43 ? 5.100 7.840 -9.779 1.00 0.00 459 HIS A O 15
ATOM 16445 N N . LYS A 1 44 ? 5.398 6.131 -8.418 1.00 0.00 460 LYS A N 15
ATOM 16446 C CA . LYS A 1 44 ? 5.806 5.218 -9.530 1.00 0.00 460 LYS A CA 15
ATOM 16447 C C . LYS A 1 44 ? 4.792 4.084 -9.665 1.00 0.00 460 LYS A C 15
ATOM 16448 O O . LYS A 1 44 ? 4.359 3.492 -8.692 1.00 0.00 460 LYS A O 15
ATOM 16467 N N . LEU A 1 45 ? 4.406 3.781 -10.873 1.00 0.00 461 LEU A N 15
ATOM 16468 C CA . LEU A 1 45 ? 3.414 2.696 -11.097 1.00 0.00 461 LEU A CA 15
ATOM 16469 C C . LEU A 1 45 ? 4.022 1.351 -10.709 1.00 0.00 461 LEU A C 15
ATOM 16470 O O . LEU A 1 45 ? 5.148 1.039 -11.053 1.00 0.00 461 LEU A O 15
ATOM 16486 N N . VAL A 1 46 ? 3.279 0.546 -9.996 1.00 0.00 462 VAL A N 15
ATOM 16487 C CA . VAL A 1 46 ? 3.801 -0.790 -9.585 1.00 0.00 462 VAL A CA 15
ATOM 16488 C C . VAL A 1 46 ? 2.655 -1.810 -9.599 1.00 0.00 462 VAL A C 15
ATOM 16489 O O . VAL A 1 46 ? 1.513 -1.463 -9.377 1.00 0.00 462 VAL A O 15
ATOM 16502 N N . PRO A 1 47 ? 2.956 -3.062 -9.849 1.00 0.00 463 PRO A N 15
ATOM 16503 C CA . PRO A 1 47 ? 1.928 -4.143 -9.880 1.00 0.00 463 PRO A CA 15
ATOM 16504 C C . PRO A 1 47 ? 1.337 -4.430 -8.492 1.00 0.00 463 PRO A C 15
ATOM 16505 O O . PRO A 1 47 ? 1.903 -4.091 -7.469 1.00 0.00 463 PRO A O 15
ATOM 16516 N N . LEU A 1 48 ? 0.192 -5.051 -8.464 1.00 0.00 464 LEU A N 15
ATOM 16517 C CA . LEU A 1 48 ? -0.472 -5.375 -7.168 1.00 0.00 464 LEU A CA 15
ATOM 16518 C C . LEU A 1 48 ? 0.407 -6.351 -6.371 1.00 0.00 464 LEU A C 15
ATOM 16519 O O . LEU A 1 48 ? 0.497 -6.281 -5.160 1.00 0.00 464 LEU A O 15
ATOM 16535 N N . SER A 1 49 ? 1.048 -7.266 -7.041 1.00 0.00 465 SER A N 15
ATOM 16536 C CA . SER A 1 49 ? 1.911 -8.254 -6.329 1.00 0.00 465 SER A CA 15
ATOM 16537 C C . SER A 1 49 ? 3.211 -7.569 -5.890 1.00 0.00 465 SER A C 15
ATOM 16538 O O . SER A 1 49 ? 4.109 -8.190 -5.352 1.00 0.00 465 SER A O 15
ATOM 16546 N N . TYR A 1 50 ? 3.314 -6.289 -6.121 1.00 0.00 466 TYR A N 15
ATOM 16547 C CA . TYR A 1 50 ? 4.549 -5.545 -5.735 1.00 0.00 466 TYR A CA 15
ATOM 16548 C C . TYR A 1 50 ? 4.744 -5.584 -4.215 1.00 0.00 466 TYR A C 15
ATOM 16549 O O . TYR A 1 50 ? 3.820 -5.391 -3.446 1.00 0.00 466 TYR A O 15
ATOM 16567 N N . VAL A 1 51 ? 5.954 -5.837 -3.783 1.00 0.00 467 VAL A N 15
ATOM 16568 C CA . VAL A 1 51 ? 6.241 -5.899 -2.321 1.00 0.00 467 VAL A CA 15
ATOM 16569 C C . VAL A 1 51 ? 6.399 -4.483 -1.758 1.00 0.00 467 VAL A C 15
ATOM 16570 O O . VAL A 1 51 ? 7.122 -3.661 -2.291 1.00 0.00 467 VAL A O 15
ATOM 16583 N N . LEU A 1 52 ? 5.715 -4.198 -0.684 1.00 0.00 468 LEU A N 15
ATOM 16584 C CA . LEU A 1 52 ? 5.795 -2.843 -0.068 1.00 0.00 468 LEU A CA 15
ATOM 16585 C C . LEU A 1 52 ? 7.110 -2.678 0.693 1.00 0.00 468 LEU A C 15
ATOM 16586 O O . LEU A 1 52 ? 7.643 -3.621 1.251 1.00 0.00 468 LEU A O 15
ATOM 16602 N N . ASN A 1 53 ? 7.636 -1.475 0.721 1.00 0.00 469 ASN A N 15
ATOM 16603 C CA . ASN A 1 53 ? 8.920 -1.211 1.446 1.00 0.00 469 ASN A CA 15
ATOM 16604 C C . ASN A 1 53 ? 8.716 -0.097 2.472 1.00 0.00 469 ASN A C 15
ATOM 16605 O O . ASN A 1 53 ? 7.918 0.806 2.291 1.00 0.00 469 ASN A O 15
ATOM 16616 N N . SER A 1 54 ? 9.435 -0.171 3.555 1.00 0.00 470 SER A N 15
ATOM 16617 C CA . SER A 1 54 ? 9.313 0.851 4.632 1.00 0.00 470 SER A CA 15
ATOM 16618 C C . SER A 1 54 ? 9.755 2.231 4.136 1.00 0.00 470 SER A C 15
ATOM 16619 O O . SER A 1 54 ? 10.729 2.376 3.419 1.00 0.00 470 SER A O 15
ATOM 16627 N N . GLY A 1 55 ? 9.039 3.251 4.536 1.00 0.00 471 GLY A N 15
ATOM 16628 C CA . GLY A 1 55 ? 9.388 4.644 4.126 1.00 0.00 471 GLY A CA 15
ATOM 16629 C C . GLY A 1 55 ? 8.627 5.010 2.849 1.00 0.00 471 GLY A C 15
ATOM 16630 O O . GLY A 1 55 ? 8.292 6.159 2.618 1.00 0.00 471 GLY A O 15
ATOM 16634 N N . ASP A 1 56 ? 8.361 4.045 2.013 1.00 0.00 472 ASP A N 15
ATOM 16635 C CA . ASP A 1 56 ? 7.634 4.329 0.742 1.00 0.00 472 ASP A CA 15
ATOM 16636 C C . ASP A 1 56 ? 6.153 4.614 1.008 1.00 0.00 472 ASP A C 15
ATOM 16637 O O . ASP A 1 56 ? 5.550 4.081 1.921 1.00 0.00 472 ASP A O 15
ATOM 16646 N N . GLN A 1 57 ? 5.566 5.463 0.203 1.00 0.00 473 GLN A N 15
ATOM 16647 C CA . GLN A 1 57 ? 4.127 5.810 0.381 1.00 0.00 473 GLN A CA 15
ATOM 16648 C C . GLN A 1 57 ? 3.268 4.939 -0.534 1.00 0.00 473 GLN A C 15
ATOM 16649 O O . GLN A 1 57 ? 3.632 4.643 -1.659 1.00 0.00 473 GLN A O 15
ATOM 16663 N N . VAL A 1 58 ? 2.123 4.524 -0.051 1.00 0.00 474 VAL A N 15
ATOM 16664 C CA . VAL A 1 58 ? 1.210 3.662 -0.863 1.00 0.00 474 VAL A CA 15
ATOM 16665 C C . VAL A 1 58 ? -0.097 4.402 -1.130 1.00 0.00 474 VAL A C 15
ATOM 16666 O O . VAL A 1 58 ? -0.706 4.964 -0.239 1.00 0.00 474 VAL A O 15
ATOM 16679 N N . GLU A 1 59 ? -0.536 4.401 -2.361 1.00 0.00 475 GLU A N 15
ATOM 16680 C CA . GLU A 1 59 ? -1.808 5.094 -2.716 1.00 0.00 475 GLU A CA 15
ATOM 16681 C C . GLU A 1 59 ? -2.601 4.216 -3.686 1.00 0.00 475 GLU A C 15
ATOM 16682 O O . GLU A 1 59 ? -2.195 3.980 -4.811 1.00 0.00 475 GLU A O 15
ATOM 16694 N N . VAL A 1 60 ? -3.733 3.726 -3.251 1.00 0.00 476 VAL A N 15
ATOM 16695 C CA . VAL A 1 60 ? -4.564 2.854 -4.128 1.00 0.00 476 VAL A CA 15
ATOM 16696 C C . VAL A 1 60 ? -5.424 3.711 -5.056 1.00 0.00 476 VAL A C 15
ATOM 16697 O O . VAL A 1 60 ? -6.033 4.681 -4.645 1.00 0.00 476 VAL A O 15
ATOM 16710 N N . LEU A 1 61 ? -5.474 3.356 -6.316 1.00 0.00 477 LEU A N 15
ATOM 16711 C CA . LEU A 1 61 ? -6.286 4.139 -7.294 1.00 0.00 477 LEU A CA 15
ATOM 16712 C C . LEU A 1 61 ? -7.648 3.467 -7.469 1.00 0.00 477 LEU A C 15
ATOM 16713 O O . LEU A 1 61 ? -7.807 2.531 -8.233 1.00 0.00 477 LEU A O 15
ATOM 16729 N N . SER A 1 62 ? -8.632 3.937 -6.752 1.00 0.00 478 SER A N 15
ATOM 16730 C CA . SER A 1 62 ? -9.993 3.339 -6.847 1.00 0.00 478 SER A CA 15
ATOM 16731 C C . SER A 1 62 ? -10.768 3.961 -8.009 1.00 0.00 478 SER A C 15
ATOM 16732 O O . SER A 1 62 ? -10.393 4.982 -8.555 1.00 0.00 478 SER A O 15
ATOM 16740 N N . SER A 1 63 ? -11.860 3.350 -8.382 1.00 0.00 479 SER A N 15
ATOM 16741 C CA . SER A 1 63 ? -12.693 3.886 -9.496 1.00 0.00 479 SER A CA 15
ATOM 16742 C C . SER A 1 63 ? -13.696 4.896 -8.930 1.00 0.00 479 SER A C 15
ATOM 16743 O O . SER A 1 63 ? -14.436 5.535 -9.653 1.00 0.00 479 SER A O 15
ATOM 16751 N N . LYS A 1 64 ? -13.724 5.042 -7.634 1.00 0.00 480 LYS A N 15
ATOM 16752 C CA . LYS A 1 64 ? -14.674 6.005 -7.005 1.00 0.00 480 LYS A CA 15
ATOM 16753 C C . LYS A 1 64 ? -14.381 7.421 -7.506 1.00 0.00 480 LYS A C 15
ATOM 16754 O O . LYS A 1 64 ? -15.049 7.934 -8.385 1.00 0.00 480 LYS A O 15
ATOM 16773 N N . SER A 1 65 ? -13.390 8.060 -6.953 1.00 0.00 481 SER A N 15
ATOM 16774 C CA . SER A 1 65 ? -13.059 9.444 -7.396 1.00 0.00 481 SER A CA 15
ATOM 16775 C C . SER A 1 65 ? -12.325 9.394 -8.739 1.00 0.00 481 SER A C 15
ATOM 16776 O O . SER A 1 65 ? -11.142 9.115 -8.813 1.00 0.00 481 SER A O 15
ATOM 16784 N N . LEU A 1 66 ? -13.026 9.674 -9.805 1.00 0.00 482 LEU A N 15
ATOM 16785 C CA . LEU A 1 66 ? -12.398 9.665 -11.159 1.00 0.00 482 LEU A CA 15
ATOM 16786 C C . LEU A 1 66 ? -12.009 11.098 -11.518 1.00 0.00 482 LEU A C 15
ATOM 16787 O O . LEU A 1 66 ? -11.455 11.366 -12.569 1.00 0.00 482 LEU A O 15
ATOM 16803 N N . GLU A 1 67 ? -12.295 12.027 -10.646 1.00 0.00 483 GLU A N 15
ATOM 16804 C CA . GLU A 1 67 ? -11.947 13.447 -10.927 1.00 0.00 483 GLU A CA 15
ATOM 16805 C C . GLU A 1 67 ? -10.478 13.687 -10.583 1.00 0.00 483 GLU A C 15
ATOM 16806 O O . GLU A 1 67 ? -10.120 13.938 -9.446 1.00 0.00 483 GLU A O 15
ATOM 16818 N N . HIS A 1 68 ? -9.622 13.620 -11.567 1.00 0.00 484 HIS A N 15
ATOM 16819 C CA . HIS A 1 68 ? -8.167 13.851 -11.328 1.00 0.00 484 HIS A CA 15
ATOM 16820 C C . HIS A 1 68 ? -7.841 15.315 -11.628 1.00 0.00 484 HIS A C 15
ATOM 16821 O O . HIS A 1 68 ? -6.796 15.821 -11.268 1.00 0.00 484 HIS A O 15
ATOM 16835 N N . HIS A 1 69 ? -8.736 16.004 -12.293 1.00 0.00 485 HIS A N 15
ATOM 16836 C CA . HIS A 1 69 ? -8.498 17.443 -12.627 1.00 0.00 485 HIS A CA 15
ATOM 16837 C C . HIS A 1 69 ? -9.291 18.320 -11.656 1.00 0.00 485 HIS A C 15
ATOM 16838 O O . HIS A 1 69 ? -9.460 19.507 -11.862 1.00 0.00 485 HIS A O 15
ATOM 16852 N N . HIS A 1 70 ? -9.779 17.731 -10.596 1.00 0.00 486 HIS A N 15
ATOM 16853 C CA . HIS A 1 70 ? -10.569 18.502 -9.590 1.00 0.00 486 HIS A CA 15
ATOM 16854 C C . HIS A 1 70 ? -11.732 19.215 -10.274 1.00 0.00 486 HIS A C 15
ATOM 16855 O O . HIS A 1 70 ? -12.808 18.665 -10.422 1.00 0.00 486 HIS A O 15
ATOM 16869 N N . HIS A 1 71 ? -11.535 20.445 -10.680 1.00 0.00 487 HIS A N 15
ATOM 16870 C CA . HIS A 1 71 ? -12.636 21.214 -11.343 1.00 0.00 487 HIS A CA 15
ATOM 16871 C C . HIS A 1 71 ? -12.295 21.464 -12.810 1.00 0.00 487 HIS A C 15
ATOM 16872 O O . HIS A 1 71 ? -11.164 21.734 -13.170 1.00 0.00 487 HIS A O 15
ATOM 16886 N N . HIS A 1 72 ? -13.282 21.375 -13.661 1.00 0.00 488 HIS A N 15
ATOM 16887 C CA . HIS A 1 72 ? -13.054 21.606 -15.115 1.00 0.00 488 HIS A CA 15
ATOM 16888 C C . HIS A 1 72 ? -14.343 22.123 -15.755 1.00 0.00 488 HIS A C 15
ATOM 16889 O O . HIS A 1 72 ? -15.416 22.025 -15.191 1.00 0.00 488 HIS A O 15
ATOM 16903 N N . HIS A 1 73 ? -14.241 22.673 -16.933 1.00 0.00 489 HIS A N 15
ATOM 16904 C CA . HIS A 1 73 ? -15.451 23.200 -17.627 1.00 0.00 489 HIS A CA 15
ATOM 16905 C C . HIS A 1 73 ? -15.063 23.629 -19.043 1.00 0.00 489 HIS A C 15
ATOM 16906 O O . HIS A 1 73 ? -14.415 24.653 -19.171 1.00 0.00 489 HIS A O 15
ATOM 16921 N N . MET A 1 1 ? 9.939 -8.457 12.263 1.00 0.00 417 MET A N 16
ATOM 16922 C CA . MET A 1 1 ? 10.145 -7.073 11.752 1.00 0.00 417 MET A CA 16
ATOM 16923 C C . MET A 1 1 ? 9.030 -6.729 10.765 1.00 0.00 417 MET A C 16
ATOM 16924 O O . MET A 1 1 ? 8.768 -7.462 9.832 1.00 0.00 417 MET A O 16
ATOM 16938 N N . GLU A 1 2 ? 8.367 -5.618 10.971 1.00 0.00 418 GLU A N 16
ATOM 16939 C CA . GLU A 1 2 ? 7.257 -5.206 10.059 1.00 0.00 418 GLU A CA 16
ATOM 16940 C C . GLU A 1 2 ? 7.684 -3.981 9.257 1.00 0.00 418 GLU A C 16
ATOM 16941 O O . GLU A 1 2 ? 8.674 -3.345 9.561 1.00 0.00 418 GLU A O 16
ATOM 16953 N N . VAL A 1 3 ? 6.941 -3.645 8.232 1.00 0.00 419 VAL A N 16
ATOM 16954 C CA . VAL A 1 3 ? 7.285 -2.457 7.391 1.00 0.00 419 VAL A CA 16
ATOM 16955 C C . VAL A 1 3 ? 6.219 -1.386 7.584 1.00 0.00 419 VAL A C 16
ATOM 16956 O O . VAL A 1 3 ? 5.034 -1.650 7.528 1.00 0.00 419 VAL A O 16
ATOM 16969 N N . MET A 1 4 ? 6.635 -0.174 7.830 1.00 0.00 420 MET A N 16
ATOM 16970 C CA . MET A 1 4 ? 5.663 0.934 8.047 1.00 0.00 420 MET A CA 16
ATOM 16971 C C . MET A 1 4 ? 5.492 1.732 6.757 1.00 0.00 420 MET A C 16
ATOM 16972 O O . MET A 1 4 ? 6.453 2.051 6.084 1.00 0.00 420 MET A O 16
ATOM 16986 N N . VAL A 1 5 ? 4.272 2.063 6.415 1.00 0.00 421 VAL A N 16
ATOM 16987 C CA . VAL A 1 5 ? 4.011 2.855 5.173 1.00 0.00 421 VAL A CA 16
ATOM 16988 C C . VAL A 1 5 ? 3.083 4.015 5.518 1.00 0.00 421 VAL A C 16
ATOM 16989 O O . VAL A 1 5 ? 2.475 4.037 6.572 1.00 0.00 421 VAL A O 16
ATOM 17002 N N . PHE A 1 6 ? 2.985 4.990 4.647 1.00 0.00 422 PHE A N 16
ATOM 17003 C CA . PHE A 1 6 ? 2.115 6.173 4.924 1.00 0.00 422 PHE A CA 16
ATOM 17004 C C . PHE A 1 6 ? 0.994 6.250 3.897 1.00 0.00 422 PHE A C 16
ATOM 17005 O O . PHE A 1 6 ? 1.185 5.995 2.723 1.00 0.00 422 PHE A O 16
ATOM 17022 N N . THR A 1 7 ? -0.178 6.608 4.341 1.00 0.00 423 THR A N 16
ATOM 17023 C CA . THR A 1 7 ? -1.343 6.721 3.418 1.00 0.00 423 THR A CA 16
ATOM 17024 C C . THR A 1 7 ? -1.517 8.200 3.037 1.00 0.00 423 THR A C 16
ATOM 17025 O O . THR A 1 7 ? -0.809 9.055 3.532 1.00 0.00 423 THR A O 16
ATOM 17036 N N . PRO A 1 8 ? -2.454 8.505 2.173 1.00 0.00 424 PRO A N 16
ATOM 17037 C CA . PRO A 1 8 ? -2.718 9.912 1.740 1.00 0.00 424 PRO A CA 16
ATOM 17038 C C . PRO A 1 8 ? -3.034 10.830 2.933 1.00 0.00 424 PRO A C 16
ATOM 17039 O O . PRO A 1 8 ? -2.704 12.000 2.935 1.00 0.00 424 PRO A O 16
ATOM 17050 N N . LYS A 1 9 ? -3.688 10.308 3.934 1.00 0.00 425 LYS A N 16
ATOM 17051 C CA . LYS A 1 9 ? -4.046 11.145 5.113 1.00 0.00 425 LYS A CA 16
ATOM 17052 C C . LYS A 1 9 ? -2.835 11.246 6.043 1.00 0.00 425 LYS A C 16
ATOM 17053 O O . LYS A 1 9 ? -2.855 11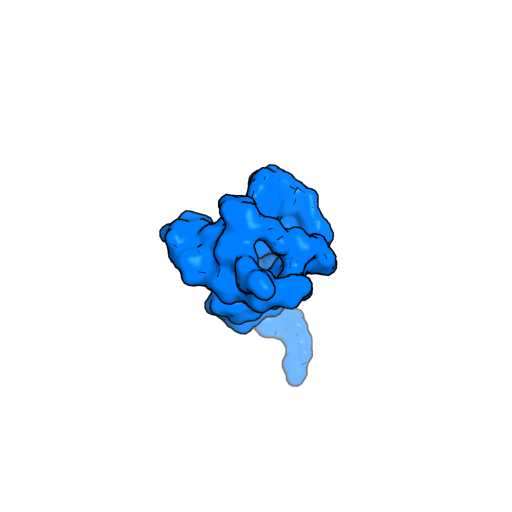.949 7.033 1.00 0.00 425 LYS A O 16
ATOM 17072 N N . GLY A 1 10 ? -1.772 10.559 5.719 1.00 0.00 426 GLY A N 16
ATOM 17073 C CA . GLY A 1 10 ? -0.548 10.625 6.567 1.00 0.00 426 GLY A CA 16
ATOM 17074 C C . GLY A 1 10 ? -0.684 9.674 7.758 1.00 0.00 426 GLY A C 16
ATOM 17075 O O . GLY A 1 10 ? 0.094 9.723 8.689 1.00 0.00 426 GLY A O 16
ATOM 17079 N N . GLU A 1 11 ? -1.666 8.814 7.748 1.00 0.00 427 GLU A N 16
ATOM 17080 C CA . GLU A 1 11 ? -1.843 7.878 8.895 1.00 0.00 427 GLU A CA 16
ATOM 17081 C C . GLU A 1 11 ? -0.744 6.811 8.887 1.00 0.00 427 GLU A C 16
ATOM 17082 O O . GLU A 1 11 ? -0.193 6.474 7.858 1.00 0.00 427 GLU A O 16
ATOM 17094 N N . ILE A 1 12 ? -0.423 6.280 10.038 1.00 0.00 428 ILE A N 16
ATOM 17095 C CA . ILE A 1 12 ? 0.640 5.236 10.122 1.00 0.00 428 ILE A CA 16
ATOM 17096 C C . ILE A 1 12 ? 0.016 3.851 9.961 1.00 0.00 428 ILE A C 16
ATOM 17097 O O . ILE A 1 12 ? -0.914 3.495 10.658 1.00 0.00 428 ILE A O 16
ATOM 17113 N N . LYS A 1 13 ? 0.531 3.067 9.048 1.00 0.00 429 LYS A N 16
ATOM 17114 C CA . LYS A 1 13 ? -0.012 1.693 8.822 1.00 0.00 429 LYS A CA 16
ATOM 17115 C C . LYS A 1 13 ? 1.143 0.698 8.845 1.00 0.00 429 LYS A C 16
ATOM 17116 O O . LYS A 1 13 ? 2.008 0.712 7.991 1.00 0.00 429 LYS A O 16
ATOM 17135 N N . ARG A 1 14 ? 1.167 -0.164 9.828 1.00 0.00 430 ARG A N 16
ATOM 17136 C CA . ARG A 1 14 ? 2.268 -1.163 9.930 1.00 0.00 430 ARG A CA 16
ATOM 17137 C C . ARG A 1 14 ? 1.785 -2.501 9.385 1.00 0.00 430 ARG A C 16
ATOM 17138 O O . ARG A 1 14 ? 0.761 -3.010 9.794 1.00 0.00 430 ARG A O 16
ATOM 17159 N N . LEU A 1 15 ? 2.521 -3.078 8.470 1.00 0.00 431 LEU A N 16
ATOM 17160 C CA . LEU A 1 15 ? 2.125 -4.397 7.891 1.00 0.00 431 LEU A CA 16
ATOM 17161 C C . LEU A 1 15 ? 3.346 -5.327 7.909 1.00 0.00 431 LEU A C 16
ATOM 17162 O O . LEU A 1 15 ? 4.469 -4.863 7.921 1.00 0.00 431 LEU A O 16
ATOM 17178 N N . PRO A 1 16 ? 3.148 -6.628 7.906 1.00 0.00 432 PRO A N 16
ATOM 17179 C CA . PRO A 1 16 ? 4.286 -7.602 7.917 1.00 0.00 432 PRO A CA 16
ATOM 17180 C C . PRO A 1 16 ? 5.290 -7.354 6.778 1.00 0.00 432 PRO A C 16
ATOM 17181 O O . PRO A 1 16 ? 4.929 -6.957 5.689 1.00 0.00 432 PRO A O 16
ATOM 17192 N N . GLN A 1 17 ? 6.552 -7.581 7.041 1.00 0.00 433 GLN A N 16
ATOM 17193 C CA . GLN A 1 17 ? 7.598 -7.355 6.004 1.00 0.00 433 GLN A CA 16
ATOM 17194 C C . GLN A 1 17 ? 7.374 -8.279 4.805 1.00 0.00 433 GLN A C 16
ATOM 17195 O O . GLN A 1 17 ? 7.014 -9.431 4.948 1.00 0.00 433 GLN A O 16
ATOM 17209 N N . GLY A 1 18 ? 7.595 -7.776 3.619 1.00 0.00 434 GLY A N 16
ATOM 17210 C CA . GLY A 1 18 ? 7.406 -8.610 2.396 1.00 0.00 434 GLY A CA 16
ATOM 17211 C C . GLY A 1 18 ? 5.931 -8.592 1.996 1.00 0.00 434 GLY A C 16
ATOM 17212 O O . GLY A 1 18 ? 5.505 -9.319 1.123 1.00 0.00 434 GLY A O 16
ATOM 17216 N N . ALA A 1 19 ? 5.148 -7.763 2.633 1.00 0.00 435 ALA A N 16
ATOM 17217 C CA . ALA A 1 19 ? 3.696 -7.696 2.304 1.00 0.00 435 ALA A CA 16
ATOM 17218 C C . ALA A 1 19 ? 3.502 -7.162 0.884 1.00 0.00 435 ALA A C 16
ATOM 17219 O O . ALA A 1 19 ? 4.454 -6.853 0.194 1.00 0.00 435 ALA A O 16
ATOM 17226 N N . THR A 1 20 ? 2.269 -7.063 0.442 1.00 0.00 436 THR A N 16
ATOM 17227 C CA . THR A 1 20 ? 1.984 -6.563 -0.942 1.00 0.00 436 THR A CA 16
ATOM 17228 C C . THR A 1 20 ? 0.966 -5.420 -0.896 1.00 0.00 436 THR A C 16
ATOM 17229 O O . THR A 1 20 ? 0.357 -5.150 0.121 1.00 0.00 436 THR A O 16
ATOM 17240 N N . ALA A 1 21 ? 0.784 -4.751 -2.001 1.00 0.00 437 ALA A N 16
ATOM 17241 C CA . ALA A 1 21 ? -0.186 -3.624 -2.060 1.00 0.00 437 ALA A CA 16
ATOM 17242 C C . ALA A 1 21 ? -1.584 -4.131 -1.693 1.00 0.00 437 ALA A C 16
ATOM 17243 O O . ALA A 1 21 ? -2.419 -3.388 -1.219 1.00 0.00 437 ALA A O 16
ATOM 17250 N N . LEU A 1 22 ? -1.844 -5.391 -1.911 1.00 0.00 438 LEU A N 16
ATOM 17251 C CA . LEU A 1 22 ? -3.184 -5.948 -1.578 1.00 0.00 438 LEU A CA 16
ATOM 17252 C C . LEU A 1 22 ? -3.418 -5.839 -0.069 1.00 0.00 438 LEU A C 16
ATOM 17253 O O . LEU A 1 22 ? -4.485 -5.472 0.380 1.00 0.00 438 LEU A O 16
ATOM 17269 N N . ASP A 1 23 ? -2.424 -6.154 0.715 1.00 0.00 439 ASP A N 16
ATOM 17270 C CA . ASP A 1 23 ? -2.575 -6.071 2.193 1.00 0.00 439 ASP A CA 16
ATOM 17271 C C . ASP A 1 23 ? -2.843 -4.619 2.588 1.00 0.00 439 ASP A C 16
ATOM 17272 O O . ASP A 1 23 ? -3.650 -4.333 3.449 1.00 0.00 439 ASP A O 16
ATOM 17281 N N . PHE A 1 24 ? -2.168 -3.704 1.955 1.00 0.00 440 PHE A N 16
ATOM 17282 C CA . PHE A 1 24 ? -2.367 -2.264 2.266 1.00 0.00 440 PHE A CA 16
ATOM 17283 C C . PHE A 1 24 ? -3.818 -1.876 1.968 1.00 0.00 440 PHE A C 16
ATOM 17284 O O . PHE A 1 24 ? -4.455 -1.179 2.731 1.00 0.00 440 PHE A O 16
ATOM 17301 N N . ALA A 1 25 ? -4.337 -2.317 0.855 1.00 0.00 441 ALA A N 16
ATOM 17302 C CA . ALA A 1 25 ? -5.740 -1.976 0.489 1.00 0.00 441 ALA A CA 16
ATOM 17303 C C . ALA A 1 25 ? -6.694 -2.458 1.586 1.00 0.00 441 ALA A C 16
ATOM 17304 O O . ALA A 1 25 ? -7.582 -1.744 2.007 1.00 0.00 441 ALA A O 16
ATOM 17311 N N . TYR A 1 26 ? -6.515 -3.663 2.053 1.00 0.00 442 TYR A N 16
ATOM 17312 C CA . TYR A 1 26 ? -7.405 -4.192 3.124 1.00 0.00 442 TYR A CA 16
ATOM 17313 C C . TYR A 1 26 ? -7.226 -3.355 4.391 1.00 0.00 442 TYR A C 16
ATOM 17314 O O . TYR A 1 26 ? -8.151 -3.154 5.152 1.00 0.00 442 TYR A O 16
ATOM 17332 N N . SER A 1 27 ? -6.036 -2.877 4.628 1.00 0.00 443 SER A N 16
ATOM 17333 C CA . SER A 1 27 ? -5.783 -2.062 5.847 1.00 0.00 443 SER A CA 16
ATOM 17334 C C . SER A 1 27 ? -6.675 -0.820 5.834 1.00 0.00 443 SER A C 16
ATOM 17335 O O . SER A 1 27 ? -7.258 -0.454 6.835 1.00 0.00 443 SER A O 16
ATOM 17343 N N . LEU A 1 28 ? -6.778 -0.161 4.714 1.00 0.00 444 LEU A N 16
ATOM 17344 C CA . LEU A 1 28 ? -7.621 1.060 4.650 1.00 0.00 444 LEU A CA 16
ATOM 17345 C C . LEU A 1 28 ? -9.087 0.691 4.877 1.00 0.00 444 LEU A C 16
ATOM 17346 O O . LEU A 1 28 ? -9.733 1.212 5.764 1.00 0.00 444 LEU A O 16
ATOM 17362 N N . HIS A 1 29 ? -9.612 -0.209 4.086 1.00 0.00 445 HIS A N 16
ATOM 17363 C CA . HIS A 1 29 ? -11.038 -0.611 4.250 1.00 0.00 445 HIS A CA 16
ATOM 17364 C C . HIS A 1 29 ? -11.273 -1.973 3.585 1.00 0.00 445 HIS A C 16
ATOM 17365 O O . HIS A 1 29 ? -10.340 -2.671 3.241 1.00 0.00 445 HIS A O 16
ATOM 17379 N N . SER A 1 30 ? -12.519 -2.355 3.414 1.00 0.00 446 SER A N 16
ATOM 17380 C CA . SER A 1 30 ? -12.841 -3.676 2.781 1.00 0.00 446 SER A CA 16
ATOM 17381 C C . SER A 1 30 ? -13.455 -3.455 1.396 1.00 0.00 446 SER A C 16
ATOM 17382 O O . SER A 1 30 ? -12.915 -3.875 0.392 1.00 0.00 446 SER A O 16
ATOM 17390 N N . ASP A 1 31 ? -14.589 -2.810 1.336 1.00 0.00 447 ASP A N 16
ATOM 17391 C CA . ASP A 1 31 ? -15.244 -2.572 0.020 1.00 0.00 447 ASP A CA 16
ATOM 17392 C C . ASP A 1 31 ? -14.337 -1.706 -0.853 1.00 0.00 447 ASP A C 16
ATOM 17393 O O . ASP A 1 31 ? -14.100 -2.000 -2.007 1.00 0.00 447 ASP A O 16
ATOM 17402 N N . LEU A 1 32 ? -13.841 -0.631 -0.309 1.00 0.00 448 LEU A N 16
ATOM 17403 C CA . LEU A 1 32 ? -12.958 0.269 -1.098 1.00 0.00 448 LEU A CA 16
ATOM 17404 C C . LEU A 1 32 ? -11.680 -0.488 -1.473 1.00 0.00 448 LEU A C 16
ATOM 17405 O O . LEU A 1 32 ? -11.195 -0.409 -2.583 1.00 0.00 448 LEU A O 16
ATOM 17421 N N . GLY A 1 33 ? -11.126 -1.210 -0.535 1.00 0.00 449 GLY A N 16
ATOM 17422 C CA . GLY A 1 33 ? -9.871 -1.961 -0.807 1.00 0.00 449 GLY A CA 16
ATOM 17423 C C . GLY A 1 33 ? -10.126 -3.052 -1.845 1.00 0.00 449 GLY A C 16
ATOM 17424 O O . GLY A 1 33 ? -9.342 -3.258 -2.748 1.00 0.00 449 GLY A O 16
ATOM 17428 N N . ASP A 1 34 ? -11.215 -3.756 -1.718 1.00 0.00 450 ASP A N 16
ATOM 17429 C CA . ASP A 1 34 ? -11.528 -4.840 -2.689 1.00 0.00 450 ASP A CA 16
ATOM 17430 C C . ASP A 1 34 ? -11.971 -4.224 -4.017 1.00 0.00 450 ASP A C 16
ATOM 17431 O O . ASP A 1 34 ? -12.097 -4.905 -5.015 1.00 0.00 450 ASP A O 16
ATOM 17440 N N . HIS A 1 35 ? -12.205 -2.938 -4.033 1.00 0.00 451 HIS A N 16
ATOM 17441 C CA . HIS A 1 35 ? -12.639 -2.258 -5.290 1.00 0.00 451 HIS A CA 16
ATOM 17442 C C . HIS A 1 35 ? -11.434 -1.551 -5.909 1.00 0.00 451 HIS A C 16
ATOM 17443 O O . HIS A 1 35 ? -11.570 -0.614 -6.668 1.00 0.00 451 HIS A O 16
ATOM 17457 N N . CYS A 1 36 ? -10.250 -1.995 -5.578 1.00 0.00 452 CYS A N 16
ATOM 17458 C CA . CYS A 1 36 ? -9.029 -1.352 -6.131 1.00 0.00 452 CYS A CA 16
ATOM 17459 C C . CYS A 1 36 ? -8.746 -1.896 -7.532 1.00 0.00 452 CYS A C 16
ATOM 17460 O O . CYS A 1 36 ? -8.730 -3.091 -7.756 1.00 0.00 452 CYS A O 16
ATOM 17468 N N . ILE A 1 37 ? -8.519 -1.020 -8.475 1.00 0.00 453 ILE A N 16
ATOM 17469 C CA . ILE A 1 37 ? -8.228 -1.457 -9.872 1.00 0.00 453 ILE A CA 16
ATOM 17470 C C . ILE A 1 37 ? -6.722 -1.364 -10.119 1.00 0.00 453 ILE A C 16
ATOM 17471 O O . ILE A 1 37 ? -6.228 -1.735 -11.165 1.00 0.00 453 ILE A O 16
ATOM 17487 N N . GLY A 1 38 ? -5.986 -0.867 -9.161 1.00 0.00 454 GLY A N 16
ATOM 17488 C CA . GLY A 1 38 ? -4.516 -0.749 -9.341 1.00 0.00 454 GLY A CA 16
ATOM 17489 C C . GLY A 1 38 ? -3.889 -0.135 -8.089 1.00 0.00 454 GLY A C 16
ATOM 17490 O O . GLY A 1 38 ? -4.552 0.082 -7.094 1.00 0.00 454 GLY A O 16
ATOM 17494 N N . ALA A 1 39 ? -2.616 0.151 -8.129 1.00 0.00 455 ALA A N 16
ATOM 17495 C CA . ALA A 1 39 ? -1.944 0.756 -6.942 1.00 0.00 455 ALA A CA 16
ATOM 17496 C C . ALA A 1 39 ? -0.789 1.630 -7.414 1.00 0.00 455 ALA A C 16
ATOM 17497 O O . ALA A 1 39 ? -0.211 1.392 -8.456 1.00 0.00 455 ALA A O 16
ATOM 17504 N N . LYS A 1 40 ? -0.445 2.639 -6.655 1.00 0.00 456 LYS A N 16
ATOM 17505 C CA . LYS A 1 40 ? 0.682 3.537 -7.050 1.00 0.00 456 LYS A CA 16
ATOM 17506 C C . LYS A 1 40 ? 1.596 3.752 -5.849 1.00 0.00 456 LYS A C 16
ATOM 17507 O O . LYS A 1 40 ? 1.150 4.128 -4.783 1.00 0.00 456 LYS A O 16
ATOM 17526 N N . VAL A 1 41 ? 2.872 3.509 -6.016 1.00 0.00 457 VAL A N 16
ATOM 17527 C CA . VAL A 1 41 ? 3.839 3.688 -4.890 1.00 0.00 457 VAL A CA 16
ATOM 17528 C C . VAL A 1 41 ? 4.950 4.656 -5.308 1.00 0.00 457 VAL A C 16
ATOM 17529 O O . VAL A 1 41 ? 5.530 4.539 -6.369 1.00 0.00 457 VAL A O 16
ATOM 17542 N N . ASN A 1 42 ? 5.246 5.606 -4.464 1.00 0.00 458 ASN A N 16
ATOM 17543 C CA . ASN A 1 42 ? 6.318 6.595 -4.767 1.00 0.00 458 ASN A CA 16
ATOM 17544 C C . ASN A 1 42 ? 6.074 7.242 -6.129 1.00 0.00 458 ASN A C 16
ATOM 17545 O O . ASN A 1 42 ? 6.910 7.190 -7.010 1.00 0.00 458 ASN A O 16
ATOM 17556 N N . HIS A 1 43 ? 4.929 7.857 -6.297 1.00 0.00 459 HIS A N 16
ATOM 17557 C CA . HIS A 1 43 ? 4.598 8.533 -7.587 1.00 0.00 459 HIS A CA 16
ATOM 17558 C C . HIS A 1 43 ? 5.044 7.669 -8.764 1.00 0.00 459 HIS A C 16
ATOM 17559 O O . HIS A 1 43 ? 5.382 8.168 -9.820 1.00 0.00 459 HIS A O 16
ATOM 17573 N N . LYS A 1 44 ? 5.042 6.372 -8.591 1.00 0.00 460 LYS A N 16
ATOM 17574 C CA . LYS A 1 44 ? 5.460 5.456 -9.694 1.00 0.00 460 LYS A CA 16
ATOM 17575 C C . LYS A 1 44 ? 4.492 4.277 -9.766 1.00 0.00 460 LYS A C 16
ATOM 17576 O O . LYS A 1 44 ? 4.116 3.702 -8.765 1.00 0.00 460 LYS A O 16
ATOM 17595 N N . LEU A 1 45 ? 4.081 3.923 -10.949 1.00 0.00 461 LEU A N 16
ATOM 17596 C CA . LEU A 1 45 ? 3.130 2.790 -11.103 1.00 0.00 461 LEU A CA 16
ATOM 17597 C C . LEU A 1 45 ? 3.808 1.482 -10.700 1.00 0.00 461 LEU A C 16
ATOM 17598 O O . LEU A 1 45 ? 4.924 1.204 -11.093 1.00 0.00 461 LEU A O 16
ATOM 17614 N N . VAL A 1 46 ? 3.132 0.670 -9.927 1.00 0.00 462 VAL A N 16
ATOM 17615 C CA . VAL A 1 46 ? 3.715 -0.636 -9.500 1.00 0.00 462 VAL A CA 16
ATOM 17616 C C . VAL A 1 46 ? 2.621 -1.712 -9.540 1.00 0.00 462 VAL A C 16
ATOM 17617 O O . VAL A 1 46 ? 1.456 -1.419 -9.347 1.00 0.00 462 VAL A O 16
ATOM 17630 N N . PRO A 1 47 ? 2.983 -2.949 -9.782 1.00 0.00 463 PRO A N 16
ATOM 17631 C CA . PRO A 1 47 ? 2.002 -4.074 -9.835 1.00 0.00 463 PRO A CA 16
ATOM 17632 C C . PRO A 1 47 ? 1.401 -4.387 -8.457 1.00 0.00 463 PRO A C 16
ATOM 17633 O O . PRO A 1 47 ? 1.942 -4.024 -7.431 1.00 0.00 463 PRO A O 16
ATOM 17644 N N . LEU A 1 48 ? 0.280 -5.054 -8.437 1.00 0.00 464 LEU A N 16
ATOM 17645 C CA . LEU A 1 48 ? -0.376 -5.397 -7.145 1.00 0.00 464 LEU A CA 16
ATOM 17646 C C . LEU A 1 48 ? 0.545 -6.321 -6.341 1.00 0.00 464 LEU A C 16
ATOM 17647 O O . LEU A 1 48 ? 0.649 -6.216 -5.135 1.00 0.00 464 LEU A O 16
ATOM 17663 N N . SER A 1 49 ? 1.204 -7.234 -7.001 1.00 0.00 465 SER A N 16
ATOM 17664 C CA . SER A 1 49 ? 2.109 -8.171 -6.280 1.00 0.00 465 SER A CA 16
ATOM 17665 C C . SER A 1 49 ? 3.389 -7.432 -5.885 1.00 0.00 465 SER A C 16
ATOM 17666 O O . SER A 1 49 ? 4.357 -8.027 -5.458 1.00 0.00 465 SER A O 16
ATOM 17674 N N . TYR A 1 50 ? 3.401 -6.134 -6.033 1.00 0.00 466 TYR A N 16
ATOM 17675 C CA . TYR A 1 50 ? 4.617 -5.351 -5.676 1.00 0.00 466 TYR A CA 16
ATOM 17676 C C . TYR A 1 50 ? 4.851 -5.403 -4.165 1.00 0.00 466 TYR A C 16
ATOM 17677 O O . TYR A 1 50 ? 3.945 -5.216 -3.377 1.00 0.00 466 TYR A O 16
ATOM 17695 N N . VAL A 1 51 ? 6.063 -5.659 -3.757 1.00 0.00 467 VAL A N 16
ATOM 17696 C CA . VAL A 1 51 ? 6.364 -5.727 -2.300 1.00 0.00 467 VAL A CA 16
ATOM 17697 C C . VAL A 1 51 ? 6.495 -4.312 -1.733 1.00 0.00 467 VAL A C 16
ATOM 17698 O O . VAL A 1 51 ? 7.181 -3.470 -2.277 1.00 0.00 467 VAL A O 16
ATOM 17711 N N . LEU A 1 52 ? 5.828 -4.046 -0.645 1.00 0.00 468 LEU A N 16
ATOM 17712 C CA . LEU A 1 52 ? 5.893 -2.688 -0.035 1.00 0.00 468 LEU A CA 16
ATOM 17713 C C . LEU A 1 52 ? 7.234 -2.492 0.670 1.00 0.00 468 LEU A C 16
ATOM 17714 O O . LEU A 1 52 ? 7.793 -3.416 1.228 1.00 0.00 468 LEU A O 16
ATOM 17730 N N . ASN A 1 53 ? 7.751 -1.284 0.647 1.00 0.00 469 ASN A N 16
ATOM 17731 C CA . ASN A 1 53 ? 9.060 -0.992 1.312 1.00 0.00 469 ASN A CA 16
ATOM 17732 C C . ASN A 1 53 ? 8.865 0.106 2.359 1.00 0.00 469 ASN A C 16
ATOM 17733 O O . ASN A 1 53 ? 8.210 1.100 2.122 1.00 0.00 469 ASN A O 16
ATOM 17744 N N . SER A 1 54 ? 9.422 -0.086 3.521 1.00 0.00 470 SER A N 16
ATOM 17745 C CA . SER A 1 54 ? 9.272 0.916 4.612 1.00 0.00 470 SER A CA 16
ATOM 17746 C C . SER A 1 54 ? 9.741 2.299 4.152 1.00 0.00 470 SER A C 16
ATOM 17747 O O . SER A 1 54 ? 10.774 2.446 3.529 1.00 0.00 470 SER A O 16
ATOM 17755 N N . GLY A 1 55 ? 8.980 3.317 4.471 1.00 0.00 471 GLY A N 16
ATOM 17756 C CA . GLY A 1 55 ? 9.353 4.708 4.075 1.00 0.00 471 GLY A CA 16
ATOM 17757 C C . GLY A 1 55 ? 8.625 5.078 2.783 1.00 0.00 471 GLY A C 16
ATOM 17758 O O . GLY A 1 55 ? 8.594 6.222 2.382 1.00 0.00 471 GLY A O 16
ATOM 17762 N N . ASP A 1 56 ? 8.042 4.112 2.122 1.00 0.00 472 ASP A N 16
ATOM 17763 C CA . ASP A 1 56 ? 7.326 4.403 0.846 1.00 0.00 472 ASP A CA 16
ATOM 17764 C C . ASP A 1 56 ? 5.901 4.889 1.130 1.00 0.00 472 ASP A C 16
ATOM 17765 O O . ASP A 1 56 ? 5.426 4.835 2.247 1.00 0.00 472 ASP A O 16
ATOM 17774 N N . GLN A 1 57 ? 5.216 5.347 0.110 1.00 0.00 473 GLN A N 16
ATOM 17775 C CA . GLN A 1 57 ? 3.809 5.827 0.277 1.00 0.00 473 GLN A CA 16
ATOM 17776 C C . GLN A 1 57 ? 2.903 5.017 -0.653 1.00 0.00 473 GLN A C 16
ATOM 17777 O O . GLN A 1 57 ? 3.012 5.089 -1.861 1.00 0.00 473 GLN A O 16
ATOM 17791 N N . VAL A 1 58 ? 2.019 4.235 -0.095 1.00 0.00 474 VAL A N 16
ATOM 17792 C CA . VAL A 1 58 ? 1.111 3.398 -0.933 1.00 0.00 474 VAL A CA 16
ATOM 17793 C C . VAL A 1 58 ? -0.201 4.136 -1.190 1.00 0.00 474 VAL A C 16
ATOM 17794 O O . VAL A 1 58 ? -0.819 4.654 -0.282 1.00 0.00 474 VAL A O 16
ATOM 17807 N N . GLU A 1 59 ? -0.633 4.174 -2.426 1.00 0.00 475 GLU A N 16
ATOM 17808 C CA . GLU A 1 59 ? -1.915 4.861 -2.768 1.00 0.00 475 GLU A CA 16
ATOM 17809 C C . GLU A 1 59 ? -2.739 3.945 -3.675 1.00 0.00 475 GLU A C 16
ATOM 17810 O O . GLU A 1 59 ? -2.358 3.655 -4.791 1.00 0.00 475 GLU A O 16
ATOM 17822 N N . VAL A 1 60 ? -3.858 3.479 -3.195 1.00 0.00 476 VAL A N 16
ATOM 17823 C CA . VAL A 1 60 ? -4.706 2.568 -4.016 1.00 0.00 476 VAL A CA 16
ATOM 17824 C C . VAL A 1 60 ? -5.599 3.378 -4.954 1.00 0.00 476 VAL A C 16
ATOM 17825 O O . VAL A 1 60 ? -6.190 4.367 -4.568 1.00 0.00 476 VAL A O 16
ATOM 17838 N N . LEU A 1 61 ? -5.705 2.956 -6.188 1.00 0.00 477 LEU A N 16
ATOM 17839 C CA . LEU A 1 61 ? -6.562 3.684 -7.170 1.00 0.00 477 LEU A CA 16
ATOM 17840 C C . LEU A 1 61 ? -7.896 2.955 -7.303 1.00 0.00 477 LEU A C 16
ATOM 17841 O O . LEU A 1 61 ? -7.940 1.750 -7.453 1.00 0.00 477 LEU A O 16
ATOM 17857 N N . SER A 1 62 ? -8.985 3.677 -7.232 1.00 0.00 478 SER A N 16
ATOM 17858 C CA . SER A 1 62 ? -10.332 3.039 -7.337 1.00 0.00 478 SER A CA 16
ATOM 17859 C C . SER A 1 62 ? -11.231 3.876 -8.250 1.00 0.00 478 SER A C 16
ATOM 17860 O O . SER A 1 62 ? -11.143 5.087 -8.286 1.00 0.00 478 SER A O 16
ATOM 17868 N N . SER A 1 63 ? -12.097 3.233 -8.986 1.00 0.00 479 SER A N 16
ATOM 17869 C CA . SER A 1 63 ? -13.013 3.973 -9.901 1.00 0.00 479 SER A CA 16
ATOM 17870 C C . SER A 1 63 ? -14.250 4.420 -9.113 1.00 0.00 479 SER A C 16
ATOM 17871 O O . SER A 1 63 ? -15.111 5.107 -9.621 1.00 0.00 479 SER A O 16
ATOM 17879 N N . LYS A 1 64 ? -14.331 4.028 -7.869 1.00 0.00 480 LYS A N 16
ATOM 17880 C CA . LYS A 1 64 ? -15.493 4.412 -7.011 1.00 0.00 480 LYS A CA 16
ATOM 17881 C C . LYS A 1 64 ? -16.814 4.052 -7.699 1.00 0.00 480 LYS A C 16
ATOM 17882 O O . LYS A 1 64 ? -17.221 4.669 -8.664 1.00 0.00 480 LYS A O 16
ATOM 17901 N N . SER A 1 65 ? -17.487 3.050 -7.196 1.00 0.00 481 SER A N 16
ATOM 17902 C CA . SER A 1 65 ? -18.786 2.633 -7.792 1.00 0.00 481 SER A CA 16
ATOM 17903 C C . SER A 1 65 ? -19.806 3.762 -7.634 1.00 0.00 481 SER A C 16
ATOM 17904 O O . SER A 1 65 ? -20.624 4.001 -8.498 1.00 0.00 481 SER A O 16
ATOM 17912 N N . LEU A 1 66 ? -19.757 4.453 -6.528 1.00 0.00 482 LEU A N 16
ATOM 17913 C CA . LEU A 1 66 ? -20.713 5.571 -6.283 1.00 0.00 482 LEU A CA 16
ATOM 17914 C C . LEU A 1 66 ? -22.151 5.060 -6.393 1.00 0.00 482 LEU A C 16
ATOM 17915 O O . LEU A 1 66 ? -23.013 5.710 -6.949 1.00 0.00 482 LEU A O 16
ATOM 17931 N N . GLU A 1 67 ? -22.415 3.902 -5.843 1.00 0.00 483 GLU A N 16
ATOM 17932 C CA . GLU A 1 67 ? -23.797 3.339 -5.885 1.00 0.00 483 GLU A CA 16
ATOM 17933 C C . GLU A 1 67 ? -24.050 2.533 -4.607 1.00 0.00 483 GLU A C 16
ATOM 17934 O O . GLU A 1 67 ? -24.113 1.320 -4.625 1.00 0.00 483 GLU A O 16
ATOM 17946 N N . HIS A 1 68 ? -24.196 3.208 -3.498 1.00 0.00 484 HIS A N 16
ATOM 17947 C CA . HIS A 1 68 ? -24.449 2.505 -2.208 1.00 0.00 484 HIS A CA 16
ATOM 17948 C C . HIS A 1 68 ? -25.826 1.836 -2.251 1.00 0.00 484 HIS A C 16
ATOM 17949 O O . HIS A 1 68 ? -26.013 0.745 -1.752 1.00 0.00 484 HIS A O 16
ATOM 17963 N N . HIS A 1 69 ? -26.796 2.493 -2.830 1.00 0.00 485 HIS A N 16
ATOM 17964 C CA . HIS A 1 69 ? -28.171 1.913 -2.891 1.00 0.00 485 HIS A CA 16
ATOM 17965 C C . HIS A 1 69 ? -28.134 0.576 -3.633 1.00 0.00 485 HIS A C 16
ATOM 17966 O O . HIS A 1 69 ? -27.565 0.464 -4.702 1.00 0.00 485 HIS A O 16
ATOM 17980 N N . HIS A 1 70 ? -28.739 -0.441 -3.066 1.00 0.00 486 HIS A N 16
ATOM 17981 C CA . HIS A 1 70 ? -28.751 -1.791 -3.713 1.00 0.00 486 HIS A CA 16
ATOM 17982 C C . HIS A 1 70 ? -30.166 -2.128 -4.184 1.00 0.00 486 HIS A C 16
ATOM 17983 O O . HIS A 1 70 ? -31.144 -1.800 -3.541 1.00 0.00 486 HIS A O 16
ATOM 17997 N N . HIS A 1 71 ? -30.277 -2.790 -5.304 1.00 0.00 487 HIS A N 16
ATOM 17998 C CA . HIS A 1 71 ? -31.615 -3.169 -5.836 1.00 0.00 487 HIS A CA 16
ATOM 17999 C C . HIS A 1 71 ? -31.516 -4.567 -6.450 1.00 0.00 487 HIS A C 16
ATOM 18000 O O . HIS A 1 71 ? -32.013 -4.818 -7.528 1.00 0.00 487 HIS A O 16
ATOM 18014 N N . HIS A 1 72 ? -30.872 -5.482 -5.764 1.00 0.00 488 HIS A N 16
ATOM 18015 C CA . HIS A 1 72 ? -30.736 -6.871 -6.302 1.00 0.00 488 HIS A CA 16
ATOM 18016 C C . HIS A 1 72 ? -30.604 -7.862 -5.142 1.00 0.00 488 HIS A C 16
ATOM 18017 O O . HIS A 1 72 ? -30.329 -7.489 -4.020 1.00 0.00 488 HIS A O 16
ATOM 18031 N N . HIS A 1 73 ? -30.796 -9.124 -5.412 1.00 0.00 489 HIS A N 16
ATOM 18032 C CA . HIS A 1 73 ? -30.682 -10.145 -4.335 1.00 0.00 489 HIS A CA 16
ATOM 18033 C C . HIS A 1 73 ? -30.712 -11.537 -4.966 1.00 0.00 489 HIS A C 16
ATOM 18034 O O . HIS A 1 73 ? -29.646 -12.081 -5.206 1.00 0.00 489 HIS A O 16
ATOM 18049 N N . MET A 1 1 ? 9.941 -9.061 10.914 1.00 0.00 417 MET A N 17
ATOM 18050 C CA . MET A 1 1 ? 10.182 -7.611 10.668 1.00 0.00 417 MET A CA 17
ATOM 18051 C C . MET A 1 1 ? 8.901 -6.967 10.136 1.00 0.00 417 MET A C 17
ATOM 18052 O O . MET A 1 1 ? 8.127 -7.591 9.436 1.00 0.00 417 MET A O 17
ATOM 18066 N N . GLU A 1 2 ? 8.675 -5.719 10.467 1.00 0.00 418 GLU A N 17
ATOM 18067 C CA . GLU A 1 2 ? 7.446 -5.003 9.993 1.00 0.00 418 GLU A CA 17
ATOM 18068 C C . GLU A 1 2 ? 7.857 -3.826 9.107 1.00 0.00 418 GLU A C 17
ATOM 18069 O O . GLU A 1 2 ? 8.903 -3.235 9.290 1.00 0.00 418 GLU A O 17
ATOM 18081 N N . VAL A 1 3 ? 7.034 -3.484 8.146 1.00 0.00 419 VAL A N 17
ATOM 18082 C CA . VAL A 1 3 ? 7.351 -2.344 7.228 1.00 0.00 419 VAL A CA 17
ATOM 18083 C C . VAL A 1 3 ? 6.364 -1.205 7.487 1.00 0.00 419 VAL A C 17
ATOM 18084 O O . VAL A 1 3 ? 5.167 -1.403 7.542 1.00 0.00 419 VAL A O 17
ATOM 18097 N N . MET A 1 4 ? 6.861 -0.009 7.661 1.00 0.00 420 MET A N 17
ATOM 18098 C CA . MET A 1 4 ? 5.963 1.153 7.933 1.00 0.00 420 MET A CA 17
ATOM 18099 C C . MET A 1 4 ? 5.689 1.911 6.632 1.00 0.00 420 MET A C 17
ATOM 18100 O O . MET A 1 4 ? 6.583 2.160 5.847 1.00 0.00 420 MET A O 17
ATOM 18114 N N . VAL A 1 5 ? 4.454 2.283 6.405 1.00 0.00 421 VAL A N 17
ATOM 18115 C CA . VAL A 1 5 ? 4.087 3.034 5.163 1.00 0.00 421 VAL A CA 17
ATOM 18116 C C . VAL A 1 5 ? 3.238 4.249 5.541 1.00 0.00 421 VAL A C 17
ATOM 18117 O O . VAL A 1 5 ? 2.747 4.349 6.649 1.00 0.00 421 VAL A O 17
ATOM 18130 N N . PHE A 1 6 ? 3.072 5.181 4.633 1.00 0.00 422 PHE A N 17
ATOM 18131 C CA . PHE A 1 6 ? 2.266 6.409 4.935 1.00 0.00 422 PHE A CA 17
ATOM 18132 C C . PHE A 1 6 ? 0.967 6.393 4.129 1.00 0.00 422 PHE A C 17
ATOM 18133 O O . PHE A 1 6 ? 0.932 5.992 2.982 1.00 0.00 422 PHE A O 17
ATOM 18150 N N . THR A 1 7 ? -0.104 6.834 4.734 1.00 0.00 423 THR A N 17
ATOM 18151 C CA . THR A 1 7 ? -1.424 6.865 4.040 1.00 0.00 423 THR A CA 17
ATOM 18152 C C . THR A 1 7 ? -1.645 8.271 3.470 1.00 0.00 423 THR A C 17
ATOM 18153 O O . THR A 1 7 ? -1.153 9.237 4.016 1.00 0.00 423 THR A O 17
ATOM 18164 N N . PRO A 1 8 ? -2.387 8.407 2.397 1.00 0.00 424 PRO A N 17
ATOM 18165 C CA . PRO A 1 8 ? -2.659 9.746 1.801 1.00 0.00 424 PRO A CA 17
ATOM 18166 C C . PRO A 1 8 ? -3.389 10.648 2.805 1.00 0.00 424 PRO A C 17
ATOM 18167 O O . PRO A 1 8 ? -3.419 11.854 2.667 1.00 0.00 424 PRO A O 17
ATOM 18178 N N . LYS A 1 9 ? -3.967 10.063 3.823 1.00 0.00 425 LYS A N 17
ATOM 18179 C CA . LYS A 1 9 ? -4.684 10.873 4.851 1.00 0.00 425 LYS A CA 17
ATOM 18180 C C . LYS A 1 9 ? -3.683 11.333 5.918 1.00 0.00 425 LYS A C 17
ATOM 18181 O O . LYS A 1 9 ? -4.018 12.081 6.816 1.00 0.00 425 LYS A O 17
ATOM 18200 N N . GLY A 1 10 ? -2.451 10.899 5.818 1.00 0.00 426 GLY A N 17
ATOM 18201 C CA . GLY A 1 10 ? -1.415 11.315 6.817 1.00 0.00 426 GLY A CA 17
ATOM 18202 C C . GLY A 1 10 ? -1.316 10.280 7.940 1.00 0.00 426 GLY A C 17
ATOM 18203 O O . GLY A 1 10 ? -0.545 10.432 8.865 1.00 0.00 426 GLY A O 17
ATOM 18207 N N . GLU A 1 11 ? -2.083 9.225 7.869 1.00 0.00 427 GLU A N 17
ATOM 18208 C CA . GLU A 1 11 ? -2.026 8.180 8.936 1.00 0.00 427 GLU A CA 17
ATOM 18209 C C . GLU A 1 11 ? -0.945 7.153 8.578 1.00 0.00 427 GLU A C 17
ATOM 18210 O O . GLU A 1 11 ? -0.601 6.986 7.425 1.00 0.00 427 GLU A O 17
ATOM 18222 N N . ILE A 1 12 ? -0.410 6.466 9.560 1.00 0.00 428 ILE A N 17
ATOM 18223 C CA . ILE A 1 12 ? 0.656 5.444 9.292 1.00 0.00 428 ILE A CA 17
ATOM 18224 C C . ILE A 1 12 ? 0.054 4.044 9.464 1.00 0.00 428 ILE A C 17
ATOM 18225 O O . ILE A 1 12 ? -0.725 3.804 10.365 1.00 0.00 428 ILE A O 17
ATOM 18241 N N . LYS A 1 13 ? 0.417 3.120 8.613 1.00 0.00 429 LYS A N 17
ATOM 18242 C CA . LYS A 1 13 ? -0.117 1.724 8.723 1.00 0.00 429 LYS A CA 17
ATOM 18243 C C . LYS A 1 13 ? 1.064 0.763 8.811 1.00 0.00 429 LYS A C 17
ATOM 18244 O O . LYS A 1 13 ? 2.013 0.860 8.058 1.00 0.00 429 LYS A O 17
ATOM 18263 N N . ARG A 1 14 ? 1.021 -0.154 9.742 1.00 0.00 430 ARG A N 17
ATOM 18264 C CA . ARG A 1 14 ? 2.147 -1.120 9.909 1.00 0.00 430 ARG A CA 17
ATOM 18265 C C . ARG A 1 14 ? 1.738 -2.478 9.331 1.00 0.00 430 ARG A C 17
ATOM 18266 O O . ARG A 1 14 ? 0.658 -2.968 9.593 1.00 0.00 430 ARG A O 17
ATOM 18287 N N . LEU A 1 15 ? 2.596 -3.090 8.549 1.00 0.00 431 LEU A N 17
ATOM 18288 C CA . LEU A 1 15 ? 2.273 -4.424 7.946 1.00 0.00 431 LEU A CA 17
ATOM 18289 C C . LEU A 1 15 ? 3.478 -5.360 8.149 1.00 0.00 431 LEU A C 17
ATOM 18290 O O . LEU A 1 15 ? 4.607 -4.914 8.162 1.00 0.00 431 LEU A O 17
ATOM 18306 N N . PRO A 1 16 ? 3.252 -6.647 8.306 1.00 0.00 432 PRO A N 17
ATOM 18307 C CA . PRO A 1 16 ? 4.358 -7.631 8.509 1.00 0.00 432 PRO A CA 17
ATOM 18308 C C . PRO A 1 16 ? 5.206 -7.819 7.242 1.00 0.00 432 PRO A C 17
ATOM 18309 O O . PRO A 1 16 ? 4.771 -7.538 6.144 1.00 0.00 432 PRO A O 17
ATOM 18320 N N . GLN A 1 17 ? 6.418 -8.278 7.396 1.00 0.00 433 GLN A N 17
ATOM 18321 C CA . GLN A 1 17 ? 7.310 -8.472 6.215 1.00 0.00 433 GLN A CA 17
ATOM 18322 C C . GLN A 1 17 ? 6.622 -9.364 5.177 1.00 0.00 433 GLN A C 17
ATOM 18323 O O . GLN A 1 17 ? 5.843 -10.235 5.508 1.00 0.00 433 GLN A O 17
ATOM 18337 N N . GLY A 1 18 ? 6.909 -9.148 3.918 1.00 0.00 434 GLY A N 17
ATOM 18338 C CA . GLY A 1 18 ? 6.279 -9.978 2.849 1.00 0.00 434 GLY A CA 17
ATOM 18339 C C . GLY A 1 18 ? 4.905 -9.405 2.503 1.00 0.00 434 GLY A C 17
ATOM 18340 O O . GLY A 1 18 ? 4.130 -10.011 1.787 1.00 0.00 434 GLY A O 17
ATOM 18344 N N . ALA A 1 19 ? 4.597 -8.241 3.003 1.00 0.00 435 ALA A N 17
ATOM 18345 C CA . ALA A 1 19 ? 3.274 -7.623 2.707 1.00 0.00 435 ALA A CA 17
ATOM 18346 C C . ALA A 1 19 ? 3.235 -7.174 1.244 1.00 0.00 435 ALA A C 17
ATOM 18347 O O . ALA A 1 19 ? 4.256 -6.916 0.639 1.00 0.00 435 ALA A O 17
ATOM 18354 N N . THR A 1 20 ? 2.057 -7.086 0.671 1.00 0.00 436 THR A N 17
ATOM 18355 C CA . THR A 1 20 ? 1.925 -6.661 -0.760 1.00 0.00 436 THR A CA 17
ATOM 18356 C C . THR A 1 20 ? 0.933 -5.499 -0.863 1.00 0.00 436 THR A C 17
ATOM 18357 O O . THR A 1 20 ? 0.311 -5.111 0.105 1.00 0.00 436 THR A O 17
ATOM 18368 N N . ALA A 1 21 ? 0.789 -4.937 -2.033 1.00 0.00 437 ALA A N 17
ATOM 18369 C CA . ALA A 1 21 ? -0.153 -3.795 -2.210 1.00 0.00 437 ALA A CA 17
ATOM 18370 C C . ALA A 1 21 ? -1.568 -4.219 -1.812 1.00 0.00 437 ALA A C 17
ATOM 18371 O O . ALA A 1 21 ? -2.334 -3.434 -1.291 1.00 0.00 437 ALA A O 17
ATOM 18378 N N . LEU A 1 22 ? -1.928 -5.447 -2.063 1.00 0.00 438 LEU A N 17
ATOM 18379 C CA . LEU A 1 22 ? -3.300 -5.907 -1.705 1.00 0.00 438 LEU A CA 17
ATOM 18380 C C . LEU A 1 22 ? -3.507 -5.811 -0.190 1.00 0.00 438 LEU A C 17
ATOM 18381 O O . LEU A 1 22 ? -4.551 -5.398 0.273 1.00 0.00 438 LEU A O 17
ATOM 18397 N N . ASP A 1 23 ? -2.528 -6.197 0.585 1.00 0.00 439 ASP A N 17
ATOM 18398 C CA . ASP A 1 23 ? -2.684 -6.134 2.068 1.00 0.00 439 ASP A CA 17
ATOM 18399 C C . ASP A 1 23 ? -2.946 -4.690 2.498 1.00 0.00 439 ASP A C 17
ATOM 18400 O O . ASP A 1 23 ? -3.793 -4.424 3.328 1.00 0.00 439 ASP A O 17
ATOM 18409 N N . PHE A 1 24 ? -2.228 -3.755 1.941 1.00 0.00 440 PHE A N 17
ATOM 18410 C CA . PHE A 1 24 ? -2.435 -2.328 2.318 1.00 0.00 440 PHE A CA 17
ATOM 18411 C C . PHE A 1 24 ? -3.873 -1.917 1.994 1.00 0.00 440 PHE A C 17
ATOM 18412 O O . PHE A 1 24 ? -4.539 -1.276 2.784 1.00 0.00 440 PHE A O 17
ATOM 18429 N N . ALA A 1 25 ? -4.359 -2.275 0.835 1.00 0.00 441 ALA A N 17
ATOM 18430 C CA . ALA A 1 25 ? -5.751 -1.899 0.464 1.00 0.00 441 ALA A CA 17
ATOM 18431 C C . ALA A 1 25 ? -6.732 -2.447 1.506 1.00 0.00 441 ALA A C 17
ATOM 18432 O O . ALA A 1 25 ? -7.638 -1.760 1.937 1.00 0.00 441 ALA A O 17
ATOM 18439 N N . TYR A 1 26 ? -6.560 -3.674 1.921 1.00 0.00 442 TYR A N 17
ATOM 18440 C CA . TYR A 1 26 ? -7.485 -4.250 2.939 1.00 0.00 442 TYR A CA 17
ATOM 18441 C C . TYR A 1 26 ? -7.352 -3.475 4.252 1.00 0.00 442 TYR A C 17
ATOM 18442 O O . TYR A 1 26 ? -8.318 -3.266 4.960 1.00 0.00 442 TYR A O 17
ATOM 18460 N N . SER A 1 27 ? -6.162 -3.059 4.591 1.00 0.00 443 SER A N 17
ATOM 18461 C CA . SER A 1 27 ? -5.968 -2.312 5.866 1.00 0.00 443 SER A CA 17
ATOM 18462 C C . SER A 1 27 ? -6.847 -1.058 5.874 1.00 0.00 443 SER A C 17
ATOM 18463 O O . SER A 1 27 ? -7.450 -0.721 6.875 1.00 0.00 443 SER A O 17
ATOM 18471 N N . LEU A 1 28 ? -6.922 -0.361 4.773 1.00 0.00 444 LEU A N 17
ATOM 18472 C CA . LEU A 1 28 ? -7.759 0.873 4.733 1.00 0.00 444 LEU A CA 17
ATOM 18473 C C . LEU A 1 28 ? -9.232 0.504 4.899 1.00 0.00 444 LEU A C 17
ATOM 18474 O O . LEU A 1 28 ? -9.816 0.699 5.946 1.00 0.00 444 LEU A O 17
ATOM 18490 N N . HIS A 1 29 ? -9.844 -0.020 3.867 1.00 0.00 445 HIS A N 17
ATOM 18491 C CA . HIS A 1 29 ? -11.288 -0.396 3.954 1.00 0.00 445 HIS A CA 17
ATOM 18492 C C . HIS A 1 29 ? -11.526 -1.696 3.187 1.00 0.00 445 HIS A C 17
ATOM 18493 O O . HIS A 1 29 ? -10.615 -2.285 2.642 1.00 0.00 445 HIS A O 17
ATOM 18507 N N . SER A 1 30 ? -12.754 -2.146 3.141 1.00 0.00 446 SER A N 17
ATOM 18508 C CA . SER A 1 30 ? -13.077 -3.409 2.410 1.00 0.00 446 SER A CA 17
ATOM 18509 C C . SER A 1 30 ? -13.686 -3.059 1.051 1.00 0.00 446 SER A C 17
ATOM 18510 O O . SER A 1 30 ? -13.225 -3.509 0.021 1.00 0.00 446 SER A O 17
ATOM 18518 N N . ASP A 1 31 ? -14.720 -2.261 1.040 1.00 0.00 447 ASP A N 17
ATOM 18519 C CA . ASP A 1 31 ? -15.355 -1.886 -0.253 1.00 0.00 447 ASP A CA 17
ATOM 18520 C C . ASP A 1 31 ? -14.348 -1.124 -1.117 1.00 0.00 447 ASP A C 17
ATOM 18521 O O . ASP A 1 31 ? -14.206 -1.382 -2.296 1.00 0.00 447 ASP A O 17
ATOM 18530 N N . LEU A 1 32 ? -13.655 -0.179 -0.543 1.00 0.00 448 LEU A N 17
ATOM 18531 C CA . LEU A 1 32 ? -12.668 0.607 -1.334 1.00 0.00 448 LEU A CA 17
ATOM 18532 C C . LEU A 1 32 ? -11.557 -0.336 -1.828 1.00 0.00 448 LEU A C 17
ATOM 18533 O O . LEU A 1 32 ? -11.134 -0.272 -2.966 1.00 0.00 448 LEU A O 17
ATOM 18549 N N . GLY A 1 33 ? -11.086 -1.207 -0.977 1.00 0.00 449 GLY A N 17
ATOM 18550 C CA . GLY A 1 33 ? -10.004 -2.149 -1.389 1.00 0.00 449 GLY A CA 17
ATOM 18551 C C . GLY A 1 33 ? -10.529 -3.119 -2.449 1.00 0.00 449 GLY A C 17
ATOM 18552 O O . GLY A 1 33 ? -9.834 -3.460 -3.386 1.00 0.00 449 GLY A O 17
ATOM 18556 N N . ASP A 1 34 ? -11.747 -3.568 -2.312 1.00 0.00 450 ASP A N 17
ATOM 18557 C CA . ASP A 1 34 ? -12.303 -4.515 -3.318 1.00 0.00 450 ASP A CA 17
ATOM 18558 C C . ASP A 1 34 ? -12.554 -3.767 -4.628 1.00 0.00 450 ASP A C 17
ATOM 18559 O O . ASP A 1 34 ? -12.799 -4.363 -5.658 1.00 0.00 450 ASP A O 17
ATOM 18568 N N . HIS A 1 35 ? -12.487 -2.460 -4.591 1.00 0.00 451 HIS A N 17
ATOM 18569 C CA . HIS A 1 35 ? -12.710 -1.645 -5.825 1.00 0.00 451 HIS A CA 17
ATOM 18570 C C . HIS A 1 35 ? -11.364 -1.121 -6.328 1.00 0.00 451 HIS A C 17
ATOM 18571 O O . HIS A 1 35 ? -11.302 -0.238 -7.159 1.00 0.00 451 HIS A O 17
ATOM 18585 N N . CYS A 1 36 ? -10.283 -1.651 -5.822 1.00 0.00 452 CYS A N 17
ATOM 18586 C CA . CYS A 1 36 ? -8.943 -1.175 -6.264 1.00 0.00 452 CYS A CA 17
ATOM 18587 C C . CYS A 1 36 ? -8.636 -1.715 -7.662 1.00 0.00 452 CYS A C 17
ATOM 18588 O O . CYS A 1 36 ? -8.600 -2.909 -7.884 1.00 0.00 452 CYS A O 17
ATOM 18596 N N . ILE A 1 37 ? -8.410 -0.840 -8.610 1.00 0.00 453 ILE A N 17
ATOM 18597 C CA . ILE A 1 37 ? -8.097 -1.283 -10.003 1.00 0.00 453 ILE A CA 17
ATOM 18598 C C . ILE A 1 37 ? -6.591 -1.167 -10.248 1.00 0.00 453 ILE A C 17
ATOM 18599 O O . ILE A 1 37 ? -6.093 -1.520 -11.299 1.00 0.00 453 ILE A O 17
ATOM 18615 N N . GLY A 1 38 ? -5.861 -0.668 -9.287 1.00 0.00 454 GLY A N 17
ATOM 18616 C CA . GLY A 1 38 ? -4.389 -0.526 -9.469 1.00 0.00 454 GLY A CA 17
ATOM 18617 C C . GLY A 1 38 ? -3.756 -0.019 -8.171 1.00 0.00 454 GLY A C 17
ATOM 18618 O O . GLY A 1 38 ? -4.426 0.187 -7.180 1.00 0.00 454 GLY A O 17
ATOM 18622 N N . ALA A 1 39 ? -2.465 0.188 -8.173 1.00 0.00 455 ALA A N 17
ATOM 18623 C CA . ALA A 1 39 ? -1.781 0.686 -6.943 1.00 0.00 455 ALA A CA 17
ATOM 18624 C C . ALA A 1 39 ? -0.521 1.457 -7.343 1.00 0.00 455 ALA A C 17
ATOM 18625 O O . ALA A 1 39 ? 0.089 1.181 -8.356 1.00 0.00 455 ALA A O 17
ATOM 18632 N N . LYS A 1 40 ? -0.131 2.427 -6.554 1.00 0.00 456 LYS A N 17
ATOM 18633 C CA . LYS A 1 40 ? 1.091 3.233 -6.875 1.00 0.00 456 LYS A CA 17
ATOM 18634 C C . LYS A 1 40 ? 1.930 3.410 -5.608 1.00 0.00 456 LYS A C 17
ATOM 18635 O O . LYS A 1 40 ? 1.419 3.745 -4.556 1.00 0.00 456 LYS A O 17
ATOM 18654 N N . VAL A 1 41 ? 3.219 3.185 -5.702 1.00 0.00 457 VAL A N 17
ATOM 18655 C CA . VAL A 1 41 ? 4.121 3.331 -4.513 1.00 0.00 457 VAL A CA 17
ATOM 18656 C C . VAL A 1 41 ? 5.184 4.390 -4.817 1.00 0.00 457 VAL A C 17
ATOM 18657 O O . VAL A 1 41 ? 5.818 4.368 -5.854 1.00 0.00 457 VAL A O 17
ATOM 18670 N N . ASN A 1 42 ? 5.382 5.320 -3.923 1.00 0.00 458 ASN A N 17
ATOM 18671 C CA . ASN A 1 42 ? 6.401 6.379 -4.163 1.00 0.00 458 ASN A CA 17
ATOM 18672 C C . ASN A 1 42 ? 6.086 7.096 -5.478 1.00 0.00 458 ASN A C 17
ATOM 18673 O O . ASN A 1 42 ? 6.960 7.347 -6.284 1.00 0.00 458 ASN A O 17
ATOM 18684 N N . HIS A 1 43 ? 4.840 7.425 -5.697 1.00 0.00 459 HIS A N 17
ATOM 18685 C CA . HIS A 1 43 ? 4.453 8.130 -6.955 1.00 0.00 459 HIS A CA 17
ATOM 18686 C C . HIS A 1 43 ? 4.937 7.341 -8.177 1.00 0.00 459 HIS A C 17
ATOM 18687 O O . HIS A 1 43 ? 4.966 7.855 -9.276 1.00 0.00 459 HIS A O 17
ATOM 18701 N N . LYS A 1 44 ? 5.308 6.095 -7.993 1.00 0.00 460 LYS A N 17
ATOM 18702 C CA . LYS A 1 44 ? 5.785 5.260 -9.145 1.00 0.00 460 LYS A CA 17
ATOM 18703 C C . LYS A 1 44 ? 4.787 4.125 -9.393 1.00 0.00 460 LYS A C 17
ATOM 18704 O O . LYS A 1 44 ? 4.301 3.498 -8.474 1.00 0.00 460 LYS A O 17
ATOM 18723 N N . LEU A 1 45 ? 4.476 3.862 -10.632 1.00 0.00 461 LEU A N 17
ATOM 18724 C CA . LEU A 1 45 ? 3.508 2.773 -10.950 1.00 0.00 461 LEU A CA 17
ATOM 18725 C C . LEU A 1 45 ? 4.114 1.415 -10.584 1.00 0.00 461 LEU A C 17
ATOM 18726 O O . LEU A 1 45 ? 5.258 1.135 -10.880 1.00 0.00 461 LEU A O 17
ATOM 18742 N N . VAL A 1 46 ? 3.350 0.564 -9.946 1.00 0.00 462 VAL A N 17
ATOM 18743 C CA . VAL A 1 46 ? 3.869 -0.784 -9.564 1.00 0.00 462 VAL A CA 17
ATOM 18744 C C . VAL A 1 46 ? 2.704 -1.789 -9.570 1.00 0.00 462 VAL A C 17
ATOM 18745 O O . VAL A 1 46 ? 1.569 -1.419 -9.341 1.00 0.00 462 VAL A O 17
ATOM 18758 N N . PRO A 1 47 ? 2.971 -3.049 -9.832 1.00 0.00 463 PRO A N 17
ATOM 18759 C CA . PRO A 1 47 ? 1.910 -4.104 -9.871 1.00 0.00 463 PRO A CA 17
ATOM 18760 C C . PRO A 1 47 ? 1.309 -4.389 -8.486 1.00 0.00 463 PRO A C 17
ATOM 18761 O O . PRO A 1 47 ? 1.871 -4.042 -7.465 1.00 0.00 463 PRO A O 17
ATOM 18772 N N . LEU A 1 48 ? 0.159 -5.007 -8.456 1.00 0.00 464 LEU A N 17
ATOM 18773 C CA . LEU A 1 48 ? -0.506 -5.312 -7.157 1.00 0.00 464 LEU A CA 17
ATOM 18774 C C . LEU A 1 48 ? 0.386 -6.246 -6.331 1.00 0.00 464 LEU A C 17
ATOM 18775 O O . LEU A 1 48 ? 0.506 -6.102 -5.131 1.00 0.00 464 LEU A O 17
ATOM 18791 N N . SER A 1 49 ? 1.003 -7.208 -6.963 1.00 0.00 465 SER A N 17
ATOM 18792 C CA . SER A 1 49 ? 1.875 -8.158 -6.213 1.00 0.00 465 SER A CA 17
ATOM 18793 C C . SER A 1 49 ? 3.193 -7.471 -5.852 1.00 0.00 465 SER A C 17
ATOM 18794 O O . SER A 1 49 ? 4.130 -8.101 -5.404 1.00 0.00 465 SER A O 17
ATOM 18802 N N . TYR A 1 50 ? 3.274 -6.185 -6.045 1.00 0.00 466 TYR A N 17
ATOM 18803 C CA . TYR A 1 50 ? 4.533 -5.460 -5.715 1.00 0.00 466 TYR A CA 17
ATOM 18804 C C . TYR A 1 50 ? 4.755 -5.475 -4.199 1.00 0.00 466 TYR A C 17
ATOM 18805 O O . TYR A 1 50 ? 3.846 -5.252 -3.424 1.00 0.00 466 TYR A O 17
ATOM 18823 N N . VAL A 1 51 ? 5.962 -5.742 -3.772 1.00 0.00 467 VAL A N 17
ATOM 18824 C CA . VAL A 1 51 ? 6.250 -5.779 -2.308 1.00 0.00 467 VAL A CA 17
ATOM 18825 C C . VAL A 1 51 ? 6.388 -4.350 -1.773 1.00 0.00 467 VAL A C 17
ATOM 18826 O O . VAL A 1 51 ? 7.070 -3.522 -2.345 1.00 0.00 467 VAL A O 17
ATOM 18839 N N . LEU A 1 52 ? 5.739 -4.057 -0.679 1.00 0.00 468 LEU A N 17
ATOM 18840 C CA . LEU A 1 52 ? 5.817 -2.683 -0.101 1.00 0.00 468 LEU A CA 17
ATOM 18841 C C . LEU A 1 52 ? 7.176 -2.483 0.579 1.00 0.00 468 LEU A C 17
ATOM 18842 O O . LEU A 1 52 ? 7.765 -3.413 1.092 1.00 0.00 468 LEU A O 17
ATOM 18858 N N . ASN A 1 53 ? 7.676 -1.268 0.581 1.00 0.00 469 ASN A N 17
ATOM 18859 C CA . ASN A 1 53 ? 9.002 -0.980 1.222 1.00 0.00 469 ASN A CA 17
ATOM 18860 C C . ASN A 1 53 ? 8.829 0.109 2.290 1.00 0.00 469 ASN A C 17
ATOM 18861 O O . ASN A 1 53 ? 8.018 1.004 2.156 1.00 0.00 469 ASN A O 17
ATOM 18872 N N . SER A 1 54 ? 9.581 0.026 3.357 1.00 0.00 470 SER A N 17
ATOM 18873 C CA . SER A 1 54 ? 9.462 1.037 4.451 1.00 0.00 470 SER A CA 17
ATOM 18874 C C . SER A 1 54 ? 9.898 2.420 3.956 1.00 0.00 470 SER A C 17
ATOM 18875 O O . SER A 1 54 ? 10.817 2.549 3.172 1.00 0.00 470 SER A O 17
ATOM 18883 N N . GLY A 1 55 ? 9.248 3.458 4.423 1.00 0.00 471 GLY A N 17
ATOM 18884 C CA . GLY A 1 55 ? 9.623 4.844 4.002 1.00 0.00 471 GLY A CA 17
ATOM 18885 C C . GLY A 1 55 ? 8.840 5.242 2.750 1.00 0.00 471 GLY A C 17
ATOM 18886 O O . GLY A 1 55 ? 8.383 6.360 2.624 1.00 0.00 471 GLY A O 17
ATOM 18890 N N . ASP A 1 56 ? 8.683 4.338 1.825 1.00 0.00 472 ASP A N 17
ATOM 18891 C CA . ASP A 1 56 ? 7.932 4.667 0.581 1.00 0.00 472 ASP A CA 17
ATOM 18892 C C . ASP A 1 56 ? 6.444 4.828 0.901 1.00 0.00 472 ASP A C 17
ATOM 18893 O O . ASP A 1 56 ? 5.904 4.148 1.751 1.00 0.00 472 ASP A O 17
ATOM 18902 N N . GLN A 1 57 ? 5.773 5.721 0.222 1.00 0.00 473 GLN A N 17
ATOM 18903 C CA . GLN A 1 57 ? 4.318 5.926 0.481 1.00 0.00 473 GLN A CA 17
ATOM 18904 C C . GLN A 1 57 ? 3.513 4.957 -0.385 1.00 0.00 473 GLN A C 17
ATOM 18905 O O . GLN A 1 57 ? 3.935 4.582 -1.461 1.00 0.00 473 GLN A O 17
ATOM 18919 N N . VAL A 1 58 ? 2.359 4.544 0.080 1.00 0.00 474 VAL A N 17
ATOM 18920 C CA . VAL A 1 58 ? 1.510 3.588 -0.703 1.00 0.00 474 VAL A CA 17
ATOM 18921 C C . VAL A 1 58 ? 0.178 4.253 -1.048 1.00 0.00 474 VAL A C 17
ATOM 18922 O O . VAL A 1 58 ? -0.483 4.818 -0.198 1.00 0.00 474 VAL A O 17
ATOM 18935 N N . GLU A 1 59 ? -0.223 4.179 -2.291 1.00 0.00 475 GLU A N 17
ATOM 18936 C CA . GLU A 1 59 ? -1.521 4.791 -2.719 1.00 0.00 475 GLU A CA 17
ATOM 18937 C C . GLU A 1 59 ? -2.301 3.764 -3.541 1.00 0.00 475 GLU A C 17
ATOM 18938 O O . GLU A 1 59 ? -1.741 3.056 -4.353 1.00 0.00 475 GLU A O 17
ATOM 18950 N N . VAL A 1 60 ? -3.592 3.676 -3.330 1.00 0.00 476 VAL A N 17
ATOM 18951 C CA . VAL A 1 60 ? -4.427 2.690 -4.089 1.00 0.00 476 VAL A CA 17
ATOM 18952 C C . VAL A 1 60 ? -5.312 3.437 -5.088 1.00 0.00 476 VAL A C 17
ATOM 18953 O O . VAL A 1 60 ? -5.984 4.390 -4.749 1.00 0.00 476 VAL A O 17
ATOM 18966 N N . LEU A 1 61 ? -5.310 3.012 -6.322 1.00 0.00 477 LEU A N 17
ATOM 18967 C CA . LEU A 1 61 ? -6.140 3.696 -7.356 1.00 0.00 477 LEU A CA 17
ATOM 18968 C C . LEU A 1 61 ? -7.536 3.069 -7.385 1.00 0.00 477 LEU A C 17
ATOM 18969 O O . LEU A 1 61 ? -7.686 1.864 -7.341 1.00 0.00 477 LEU A O 17
ATOM 18985 N N . SER A 1 62 ? -8.558 3.886 -7.456 1.00 0.00 478 SER A N 17
ATOM 18986 C CA . SER A 1 62 ? -9.963 3.365 -7.486 1.00 0.00 478 SER A CA 17
ATOM 18987 C C . SER A 1 62 ? -10.719 4.006 -8.653 1.00 0.00 478 SER A C 17
ATOM 18988 O O . SER A 1 62 ? -10.367 5.068 -9.127 1.00 0.00 478 SER A O 17
ATOM 18996 N N . SER A 1 63 ? -11.758 3.366 -9.118 1.00 0.00 479 SER A N 17
ATOM 18997 C CA . SER A 1 63 ? -12.545 3.932 -10.251 1.00 0.00 479 SER A CA 17
ATOM 18998 C C . SER A 1 63 ? -13.464 5.032 -9.722 1.00 0.00 479 SER A C 17
ATOM 18999 O O . SER A 1 63 ? -14.185 5.666 -10.465 1.00 0.00 479 SER A O 17
ATOM 19007 N N . LYS A 1 64 ? -13.453 5.253 -8.437 1.00 0.00 480 LYS A N 17
ATOM 19008 C CA . LYS A 1 64 ? -14.333 6.295 -7.849 1.00 0.00 480 LYS A CA 17
ATOM 19009 C C . LYS A 1 64 ? -13.754 7.684 -8.125 1.00 0.00 480 LYS A C 17
ATOM 19010 O O . LYS A 1 64 ? -12.555 7.882 -8.148 1.00 0.00 480 LYS A O 17
ATOM 19029 N N . SER A 1 65 ? -14.610 8.643 -8.338 1.00 0.00 481 SER A N 17
ATOM 19030 C CA . SER A 1 65 ? -14.141 10.028 -8.619 1.00 0.00 481 SER A CA 17
ATOM 19031 C C . SER A 1 65 ? -13.400 10.578 -7.399 1.00 0.00 481 SER A C 17
ATOM 19032 O O . SER A 1 65 ? -13.880 11.454 -6.711 1.00 0.00 481 SER A O 17
ATOM 19040 N N . LEU A 1 66 ? -12.228 10.072 -7.132 1.00 0.00 482 LEU A N 17
ATOM 19041 C CA . LEU A 1 66 ? -11.443 10.563 -5.964 1.00 0.00 482 LEU A CA 17
ATOM 19042 C C . LEU A 1 66 ? -10.562 11.733 -6.405 1.00 0.00 482 LEU A C 17
ATOM 19043 O O . LEU A 1 66 ? -9.851 12.320 -5.616 1.00 0.00 482 LEU A O 17
ATOM 19059 N N . GLU A 1 67 ? -10.603 12.072 -7.667 1.00 0.00 483 GLU A N 17
ATOM 19060 C CA . GLU A 1 67 ? -9.769 13.200 -8.170 1.00 0.00 483 GLU A CA 17
ATOM 19061 C C . GLU A 1 67 ? -10.508 14.520 -7.953 1.00 0.00 483 GLU A C 17
ATOM 19062 O O . GLU A 1 67 ? -9.981 15.584 -8.209 1.00 0.00 483 GLU A O 17
ATOM 19074 N N . HIS A 1 68 ? -11.732 14.457 -7.485 1.00 0.00 484 HIS A N 17
ATOM 19075 C CA . HIS A 1 68 ? -12.528 15.706 -7.247 1.00 0.00 484 HIS A CA 17
ATOM 19076 C C . HIS A 1 68 ? -12.666 15.951 -5.743 1.00 0.00 484 HIS A C 17
ATOM 19077 O O . HIS A 1 68 ? -13.237 15.156 -5.023 1.00 0.00 484 HIS A O 17
ATOM 19091 N N . HIS A 1 69 ? -12.145 17.049 -5.263 1.00 0.00 485 HIS A N 17
ATOM 19092 C CA . HIS A 1 69 ? -12.240 17.351 -3.808 1.00 0.00 485 HIS A CA 17
ATOM 19093 C C . HIS A 1 69 ? -13.709 17.398 -3.380 1.00 0.00 485 HIS A C 17
ATOM 19094 O O . HIS A 1 69 ? -14.221 16.474 -2.779 1.00 0.00 485 HIS A O 17
ATOM 19108 N N . HIS A 1 70 ? -14.391 18.472 -3.680 1.00 0.00 486 HIS A N 17
ATOM 19109 C CA . HIS A 1 70 ? -15.824 18.585 -3.284 1.00 0.00 486 HIS A CA 17
ATOM 19110 C C . HIS A 1 70 ? -15.987 18.171 -1.820 1.00 0.00 486 HIS A C 17
ATOM 19111 O O . HIS A 1 70 ? -17.073 17.874 -1.369 1.00 0.00 486 HIS A O 17
ATOM 19125 N N . HIS A 1 71 ? -14.906 18.161 -1.079 1.00 0.00 487 HIS A N 17
ATOM 19126 C CA . HIS A 1 71 ? -14.967 17.778 0.365 1.00 0.00 487 HIS A CA 17
ATOM 19127 C C . HIS A 1 71 ? -15.506 16.352 0.518 1.00 0.00 487 HIS A C 17
ATOM 19128 O O . HIS A 1 71 ? -14.785 15.445 0.883 1.00 0.00 487 HIS A O 17
ATOM 19142 N N . HIS A 1 72 ? -16.766 16.146 0.256 1.00 0.00 488 HIS A N 17
ATOM 19143 C CA . HIS A 1 72 ? -17.343 14.779 0.401 1.00 0.00 488 HIS A CA 17
ATOM 19144 C C . HIS A 1 72 ? -16.807 13.866 -0.702 1.00 0.00 488 HIS A C 17
ATOM 19145 O O . HIS A 1 72 ? -16.726 14.246 -1.853 1.00 0.00 488 HIS A O 17
ATOM 19159 N N . HIS A 1 73 ? -16.438 12.661 -0.356 1.00 0.00 489 HIS A N 17
ATOM 19160 C CA . HIS A 1 73 ? -15.906 11.717 -1.380 1.00 0.00 489 HIS A CA 17
ATOM 19161 C C . HIS A 1 73 ? -17.071 11.020 -2.084 1.00 0.00 489 HIS A C 17
ATOM 19162 O O . HIS A 1 73 ? -17.220 9.823 -1.896 1.00 0.00 489 HIS A O 17
ATOM 19177 N N . MET A 1 1 ? 11.462 -6.021 11.669 1.00 0.00 417 MET A N 18
ATOM 19178 C CA . MET A 1 1 ? 11.077 -7.053 10.669 1.00 0.00 417 MET A CA 18
ATOM 19179 C C . MET A 1 1 ? 9.821 -6.597 9.933 1.00 0.00 417 MET A C 18
ATOM 19180 O O . MET A 1 1 ? 9.514 -7.066 8.855 1.00 0.00 417 MET A O 18
ATOM 19194 N N . GLU A 1 2 ? 9.100 -5.683 10.513 1.00 0.00 418 GLU A N 18
ATOM 19195 C CA . GLU A 1 2 ? 7.849 -5.173 9.870 1.00 0.00 418 GLU A CA 18
ATOM 19196 C C . GLU A 1 2 ? 8.167 -3.975 8.984 1.00 0.00 418 GLU A C 18
ATOM 19197 O O . GLU A 1 2 ? 9.203 -3.354 9.102 1.00 0.00 418 GLU A O 18
ATOM 19209 N N . VAL A 1 3 ? 7.265 -3.652 8.092 1.00 0.00 419 VAL A N 18
ATOM 19210 C CA . VAL A 1 3 ? 7.471 -2.495 7.167 1.00 0.00 419 VAL A CA 18
ATOM 19211 C C . VAL A 1 3 ? 6.420 -1.424 7.439 1.00 0.00 419 VAL A C 18
ATOM 19212 O O . VAL A 1 3 ? 5.238 -1.692 7.519 1.00 0.00 419 VAL A O 18
ATOM 19225 N N . MET A 1 4 ? 6.863 -0.207 7.590 1.00 0.00 420 MET A N 18
ATOM 19226 C CA . MET A 1 4 ? 5.935 0.926 7.875 1.00 0.00 420 MET A CA 18
ATOM 19227 C C . MET A 1 4 ? 5.653 1.706 6.594 1.00 0.00 420 MET A C 18
ATOM 19228 O O . MET A 1 4 ? 6.537 1.996 5.816 1.00 0.00 420 MET A O 18
ATOM 19242 N N . VAL A 1 5 ? 4.410 2.050 6.385 1.00 0.00 421 VAL A N 18
ATOM 19243 C CA . VAL A 1 5 ? 4.013 2.819 5.166 1.00 0.00 421 VAL A CA 18
ATOM 19244 C C . VAL A 1 5 ? 3.152 4.012 5.570 1.00 0.00 421 VAL A C 18
ATOM 19245 O O . VAL A 1 5 ? 2.652 4.086 6.679 1.00 0.00 421 VAL A O 18
ATOM 19258 N N . PHE A 1 6 ? 2.992 4.952 4.674 1.00 0.00 422 PHE A N 18
ATOM 19259 C CA . PHE A 1 6 ? 2.182 6.175 4.977 1.00 0.00 422 PHE A CA 18
ATOM 19260 C C . PHE A 1 6 ? 1.043 6.314 3.975 1.00 0.00 422 PHE A C 18
ATOM 19261 O O . PHE A 1 6 ? 1.199 6.107 2.789 1.00 0.00 422 PHE A O 18
ATOM 19278 N N . THR A 1 7 ? -0.102 6.681 4.466 1.00 0.00 423 THR A N 18
ATOM 19279 C CA . THR A 1 7 ? -1.300 6.868 3.595 1.00 0.00 423 THR A CA 18
ATOM 19280 C C . THR A 1 7 ? -1.453 8.364 3.301 1.00 0.00 423 THR A C 18
ATOM 19281 O O . THR A 1 7 ? -0.857 9.197 3.957 1.00 0.00 423 THR A O 18
ATOM 19292 N N . PRO A 1 8 ? -2.251 8.701 2.323 1.00 0.00 424 PRO A N 18
ATOM 19293 C CA . PRO A 1 8 ? -2.498 10.125 1.943 1.00 0.00 424 PRO A CA 18
ATOM 19294 C C . PRO A 1 8 ? -3.225 10.889 3.054 1.00 0.00 424 PRO A C 18
ATOM 19295 O O . PRO A 1 8 ? -3.306 12.102 3.038 1.00 0.00 424 PRO A O 18
ATOM 19306 N N . LYS A 1 9 ? -3.759 10.179 4.012 1.00 0.00 425 LYS A N 18
ATOM 19307 C CA . LYS A 1 9 ? -4.495 10.837 5.131 1.00 0.00 425 LYS A CA 18
ATOM 19308 C C . LYS A 1 9 ? -3.498 11.271 6.209 1.00 0.00 425 LYS A C 18
ATOM 19309 O O . LYS A 1 9 ? -3.856 11.924 7.172 1.00 0.00 425 LYS A O 18
ATOM 19328 N N . GLY A 1 10 ? -2.251 10.917 6.049 1.00 0.00 426 GLY A N 18
ATOM 19329 C CA . GLY A 1 10 ? -1.212 11.308 7.049 1.00 0.00 426 GLY A CA 18
ATOM 19330 C C . GLY A 1 10 ? -1.202 10.303 8.200 1.00 0.00 426 GLY A C 18
ATOM 19331 O O . GLY A 1 10 ? -0.544 10.498 9.204 1.00 0.00 426 GLY A O 18
ATOM 19335 N N . GLU A 1 11 ? -1.933 9.233 8.059 1.00 0.00 427 GLU A N 18
ATOM 19336 C CA . GLU A 1 11 ? -1.994 8.206 9.138 1.00 0.00 427 GLU A CA 18
ATOM 19337 C C . GLU A 1 11 ? -0.828 7.231 9.016 1.00 0.00 427 GLU A C 18
ATOM 19338 O O . GLU A 1 11 ? -0.219 7.088 7.976 1.00 0.00 427 GLU A O 18
ATOM 19350 N N . ILE A 1 12 ? -0.520 6.559 10.091 1.00 0.00 428 ILE A N 18
ATOM 19351 C CA . ILE A 1 12 ? 0.608 5.581 10.094 1.00 0.00 428 ILE A CA 18
ATOM 19352 C C . ILE A 1 12 ? 0.051 4.162 10.083 1.00 0.00 428 ILE A C 18
ATOM 19353 O O . ILE A 1 12 ? -0.789 3.799 10.882 1.00 0.00 428 ILE A O 18
ATOM 19369 N N . LYS A 1 13 ? 0.522 3.363 9.164 1.00 0.00 429 LYS A N 18
ATOM 19370 C CA . LYS A 1 13 ? 0.051 1.949 9.050 1.00 0.00 429 LYS A CA 18
ATOM 19371 C C . LYS A 1 13 ? 1.246 1.013 9.034 1.00 0.00 429 LYS A C 18
ATOM 19372 O O . LYS A 1 13 ? 2.290 1.327 8.504 1.00 0.00 429 LYS A O 18
ATOM 19391 N N . ARG A 1 14 ? 1.089 -0.140 9.624 1.00 0.00 430 ARG A N 18
ATOM 19392 C CA . ARG A 1 14 ? 2.202 -1.136 9.678 1.00 0.00 430 ARG A CA 18
ATOM 19393 C C . ARG A 1 14 ? 1.743 -2.463 9.097 1.00 0.00 430 ARG A C 18
ATOM 19394 O O . ARG A 1 14 ? 0.661 -2.941 9.379 1.00 0.00 430 ARG A O 18
ATOM 19415 N N . LEU A 1 15 ? 2.576 -3.060 8.289 1.00 0.00 431 LEU A N 18
ATOM 19416 C CA . LEU A 1 15 ? 2.238 -4.372 7.661 1.00 0.00 431 LEU A CA 18
ATOM 19417 C C . LEU A 1 15 ? 3.375 -5.365 7.929 1.00 0.00 431 LEU A C 18
ATOM 19418 O O . LEU A 1 15 ? 4.527 -4.985 8.010 1.00 0.00 431 LEU A O 18
ATOM 19434 N N . PRO A 1 16 ? 3.058 -6.632 8.061 1.00 0.00 432 PRO A N 18
ATOM 19435 C CA . PRO A 1 16 ? 4.079 -7.690 8.315 1.00 0.00 432 PRO A CA 18
ATOM 19436 C C . PRO A 1 16 ? 4.995 -7.926 7.109 1.00 0.00 432 PRO A C 18
ATOM 19437 O O . PRO A 1 16 ? 4.662 -7.607 5.985 1.00 0.00 432 PRO A O 18
ATOM 19448 N N . GLN A 1 17 ? 6.150 -8.479 7.354 1.00 0.00 433 GLN A N 18
ATOM 19449 C CA . GLN A 1 17 ? 7.127 -8.743 6.258 1.00 0.00 433 GLN A CA 18
ATOM 19450 C C . GLN A 1 17 ? 6.472 -9.543 5.133 1.00 0.00 433 GLN A C 18
ATOM 19451 O O . GLN A 1 17 ? 5.682 -10.438 5.356 1.00 0.00 433 GLN A O 18
ATOM 19465 N N . GLY A 1 18 ? 6.817 -9.213 3.918 1.00 0.00 434 GLY A N 18
ATOM 19466 C CA . GLY A 1 18 ? 6.253 -9.924 2.736 1.00 0.00 434 GLY A CA 18
ATOM 19467 C C . GLY A 1 18 ? 4.889 -9.328 2.390 1.00 0.00 434 GLY A C 18
ATOM 19468 O O . GLY A 1 18 ? 4.162 -9.853 1.572 1.00 0.00 434 GLY A O 18
ATOM 19472 N N . ALA A 1 19 ? 4.543 -8.234 3.013 1.00 0.00 435 ALA A N 18
ATOM 19473 C CA . ALA A 1 19 ? 3.223 -7.592 2.741 1.00 0.00 435 ALA A CA 18
ATOM 19474 C C . ALA A 1 19 ? 3.212 -6.977 1.346 1.00 0.00 435 ALA A C 18
ATOM 19475 O O . ALA A 1 19 ? 4.228 -6.565 0.826 1.00 0.00 435 ALA A O 18
ATOM 19482 N N . THR A 1 20 ? 2.054 -6.918 0.745 1.00 0.00 436 THR A N 18
ATOM 19483 C CA . THR A 1 20 ? 1.921 -6.339 -0.628 1.00 0.00 436 THR A CA 18
ATOM 19484 C C . THR A 1 20 ? 0.839 -5.261 -0.644 1.00 0.00 436 THR A C 18
ATOM 19485 O O . THR A 1 20 ? 0.137 -5.040 0.324 1.00 0.00 436 THR A O 18
ATOM 19496 N N . ALA A 1 21 ? 0.718 -4.588 -1.754 1.00 0.00 437 ALA A N 18
ATOM 19497 C CA . ALA A 1 21 ? -0.293 -3.503 -1.895 1.00 0.00 437 ALA A CA 18
ATOM 19498 C C . ALA A 1 21 ? -1.685 -4.063 -1.614 1.00 0.00 437 ALA A C 18
ATOM 19499 O O . ALA A 1 21 ? -2.580 -3.350 -1.196 1.00 0.00 437 ALA A O 18
ATOM 19506 N N . LEU A 1 22 ? -1.877 -5.328 -1.855 1.00 0.00 438 LEU A N 18
ATOM 19507 C CA . LEU A 1 22 ? -3.209 -5.947 -1.618 1.00 0.00 438 LEU A CA 18
ATOM 19508 C C . LEU A 1 22 ? -3.552 -5.860 -0.125 1.00 0.00 438 LEU A C 18
ATOM 19509 O O . LEU A 1 22 ? -4.652 -5.507 0.254 1.00 0.00 438 LEU A O 18
ATOM 19525 N N . ASP A 1 23 ? -2.612 -6.193 0.715 1.00 0.00 439 ASP A N 18
ATOM 19526 C CA . ASP A 1 23 ? -2.856 -6.148 2.188 1.00 0.00 439 ASP A CA 18
ATOM 19527 C C . ASP A 1 23 ? -3.104 -4.700 2.613 1.00 0.00 439 ASP A C 18
ATOM 19528 O O . ASP A 1 23 ? -3.942 -4.418 3.449 1.00 0.00 439 ASP A O 18
ATOM 19537 N N . PHE A 1 24 ? -2.368 -3.787 2.044 1.00 0.00 440 PHE A N 18
ATOM 19538 C CA . PHE A 1 24 ? -2.522 -2.346 2.391 1.00 0.00 440 PHE A CA 18
ATOM 19539 C C . PHE A 1 24 ? -3.941 -1.883 2.062 1.00 0.00 440 PHE A C 18
ATOM 19540 O O . PHE A 1 24 ? -4.575 -1.191 2.838 1.00 0.00 440 PHE A O 18
ATOM 19557 N N . ALA A 1 25 ? -4.443 -2.257 0.919 1.00 0.00 441 ALA A N 18
ATOM 19558 C CA . ALA A 1 25 ? -5.821 -1.843 0.526 1.00 0.00 441 ALA A CA 18
ATOM 19559 C C . ALA A 1 25 ? -6.820 -2.402 1.539 1.00 0.00 441 ALA A C 18
ATOM 19560 O O . ALA A 1 25 ? -7.778 -1.750 1.910 1.00 0.00 441 ALA A O 18
ATOM 19567 N N . TYR A 1 26 ? -6.602 -3.607 1.982 1.00 0.00 442 TYR A N 18
ATOM 19568 C CA . TYR A 1 26 ? -7.524 -4.233 2.974 1.00 0.00 442 TYR A CA 18
ATOM 19569 C C . TYR A 1 26 ? -7.402 -3.507 4.314 1.00 0.00 442 TYR A C 18
ATOM 19570 O O . TYR A 1 26 ? -8.369 -3.342 5.033 1.00 0.00 442 TYR A O 18
ATOM 19588 N N . SER A 1 27 ? -6.214 -3.093 4.657 1.00 0.00 443 SER A N 18
ATOM 19589 C CA . SER A 1 27 ? -6.001 -2.395 5.957 1.00 0.00 443 SER A CA 18
ATOM 19590 C C . SER A 1 27 ? -6.847 -1.123 5.997 1.00 0.00 443 SER A C 18
ATOM 19591 O O . SER A 1 27 ? -7.403 -0.769 7.019 1.00 0.00 443 SER A O 18
ATOM 19599 N N . LEU A 1 28 ? -6.949 -0.441 4.891 1.00 0.00 444 LEU A N 18
ATOM 19600 C CA . LEU A 1 28 ? -7.759 0.812 4.844 1.00 0.00 444 LEU A CA 18
ATOM 19601 C C . LEU A 1 28 ? -9.243 0.462 4.914 1.00 0.00 444 LEU A C 18
ATOM 19602 O O . LEU A 1 28 ? -9.886 0.644 5.929 1.00 0.00 444 LEU A O 18
ATOM 19618 N N . HIS A 1 29 ? -9.796 -0.027 3.834 1.00 0.00 445 HIS A N 18
ATOM 19619 C CA . HIS A 1 29 ? -11.250 -0.385 3.816 1.00 0.00 445 HIS A CA 18
ATOM 19620 C C . HIS A 1 29 ? -11.458 -1.681 3.032 1.00 0.00 445 HIS A C 18
ATOM 19621 O O . HIS A 1 29 ? -10.524 -2.288 2.549 1.00 0.00 445 HIS A O 18
ATOM 19635 N N . SER A 1 30 ? -12.685 -2.115 2.919 1.00 0.00 446 SER A N 18
ATOM 19636 C CA . SER A 1 30 ? -12.990 -3.387 2.190 1.00 0.00 446 SER A CA 18
ATOM 19637 C C . SER A 1 30 ? -13.544 -3.080 0.794 1.00 0.00 446 SER A C 18
ATOM 19638 O O . SER A 1 30 ? -12.992 -3.503 -0.205 1.00 0.00 446 SER A O 18
ATOM 19646 N N . ASP A 1 31 ? -14.636 -2.365 0.715 1.00 0.00 447 ASP A N 18
ATOM 19647 C CA . ASP A 1 31 ? -15.233 -2.052 -0.615 1.00 0.00 447 ASP A CA 18
ATOM 19648 C C . ASP A 1 31 ? -14.265 -1.205 -1.436 1.00 0.00 447 ASP A C 18
ATOM 19649 O O . ASP A 1 31 ? -14.068 -1.437 -2.615 1.00 0.00 447 ASP A O 18
ATOM 19658 N N . LEU A 1 32 ? -13.667 -0.223 -0.827 1.00 0.00 448 LEU A N 18
ATOM 19659 C CA . LEU A 1 32 ? -12.719 0.648 -1.570 1.00 0.00 448 LEU A CA 18
ATOM 19660 C C . LEU A 1 32 ? -11.524 -0.191 -2.029 1.00 0.00 448 LEU A C 18
ATOM 19661 O O . LEU A 1 32 ? -11.074 -0.098 -3.154 1.00 0.00 448 LEU A O 18
ATOM 19677 N N . GLY A 1 33 ? -11.011 -1.000 -1.150 1.00 0.00 449 GLY A N 18
ATOM 19678 C CA . GLY A 1 33 ? -9.843 -1.853 -1.498 1.00 0.00 449 GLY A CA 18
ATOM 19679 C C . GLY A 1 33 ? -10.254 -2.889 -2.542 1.00 0.00 449 GLY A C 18
ATOM 19680 O O . GLY A 1 33 ? -9.498 -3.222 -3.434 1.00 0.00 449 GLY A O 18
ATOM 19684 N N . ASP A 1 34 ? -11.449 -3.401 -2.428 1.00 0.00 450 ASP A N 18
ATOM 19685 C CA . ASP A 1 34 ? -11.936 -4.425 -3.398 1.00 0.00 450 ASP A CA 18
ATOM 19686 C C . ASP A 1 34 ? -12.029 -3.807 -4.789 1.00 0.00 450 ASP A C 18
ATOM 19687 O O . ASP A 1 34 ? -11.777 -4.452 -5.788 1.00 0.00 450 ASP A O 18
ATOM 19696 N N . HIS A 1 35 ? -12.407 -2.564 -4.853 1.00 0.00 451 HIS A N 18
ATOM 19697 C CA . HIS A 1 35 ? -12.546 -1.879 -6.169 1.00 0.00 451 HIS A CA 18
ATOM 19698 C C . HIS A 1 35 ? -11.181 -1.366 -6.629 1.00 0.00 451 HIS A C 18
ATOM 19699 O O . HIS A 1 35 ? -11.087 -0.483 -7.458 1.00 0.00 451 HIS A O 18
ATOM 19713 N N . CYS A 1 36 ? -10.123 -1.918 -6.102 1.00 0.00 452 CYS A N 18
ATOM 19714 C CA . CYS A 1 36 ? -8.761 -1.467 -6.509 1.00 0.00 452 CYS A CA 18
ATOM 19715 C C . CYS A 1 36 ? -8.413 -2.071 -7.866 1.00 0.00 452 CYS A C 18
ATOM 19716 O O . CYS A 1 36 ? -8.375 -3.272 -8.040 1.00 0.00 452 CYS A O 18
ATOM 19724 N N . ILE A 1 37 ? -8.152 -1.230 -8.828 1.00 0.00 453 ILE A N 18
ATOM 19725 C CA . ILE A 1 37 ? -7.794 -1.706 -10.197 1.00 0.00 453 ILE A CA 18
ATOM 19726 C C . ILE A 1 37 ? -6.283 -1.586 -10.385 1.00 0.00 453 ILE A C 18
ATOM 19727 O O . ILE A 1 37 ? -5.738 -1.996 -11.390 1.00 0.00 453 ILE A O 18
ATOM 19743 N N . GLY A 1 38 ? -5.608 -1.025 -9.420 1.00 0.00 454 GLY A N 18
ATOM 19744 C CA . GLY A 1 38 ? -4.130 -0.870 -9.530 1.00 0.00 454 GLY A CA 18
ATOM 19745 C C . GLY A 1 38 ? -3.578 -0.245 -8.249 1.00 0.00 454 GLY A C 18
ATOM 19746 O O . GLY A 1 38 ? -4.310 0.082 -7.333 1.00 0.00 454 GLY A O 18
ATOM 19750 N N . ALA A 1 39 ? -2.287 -0.078 -8.183 1.00 0.00 455 ALA A N 18
ATOM 19751 C CA . ALA A 1 39 ? -1.655 0.523 -6.969 1.00 0.00 455 ALA A CA 18
ATOM 19752 C C . ALA A 1 39 ? -0.513 1.443 -7.379 1.00 0.00 455 ALA A C 18
ATOM 19753 O O . ALA A 1 39 ? 0.154 1.227 -8.373 1.00 0.00 455 ALA A O 18
ATOM 19760 N N . LYS A 1 40 ? -0.292 2.477 -6.610 1.00 0.00 456 LYS A N 18
ATOM 19761 C CA . LYS A 1 40 ? 0.800 3.445 -6.923 1.00 0.00 456 LYS A CA 18
ATOM 19762 C C . LYS A 1 40 ? 1.662 3.665 -5.685 1.00 0.00 456 LYS A C 18
ATOM 19763 O O . LYS A 1 40 ? 1.193 4.091 -4.650 1.00 0.00 456 LYS A O 18
ATOM 19782 N N . VAL A 1 41 ? 2.930 3.381 -5.806 1.00 0.00 457 VAL A N 18
ATOM 19783 C CA . VAL A 1 41 ? 3.879 3.561 -4.666 1.00 0.00 457 VAL A CA 18
ATOM 19784 C C . VAL A 1 41 ? 4.987 4.534 -5.072 1.00 0.00 457 VAL A C 18
ATOM 19785 O O . VAL A 1 41 ? 5.581 4.424 -6.128 1.00 0.00 457 VAL A O 18
ATOM 19798 N N . ASN A 1 42 ? 5.260 5.484 -4.221 1.00 0.00 458 ASN A N 18
ATOM 19799 C CA . ASN A 1 42 ? 6.322 6.494 -4.497 1.00 0.00 458 ASN A CA 18
ATOM 19800 C C . ASN A 1 42 ? 6.052 7.173 -5.839 1.00 0.00 458 ASN A C 18
ATOM 19801 O O . ASN A 1 42 ? 6.945 7.376 -6.643 1.00 0.00 458 ASN A O 18
ATOM 19812 N N . HIS A 1 43 ? 4.814 7.527 -6.074 1.00 0.00 459 HIS A N 18
ATOM 19813 C CA . HIS A 1 43 ? 4.427 8.204 -7.344 1.00 0.00 459 HIS A CA 18
ATOM 19814 C C . HIS A 1 43 ? 4.828 7.339 -8.533 1.00 0.00 459 HIS A C 18
ATOM 19815 O O . HIS A 1 43 ? 4.853 7.792 -9.660 1.00 0.00 459 HIS A O 18
ATOM 19829 N N . LYS A 1 44 ? 5.132 6.090 -8.285 1.00 0.00 460 LYS A N 18
ATOM 19830 C CA . LYS A 1 44 ? 5.527 5.162 -9.391 1.00 0.00 460 LYS A CA 18
ATOM 19831 C C . LYS A 1 44 ? 4.528 4.012 -9.483 1.00 0.00 460 LYS A C 18
ATOM 19832 O O . LYS A 1 44 ? 4.135 3.423 -8.494 1.00 0.00 460 LYS A O 18
ATOM 19851 N N . LEU A 1 45 ? 4.115 3.702 -10.678 1.00 0.00 461 LEU A N 18
ATOM 19852 C CA . LEU A 1 45 ? 3.132 2.606 -10.885 1.00 0.00 461 LEU A CA 18
ATOM 19853 C C . LEU A 1 45 ? 3.769 1.264 -10.554 1.00 0.00 461 LEU A C 18
ATOM 19854 O O . LEU A 1 45 ? 4.875 0.964 -10.962 1.00 0.00 461 LEU A O 18
ATOM 19870 N N . VAL A 1 46 ? 3.063 0.447 -9.821 1.00 0.00 462 VAL A N 18
ATOM 19871 C CA . VAL A 1 46 ? 3.596 -0.895 -9.454 1.00 0.00 462 VAL A CA 18
ATOM 19872 C C . VAL A 1 46 ? 2.447 -1.909 -9.385 1.00 0.00 462 VAL A C 18
ATOM 19873 O O . VAL A 1 46 ? 1.323 -1.561 -9.075 1.00 0.00 462 VAL A O 18
ATOM 19886 N N . PRO A 1 47 ? 2.730 -3.160 -9.668 1.00 0.00 463 PRO A N 18
ATOM 19887 C CA . PRO A 1 47 ? 1.707 -4.245 -9.625 1.00 0.00 463 PRO A CA 18
ATOM 19888 C C . PRO A 1 47 ? 1.194 -4.522 -8.209 1.00 0.00 463 PRO A C 18
ATOM 19889 O O . PRO A 1 47 ? 1.790 -4.129 -7.226 1.00 0.00 463 PRO A O 18
ATOM 19900 N N . LEU A 1 48 ? 0.082 -5.194 -8.117 1.00 0.00 464 LEU A N 18
ATOM 19901 C CA . LEU A 1 48 ? -0.515 -5.516 -6.790 1.00 0.00 464 LEU A CA 18
ATOM 19902 C C . LEU A 1 48 ? 0.442 -6.411 -5.997 1.00 0.00 464 LEU A C 18
ATOM 19903 O O . LEU A 1 48 ? 0.595 -6.263 -4.800 1.00 0.00 464 LEU A O 18
ATOM 19919 N N . SER A 1 49 ? 1.064 -7.348 -6.655 1.00 0.00 465 SER A N 18
ATOM 19920 C CA . SER A 1 49 ? 1.998 -8.274 -5.953 1.00 0.00 465 SER A CA 18
ATOM 19921 C C . SER A 1 49 ? 3.310 -7.549 -5.649 1.00 0.00 465 SER A C 18
ATOM 19922 O O . SER A 1 49 ? 4.274 -8.144 -5.207 1.00 0.00 465 SER A O 18
ATOM 19930 N N . TYR A 1 50 ? 3.346 -6.267 -5.879 1.00 0.00 466 TYR A N 18
ATOM 19931 C CA . TYR A 1 50 ? 4.585 -5.480 -5.610 1.00 0.00 466 TYR A CA 18
ATOM 19932 C C . TYR A 1 50 ? 4.838 -5.417 -4.103 1.00 0.00 466 TYR A C 18
ATOM 19933 O O . TYR A 1 50 ? 3.945 -5.173 -3.316 1.00 0.00 466 TYR A O 18
ATOM 19951 N N . VAL A 1 51 ? 6.059 -5.646 -3.705 1.00 0.00 467 VAL A N 18
ATOM 19952 C CA . VAL A 1 51 ? 6.408 -5.621 -2.255 1.00 0.00 467 VAL A CA 18
ATOM 19953 C C . VAL A 1 51 ? 6.561 -4.176 -1.781 1.00 0.00 467 VAL A C 18
ATOM 19954 O O . VAL A 1 51 ? 7.246 -3.374 -2.384 1.00 0.00 467 VAL A O 18
ATOM 19967 N N . LEU A 1 52 ? 5.912 -3.852 -0.699 1.00 0.00 468 LEU A N 18
ATOM 19968 C CA . LEU A 1 52 ? 5.974 -2.467 -0.148 1.00 0.00 468 LEU A CA 18
ATOM 19969 C C . LEU A 1 52 ? 7.307 -2.238 0.554 1.00 0.00 468 LEU A C 18
ATOM 19970 O O . LEU A 1 52 ? 7.855 -3.121 1.180 1.00 0.00 468 LEU A O 18
ATOM 19986 N N . ASN A 1 53 ? 7.825 -1.041 0.448 1.00 0.00 469 ASN A N 18
ATOM 19987 C CA . ASN A 1 53 ? 9.132 -0.702 1.096 1.00 0.00 469 ASN A CA 18
ATOM 19988 C C . ASN A 1 53 ? 8.923 0.353 2.179 1.00 0.00 469 ASN A C 18
ATOM 19989 O O . ASN A 1 53 ? 8.087 1.228 2.070 1.00 0.00 469 ASN A O 18
ATOM 20000 N N . SER A 1 54 ? 9.691 0.260 3.226 1.00 0.00 470 SER A N 18
ATOM 20001 C CA . SER A 1 54 ? 9.577 1.227 4.353 1.00 0.00 470 SER A CA 18
ATOM 20002 C C . SER A 1 54 ? 9.988 2.625 3.900 1.00 0.00 470 SER A C 18
ATOM 20003 O O . SER A 1 54 ? 10.939 2.807 3.167 1.00 0.00 470 SER A O 18
ATOM 20011 N N . GLY A 1 55 ? 9.270 3.614 4.354 1.00 0.00 471 GLY A N 18
ATOM 20012 C CA . GLY A 1 55 ? 9.584 5.026 3.992 1.00 0.00 471 GLY A CA 18
ATOM 20013 C C . GLY A 1 55 ? 8.780 5.428 2.756 1.00 0.00 471 GLY A C 18
ATOM 20014 O O . GLY A 1 55 ? 8.397 6.569 2.598 1.00 0.00 471 GLY A O 18
ATOM 20018 N N . ASP A 1 56 ? 8.535 4.494 1.876 1.00 0.00 472 ASP A N 18
ATOM 20019 C CA . ASP A 1 56 ? 7.772 4.804 0.630 1.00 0.00 472 ASP A CA 18
ATOM 20020 C C . ASP A 1 56 ? 6.286 4.975 0.930 1.00 0.00 472 ASP A C 18
ATOM 20021 O O . ASP A 1 56 ? 5.724 4.312 1.779 1.00 0.00 472 ASP A O 18
ATOM 20030 N N . GLN A 1 57 ? 5.652 5.862 0.216 1.00 0.00 473 GLN A N 18
ATOM 20031 C CA . GLN A 1 57 ? 4.198 6.111 0.415 1.00 0.00 473 GLN A CA 18
ATOM 20032 C C . GLN A 1 57 ? 3.399 5.134 -0.439 1.00 0.00 473 GLN A C 18
ATOM 20033 O O . GLN A 1 57 ? 3.795 4.772 -1.527 1.00 0.00 473 GLN A O 18
ATOM 20047 N N . VAL A 1 58 ? 2.275 4.702 0.066 1.00 0.00 474 VAL A N 18
ATOM 20048 C CA . VAL A 1 58 ? 1.420 3.729 -0.680 1.00 0.00 474 VAL A CA 18
ATOM 20049 C C . VAL A 1 58 ? 0.058 4.343 -0.969 1.00 0.00 474 VAL A C 18
ATOM 20050 O O . VAL A 1 58 ? -0.588 4.907 -0.109 1.00 0.00 474 VAL A O 18
ATOM 20063 N N . GLU A 1 59 ? -0.378 4.219 -2.190 1.00 0.00 475 GLU A N 18
ATOM 20064 C CA . GLU A 1 59 ? -1.702 4.770 -2.594 1.00 0.00 475 GLU A CA 18
ATOM 20065 C C . GLU A 1 59 ? -2.439 3.739 -3.448 1.00 0.00 475 GLU A C 18
ATOM 20066 O O . GLU A 1 59 ? -1.852 3.052 -4.259 1.00 0.00 475 GLU A O 18
ATOM 20078 N N . VAL A 1 60 ? -3.729 3.636 -3.260 1.00 0.00 476 VAL A N 18
ATOM 20079 C CA . VAL A 1 60 ? -4.550 2.655 -4.039 1.00 0.00 476 VAL A CA 18
ATOM 20080 C C . VAL A 1 60 ? -5.449 3.393 -5.023 1.00 0.00 476 VAL A C 18
ATOM 20081 O O . VAL A 1 60 ? -6.125 4.343 -4.685 1.00 0.00 476 VAL A O 18
ATOM 20094 N N . LEU A 1 61 ? -5.450 2.949 -6.251 1.00 0.00 477 LEU A N 18
ATOM 20095 C CA . LEU A 1 61 ? -6.287 3.596 -7.305 1.00 0.00 477 LEU A CA 18
ATOM 20096 C C . LEU A 1 61 ? -7.569 2.797 -7.504 1.00 0.00 477 LEU A C 18
ATOM 20097 O O . LEU A 1 61 ? -7.548 1.593 -7.657 1.00 0.00 477 LEU A O 18
ATOM 20113 N N . SER A 1 62 ? -8.685 3.473 -7.507 1.00 0.00 478 SER A N 18
ATOM 20114 C CA . SER A 1 62 ? -9.997 2.785 -7.703 1.00 0.00 478 SER A CA 18
ATOM 20115 C C . SER A 1 62 ? -10.828 3.554 -8.728 1.00 0.00 478 SER A C 18
ATOM 20116 O O . SER A 1 62 ? -10.975 4.758 -8.655 1.00 0.00 478 SER A O 18
ATOM 20124 N N . SER A 1 63 ? -11.373 2.851 -9.680 1.00 0.00 479 SER A N 18
ATOM 20125 C CA . SER A 1 63 ? -12.209 3.499 -10.733 1.00 0.00 479 SER A CA 18
ATOM 20126 C C . SER A 1 63 ? -13.680 3.424 -10.320 1.00 0.00 479 SER A C 18
ATOM 20127 O O . SER A 1 63 ? -14.556 3.891 -11.024 1.00 0.00 479 SER A O 18
ATOM 20135 N N . LYS A 1 64 ? -13.947 2.834 -9.184 1.00 0.00 480 LYS A N 18
ATOM 20136 C CA . LYS A 1 64 ? -15.351 2.711 -8.692 1.00 0.00 480 LYS A CA 18
ATOM 20137 C C . LYS A 1 64 ? -16.205 2.004 -9.745 1.00 0.00 480 LYS A C 18
ATOM 20138 O O . LYS A 1 64 ? -17.314 2.407 -10.041 1.00 0.00 480 LYS A O 18
ATOM 20157 N N . SER A 1 65 ? -15.686 0.947 -10.305 1.00 0.00 481 SER A N 18
ATOM 20158 C CA . SER A 1 65 ? -16.434 0.185 -11.346 1.00 0.00 481 SER A CA 18
ATOM 20159 C C . SER A 1 65 ? -17.760 -0.323 -10.785 1.00 0.00 481 SER A C 18
ATOM 20160 O O . SER A 1 65 ? -18.351 0.272 -9.904 1.00 0.00 481 SER A O 18
ATOM 20168 N N . LEU A 1 66 ? -18.229 -1.418 -11.310 1.00 0.00 482 LEU A N 18
ATOM 20169 C CA . LEU A 1 66 ? -19.521 -2.001 -10.855 1.00 0.00 482 LEU A CA 18
ATOM 20170 C C . LEU A 1 66 ? -20.579 -0.904 -10.799 1.00 0.00 482 LEU A C 18
ATOM 20171 O O . LEU A 1 66 ? -20.842 -0.316 -9.768 1.00 0.00 482 LEU A O 18
ATOM 20187 N N . GLU A 1 67 ? -21.180 -0.640 -11.916 1.00 0.00 483 GLU A N 18
ATOM 20188 C CA . GLU A 1 67 ? -22.229 0.419 -11.998 1.00 0.00 483 GLU A CA 18
ATOM 20189 C C . GLU A 1 67 ? -23.575 -0.128 -11.528 1.00 0.00 483 GLU A C 18
ATOM 20190 O O . GLU A 1 67 ? -23.966 -1.229 -11.854 1.00 0.00 483 GLU A O 18
ATOM 20202 N N . HIS A 1 68 ? -24.283 0.654 -10.759 1.00 0.00 484 HIS A N 18
ATOM 20203 C CA . HIS A 1 68 ? -25.610 0.215 -10.238 1.00 0.00 484 HIS A CA 18
ATOM 20204 C C . HIS A 1 68 ? -26.714 0.581 -11.224 1.00 0.00 484 HIS A C 18
ATOM 20205 O O . HIS A 1 68 ? -26.599 1.520 -11.986 1.00 0.00 484 HIS A O 18
ATOM 20219 N N . HIS A 1 69 ? -27.780 -0.174 -11.196 1.00 0.00 485 HIS A N 18
ATOM 20220 C CA . HIS A 1 69 ? -28.935 0.068 -12.107 1.00 0.00 485 HIS A CA 18
ATOM 20221 C C . HIS A 1 69 ? -28.529 -0.271 -13.540 1.00 0.00 485 HIS A C 18
ATOM 20222 O O . HIS A 1 69 ? -29.228 -0.973 -14.245 1.00 0.00 485 HIS A O 18
ATOM 20236 N N . HIS A 1 70 ? -27.400 0.232 -13.966 1.00 0.00 486 HIS A N 18
ATOM 20237 C CA . HIS A 1 70 ? -26.908 -0.028 -15.351 1.00 0.00 486 HIS A CA 18
ATOM 20238 C C . HIS A 1 70 ? -28.080 0.025 -16.335 1.00 0.00 486 HIS A C 18
ATOM 20239 O O . HIS A 1 70 ? -28.176 -0.761 -17.257 1.00 0.00 486 HIS A O 18
ATOM 20253 N N . HIS A 1 71 ? -28.964 0.965 -16.129 1.00 0.00 487 HIS A N 18
ATOM 20254 C CA . HIS A 1 71 ? -30.148 1.127 -17.021 1.00 0.00 487 HIS A CA 18
ATOM 20255 C C . HIS A 1 71 ? -30.815 -0.221 -17.299 1.00 0.00 487 HIS A C 18
ATOM 20256 O O . HIS A 1 71 ? -30.431 -1.242 -16.763 1.00 0.00 487 HIS A O 18
ATOM 20270 N N . HIS A 1 72 ? -31.832 -0.221 -18.122 1.00 0.00 488 HIS A N 18
ATOM 20271 C CA . HIS A 1 72 ? -32.559 -1.487 -18.439 1.00 0.00 488 HIS A CA 18
ATOM 20272 C C . HIS A 1 72 ? -31.633 -2.418 -19.227 1.00 0.00 488 HIS A C 18
ATOM 20273 O O . HIS A 1 72 ? -31.611 -3.615 -19.009 1.00 0.00 488 HIS A O 18
ATOM 20287 N N . HIS A 1 73 ? -30.869 -1.873 -20.135 1.00 0.00 489 HIS A N 18
ATOM 20288 C CA . HIS A 1 73 ? -29.930 -2.708 -20.943 1.00 0.00 489 HIS A CA 18
ATOM 20289 C C . HIS A 1 73 ? -28.865 -1.806 -21.579 1.00 0.00 489 HIS A C 18
ATOM 20290 O O . HIS A 1 73 ? -29.092 -0.609 -21.649 1.00 0.00 489 HIS A O 18
ATOM 20305 N N . MET A 1 1 ? 10.244 -8.056 11.814 1.00 0.00 417 MET A N 19
ATOM 20306 C CA . MET A 1 1 ? 10.622 -6.782 11.143 1.00 0.00 417 MET A CA 19
ATOM 20307 C C . MET A 1 1 ? 9.439 -6.282 10.309 1.00 0.00 417 MET A C 19
ATOM 20308 O O . MET A 1 1 ? 9.307 -6.595 9.143 1.00 0.00 417 MET A O 19
ATOM 20322 N N . GLU A 1 2 ? 8.574 -5.510 10.911 1.00 0.00 418 GLU A N 19
ATOM 20323 C CA . GLU A 1 2 ? 7.387 -4.985 10.178 1.00 0.00 418 GLU A CA 19
ATOM 20324 C C . GLU A 1 2 ? 7.802 -3.839 9.259 1.00 0.00 418 GLU A C 19
ATOM 20325 O O . GLU A 1 2 ? 8.867 -3.272 9.399 1.00 0.00 418 GLU A O 19
ATOM 20337 N N . VAL A 1 3 ? 6.957 -3.492 8.319 1.00 0.00 419 VAL A N 19
ATOM 20338 C CA . VAL A 1 3 ? 7.271 -2.374 7.375 1.00 0.00 419 VAL A CA 19
ATOM 20339 C C . VAL A 1 3 ? 6.277 -1.239 7.599 1.00 0.00 419 VAL A C 19
ATOM 20340 O O . VAL A 1 3 ? 5.080 -1.446 7.661 1.00 0.00 419 VAL A O 19
ATOM 20353 N N . MET A 1 4 ? 6.769 -0.040 7.740 1.00 0.00 420 MET A N 19
ATOM 20354 C CA . MET A 1 4 ? 5.873 1.126 7.981 1.00 0.00 420 MET A CA 19
ATOM 20355 C C . MET A 1 4 ? 5.568 1.821 6.657 1.00 0.00 420 MET A C 19
ATOM 20356 O O . MET A 1 4 ? 6.448 2.072 5.859 1.00 0.00 420 MET A O 19
ATOM 20370 N N . VAL A 1 5 ? 4.320 2.136 6.423 1.00 0.00 421 VAL A N 19
ATOM 20371 C CA . VAL A 1 5 ? 3.924 2.824 5.157 1.00 0.00 421 VAL A CA 19
ATOM 20372 C C . VAL A 1 5 ? 3.030 4.010 5.498 1.00 0.00 421 VAL A C 19
ATOM 20373 O O . VAL A 1 5 ? 2.514 4.110 6.598 1.00 0.00 421 VAL A O 19
ATOM 20386 N N . PHE A 1 6 ? 2.855 4.917 4.571 1.00 0.00 422 PHE A N 19
ATOM 20387 C CA . PHE A 1 6 ? 2.008 6.120 4.832 1.00 0.00 422 PHE A CA 19
ATOM 20388 C C . PHE A 1 6 ? 0.900 6.201 3.790 1.00 0.00 422 PHE A C 19
ATOM 20389 O O . PHE A 1 6 ? 1.100 5.921 2.624 1.00 0.00 422 PHE A O 19
ATOM 20406 N N . THR A 1 7 ? -0.274 6.578 4.213 1.00 0.00 423 THR A N 19
ATOM 20407 C CA . THR A 1 7 ? -1.430 6.682 3.275 1.00 0.00 423 THR A CA 19
ATOM 20408 C C . THR A 1 7 ? -1.619 8.158 2.889 1.00 0.00 423 THR A C 19
ATOM 20409 O O . THR A 1 7 ? -0.936 9.023 3.402 1.00 0.00 423 THR A O 19
ATOM 20420 N N . PRO A 1 8 ? -2.539 8.452 2.000 1.00 0.00 424 PRO A N 19
ATOM 20421 C CA . PRO A 1 8 ? -2.813 9.858 1.565 1.00 0.00 424 PRO A CA 19
ATOM 20422 C C . PRO A 1 8 ? -3.204 10.749 2.751 1.00 0.00 424 PRO A C 19
ATOM 20423 O O . PRO A 1 8 ? -2.957 11.939 2.762 1.00 0.00 424 PRO A O 19
ATOM 20434 N N . LYS A 1 9 ? -3.818 10.173 3.747 1.00 0.00 425 LYS A N 19
ATOM 20435 C CA . LYS A 1 9 ? -4.238 10.966 4.933 1.00 0.00 425 LYS A CA 19
ATOM 20436 C C . LYS A 1 9 ? -3.038 11.152 5.865 1.00 0.00 425 LYS A C 19
ATOM 20437 O O . LYS A 1 9 ? -3.117 11.829 6.871 1.00 0.00 425 LYS A O 19
ATOM 20456 N N . GLY A 1 10 ? -1.926 10.550 5.537 1.00 0.00 426 GLY A N 19
ATOM 20457 C CA . GLY A 1 10 ? -0.717 10.684 6.398 1.00 0.00 426 GLY A CA 19
ATOM 20458 C C . GLY A 1 10 ? -0.812 9.703 7.568 1.00 0.00 426 GLY A C 19
ATOM 20459 O O . GLY A 1 10 ? -0.028 9.748 8.494 1.00 0.00 426 GLY A O 19
ATOM 20463 N N . GLU A 1 11 ? -1.772 8.822 7.534 1.00 0.00 427 GLU A N 19
ATOM 20464 C CA . GLU A 1 11 ? -1.929 7.843 8.646 1.00 0.00 427 GLU A CA 19
ATOM 20465 C C . GLU A 1 11 ? -0.784 6.833 8.632 1.00 0.00 427 GLU A C 19
ATOM 20466 O O . GLU A 1 11 ? -0.211 6.538 7.602 1.00 0.00 427 GLU A O 19
ATOM 20478 N N . ILE A 1 12 ? -0.447 6.299 9.778 1.00 0.00 428 ILE A N 19
ATOM 20479 C CA . ILE A 1 12 ? 0.662 5.302 9.858 1.00 0.00 428 ILE A CA 19
ATOM 20480 C C . ILE A 1 12 ? 0.078 3.894 9.935 1.00 0.00 428 ILE A C 19
ATOM 20481 O O . ILE A 1 12 ? -0.696 3.584 10.818 1.00 0.00 428 ILE A O 19
ATOM 20497 N N . LYS A 1 13 ? 0.444 3.040 9.013 1.00 0.00 429 LYS A N 19
ATOM 20498 C CA . LYS A 1 13 ? -0.085 1.641 9.018 1.00 0.00 429 LYS A CA 19
ATOM 20499 C C . LYS A 1 13 ? 1.086 0.667 8.940 1.00 0.00 429 LYS A C 19
ATOM 20500 O O . LYS A 1 13 ? 1.970 0.808 8.118 1.00 0.00 429 LYS A O 19
ATOM 20519 N N . ARG A 1 14 ? 1.098 -0.319 9.798 1.00 0.00 430 ARG A N 19
ATOM 20520 C CA . ARG A 1 14 ? 2.207 -1.319 9.799 1.00 0.00 430 ARG A CA 19
ATOM 20521 C C . ARG A 1 14 ? 1.692 -2.643 9.259 1.00 0.00 430 ARG A C 19
ATOM 20522 O O . ARG A 1 14 ? 0.627 -3.098 9.629 1.00 0.00 430 ARG A O 19
ATOM 20543 N N . LEU A 1 15 ? 2.440 -3.267 8.384 1.00 0.00 431 LEU A N 19
ATOM 20544 C CA . LEU A 1 15 ? 2.006 -4.575 7.805 1.00 0.00 431 LEU A CA 19
ATOM 20545 C C . LEU A 1 15 ? 3.114 -5.616 8.011 1.00 0.00 431 LEU A C 19
ATOM 20546 O O . LEU A 1 15 ? 4.266 -5.264 8.175 1.00 0.00 431 LEU A O 19
ATOM 20562 N N . PRO A 1 16 ? 2.785 -6.894 7.996 1.00 0.00 432 PRO A N 19
ATOM 20563 C CA . PRO A 1 16 ? 3.799 -7.980 8.177 1.00 0.00 432 PRO A CA 19
ATOM 20564 C C . PRO A 1 16 ? 4.888 -7.944 7.094 1.00 0.00 432 PRO A C 19
ATOM 20565 O O . PRO A 1 16 ? 4.660 -7.521 5.979 1.00 0.00 432 PRO A O 19
ATOM 20576 N N . GLN A 1 17 ? 6.072 -8.379 7.426 1.00 0.00 433 GLN A N 19
ATOM 20577 C CA . GLN A 1 17 ? 7.187 -8.364 6.438 1.00 0.00 433 GLN A CA 19
ATOM 20578 C C . GLN A 1 17 ? 6.780 -9.102 5.159 1.00 0.00 433 GLN A C 19
ATOM 20579 O O . GLN A 1 17 ? 6.178 -10.158 5.198 1.00 0.00 433 GLN A O 19
ATOM 20593 N N . GLY A 1 18 ? 7.115 -8.547 4.024 1.00 0.00 434 GLY A N 19
ATOM 20594 C CA . GLY A 1 18 ? 6.764 -9.195 2.727 1.00 0.00 434 GLY A CA 19
ATOM 20595 C C . GLY A 1 18 ? 5.335 -8.816 2.338 1.00 0.00 434 GLY A C 19
ATOM 20596 O O . GLY A 1 18 ? 4.742 -9.408 1.458 1.00 0.00 434 GLY A O 19
ATOM 20600 N N . ALA A 1 19 ? 4.776 -7.836 2.993 1.00 0.00 435 ALA A N 19
ATOM 20601 C CA . ALA A 1 19 ? 3.381 -7.417 2.675 1.00 0.00 435 ALA A CA 19
ATOM 20602 C C . ALA A 1 19 ? 3.316 -6.841 1.259 1.00 0.00 435 ALA A C 19
ATOM 20603 O O . ALA A 1 19 ? 4.313 -6.432 0.697 1.00 0.00 435 ALA A O 19
ATOM 20610 N N . THR A 1 20 ? 2.140 -6.815 0.678 1.00 0.00 436 THR A N 19
ATOM 20611 C CA . THR A 1 20 ? 1.976 -6.279 -0.710 1.00 0.00 436 THR A CA 19
ATOM 20612 C C . THR A 1 20 ? 0.885 -5.209 -0.732 1.00 0.00 436 THR A C 19
ATOM 20613 O O . THR A 1 20 ? 0.187 -4.989 0.238 1.00 0.00 436 THR A O 19
ATOM 20624 N N . ALA A 1 21 ? 0.745 -4.541 -1.840 1.00 0.00 437 ALA A N 19
ATOM 20625 C CA . ALA A 1 21 ? -0.284 -3.475 -1.961 1.00 0.00 437 ALA A CA 19
ATOM 20626 C C . ALA A 1 21 ? -1.672 -4.053 -1.670 1.00 0.00 437 ALA A C 19
ATOM 20627 O O . ALA A 1 21 ? -2.569 -3.353 -1.245 1.00 0.00 437 ALA A O 19
ATOM 20634 N N . LEU A 1 22 ? -1.864 -5.318 -1.914 1.00 0.00 438 LEU A N 19
ATOM 20635 C CA . LEU A 1 22 ? -3.201 -5.922 -1.667 1.00 0.00 438 LEU A CA 19
ATOM 20636 C C . LEU A 1 22 ? -3.536 -5.823 -0.175 1.00 0.00 438 LEU A C 19
ATOM 20637 O O . LEU A 1 22 ? -4.620 -5.432 0.208 1.00 0.00 438 LEU A O 19
ATOM 20653 N N . ASP A 1 23 ? -2.604 -6.173 0.666 1.00 0.00 439 ASP A N 19
ATOM 20654 C CA . ASP A 1 23 ? -2.850 -6.104 2.133 1.00 0.00 439 ASP A CA 19
ATOM 20655 C C . ASP A 1 23 ? -3.065 -4.648 2.545 1.00 0.00 439 ASP A C 19
ATOM 20656 O O . ASP A 1 23 ? -3.898 -4.338 3.373 1.00 0.00 439 ASP A O 19
ATOM 20665 N N . PHE A 1 24 ? -2.314 -3.752 1.968 1.00 0.00 440 PHE A N 19
ATOM 20666 C CA . PHE A 1 24 ? -2.456 -2.311 2.311 1.00 0.00 440 PHE A CA 19
ATOM 20667 C C . PHE A 1 24 ? -3.871 -1.834 1.977 1.00 0.00 440 PHE A C 19
ATOM 20668 O O . PHE A 1 24 ? -4.506 -1.144 2.751 1.00 0.00 440 PHE A O 19
ATOM 20685 N N . ALA A 1 25 ? -4.369 -2.195 0.828 1.00 0.00 441 ALA A N 19
ATOM 20686 C CA . ALA A 1 25 ? -5.737 -1.764 0.437 1.00 0.00 441 ALA A CA 19
ATOM 20687 C C . ALA A 1 25 ? -6.760 -2.333 1.426 1.00 0.00 441 ALA A C 19
ATOM 20688 O O . ALA A 1 25 ? -7.709 -1.675 1.806 1.00 0.00 441 ALA A O 19
ATOM 20695 N N . TYR A 1 26 ? -6.567 -3.552 1.846 1.00 0.00 442 TYR A N 19
ATOM 20696 C CA . TYR A 1 26 ? -7.513 -4.178 2.813 1.00 0.00 442 TYR A CA 19
ATOM 20697 C C . TYR A 1 26 ? -7.409 -3.467 4.166 1.00 0.00 442 TYR A C 19
ATOM 20698 O O . TYR A 1 26 ? -8.388 -3.294 4.866 1.00 0.00 442 TYR A O 19
ATOM 20716 N N . SER A 1 27 ? -6.230 -3.061 4.538 1.00 0.00 443 SER A N 19
ATOM 20717 C CA . SER A 1 27 ? -6.054 -2.374 5.845 1.00 0.00 443 SER A CA 19
ATOM 20718 C C . SER A 1 27 ? -6.906 -1.104 5.881 1.00 0.00 443 SER A C 19
ATOM 20719 O O . SER A 1 27 ? -7.558 -0.809 6.863 1.00 0.00 443 SER A O 19
ATOM 20727 N N . LEU A 1 28 ? -6.904 -0.350 4.819 1.00 0.00 444 LEU A N 19
ATOM 20728 C CA . LEU A 1 28 ? -7.709 0.901 4.790 1.00 0.00 444 LEU A CA 19
ATOM 20729 C C . LEU A 1 28 ? -9.193 0.558 4.892 1.00 0.00 444 LEU A C 19
ATOM 20730 O O . LEU A 1 28 ? -9.812 0.749 5.920 1.00 0.00 444 LEU A O 19
ATOM 20746 N N . HIS A 1 29 ? -9.773 0.062 3.826 1.00 0.00 445 HIS A N 19
ATOM 20747 C CA . HIS A 1 29 ? -11.227 -0.289 3.842 1.00 0.00 445 HIS A CA 19
ATOM 20748 C C . HIS A 1 29 ? -11.436 -1.652 3.174 1.00 0.00 445 HIS A C 19
ATOM 20749 O O . HIS A 1 29 ? -10.503 -2.293 2.730 1.00 0.00 445 HIS A O 19
ATOM 20763 N N . SER A 1 30 ? -12.664 -2.092 3.108 1.00 0.00 446 SER A N 19
ATOM 20764 C CA . SER A 1 30 ? -12.978 -3.407 2.474 1.00 0.00 446 SER A CA 19
ATOM 20765 C C . SER A 1 30 ? -13.564 -3.171 1.080 1.00 0.00 446 SER A C 19
ATOM 20766 O O . SER A 1 30 ? -13.067 -3.675 0.092 1.00 0.00 446 SER A O 19
ATOM 20774 N N . ASP A 1 31 ? -14.622 -2.410 0.996 1.00 0.00 447 ASP A N 19
ATOM 20775 C CA . ASP A 1 31 ? -15.248 -2.140 -0.327 1.00 0.00 447 ASP A CA 19
ATOM 20776 C C . ASP A 1 31 ? -14.302 -1.306 -1.193 1.00 0.00 447 ASP A C 19
ATOM 20777 O O . ASP A 1 31 ? -14.157 -1.540 -2.376 1.00 0.00 447 ASP A O 19
ATOM 20786 N N . LEU A 1 32 ? -13.663 -0.330 -0.612 1.00 0.00 448 LEU A N 19
ATOM 20787 C CA . LEU A 1 32 ? -12.734 0.526 -1.398 1.00 0.00 448 LEU A CA 19
ATOM 20788 C C . LEU A 1 32 ? -11.565 -0.332 -1.897 1.00 0.00 448 LEU A C 19
ATOM 20789 O O . LEU A 1 32 ? -11.158 -0.249 -3.038 1.00 0.00 448 LEU A O 19
ATOM 20805 N N . GLY A 1 33 ? -11.026 -1.156 -1.040 1.00 0.00 449 GLY A N 19
ATOM 20806 C CA . GLY A 1 33 ? -9.885 -2.020 -1.449 1.00 0.00 449 GLY A CA 19
ATOM 20807 C C . GLY A 1 33 ? -10.351 -3.022 -2.503 1.00 0.00 449 GLY A C 19
ATOM 20808 O O . GLY A 1 33 ? -9.634 -3.340 -3.431 1.00 0.00 449 GLY A O 19
ATOM 20812 N N . ASP A 1 34 ? -11.548 -3.521 -2.369 1.00 0.00 450 ASP A N 19
ATOM 20813 C CA . ASP A 1 34 ? -12.065 -4.501 -3.364 1.00 0.00 450 ASP A CA 19
ATOM 20814 C C . ASP A 1 34 ? -12.343 -3.779 -4.682 1.00 0.00 450 ASP A C 19
ATOM 20815 O O . ASP A 1 34 ? -12.574 -4.395 -5.704 1.00 0.00 450 ASP A O 19
ATOM 20824 N N . HIS A 1 35 ? -12.318 -2.472 -4.664 1.00 0.00 451 HIS A N 19
ATOM 20825 C CA . HIS A 1 35 ? -12.573 -1.681 -5.906 1.00 0.00 451 HIS A CA 19
ATOM 20826 C C . HIS A 1 35 ? -11.241 -1.136 -6.420 1.00 0.00 451 HIS A C 19
ATOM 20827 O O . HIS A 1 35 ? -11.193 -0.249 -7.249 1.00 0.00 451 HIS A O 19
ATOM 20841 N N . CYS A 1 36 ? -10.153 -1.664 -5.925 1.00 0.00 452 CYS A N 19
ATOM 20842 C CA . CYS A 1 36 ? -8.817 -1.182 -6.370 1.00 0.00 452 CYS A CA 19
ATOM 20843 C C . CYS A 1 36 ? -8.485 -1.772 -7.742 1.00 0.00 452 CYS A C 19
ATOM 20844 O O . CYS A 1 36 ? -8.470 -2.972 -7.928 1.00 0.00 452 CYS A O 19
ATOM 20852 N N . ILE A 1 37 ? -8.211 -0.927 -8.702 1.00 0.00 453 ILE A N 19
ATOM 20853 C CA . ILE A 1 37 ? -7.867 -1.411 -10.074 1.00 0.00 453 ILE A CA 19
ATOM 20854 C C . ILE A 1 37 ? -6.355 -1.316 -10.284 1.00 0.00 453 ILE A C 19
ATOM 20855 O O . ILE A 1 37 ? -5.834 -1.726 -11.301 1.00 0.00 453 ILE A O 19
ATOM 20871 N N . GLY A 1 38 ? -5.644 -0.777 -9.331 1.00 0.00 454 GLY A N 19
ATOM 20872 C CA . GLY A 1 38 ? -4.168 -0.659 -9.493 1.00 0.00 454 GLY A CA 19
ATOM 20873 C C . GLY A 1 38 ? -3.544 -0.129 -8.203 1.00 0.00 454 GLY A C 19
ATOM 20874 O O . GLY A 1 38 ? -4.230 0.192 -7.253 1.00 0.00 454 GLY A O 19
ATOM 20878 N N . ALA A 1 39 ? -2.240 -0.037 -8.164 1.00 0.00 455 ALA A N 19
ATOM 20879 C CA . ALA A 1 39 ? -1.544 0.470 -6.941 1.00 0.00 455 ALA A CA 19
ATOM 20880 C C . ALA A 1 39 ? -0.433 1.426 -7.361 1.00 0.00 455 ALA A C 19
ATOM 20881 O O . ALA A 1 39 ? 0.176 1.261 -8.398 1.00 0.00 455 ALA A O 19
ATOM 20888 N N . LYS A 1 40 ? -0.163 2.428 -6.561 1.00 0.00 456 LYS A N 19
ATOM 20889 C CA . LYS A 1 40 ? 0.916 3.404 -6.907 1.00 0.00 456 LYS A CA 19
ATOM 20890 C C . LYS A 1 40 ? 1.796 3.625 -5.678 1.00 0.00 456 LYS A C 19
ATOM 20891 O O . LYS A 1 40 ? 1.327 4.031 -4.634 1.00 0.00 456 LYS A O 19
ATOM 20910 N N . VAL A 1 41 ? 3.071 3.351 -5.801 1.00 0.00 457 VAL A N 19
ATOM 20911 C CA . VAL A 1 41 ? 4.010 3.529 -4.650 1.00 0.00 457 VAL A CA 19
ATOM 20912 C C . VAL A 1 41 ? 5.123 4.505 -5.043 1.00 0.00 457 VAL A C 19
ATOM 20913 O O . VAL A 1 41 ? 5.706 4.407 -6.105 1.00 0.00 457 VAL A O 19
ATOM 20926 N N . ASN A 1 42 ? 5.416 5.442 -4.185 1.00 0.00 458 ASN A N 19
ATOM 20927 C CA . ASN A 1 42 ? 6.487 6.433 -4.481 1.00 0.00 458 ASN A CA 19
ATOM 20928 C C . ASN A 1 42 ? 6.168 7.163 -5.789 1.00 0.00 458 ASN A C 19
ATOM 20929 O O . ASN A 1 42 ? 7.023 7.366 -6.627 1.00 0.00 458 ASN A O 19
ATOM 20940 N N . HIS A 1 43 ? 4.932 7.560 -5.955 1.00 0.00 459 HIS A N 19
ATOM 20941 C CA . HIS A 1 43 ? 4.521 8.287 -7.191 1.00 0.00 459 HIS A CA 19
ATOM 20942 C C . HIS A 1 43 ? 4.870 7.459 -8.425 1.00 0.00 459 HIS A C 19
ATOM 20943 O O . HIS A 1 43 ? 4.921 7.968 -9.528 1.00 0.00 459 HIS A O 19
ATOM 20957 N N . LYS A 1 44 ? 5.111 6.182 -8.248 1.00 0.00 460 LYS A N 19
ATOM 20958 C CA . LYS A 1 44 ? 5.462 5.300 -9.406 1.00 0.00 460 LYS A CA 19
ATOM 20959 C C . LYS A 1 44 ? 4.462 4.153 -9.508 1.00 0.00 460 LYS A C 19
ATOM 20960 O O . LYS A 1 44 ? 4.007 3.614 -8.518 1.00 0.00 460 LYS A O 19
ATOM 20979 N N . LEU A 1 45 ? 4.116 3.785 -10.706 1.00 0.00 461 LEU A N 19
ATOM 20980 C CA . LEU A 1 45 ? 3.140 2.681 -10.900 1.00 0.00 461 LEU A CA 19
ATOM 20981 C C . LEU A 1 45 ? 3.786 1.346 -10.535 1.00 0.00 461 LEU A C 19
ATOM 20982 O O . LEU A 1 45 ? 4.886 1.042 -10.949 1.00 0.00 461 LEU A O 19
ATOM 20998 N N . VAL A 1 46 ? 3.102 0.540 -9.764 1.00 0.00 462 VAL A N 19
ATOM 20999 C CA . VAL A 1 46 ? 3.660 -0.787 -9.372 1.00 0.00 462 VAL A CA 19
ATOM 21000 C C . VAL A 1 46 ? 2.520 -1.816 -9.321 1.00 0.00 462 VAL A C 19
ATOM 21001 O O . VAL A 1 46 ? 1.386 -1.471 -9.049 1.00 0.00 462 VAL A O 19
ATOM 21014 N N . PRO A 1 47 ? 2.808 -3.069 -9.587 1.00 0.00 463 PRO A N 19
ATOM 21015 C CA . PRO A 1 47 ? 1.778 -4.153 -9.569 1.00 0.00 463 PRO A CA 19
ATOM 21016 C C . PRO A 1 47 ? 1.235 -4.439 -8.163 1.00 0.00 463 PRO A C 19
ATOM 21017 O O . PRO A 1 47 ? 1.830 -4.082 -7.165 1.00 0.00 463 PRO A O 19
ATOM 21028 N N . LEU A 1 48 ? 0.106 -5.089 -8.093 1.00 0.00 464 LEU A N 19
ATOM 21029 C CA . LEU A 1 48 ? -0.501 -5.421 -6.774 1.00 0.00 464 LEU A CA 19
ATOM 21030 C C . LEU A 1 48 ? 0.437 -6.362 -6.015 1.00 0.00 464 LEU A C 19
ATOM 21031 O O . LEU A 1 48 ? 0.597 -6.265 -4.814 1.00 0.00 464 LEU A O 19
ATOM 21047 N N . SER A 1 49 ? 1.054 -7.276 -6.710 1.00 0.00 465 SER A N 19
ATOM 21048 C CA . SER A 1 49 ? 1.977 -8.231 -6.040 1.00 0.00 465 SER A CA 19
ATOM 21049 C C . SER A 1 49 ? 3.284 -7.509 -5.697 1.00 0.00 465 SER A C 19
ATOM 21050 O O . SER A 1 49 ? 4.253 -8.115 -5.286 1.00 0.00 465 SER A O 19
ATOM 21058 N N . TYR A 1 50 ? 3.310 -6.215 -5.864 1.00 0.00 466 TYR A N 19
ATOM 21059 C CA . TYR A 1 50 ? 4.544 -5.439 -5.552 1.00 0.00 466 TYR A CA 19
ATOM 21060 C C . TYR A 1 50 ? 4.807 -5.461 -4.044 1.00 0.00 466 TYR A C 19
ATOM 21061 O O . TYR A 1 50 ? 3.915 -5.261 -3.243 1.00 0.00 466 TYR A O 19
ATOM 21079 N N . VAL A 1 51 ? 6.028 -5.707 -3.653 1.00 0.00 467 VAL A N 19
ATOM 21080 C CA . VAL A 1 51 ? 6.358 -5.750 -2.200 1.00 0.00 467 VAL A CA 19
ATOM 21081 C C . VAL A 1 51 ? 6.498 -4.325 -1.656 1.00 0.00 467 VAL A C 19
ATOM 21082 O O . VAL A 1 51 ? 7.153 -3.483 -2.237 1.00 0.00 467 VAL A O 19
ATOM 21095 N N . LEU A 1 52 ? 5.868 -4.049 -0.547 1.00 0.00 468 LEU A N 19
ATOM 21096 C CA . LEU A 1 52 ? 5.933 -2.682 0.045 1.00 0.00 468 LEU A CA 19
ATOM 21097 C C . LEU A 1 52 ? 7.293 -2.444 0.704 1.00 0.00 468 LEU A C 19
ATOM 21098 O O . LEU A 1 52 ? 7.912 -3.350 1.223 1.00 0.00 468 LEU A O 19
ATOM 21114 N N . ASN A 1 53 ? 7.754 -1.214 0.685 1.00 0.00 469 ASN A N 19
ATOM 21115 C CA . ASN A 1 53 ? 9.073 -0.868 1.306 1.00 0.00 469 ASN A CA 19
ATOM 21116 C C . ASN A 1 53 ? 8.873 0.238 2.344 1.00 0.00 469 ASN A C 19
ATOM 21117 O O . ASN A 1 53 ? 8.037 1.107 2.194 1.00 0.00 469 ASN A O 19
ATOM 21128 N N . SER A 1 54 ? 9.629 0.194 3.404 1.00 0.00 470 SER A N 19
ATOM 21129 C CA . SER A 1 54 ? 9.495 1.215 4.482 1.00 0.00 470 SER A CA 19
ATOM 21130 C C . SER A 1 54 ? 9.916 2.603 3.987 1.00 0.00 470 SER A C 19
ATOM 21131 O O . SER A 1 54 ? 10.832 2.748 3.200 1.00 0.00 470 SER A O 19
ATOM 21139 N N . GLY A 1 55 ? 9.250 3.626 4.461 1.00 0.00 471 GLY A N 19
ATOM 21140 C CA . GLY A 1 55 ? 9.592 5.019 4.051 1.00 0.00 471 GLY A CA 19
ATOM 21141 C C . GLY A 1 55 ? 8.801 5.398 2.801 1.00 0.00 471 GLY A C 19
ATOM 21142 O O . GLY A 1 55 ? 8.477 6.548 2.582 1.00 0.00 471 GLY A O 19
ATOM 21146 N N . ASP A 1 56 ? 8.495 4.439 1.975 1.00 0.00 472 ASP A N 19
ATOM 21147 C CA . ASP A 1 56 ? 7.734 4.736 0.727 1.00 0.00 472 ASP A CA 19
ATOM 21148 C C . ASP A 1 56 ? 6.261 5.002 1.040 1.00 0.00 472 ASP A C 19
ATOM 21149 O O . ASP A 1 56 ? 5.719 4.519 2.013 1.00 0.00 472 ASP A O 19
ATOM 21158 N N . GLN A 1 57 ? 5.610 5.765 0.203 1.00 0.00 473 GLN A N 19
ATOM 21159 C CA . GLN A 1 57 ? 4.166 6.075 0.417 1.00 0.00 473 GLN A CA 19
ATOM 21160 C C . GLN A 1 57 ? 3.329 5.140 -0.452 1.00 0.00 473 GLN A C 19
ATOM 21161 O O . GLN A 1 57 ? 3.562 5.003 -1.635 1.00 0.00 473 GLN A O 19
ATOM 21175 N N . VAL A 1 58 ? 2.360 4.484 0.133 1.00 0.00 474 VAL A N 19
ATOM 21176 C CA . VAL A 1 58 ? 1.507 3.536 -0.643 1.00 0.00 474 VAL A CA 19
ATOM 21177 C C . VAL A 1 58 ? 0.137 4.160 -0.893 1.00 0.00 474 VAL A C 19
ATOM 21178 O O . VAL A 1 58 ? -0.499 4.669 0.008 1.00 0.00 474 VAL A O 19
ATOM 21191 N N . GLU A 1 59 ? -0.320 4.117 -2.116 1.00 0.00 475 GLU A N 19
ATOM 21192 C CA . GLU A 1 59 ? -1.654 4.696 -2.455 1.00 0.00 475 GLU A CA 19
ATOM 21193 C C . GLU A 1 59 ? -2.396 3.720 -3.366 1.00 0.00 475 GLU A C 19
ATOM 21194 O O . GLU A 1 59 ? -1.800 3.054 -4.189 1.00 0.00 475 GLU A O 19
ATOM 21206 N N . VAL A 1 60 ? -3.692 3.626 -3.217 1.00 0.00 476 VAL A N 19
ATOM 21207 C CA . VAL A 1 60 ? -4.496 2.685 -4.060 1.00 0.00 476 VAL A CA 19
ATOM 21208 C C . VAL A 1 60 ? -5.357 3.479 -5.041 1.00 0.00 476 VAL A C 19
ATOM 21209 O O . VAL A 1 60 ? -6.025 4.426 -4.678 1.00 0.00 476 VAL A O 19
ATOM 21222 N N . LEU A 1 61 ? -5.341 3.094 -6.290 1.00 0.00 477 LEU A N 19
ATOM 21223 C CA . LEU A 1 61 ? -6.149 3.815 -7.317 1.00 0.00 477 LEU A CA 19
ATOM 21224 C C . LEU A 1 61 ? -7.484 3.100 -7.498 1.00 0.00 477 LEU A C 19
ATOM 21225 O O . LEU A 1 61 ? -7.535 1.901 -7.686 1.00 0.00 477 LEU A O 19
ATOM 21241 N N . SER A 1 62 ? -8.569 3.832 -7.437 1.00 0.00 478 SER A N 19
ATOM 21242 C CA . SER A 1 62 ? -9.919 3.210 -7.599 1.00 0.00 478 SER A CA 19
ATOM 21243 C C . SER A 1 62 ? -10.756 4.050 -8.562 1.00 0.00 478 SER A C 19
ATOM 21244 O O . SER A 1 62 ? -10.916 5.243 -8.391 1.00 0.00 478 SER A O 19
ATOM 21252 N N . SER A 1 63 ? -11.294 3.430 -9.574 1.00 0.00 479 SER A N 19
ATOM 21253 C CA . SER A 1 63 ? -12.129 4.172 -10.558 1.00 0.00 479 SER A CA 19
ATOM 21254 C C . SER A 1 63 ? -13.407 4.671 -9.878 1.00 0.00 479 SER A C 19
ATOM 21255 O O . SER A 1 63 ? -13.922 5.724 -10.198 1.00 0.00 479 SER A O 19
ATOM 21263 N N . LYS A 1 64 ? -13.927 3.918 -8.948 1.00 0.00 480 LYS A N 19
ATOM 21264 C CA . LYS A 1 64 ? -15.177 4.341 -8.255 1.00 0.00 480 LYS A CA 19
ATOM 21265 C C . LYS A 1 64 ? -14.890 5.509 -7.309 1.00 0.00 480 LYS A C 19
ATOM 21266 O O . LYS A 1 64 ? -13.945 5.492 -6.546 1.00 0.00 480 LYS A O 19
ATOM 21285 N N . SER A 1 65 ? -15.715 6.519 -7.351 1.00 0.00 481 SER A N 19
ATOM 21286 C CA . SER A 1 65 ? -15.520 7.695 -6.455 1.00 0.00 481 SER A CA 19
ATOM 21287 C C . SER A 1 65 ? -16.838 8.453 -6.325 1.00 0.00 481 SER A C 19
ATOM 21288 O O . SER A 1 65 ? -17.166 8.974 -5.278 1.00 0.00 481 SER A O 19
ATOM 21296 N N . LEU A 1 66 ? -17.595 8.509 -7.386 1.00 0.00 482 LEU A N 19
ATOM 21297 C CA . LEU A 1 66 ? -18.909 9.221 -7.357 1.00 0.00 482 LEU A CA 19
ATOM 21298 C C . LEU A 1 66 ? -20.040 8.193 -7.382 1.00 0.00 482 LEU A C 19
ATOM 21299 O O . LEU A 1 66 ? -21.205 8.534 -7.387 1.00 0.00 482 LEU A O 19
ATOM 21315 N N . GLU A 1 67 ? -19.695 6.935 -7.394 1.00 0.00 483 GLU A N 19
ATOM 21316 C CA . GLU A 1 67 ? -20.730 5.861 -7.412 1.00 0.00 483 GLU A CA 19
ATOM 21317 C C . GLU A 1 67 ? -21.692 6.069 -8.585 1.00 0.00 483 GLU A C 19
ATOM 21318 O O . GLU A 1 67 ? -21.298 6.075 -9.734 1.00 0.00 483 GLU A O 19
ATOM 21330 N N . HIS A 1 68 ? -22.960 6.219 -8.299 1.00 0.00 484 HIS A N 19
ATOM 21331 C CA . HIS A 1 68 ? -23.963 6.404 -9.383 1.00 0.00 484 HIS A CA 19
ATOM 21332 C C . HIS A 1 68 ? -23.747 5.339 -10.462 1.00 0.00 484 HIS A C 19
ATOM 21333 O O . HIS A 1 68 ? -24.297 5.410 -11.542 1.00 0.00 484 HIS A O 19
ATOM 21347 N N . HIS A 1 69 ? -22.951 4.346 -10.168 1.00 0.00 485 HIS A N 19
ATOM 21348 C CA . HIS A 1 69 ? -22.695 3.265 -11.158 1.00 0.00 485 HIS A CA 19
ATOM 21349 C C . HIS A 1 69 ? -23.976 2.450 -11.368 1.00 0.00 485 HIS A C 19
ATOM 21350 O O . HIS A 1 69 ? -24.296 2.048 -12.470 1.00 0.00 485 HIS A O 19
ATOM 21364 N N . HIS A 1 70 ? -24.712 2.207 -10.315 1.00 0.00 486 HIS A N 19
ATOM 21365 C CA . HIS A 1 70 ? -25.974 1.419 -10.441 1.00 0.00 486 HIS A CA 19
ATOM 21366 C C . HIS A 1 70 ? -25.698 0.126 -11.209 1.00 0.00 486 HIS A C 19
ATOM 21367 O O . HIS A 1 70 ? -25.849 0.055 -12.412 1.00 0.00 486 HIS A O 19
ATOM 21381 N N . HIS A 1 71 ? -25.285 -0.898 -10.513 1.00 0.00 487 HIS A N 19
ATOM 21382 C CA . HIS A 1 71 ? -24.985 -2.194 -11.182 1.00 0.00 487 HIS A CA 19
ATOM 21383 C C . HIS A 1 71 ? -26.281 -2.881 -11.619 1.00 0.00 487 HIS A C 19
ATOM 21384 O O . HIS A 1 71 ? -27.318 -2.736 -11.003 1.00 0.00 487 HIS A O 19
ATOM 21398 N N . HIS A 1 72 ? -26.220 -3.639 -12.680 1.00 0.00 488 HIS A N 19
ATOM 21399 C CA . HIS A 1 72 ? -27.428 -4.354 -13.172 1.00 0.00 488 HIS A CA 19
ATOM 21400 C C . HIS A 1 72 ? -27.926 -5.316 -12.090 1.00 0.00 488 HIS A C 19
ATOM 21401 O O . HIS A 1 72 ? -29.110 -5.440 -11.847 1.00 0.00 488 HIS A O 19
ATOM 21415 N N . HIS A 1 73 ? -27.023 -6.000 -11.440 1.00 0.00 489 HIS A N 19
ATOM 21416 C CA . HIS A 1 73 ? -27.425 -6.960 -10.370 1.00 0.00 489 HIS A CA 19
ATOM 21417 C C . HIS A 1 73 ? -28.601 -7.814 -10.852 1.00 0.00 489 HIS A C 19
ATOM 21418 O O . HIS A 1 73 ? -28.715 -8.010 -12.050 1.00 0.00 489 HIS A O 19
ATOM 21433 N N . MET A 1 1 ? 10.279 -8.368 11.478 1.00 0.00 417 MET A N 20
ATOM 21434 C CA . MET A 1 1 ? 10.616 -7.021 10.941 1.00 0.00 417 MET A CA 20
ATOM 21435 C C . MET A 1 1 ? 9.420 -6.479 10.154 1.00 0.00 417 MET A C 20
ATOM 21436 O O . MET A 1 1 ? 9.254 -6.753 8.983 1.00 0.00 417 MET A O 20
ATOM 21450 N N . GLU A 1 2 ? 8.579 -5.719 10.803 1.00 0.00 418 GLU A N 20
ATOM 21451 C CA . GLU A 1 2 ? 7.381 -5.157 10.117 1.00 0.00 418 GLU A CA 20
ATOM 21452 C C . GLU A 1 2 ? 7.771 -3.916 9.314 1.00 0.00 418 GLU A C 20
ATOM 21453 O O . GLU A 1 2 ? 8.776 -3.288 9.581 1.00 0.00 418 GLU A O 20
ATOM 21465 N N . VAL A 1 3 ? 6.975 -3.559 8.333 1.00 0.00 419 VAL A N 20
ATOM 21466 C CA . VAL A 1 3 ? 7.279 -2.351 7.499 1.00 0.00 419 VAL A CA 20
ATOM 21467 C C . VAL A 1 3 ? 6.127 -1.353 7.610 1.00 0.00 419 VAL A C 20
ATOM 21468 O O . VAL A 1 3 ? 4.969 -1.702 7.478 1.00 0.00 419 VAL A O 20
ATOM 21481 N N . MET A 1 4 ? 6.444 -0.113 7.866 1.00 0.00 420 MET A N 20
ATOM 21482 C CA . MET A 1 4 ? 5.389 0.934 8.007 1.00 0.00 420 MET A CA 20
ATOM 21483 C C . MET A 1 4 ? 5.231 1.691 6.690 1.00 0.00 420 MET A C 20
ATOM 21484 O O . MET A 1 4 ? 6.179 1.881 5.955 1.00 0.00 420 MET A O 20
ATOM 21498 N N . VAL A 1 5 ? 4.035 2.131 6.396 1.00 0.00 421 VAL A N 20
ATOM 21499 C CA . VAL A 1 5 ? 3.789 2.891 5.134 1.00 0.00 421 VAL A CA 20
ATOM 21500 C C . VAL A 1 5 ? 3.041 4.175 5.474 1.00 0.00 421 VAL A C 20
ATOM 21501 O O . VAL A 1 5 ? 2.468 4.305 6.542 1.00 0.00 421 VAL A O 20
ATOM 21514 N N . PHE A 1 6 ? 3.056 5.129 4.582 1.00 0.00 422 PHE A N 20
ATOM 21515 C CA . PHE A 1 6 ? 2.369 6.430 4.841 1.00 0.00 422 PHE A CA 20
ATOM 21516 C C . PHE A 1 6 ? 1.141 6.549 3.944 1.00 0.00 422 PHE A C 20
ATOM 21517 O O . PHE A 1 6 ? 1.233 6.519 2.734 1.00 0.00 422 PHE A O 20
ATOM 21534 N N . THR A 1 7 ? -0.012 6.690 4.536 1.00 0.00 423 THR A N 20
ATOM 21535 C CA . THR A 1 7 ? -1.261 6.819 3.736 1.00 0.00 423 THR A CA 20
ATOM 21536 C C . THR A 1 7 ? -1.484 8.305 3.418 1.00 0.00 423 THR A C 20
ATOM 21537 O O . THR A 1 7 ? -1.033 9.165 4.149 1.00 0.00 423 THR A O 20
ATOM 21548 N N . PRO A 1 8 ? -2.177 8.615 2.347 1.00 0.00 424 PRO A N 20
ATOM 21549 C CA . PRO A 1 8 ? -2.458 10.032 1.960 1.00 0.00 424 PRO A CA 20
ATOM 21550 C C . PRO A 1 8 ? -3.203 10.775 3.073 1.00 0.00 424 PRO A C 20
ATOM 21551 O O . PRO A 1 8 ? -3.311 11.987 3.068 1.00 0.00 424 PRO A O 20
ATOM 21562 N N . LYS A 1 9 ? -3.708 10.053 4.033 1.00 0.00 425 LYS A N 20
ATOM 21563 C CA . LYS A 1 9 ? -4.437 10.702 5.158 1.00 0.00 425 LYS A CA 20
ATOM 21564 C C . LYS A 1 9 ? -3.427 11.147 6.221 1.00 0.00 425 LYS A C 20
ATOM 21565 O O . LYS A 1 9 ? -3.778 11.759 7.211 1.00 0.00 425 LYS A O 20
ATOM 21584 N N . GLY A 1 10 ? -2.171 10.837 6.023 1.00 0.00 426 GLY A N 20
ATOM 21585 C CA . GLY A 1 10 ? -1.131 11.231 7.017 1.00 0.00 426 GLY A CA 20
ATOM 21586 C C . GLY A 1 10 ? -1.074 10.188 8.133 1.00 0.00 426 GLY A C 20
ATOM 21587 O O . GLY A 1 10 ? -0.347 10.331 9.097 1.00 0.00 426 GLY A O 20
ATOM 21591 N N . GLU A 1 11 ? -1.841 9.139 8.012 1.00 0.00 427 GLU A N 20
ATOM 21592 C CA . GLU A 1 11 ? -1.845 8.082 9.066 1.00 0.00 427 GLU A CA 20
ATOM 21593 C C . GLU A 1 11 ? -0.741 7.063 8.787 1.00 0.00 427 GLU A C 20
ATOM 21594 O O . GLU A 1 11 ? -0.253 6.949 7.680 1.00 0.00 427 GLU A O 20
ATOM 21606 N N . ILE A 1 12 ? -0.336 6.326 9.793 1.00 0.00 428 ILE A N 20
ATOM 21607 C CA . ILE A 1 12 ? 0.749 5.310 9.614 1.00 0.00 428 ILE A CA 20
ATOM 21608 C C . ILE A 1 12 ? 0.171 3.909 9.793 1.00 0.00 428 ILE A C 20
ATOM 21609 O O . ILE A 1 12 ? -0.510 3.623 10.760 1.00 0.00 428 ILE A O 20
ATOM 21625 N N . LYS A 1 13 ? 0.439 3.035 8.856 1.00 0.00 429 LYS A N 20
ATOM 21626 C CA . LYS A 1 13 ? -0.083 1.636 8.937 1.00 0.00 429 LYS A CA 20
ATOM 21627 C C . LYS A 1 13 ? 1.094 0.664 8.910 1.00 0.00 429 LYS A C 20
ATOM 21628 O O . LYS A 1 13 ? 2.031 0.829 8.155 1.00 0.00 429 LYS A O 20
ATOM 21647 N N . ARG A 1 14 ? 1.049 -0.348 9.739 1.00 0.00 430 ARG A N 20
ATOM 21648 C CA . ARG A 1 14 ? 2.157 -1.348 9.788 1.00 0.00 430 ARG A CA 20
ATOM 21649 C C . ARG A 1 14 ? 1.720 -2.640 9.110 1.00 0.00 430 ARG A C 20
ATOM 21650 O O . ARG A 1 14 ? 0.659 -3.165 9.383 1.00 0.00 430 ARG A O 20
ATOM 21671 N N . LEU A 1 15 ? 2.540 -3.157 8.228 1.00 0.00 431 LEU A N 20
ATOM 21672 C CA . LEU A 1 15 ? 2.199 -4.425 7.513 1.00 0.00 431 LEU A CA 20
ATOM 21673 C C . LEU A 1 15 ? 3.286 -5.472 7.802 1.00 0.00 431 LEU A C 20
ATOM 21674 O O . LEU A 1 15 ? 4.441 -5.134 7.972 1.00 0.00 431 LEU A O 20
ATOM 21690 N N . PRO A 1 16 ? 2.928 -6.734 7.859 1.00 0.00 432 PRO A N 20
ATOM 21691 C CA . PRO A 1 16 ? 3.903 -7.830 8.132 1.00 0.00 432 PRO A CA 20
ATOM 21692 C C . PRO A 1 16 ? 4.931 -7.992 7.003 1.00 0.00 432 PRO A C 20
ATOM 21693 O O . PRO A 1 16 ? 4.689 -7.637 5.867 1.00 0.00 432 PRO A O 20
ATOM 21704 N N . GLN A 1 17 ? 6.081 -8.515 7.326 1.00 0.00 433 GLN A N 20
ATOM 21705 C CA . GLN A 1 17 ? 7.148 -8.694 6.301 1.00 0.00 433 GLN A CA 20
ATOM 21706 C C . GLN A 1 17 ? 6.614 -9.479 5.100 1.00 0.00 433 GLN A C 20
ATOM 21707 O O . GLN A 1 17 ? 5.892 -10.447 5.242 1.00 0.00 433 GLN A O 20
ATOM 21721 N N . GLY A 1 18 ? 6.968 -9.058 3.913 1.00 0.00 434 GLY A N 20
ATOM 21722 C CA . GLY A 1 18 ? 6.493 -9.760 2.686 1.00 0.00 434 GLY A CA 20
ATOM 21723 C C . GLY A 1 18 ? 5.102 -9.243 2.314 1.00 0.00 434 GLY A C 20
ATOM 21724 O O . GLY A 1 18 ? 4.407 -9.825 1.504 1.00 0.00 434 GLY A O 20
ATOM 21728 N N . ALA A 1 19 ? 4.691 -8.156 2.906 1.00 0.00 435 ALA A N 20
ATOM 21729 C CA . ALA A 1 19 ? 3.343 -7.596 2.601 1.00 0.00 435 ALA A CA 20
ATOM 21730 C C . ALA A 1 19 ? 3.310 -7.045 1.173 1.00 0.00 435 ALA A C 20
ATOM 21731 O O . ALA A 1 19 ? 4.327 -6.693 0.610 1.00 0.00 435 ALA A O 20
ATOM 21738 N N . THR A 1 20 ? 2.138 -6.977 0.586 1.00 0.00 436 THR A N 20
ATOM 21739 C CA . THR A 1 20 ? 2.003 -6.458 -0.812 1.00 0.00 436 THR A CA 20
ATOM 21740 C C . THR A 1 20 ? 0.957 -5.343 -0.860 1.00 0.00 436 THR A C 20
ATOM 21741 O O . THR A 1 20 ? 0.304 -5.038 0.119 1.00 0.00 436 THR A O 20
ATOM 21752 N N . ALA A 1 21 ? 0.804 -4.734 -2.002 1.00 0.00 437 ALA A N 20
ATOM 21753 C CA . ALA A 1 21 ? -0.186 -3.631 -2.156 1.00 0.00 437 ALA A CA 20
ATOM 21754 C C . ALA A 1 21 ? -1.586 -4.123 -1.778 1.00 0.00 437 ALA A C 20
ATOM 21755 O O . ALA A 1 21 ? -2.396 -3.381 -1.258 1.00 0.00 437 ALA A O 20
ATOM 21762 N N . LEU A 1 22 ? -1.880 -5.364 -2.037 1.00 0.00 438 LEU A N 20
ATOM 21763 C CA . LEU A 1 22 ? -3.227 -5.901 -1.697 1.00 0.00 438 LEU A CA 20
ATOM 21764 C C . LEU A 1 22 ? -3.439 -5.848 -0.181 1.00 0.00 438 LEU A C 20
ATOM 21765 O O . LEU A 1 22 ? -4.499 -5.493 0.295 1.00 0.00 438 LEU A O 20
ATOM 21781 N N . ASP A 1 23 ? -2.438 -6.197 0.578 1.00 0.00 439 ASP A N 20
ATOM 21782 C CA . ASP A 1 23 ? -2.569 -6.176 2.065 1.00 0.00 439 ASP A CA 20
ATOM 21783 C C . ASP A 1 23 ? -2.885 -4.755 2.538 1.00 0.00 439 ASP A C 20
ATOM 21784 O O . ASP A 1 23 ? -3.727 -4.543 3.389 1.00 0.00 439 ASP A O 20
ATOM 21793 N N . PHE A 1 24 ? -2.215 -3.784 1.990 1.00 0.00 440 PHE A N 20
ATOM 21794 C CA . PHE A 1 24 ? -2.463 -2.372 2.392 1.00 0.00 440 PHE A CA 20
ATOM 21795 C C . PHE A 1 24 ? -3.912 -1.985 2.078 1.00 0.00 440 PHE A C 20
ATOM 21796 O O . PHE A 1 24 ? -4.582 -1.350 2.869 1.00 0.00 440 PHE A O 20
ATOM 21813 N N . ALA A 1 25 ? -4.397 -2.359 0.927 1.00 0.00 441 ALA A N 20
ATOM 21814 C CA . ALA A 1 25 ? -5.797 -2.012 0.555 1.00 0.00 441 ALA A CA 20
ATOM 21815 C C . ALA A 1 25 ? -6.759 -2.544 1.620 1.00 0.00 441 ALA A C 20
ATOM 21816 O O . ALA A 1 25 ? -7.668 -1.860 2.050 1.00 0.00 441 ALA A O 20
ATOM 21823 N N . TYR A 1 26 ? -6.562 -3.758 2.051 1.00 0.00 442 TYR A N 20
ATOM 21824 C CA . TYR A 1 26 ? -7.455 -4.338 3.092 1.00 0.00 442 TYR A CA 20
ATOM 21825 C C . TYR A 1 26 ? -7.295 -3.559 4.398 1.00 0.00 442 TYR A C 20
ATOM 21826 O O . TYR A 1 26 ? -8.244 -3.355 5.130 1.00 0.00 442 TYR A O 20
ATOM 21844 N N . SER A 1 27 ? -6.104 -3.124 4.697 1.00 0.00 443 SER A N 20
ATOM 21845 C CA . SER A 1 27 ? -5.889 -2.362 5.956 1.00 0.00 443 SER A CA 20
ATOM 21846 C C . SER A 1 27 ? -6.778 -1.115 5.941 1.00 0.00 443 SER A C 20
ATOM 21847 O O . SER A 1 27 ? -7.277 -0.682 6.960 1.00 0.00 443 SER A O 20
ATOM 21855 N N . LEU A 1 28 ? -6.981 -0.541 4.787 1.00 0.00 444 LEU A N 20
ATOM 21856 C CA . LEU A 1 28 ? -7.841 0.672 4.693 1.00 0.00 444 LEU A CA 20
ATOM 21857 C C . LEU A 1 28 ? -9.310 0.276 4.854 1.00 0.00 444 LEU A C 20
ATOM 21858 O O . LEU A 1 28 ? -9.910 0.484 5.890 1.00 0.00 444 LEU A O 20
ATOM 21874 N N . HIS A 1 29 ? -9.901 -0.282 3.826 1.00 0.00 445 HIS A N 20
ATOM 21875 C CA . HIS A 1 29 ? -11.341 -0.682 3.906 1.00 0.00 445 HIS A CA 20
ATOM 21876 C C . HIS A 1 29 ? -11.569 -1.984 3.134 1.00 0.00 445 HIS A C 20
ATOM 21877 O O . HIS A 1 29 ? -10.642 -2.608 2.656 1.00 0.00 445 HIS A O 20
ATOM 21891 N N . SER A 1 30 ? -12.807 -2.389 3.012 1.00 0.00 446 SER A N 20
ATOM 21892 C CA . SER A 1 30 ? -13.136 -3.645 2.272 1.00 0.00 446 SER A CA 20
ATOM 21893 C C . SER A 1 30 ? -13.714 -3.293 0.899 1.00 0.00 446 SER A C 20
ATOM 21894 O O . SER A 1 30 ? -13.230 -3.736 -0.125 1.00 0.00 446 SER A O 20
ATOM 21902 N N . ASP A 1 31 ? -14.752 -2.500 0.872 1.00 0.00 447 ASP A N 20
ATOM 21903 C CA . ASP A 1 31 ? -15.370 -2.117 -0.428 1.00 0.00 447 ASP A CA 20
ATOM 21904 C C . ASP A 1 31 ? -14.364 -1.328 -1.268 1.00 0.00 447 ASP A C 20
ATOM 21905 O O . ASP A 1 31 ? -14.160 -1.602 -2.435 1.00 0.00 447 ASP A O 20
ATOM 21914 N N . LEU A 1 32 ? -13.744 -0.347 -0.683 1.00 0.00 448 LEU A N 20
ATOM 21915 C CA . LEU A 1 32 ? -12.758 0.475 -1.430 1.00 0.00 448 LEU A CA 20
ATOM 21916 C C . LEU A 1 32 ? -11.577 -0.409 -1.846 1.00 0.00 448 LEU A C 20
ATOM 21917 O O . LEU A 1 32 ? -11.078 -0.329 -2.951 1.00 0.00 448 LEU A O 20
ATOM 21933 N N . GLY A 1 33 ? -11.122 -1.242 -0.950 1.00 0.00 449 GLY A N 20
ATOM 21934 C CA . GLY A 1 33 ? -9.966 -2.125 -1.262 1.00 0.00 449 GLY A CA 20
ATOM 21935 C C . GLY A 1 33 ? -10.333 -3.105 -2.376 1.00 0.00 449 GLY A C 20
ATOM 21936 O O . GLY A 1 33 ? -9.548 -3.375 -3.262 1.00 0.00 449 GLY A O 20
ATOM 21940 N N . ASP A 1 34 ? -11.518 -3.644 -2.332 1.00 0.00 450 ASP A N 20
ATOM 21941 C CA . ASP A 1 34 ? -11.940 -4.612 -3.383 1.00 0.00 450 ASP A CA 20
ATOM 21942 C C . ASP A 1 34 ? -12.127 -3.883 -4.715 1.00 0.00 450 ASP A C 20
ATOM 21943 O O . ASP A 1 34 ? -11.987 -4.457 -5.777 1.00 0.00 450 ASP A O 20
ATOM 21952 N N . HIS A 1 35 ? -12.447 -2.620 -4.665 1.00 0.00 451 HIS A N 20
ATOM 21953 C CA . HIS A 1 35 ? -12.653 -1.843 -5.920 1.00 0.00 451 HIS A CA 20
ATOM 21954 C C . HIS A 1 35 ? -11.313 -1.272 -6.386 1.00 0.00 451 HIS A C 20
ATOM 21955 O O . HIS A 1 35 ? -11.257 -0.354 -7.180 1.00 0.00 451 HIS A O 20
ATOM 21969 N N . CYS A 1 36 ? -10.230 -1.812 -5.896 1.00 0.00 452 CYS A N 20
ATOM 21970 C CA . CYS A 1 36 ? -8.893 -1.305 -6.308 1.00 0.00 452 CYS A CA 20
ATOM 21971 C C . CYS A 1 36 ? -8.516 -1.894 -7.668 1.00 0.00 452 CYS A C 20
ATOM 21972 O O . CYS A 1 36 ? -8.362 -3.089 -7.820 1.00 0.00 452 CYS A O 20
ATOM 21980 N N . ILE A 1 37 ? -8.362 -1.054 -8.658 1.00 0.00 453 ILE A N 20
ATOM 21981 C CA . ILE A 1 37 ? -7.989 -1.538 -10.021 1.00 0.00 453 ILE A CA 20
ATOM 21982 C C . ILE A 1 37 ? -6.493 -1.310 -10.249 1.00 0.00 453 ILE A C 20
ATOM 21983 O O . ILE A 1 37 ? -5.953 -1.666 -11.277 1.00 0.00 453 ILE A O 20
ATOM 21999 N N . GLY A 1 38 ? -5.817 -0.716 -9.303 1.00 0.00 454 GLY A N 20
ATOM 22000 C CA . GLY A 1 38 ? -4.360 -0.471 -9.489 1.00 0.00 454 GLY A CA 20
ATOM 22001 C C . GLY A 1 38 ? -3.735 0.030 -8.184 1.00 0.00 454 GLY A C 20
ATOM 22002 O O . GLY A 1 38 ? -4.406 0.215 -7.190 1.00 0.00 454 GLY A O 20
ATOM 22006 N N . ALA A 1 39 ? -2.447 0.250 -8.188 1.00 0.00 455 ALA A N 20
ATOM 22007 C CA . ALA A 1 39 ? -1.761 0.739 -6.958 1.00 0.00 455 ALA A CA 20
ATOM 22008 C C . ALA A 1 39 ? -0.516 1.528 -7.361 1.00 0.00 455 ALA A C 20
ATOM 22009 O O . ALA A 1 39 ? 0.086 1.269 -8.384 1.00 0.00 455 ALA A O 20
ATOM 22016 N N . LYS A 1 40 ? -0.128 2.489 -6.564 1.00 0.00 456 LYS A N 20
ATOM 22017 C CA . LYS A 1 40 ? 1.082 3.308 -6.890 1.00 0.00 456 LYS A CA 20
ATOM 22018 C C . LYS A 1 40 ? 1.933 3.485 -5.635 1.00 0.00 456 LYS A C 20
ATOM 22019 O O . LYS A 1 40 ? 1.434 3.831 -4.583 1.00 0.00 456 LYS A O 20
ATOM 22038 N N . VAL A 1 41 ? 3.217 3.251 -5.744 1.00 0.00 457 VAL A N 20
ATOM 22039 C CA . VAL A 1 41 ? 4.128 3.400 -4.565 1.00 0.00 457 VAL A CA 20
ATOM 22040 C C . VAL A 1 41 ? 5.187 4.466 -4.867 1.00 0.00 457 VAL A C 20
ATOM 22041 O O . VAL A 1 41 ? 5.828 4.452 -5.901 1.00 0.00 457 VAL A O 20
ATOM 22054 N N . ASN A 1 42 ? 5.367 5.388 -3.961 1.00 0.00 458 ASN A N 20
ATOM 22055 C CA . ASN A 1 42 ? 6.377 6.467 -4.160 1.00 0.00 458 ASN A CA 20
ATOM 22056 C C . ASN A 1 42 ? 6.099 7.205 -5.472 1.00 0.00 458 ASN A C 20
ATOM 22057 O O . ASN A 1 42 ? 6.997 7.508 -6.231 1.00 0.00 458 ASN A O 20
ATOM 22068 N N . HIS A 1 43 ? 4.849 7.502 -5.734 1.00 0.00 459 HIS A N 20
ATOM 22069 C CA . HIS A 1 43 ? 4.481 8.231 -6.984 1.00 0.00 459 HIS A CA 20
ATOM 22070 C C . HIS A 1 43 ? 4.957 7.446 -8.205 1.00 0.00 459 HIS A C 20
ATOM 22071 O O . HIS A 1 43 ? 4.973 7.954 -9.309 1.00 0.00 459 HIS A O 20
ATOM 22085 N N . LYS A 1 44 ? 5.342 6.210 -8.014 1.00 0.00 460 LYS A N 20
ATOM 22086 C CA . LYS A 1 44 ? 5.822 5.370 -9.156 1.00 0.00 460 LYS A CA 20
ATOM 22087 C C . LYS A 1 44 ? 4.842 4.222 -9.393 1.00 0.00 460 LYS A C 20
ATOM 22088 O O . LYS A 1 44 ? 4.386 3.575 -8.471 1.00 0.00 460 LYS A O 20
ATOM 22107 N N . LEU A 1 45 ? 4.509 3.971 -10.629 1.00 0.00 461 LEU A N 20
ATOM 22108 C CA . LEU A 1 45 ? 3.550 2.876 -10.943 1.00 0.00 461 LEU A CA 20
ATOM 22109 C C . LEU A 1 45 ? 4.167 1.523 -10.598 1.00 0.00 461 LEU A C 20
ATOM 22110 O O . LEU A 1 45 ? 5.306 1.246 -10.917 1.00 0.00 461 LEU A O 20
ATOM 22126 N N . VAL A 1 46 ? 3.414 0.668 -9.957 1.00 0.00 462 VAL A N 20
ATOM 22127 C CA . VAL A 1 46 ? 3.944 -0.679 -9.601 1.00 0.00 462 VAL A CA 20
ATOM 22128 C C . VAL A 1 46 ? 2.791 -1.695 -9.623 1.00 0.00 462 VAL A C 20
ATOM 22129 O O . VAL A 1 46 ? 1.652 -1.347 -9.377 1.00 0.00 462 VAL A O 20
ATOM 22142 N N . PRO A 1 47 ? 3.082 -2.941 -9.910 1.00 0.00 463 PRO A N 20
ATOM 22143 C CA . PRO A 1 47 ? 2.047 -4.017 -9.953 1.00 0.00 463 PRO A CA 20
ATOM 22144 C C . PRO A 1 47 ? 1.474 -4.332 -8.563 1.00 0.00 463 PRO A C 20
ATOM 22145 O O . PRO A 1 47 ? 2.050 -3.997 -7.546 1.00 0.00 463 PRO A O 20
ATOM 22156 N N . LEU A 1 48 ? 0.339 -4.971 -8.527 1.00 0.00 464 LEU A N 20
ATOM 22157 C CA . LEU A 1 48 ? -0.299 -5.319 -7.226 1.00 0.00 464 LEU A CA 20
ATOM 22158 C C . LEU A 1 48 ? 0.611 -6.278 -6.450 1.00 0.00 464 LEU A C 20
ATOM 22159 O O . LEU A 1 48 ? 0.734 -6.196 -5.244 1.00 0.00 464 LEU A O 20
ATOM 22175 N N . SER A 1 49 ? 1.246 -7.190 -7.132 1.00 0.00 465 SER A N 20
ATOM 22176 C CA . SER A 1 49 ? 2.141 -8.156 -6.437 1.00 0.00 465 SER A CA 20
ATOM 22177 C C . SER A 1 49 ? 3.442 -7.448 -6.043 1.00 0.00 465 SER A C 20
ATOM 22178 O O . SER A 1 49 ? 4.397 -8.068 -5.618 1.00 0.00 465 SER A O 20
ATOM 22186 N N . TYR A 1 50 ? 3.482 -6.152 -6.186 1.00 0.00 466 TYR A N 20
ATOM 22187 C CA . TYR A 1 50 ? 4.712 -5.387 -5.832 1.00 0.00 466 TYR A CA 20
ATOM 22188 C C . TYR A 1 50 ? 4.928 -5.404 -4.312 1.00 0.00 466 TYR A C 20
ATOM 22189 O O . TYR A 1 50 ? 4.010 -5.214 -3.539 1.00 0.00 466 TYR A O 20
ATOM 22207 N N . VAL A 1 51 ? 6.141 -5.639 -3.884 1.00 0.00 467 VAL A N 20
ATOM 22208 C CA . VAL A 1 51 ? 6.433 -5.679 -2.420 1.00 0.00 467 VAL A CA 20
ATOM 22209 C C . VAL A 1 51 ? 6.507 -4.256 -1.853 1.00 0.00 467 VAL A C 20
ATOM 22210 O O . VAL A 1 51 ? 7.173 -3.393 -2.390 1.00 0.00 467 VAL A O 20
ATOM 22223 N N . LEU A 1 52 ? 5.820 -4.008 -0.768 1.00 0.00 468 LEU A N 20
ATOM 22224 C CA . LEU A 1 52 ? 5.834 -2.647 -0.153 1.00 0.00 468 LEU A CA 20
ATOM 22225 C C . LEU A 1 52 ? 7.144 -2.424 0.605 1.00 0.00 468 LEU A C 20
ATOM 22226 O O . LEU A 1 52 ? 7.717 -3.342 1.156 1.00 0.00 468 LEU A O 20
ATOM 22242 N N . ASN A 1 53 ? 7.619 -1.199 0.634 1.00 0.00 469 ASN A N 20
ATOM 22243 C CA . ASN A 1 53 ? 8.895 -0.882 1.353 1.00 0.00 469 ASN A CA 20
ATOM 22244 C C . ASN A 1 53 ? 8.658 0.241 2.364 1.00 0.00 469 ASN A C 20
ATOM 22245 O O . ASN A 1 53 ? 7.850 1.125 2.154 1.00 0.00 469 ASN A O 20
ATOM 22256 N N . SER A 1 54 ? 9.356 0.199 3.463 1.00 0.00 470 SER A N 20
ATOM 22257 C CA . SER A 1 54 ? 9.186 1.242 4.515 1.00 0.00 470 SER A CA 20
ATOM 22258 C C . SER A 1 54 ? 9.755 2.584 4.049 1.00 0.00 470 SER A C 20
ATOM 22259 O O . SER A 1 54 ? 10.786 2.650 3.407 1.00 0.00 470 SER A O 20
ATOM 22267 N N . GLY A 1 55 ? 9.087 3.660 4.383 1.00 0.00 471 GLY A N 20
ATOM 22268 C CA . GLY A 1 55 ? 9.568 5.017 3.984 1.00 0.00 471 GLY A CA 20
ATOM 22269 C C . GLY A 1 55 ? 8.835 5.470 2.722 1.00 0.00 471 GLY A C 20
ATOM 22270 O O . GLY A 1 55 ? 8.745 6.648 2.432 1.00 0.00 471 GLY A O 20
ATOM 22274 N N . ASP A 1 56 ? 8.317 4.545 1.961 1.00 0.00 472 ASP A N 20
ATOM 22275 C CA . ASP A 1 56 ? 7.600 4.923 0.708 1.00 0.00 472 ASP A CA 20
ATOM 22276 C C . ASP A 1 56 ? 6.151 5.307 1.014 1.00 0.00 472 ASP A C 20
ATOM 22277 O O . ASP A 1 56 ? 5.664 5.120 2.112 1.00 0.00 472 ASP A O 20
ATOM 22286 N N . GLN A 1 57 ? 5.459 5.832 0.035 1.00 0.00 473 GLN A N 20
ATOM 22287 C CA . GLN A 1 57 ? 4.030 6.229 0.225 1.00 0.00 473 GLN A CA 20
ATOM 22288 C C . GLN A 1 57 ? 3.154 5.310 -0.623 1.00 0.00 473 GLN A C 20
ATOM 22289 O O . GLN A 1 57 ? 3.375 5.143 -1.807 1.00 0.00 473 GLN A O 20
ATOM 22303 N N . VAL A 1 58 ? 2.166 4.701 -0.023 1.00 0.00 474 VAL A N 20
ATOM 22304 C CA . VAL A 1 58 ? 1.273 3.773 -0.780 1.00 0.00 474 VAL A CA 20
ATOM 22305 C C . VAL A 1 58 ? -0.053 4.464 -1.089 1.00 0.00 474 VAL A C 20
ATOM 22306 O O . VAL A 1 58 ? -0.676 5.049 -0.225 1.00 0.00 474 VAL A O 20
ATOM 22319 N N . GLU A 1 59 ? -0.489 4.389 -2.319 1.00 0.00 475 GLU A N 20
ATOM 22320 C CA . GLU A 1 59 ? -1.783 5.025 -2.712 1.00 0.00 475 GLU A CA 20
ATOM 22321 C C . GLU A 1 59 ? -2.577 4.035 -3.564 1.00 0.00 475 GLU A C 20
ATOM 22322 O O . GLU A 1 59 ? -2.164 3.656 -4.643 1.00 0.00 475 GLU A O 20
ATOM 22334 N N . VAL A 1 60 ? -3.713 3.606 -3.084 1.00 0.00 476 VAL A N 20
ATOM 22335 C CA . VAL A 1 60 ? -4.536 2.630 -3.858 1.00 0.00 476 VAL A CA 20
ATOM 22336 C C . VAL A 1 60 ? -5.418 3.371 -4.860 1.00 0.00 476 VAL A C 20
ATOM 22337 O O . VAL A 1 60 ? -6.093 4.324 -4.531 1.00 0.00 476 VAL A O 20
ATOM 22350 N N . LEU A 1 61 ? -5.408 2.933 -6.089 1.00 0.00 477 LEU A N 20
ATOM 22351 C CA . LEU A 1 61 ? -6.235 3.594 -7.135 1.00 0.00 477 LEU A CA 20
ATOM 22352 C C . LEU A 1 61 ? -7.625 2.967 -7.162 1.00 0.00 477 LEU A C 20
ATOM 22353 O O . LEU A 1 61 ? -7.786 1.779 -6.967 1.00 0.00 477 LEU A O 20
ATOM 22369 N N . SER A 1 62 ? -8.629 3.768 -7.403 1.00 0.00 478 SER A N 20
ATOM 22370 C CA . SER A 1 62 ? -10.032 3.254 -7.451 1.00 0.00 478 SER A CA 20
ATOM 22371 C C . SER A 1 62 ? -10.648 3.613 -8.803 1.00 0.00 478 SER A C 20
ATOM 22372 O O . SER A 1 62 ? -10.242 4.555 -9.454 1.00 0.00 478 SER A O 20
ATOM 22380 N N . SER A 1 63 ? -11.621 2.862 -9.229 1.00 0.00 479 SER A N 20
ATOM 22381 C CA . SER A 1 63 ? -12.267 3.142 -10.540 1.00 0.00 479 SER A CA 20
ATOM 22382 C C . SER A 1 63 ? -13.096 4.426 -10.448 1.00 0.00 479 SER A C 20
ATOM 22383 O O . SER A 1 63 ? -14.165 4.535 -11.019 1.00 0.00 479 SER A O 20
ATOM 22391 N N . LYS A 1 64 ? -12.610 5.403 -9.733 1.00 0.00 480 LYS A N 20
ATOM 22392 C CA . LYS A 1 64 ? -13.356 6.685 -9.599 1.00 0.00 480 LYS A CA 20
ATOM 22393 C C . LYS A 1 64 ? -12.983 7.616 -10.757 1.00 0.00 480 LYS A C 20
ATOM 22394 O O . LYS A 1 64 ? -13.571 8.663 -10.938 1.00 0.00 480 LYS A O 20
ATOM 22413 N N . SER A 1 65 ? -12.008 7.240 -11.543 1.00 0.00 481 SER A N 20
ATOM 22414 C CA . SER A 1 65 ? -11.598 8.102 -12.690 1.00 0.00 481 SER A CA 20
ATOM 22415 C C . SER A 1 65 ? -10.594 7.353 -13.575 1.00 0.00 481 SER A C 20
ATOM 22416 O O . SER A 1 65 ? -10.805 6.212 -13.937 1.00 0.00 481 SER A O 20
ATOM 22424 N N . LEU A 1 66 ? -9.506 7.997 -13.920 1.00 0.00 482 LEU A N 20
ATOM 22425 C CA . LEU A 1 66 ? -8.467 7.354 -14.776 1.00 0.00 482 LEU A CA 20
ATOM 22426 C C . LEU A 1 66 ? -9.091 6.973 -16.122 1.00 0.00 482 LEU A C 20
ATOM 22427 O O . LEU A 1 66 ? -8.959 5.860 -16.591 1.00 0.00 482 LEU A O 20
ATOM 22443 N N . GLU A 1 67 ? -9.778 7.901 -16.741 1.00 0.00 483 GLU A N 20
ATOM 22444 C CA . GLU A 1 67 ? -10.432 7.625 -18.051 1.00 0.00 483 GLU A CA 20
ATOM 22445 C C . GLU A 1 67 ? -9.497 6.822 -18.959 1.00 0.00 483 GLU A C 20
ATOM 22446 O O . GLU A 1 67 ? -8.312 7.084 -19.045 1.00 0.00 483 GLU A O 20
ATOM 22458 N N . HIS A 1 68 ? -10.031 5.841 -19.634 1.00 0.00 484 HIS A N 20
ATOM 22459 C CA . HIS A 1 68 ? -9.198 5.001 -20.539 1.00 0.00 484 HIS A CA 20
ATOM 22460 C C . HIS A 1 68 ? -8.838 5.789 -21.797 1.00 0.00 484 HIS A C 20
ATOM 22461 O O . HIS A 1 68 ? -9.642 6.528 -22.330 1.00 0.00 484 HIS A O 20
ATOM 22475 N N . HIS A 1 69 ? -7.629 5.632 -22.273 1.00 0.00 485 HIS A N 20
ATOM 22476 C CA . HIS A 1 69 ? -7.187 6.364 -23.500 1.00 0.00 485 HIS A CA 20
ATOM 22477 C C . HIS A 1 69 ? -7.063 5.390 -24.670 1.00 0.00 485 HIS A C 20
ATOM 22478 O O . HIS A 1 69 ? -6.655 4.255 -24.513 1.00 0.00 485 HIS A O 20
ATOM 22492 N N . HIS A 1 70 ? -7.420 5.832 -25.842 1.00 0.00 486 HIS A N 20
ATOM 22493 C CA . HIS A 1 70 ? -7.341 4.951 -27.035 1.00 0.00 486 HIS A CA 20
ATOM 22494 C C . HIS A 1 70 ? -5.882 4.603 -27.337 1.00 0.00 486 HIS A C 20
ATOM 22495 O O . HIS A 1 70 ? -4.997 5.424 -27.210 1.00 0.00 486 HIS A O 20
ATOM 22509 N N . HIS A 1 71 ? -5.641 3.382 -27.740 1.00 0.00 487 HIS A N 20
ATOM 22510 C CA . HIS A 1 71 ? -4.255 2.935 -28.067 1.00 0.00 487 HIS A CA 20
ATOM 22511 C C . HIS A 1 71 ? -3.348 3.086 -26.843 1.00 0.00 487 HIS A C 20
ATOM 22512 O O . HIS A 1 71 ? -3.375 4.084 -26.153 1.00 0.00 487 HIS A O 20
ATOM 22526 N N . HIS A 1 72 ? -2.542 2.088 -26.573 1.00 0.00 488 HIS A N 20
ATOM 22527 C CA . HIS A 1 72 ? -1.621 2.145 -25.396 1.00 0.00 488 HIS A CA 20
ATOM 22528 C C . HIS A 1 72 ? -0.199 2.445 -25.869 1.00 0.00 488 HIS A C 20
ATOM 22529 O O . HIS A 1 72 ? 0.323 1.811 -26.766 1.00 0.00 488 HIS A O 20
ATOM 22543 N N . HIS A 1 73 ? 0.426 3.414 -25.265 1.00 0.00 489 HIS A N 20
ATOM 22544 C CA . HIS A 1 73 ? 1.813 3.785 -25.656 1.00 0.00 489 HIS A CA 20
ATOM 22545 C C . HIS A 1 73 ? 2.731 2.563 -25.547 1.00 0.00 489 HIS A C 20
ATOM 22546 O O . HIS A 1 73 ? 3.117 2.235 -24.438 1.00 0.00 489 HIS A O 20
#

Solvent-accessible surface area: 5565 Å² total; per-residue (Å²): 170,104,22,84,0,69,6,85,188,45,97,88,63,159,4,80,123,56,7,40,5,77,44,0,4,138,47,45,122,79,98,66,4,92,100,31,128,13,4,70,3,81,150,144,115,20,87,72,88,68,85,4,67,72,56,37,66,1,74,26,55,27,63,153,68,154,125,140,168,152,139,158,188

CATH classification: 3.10.20.30

Nearest PDB structures (foldseek):
  2kmm-assembly1_A  TM=9.227E-01  e=1.219E-13  Porphyromonas gingivalis
  5l3p-assembly1_z  TM=9.622E-01  e=8.181E-08  Escherichia coli
  7qpr-assembly2_B  TM=9.520E-01  e=1.288E-07  Acinetobacter baumannii
  7qpr-assembly4_D  TM=9.508E-01  e=3.405E-07  Acinetobacter baumannii
  7qpr-assembly3_C  TM=9.484E-01  e=3.876E-07  Acinetobacter baumannii